Protein AF-A0A976M4R5-F1 (afdb_monomer)

Nearest PDB structures (foldseek):
  1ymq-assembly1_A  TM=8.637E-01  e=2.338E-16  Bacteroides thetaiotaomicron VPI-5482
  3r4c-assembly1_A  TM=8.649E-01  e=3.472E-16  Bacteroides thetaiotaomicron
  2rav-assembly1_A  TM=8.574E-01  e=1.487E-16  Bacteroides thetaiotaomicron VPI-5482
  2pq0-assembly1_A  TM=8.510E-01  e=8.576E-16  Geobacillus kaustophilus HTA426
  3dao-assembly1_A  TM=7.893E-01  e=6.199E-15  unclassified

Radius of gyration: 34.36 Å; Cα contacts (8 Å, |Δi|>4): 1644; chains: 1; bounding box: 92×71×93 Å

Secondary structure (DSSP, 8-state):
---PPEEGGG----SS--SEEEEETBTTTB-S-HHHHHHHHHHHHHHHHTT-EEEEE-SS-TGGGGGTS-HHHHHHH--SS-SEEEGGGTEEE-TTS-EEEE----HHHHHHHHHHHHHTT-GGGEEEEESS--EESS---HHHHHHHHTTT----EE--HHHHTTS-EEEEEEES---TT-TTTTSEEEEEETTTTEEEEEETT--HHHHHHHHHHHTT--GGGEEEEESSGGGHHHHHHSSEEEE-TTS-HHHHHHSSEE-SS-GGGTHHHHHHHHHHS-HHHHHHHHHHHHHHHHTT----EE-SS-HHHHHHHS-HHHHHHH--SS-SEEEGGGTEEE-TTS-EEEE----HHHHHHHHHHHHHTT-GGGEEEE-SS-EEESSPPPHHHHHHHHHTT----EE--HHHHTTS---EEEEESS--TT-TTGGGEEEEEPPSS-EEEEEETT-SHHHHHHHHHHHTT--GGG-EEEE-SGGGHHHHHHSSEEEE-TTS-HHHHHHSSEE-SS-TTTTHHHHHHHHHHS-TTS--SEEEE-IIIII--SSHHHHHHHHHHHHHHHHTT-EEEEE-SS-GGGGTTTS-HHHHHHH--SS-SEEEGGGTEEE-TTS-EEEE----HHHHHHHHHHHHHTT-GGGEEEEESS-EEESS---HHHHHHHHHTT---EEE--HHHHTTS-EEEEEEES---TT-TTGGGSEEEEEGGGTEEEEESTT--HHHHHHHHHHHTT--GGGEEEEE-SGGGHHHHHHSSEEEE-TTS-HHHHHHSSEE-SS-GGGTHHHHHHHHHHS---

Solvent-accessible surface area (backbone atoms only — not comparable to full-atom values): 41871 Å² total; per-residue (Å²): 131,88,75,69,49,39,61,52,92,71,70,73,65,70,93,63,82,48,46,31,32,43,30,27,40,80,67,23,52,53,46,88,48,64,71,40,32,50,45,33,52,52,35,54,38,50,36,51,80,66,66,17,52,67,29,50,37,32,72,48,40,75,68,44,44,42,84,70,54,30,74,67,44,24,72,74,57,72,43,83,62,42,27,24,24,20,43,29,21,24,33,23,30,39,70,89,62,48,80,78,41,80,48,55,52,50,69,68,57,52,52,52,46,52,52,50,29,60,76,70,71,40,41,36,30,34,39,39,34,29,88,77,56,37,33,23,71,41,76,60,40,73,66,43,46,56,65,49,53,79,62,54,59,68,81,63,48,74,46,54,71,76,60,52,72,75,47,60,37,33,35,37,40,26,48,79,52,87,62,87,81,43,94,56,50,89,67,32,38,77,47,77,44,87,74,81,45,35,32,34,45,32,42,54,88,55,28,39,32,53,17,49,52,52,51,28,49,76,68,78,48,48,39,80,35,23,31,25,41,28,33,44,77,76,36,29,60,30,19,60,54,17,66,44,14,37,12,31,41,76,29,44,72,69,28,26,49,36,10,56,24,29,42,89,31,31,33,76,67,34,26,53,30,51,55,44,44,61,68,69,51,72,56,63,38,60,48,41,36,50,51,34,57,41,50,36,49,78,70,74,40,87,84,61,56,77,35,72,46,34,57,62,62,45,46,71,70,54,39,73,64,55,27,73,72,62,70,49,78,66,44,31,28,24,17,38,31,19,20,34,23,31,38,71,86,63,49,78,77,43,79,47,50,58,53,62,68,59,51,51,55,48,51,54,49,28,58,76,70,70,40,42,36,34,32,40,40,25,34,78,78,52,38,33,21,68,43,75,63,40,68,68,48,47,59,55,28,54,79,71,71,60,65,81,56,48,79,46,54,63,80,61,49,68,75,47,64,38,22,34,40,37,33,47,85,63,85,66,87,81,46,91,60,52,88,64,34,25,74,44,80,50,73,83,101,25,47,34,41,37,26,34,60,85,35,31,40,33,57,12,50,51,55,54,27,51,75,69,75,49,50,42,78,80,33,75,36,77,42,51,42,74,77,36,47,63,30,26,68,52,20,62,40,15,36,13,32,45,74,28,46,74,71,34,38,72,53,21,75,37,68,42,90,30,31,80,86,62,28,28,63,25,52,53,43,44,71,72,68,53,60,87,83,62,65,45,50,27,32,42,32,27,42,81,69,26,52,59,47,88,54,64,72,42,27,50,46,31,46,52,34,56,31,49,36,48,78,71,65,16,50,66,28,50,39,28,70,50,46,76,80,63,37,56,84,68,55,28,74,67,45,26,72,71,52,71,43,82,70,42,29,28,23,18,38,28,19,24,30,23,32,38,68,85,63,50,74,78,42,79,47,53,54,52,67,68,53,56,50,54,50,51,52,49,27,58,76,68,72,41,40,37,29,35,38,38,34,36,90,80,50,39,29,23,73,39,79,58,39,72,65,41,49,52,49,41,47,71,72,51,54,88,65,70,42,76,46,56,70,77,62,52,68,77,48,58,41,31,32,40,40,30,45,70,54,85,59,86,81,43,92,62,50,88,64,35,23,74,48,66,38,83,97,55,46,33,35,40,39,30,37,64,83,37,31,35,32,54,15,47,51,52,53,31,49,74,70,76,50,52,41,79,36,22,30,28,39,26,30,44,77,73,36,37,63,32,24,63,54,24,61,42,11,36,13,31,43,74,27,47,73,72,38,38,72,38,23,73,38,68,43,91,32,31,32,84,65,31,26,53,30,53,55,44,44,73,62,73,50,80,85,126

Mean predicted aligned error: 17.67 Å

InterPro domains:
  IPR006379 HAD-superfamily hydrolase, subfamily IIB [TIGR01484] (23-248)
  IPR006379 HAD-superfamily hydrolase, subfamily IIB [TIGR01484] (284-496)
  IPR006379 HAD-superfamily hydrolase, subfamily IIB [TIGR01484] (541-766)
  IPR023214 HAD superfamily [G3DSA:3.40.50.1000] (19-273)
  IPR023214 HAD superfamily [G3DSA:3.40.50.1000] (279-520)
  IPR023214 HAD superfamily [G3DSA:3.40.50.1000] (537-789)
  IPR036412 HAD-like superfamily [SSF56784] (16-277)
  IPR036412 HAD-like superfamily [SSF56784] (278-526)
  IPR036412 HAD-like superfamily [SSF56784] (535-795)

pLDDT: mean 88.96, std 10.44, range [25.89, 98.56]

Foldseek 3Di:
DQQDADAPVPDDADPDAFQEEEEEDPQAQDDPQPVLNVLSLVLLQLCVVVNHHYAYAYLAALVLCCVSQDPVSCVSRVDNRPQYAYNQQLWGAHRVRDTLHHHADDPVLLVLVVVVCVVVVQLLFKWFDANPAIEGQDNHDPVSCVVCVVSCRDDHYHDHSVVVSVTRGFKMKGFPDDCPVRPCPVQWDWDFDPPRTIIMTGGPPGGSQVNVQSRQVVVVHFLASYEYEDAEDSCLNVQQGHNAYEHECNHDPVSSSSHNHYYVHTSSRNRSSVVSCSHRPPCVLVVLLLVLLQLCVVVVHDDADADLAALVLVQVVCDPCSCVSNVDRRPQYAYNQQQWGAHRVRDTLHHHADALVVLVLVVVVCVVVVQLLFKWFDANHAIEGQDNHDPVSCVVVVVSVNNPYHHDHSVVVSVTRGFKMKGFDDDCPPSPCPQQWDWDWDPPSTMIMTGGPPRGSQNNVQSHQVVVVHFLLSDEEEDAEDSCQNVQQGHNFYEYECNHDPVSCVRGPYYDVHHPSRNVSSVVSCVVSVPLPDFFQEEEEEDPQAQDDPPPVLNVLSLVLLQVCVVLNRHYAYQYLAALVQCDVVQDPVSCVSRVDNRAQYAYNQLCWGAHRVRDTLHHHFDALVVVVLVVVVCVVVVQLLFKWFDFNPAIEGQDNHDPVSVVVVVVSPRPDYYHDHPVVVSVTGGFKMKGAPDDCPPSPCPVQWDWFAPDNRRMIMTGGHPGGSQNNVQSRQVVVVHAQLSYEYEDAGDSCQNVQQGHNFYEYACNHDPVSCVSGPYYDPHTNNRNSSSVVSCVRRPDDD

Structure (mmCIF, N/CA/C/O backbone):
data_AF-A0A976M4R5-F1
#
_entry.id   AF-A0A976M4R5-F1
#
loop_
_atom_site.group_PDB
_atom_site.id
_atom_site.type_symbol
_atom_site.label_atom_id
_atom_site.label_alt_id
_atom_site.label_comp_id
_atom_site.label_asym_id
_atom_site.label_entity_id
_atom_site.label_seq_id
_atom_site.pdbx_PDB_ins_code
_atom_site.Cartn_x
_atom_site.Cartn_y
_atom_site.Cartn_z
_atom_site.occupancy
_atom_site.B_iso_or_equiv
_atom_site.auth_seq_id
_atom_site.auth_comp_id
_atom_site.auth_asym_id
_atom_site.auth_atom_id
_atom_site.pdbx_PDB_model_num
ATOM 1 N N . MET A 1 1 ? 5.012 14.291 -24.678 1.00 32.34 1 MET A N 1
ATOM 2 C CA . MET A 1 1 ? 4.206 14.134 -23.451 1.00 32.34 1 MET A CA 1
ATOM 3 C C . MET A 1 1 ? 4.610 15.275 -22.536 1.00 32.34 1 MET A C 1
ATOM 5 O O . MET A 1 1 ? 5.762 15.301 -22.121 1.00 32.34 1 MET A O 1
ATOM 9 N N . ASP A 1 2 ? 3.741 16.268 -22.350 1.00 26.42 2 ASP A N 1
ATOM 10 C CA . ASP A 1 2 ? 4.023 17.448 -21.523 1.00 26.42 2 ASP A CA 1
ATOM 11 C C . ASP A 1 2 ? 4.293 17.026 -20.071 1.00 26.42 2 ASP A C 1
ATOM 13 O O . ASP A 1 2 ? 3.384 16.599 -19.359 1.00 26.42 2 ASP A O 1
ATOM 17 N N . LEU A 1 3 ? 5.548 17.124 -19.628 1.00 33.00 3 LEU A N 1
ATOM 18 C CA . LEU A 1 3 ? 5.944 16.865 -18.243 1.00 33.00 3 LEU A CA 1
ATOM 19 C C . LEU A 1 3 ? 5.573 18.081 -17.384 1.00 33.00 3 LEU A C 1
ATOM 21 O O . LEU A 1 3 ? 6.402 18.941 -17.102 1.00 33.00 3 LEU A O 1
ATOM 25 N N . LYS A 1 4 ? 4.302 18.176 -16.983 1.00 46.84 4 LYS A N 1
ATOM 26 C CA . LYS A 1 4 ? 3.925 18.998 -15.827 1.00 46.84 4 LYS A CA 1
ATOM 27 C C . LYS A 1 4 ? 4.299 18.230 -14.560 1.00 46.84 4 LYS A C 1
ATOM 29 O O . LYS A 1 4 ? 3.865 17.094 -14.384 1.00 46.84 4 LYS A O 1
ATOM 34 N N . THR A 1 5 ? 5.085 18.844 -13.681 1.00 49.66 5 THR A N 1
ATOM 35 C CA . THR A 1 5 ? 5.316 18.341 -12.321 1.00 49.66 5 THR A CA 1
ATOM 36 C C . THR A 1 5 ? 3.989 18.162 -11.616 1.00 49.66 5 THR A C 1
ATOM 38 O O . THR A 1 5 ? 3.179 19.091 -11.555 1.00 49.66 5 THR A O 1
ATOM 41 N N . HIS A 1 6 ? 3.771 16.978 -11.061 1.00 64.56 6 HIS A N 1
ATOM 42 C CA . HIS A 1 6 ? 2.580 16.708 -10.278 1.00 64.56 6 HIS A CA 1
ATOM 43 C C . HIS A 1 6 ? 2.865 17.028 -8.806 1.00 64.56 6 HIS A C 1
ATOM 45 O O . HIS A 1 6 ? 3.921 16.682 -8.268 1.00 64.56 6 HIS A O 1
ATOM 51 N N . GLY A 1 7 ? 1.916 17.689 -8.139 1.00 67.50 7 GLY A N 1
ATOM 52 C CA . GLY A 1 7 ? 1.949 17.813 -6.684 1.00 67.50 7 GLY A CA 1
ATOM 53 C C . GLY A 1 7 ? 1.821 16.437 -6.027 1.00 67.50 7 GLY A C 1
ATOM 54 O O . GLY A 1 7 ? 1.093 15.573 -6.526 1.00 67.50 7 GLY A O 1
ATOM 55 N N . ILE A 1 8 ? 2.505 16.236 -4.896 1.00 81.62 8 ILE A N 1
ATOM 56 C CA . ILE A 1 8 ? 2.602 14.924 -4.235 1.00 81.62 8 ILE A CA 1
ATOM 57 C C . ILE A 1 8 ? 1.250 14.304 -3.844 1.00 81.62 8 ILE A C 1
ATOM 59 O O . ILE A 1 8 ? 1.146 13.088 -3.713 1.00 81.62 8 ILE A O 1
ATOM 63 N N . ALA A 1 9 ? 0.193 15.112 -3.714 1.00 66.19 9 ALA A N 1
ATOM 64 C CA . ALA A 1 9 ? -1.161 14.649 -3.404 1.00 66.19 9 ALA A CA 1
ATOM 65 C C . ALA A 1 9 ? -1.708 13.613 -4.408 1.00 66.19 9 ALA A C 1
ATOM 67 O O . ALA A 1 9 ? -2.516 12.770 -4.031 1.00 66.19 9 ALA A O 1
ATOM 68 N N . ASN A 1 10 ? -1.238 13.642 -5.660 1.00 68.19 10 ASN A N 1
ATOM 69 C CA . ASN A 1 10 ? -1.681 12.732 -6.721 1.00 68.19 10 ASN A CA 1
ATOM 70 C C . ASN A 1 10 ? -0.723 11.554 -6.955 1.00 68.19 10 ASN A C 1
ATOM 72 O O . ASN A 1 10 ? -0.840 10.867 -7.972 1.00 68.19 10 ASN A O 1
ATOM 76 N N . PHE A 1 11 ? 0.241 11.330 -6.056 1.00 76.81 11 PHE A N 1
ATOM 77 C CA . PHE A 1 11 ? 1.236 10.277 -6.220 1.00 76.81 11 PHE A CA 1
ATOM 78 C C . PHE A 1 11 ? 0.584 8.896 -6.347 1.00 76.81 11 PHE A C 1
ATOM 80 O O . PHE A 1 11 ? -0.139 8.425 -5.460 1.00 76.81 11 PHE A O 1
ATOM 87 N N . LYS A 1 12 ? 0.897 8.218 -7.453 1.00 71.50 12 LYS A N 1
ATOM 88 C CA . LYS A 1 12 ? 0.562 6.814 -7.677 1.00 71.50 12 LYS A CA 1
ATOM 89 C C . LYS A 1 12 ? 1.839 5.994 -7.571 1.00 71.50 12 LYS A C 1
ATOM 91 O O . LYS A 1 12 ? 2.786 6.225 -8.320 1.00 71.50 12 LYS A O 1
ATOM 96 N N . LYS A 1 13 ? 1.843 5.044 -6.634 1.00 75.69 13 LYS A N 1
ATOM 97 C CA . LYS A 1 13 ? 2.936 4.085 -6.479 1.00 75.69 13 LYS A CA 1
ATOM 98 C C . LYS A 1 13 ? 3.126 3.318 -7.801 1.00 75.69 13 LYS A C 1
ATOM 100 O O . LYS A 1 13 ? 2.122 2.896 -8.378 1.00 75.69 13 LYS A O 1
ATOM 105 N N . PRO A 1 14 ? 4.370 3.150 -8.285 1.00 73.75 14 PRO A N 1
ATOM 106 C CA . PRO A 1 14 ? 4.677 2.305 -9.436 1.00 73.75 14 PRO A CA 1
ATOM 107 C C . PRO A 1 14 ? 4.075 0.906 -9.319 1.00 73.75 14 PRO A C 1
ATOM 109 O O . PRO A 1 14 ? 4.124 0.305 -8.248 1.00 73.75 14 PRO A O 1
ATOM 112 N N . THR A 1 15 ? 3.564 0.365 -10.426 1.00 69.06 15 THR A N 1
ATOM 113 C CA . THR A 1 15 ? 3.108 -1.036 -10.498 1.00 69.06 15 THR A CA 1
ATOM 114 C C . THR A 1 15 ? 4.268 -2.024 -10.406 1.00 69.06 15 THR A C 1
ATOM 116 O O . THR A 1 15 ? 4.087 -3.140 -9.936 1.00 69.06 15 THR A O 1
ATOM 119 N N . THR A 1 16 ? 5.461 -1.607 -10.834 1.00 73.31 16 THR A N 1
ATOM 120 C CA . THR A 1 16 ? 6.698 -2.383 -10.722 1.00 73.31 16 THR A CA 1
ATOM 121 C C . THR A 1 16 ? 7.552 -1.800 -9.607 1.00 73.31 16 THR A C 1
ATOM 123 O O . THR A 1 16 ? 7.863 -0.608 -9.629 1.00 73.31 16 THR A O 1
ATOM 126 N N . THR A 1 17 ? 7.942 -2.628 -8.637 1.00 78.62 17 THR A N 1
ATOM 127 C CA . THR A 1 17 ? 8.832 -2.211 -7.547 1.00 78.62 17 THR A CA 1
ATOM 128 C C . THR A 1 17 ? 10.214 -1.865 -8.112 1.00 78.62 17 THR A C 1
ATOM 130 O O . THR A 1 17 ? 10.822 -2.719 -8.760 1.00 78.62 17 THR A O 1
ATOM 133 N N . PRO A 1 18 ? 10.734 -0.646 -7.885 1.00 90.75 18 PRO A N 1
ATOM 134 C CA . PRO A 1 18 ? 12.093 -0.294 -8.282 1.00 90.75 18 PRO A CA 1
ATOM 135 C C . PRO A 1 18 ? 13.125 -1.143 -7.541 1.00 90.75 18 PRO A C 1
ATOM 137 O O . PRO A 1 18 ? 12.919 -1.502 -6.385 1.00 90.75 18 PRO A O 1
ATOM 140 N N . LYS A 1 19 ? 14.256 -1.418 -8.186 1.00 96.69 19 LYS A N 1
ATOM 141 C CA . LYS A 1 19 ? 15.372 -2.163 -7.589 1.00 96.69 19 LYS A CA 1
ATOM 142 C C . LYS A 1 19 ? 16.398 -1.252 -6.927 1.00 96.69 19 LYS A C 1
ATOM 144 O O . LYS A 1 19 ? 17.117 -1.695 -6.036 1.00 96.69 19 LYS A O 1
ATOM 149 N N . TYR A 1 20 ? 16.471 0.010 -7.347 1.00 98.19 20 TYR A N 1
ATOM 150 C CA . TYR A 1 20 ? 17.513 0.938 -6.918 1.00 98.19 20 TYR A CA 1
ATOM 151 C C . TYR A 1 20 ? 16.950 2.295 -6.503 1.00 98.19 20 TYR A C 1
ATOM 153 O O . TYR A 1 20 ? 15.922 2.742 -7.019 1.00 98.19 20 TYR A O 1
ATOM 161 N N . PHE A 1 21 ? 17.646 2.966 -5.586 1.00 98.31 21 PHE A N 1
ATOM 162 C CA . PHE A 1 21 ? 17.299 4.313 -5.140 1.00 98.31 21 PHE A CA 1
ATOM 163 C C . PHE A 1 21 ? 18.561 5.183 -5.078 1.00 98.31 21 PHE A C 1
ATOM 165 O O . PHE A 1 21 ? 19.359 5.060 -4.152 1.00 98.31 21 PHE A O 1
ATOM 172 N N . GLY A 1 22 ? 18.733 6.065 -6.062 1.00 98.19 22 GLY A N 1
ATOM 173 C CA . GLY A 1 22 ? 19.779 7.084 -6.074 1.00 98.19 22 GLY A CA 1
ATOM 174 C C . GLY A 1 22 ? 19.394 8.275 -5.197 1.00 98.19 22 GLY A C 1
ATOM 175 O O . GLY A 1 22 ? 18.291 8.814 -5.307 1.00 98.19 22 GLY A O 1
ATOM 176 N N . ILE A 1 23 ? 20.292 8.668 -4.301 1.00 98.25 23 ILE A N 1
ATOM 177 C CA . ILE A 1 23 ? 19.998 9.635 -3.243 1.00 98.25 23 ILE A CA 1
ATOM 178 C C . ILE A 1 23 ? 21.025 10.757 -3.293 1.00 98.25 23 ILE A C 1
ATOM 180 O O . ILE A 1 23 ? 22.201 10.528 -3.002 1.00 98.25 23 ILE A O 1
ATOM 184 N N . ASP A 1 24 ? 20.586 11.970 -3.620 1.00 96.62 24 ASP A N 1
ATOM 185 C CA . ASP A 1 24 ? 21.413 13.138 -3.356 1.00 96.62 24 ASP A CA 1
ATOM 186 C C . ASP A 1 24 ? 21.640 13.329 -1.848 1.00 96.62 24 ASP A C 1
ATOM 188 O O . ASP A 1 24 ? 20.789 13.013 -1.010 1.00 96.62 24 ASP A O 1
ATOM 192 N N . VAL A 1 25 ? 22.827 13.815 -1.491 1.00 92.38 25 VAL A N 1
ATOM 193 C CA . VAL A 1 25 ? 23.255 13.893 -0.095 1.00 92.38 25 VAL A CA 1
ATOM 194 C C . VAL A 1 25 ? 22.962 15.261 0.512 1.00 92.38 25 VAL A C 1
ATOM 196 O O . VAL A 1 25 ? 22.270 15.352 1.528 1.00 92.38 25 VAL A O 1
ATOM 199 N N . ASP A 1 26 ? 23.516 16.321 -0.063 1.00 86.44 26 ASP A N 1
ATOM 200 C CA . ASP A 1 26 ? 23.530 17.650 0.542 1.00 86.44 26 ASP A CA 1
ATOM 201 C C . ASP A 1 26 ? 22.194 18.357 0.336 1.00 86.44 26 ASP A C 1
ATOM 203 O O . ASP A 1 26 ? 21.724 18.456 -0.781 1.00 86.44 26 ASP A O 1
ATOM 207 N N . LYS A 1 27 ? 21.575 18.868 1.410 1.00 87.75 27 LYS A N 1
ATOM 208 C CA . LYS A 1 27 ? 20.225 19.467 1.350 1.00 87.75 27 LYS A CA 1
ATOM 209 C C . LYS A 1 27 ? 19.148 18.523 0.779 1.00 87.75 27 LYS A C 1
ATOM 211 O O . LYS A 1 27 ? 18.083 18.987 0.378 1.00 87.75 27 LYS A O 1
ATOM 216 N N . THR A 1 28 ? 19.386 17.210 0.838 1.00 93.62 28 THR A N 1
ATOM 217 C CA . THR A 1 28 ? 18.425 16.164 0.459 1.00 93.62 28 THR A CA 1
ATOM 218 C C . THR A 1 28 ? 18.347 15.074 1.531 1.00 93.62 28 THR A C 1
ATOM 220 O O . THR A 1 28 ? 17.343 14.976 2.240 1.00 93.62 28 THR A O 1
ATOM 223 N N . PHE A 1 29 ? 19.401 14.264 1.687 1.00 95.25 29 PHE A N 1
ATOM 224 C CA . PHE A 1 29 ? 19.469 13.208 2.705 1.00 95.25 29 PHE A CA 1
ATOM 225 C C . PHE A 1 29 ? 20.037 13.711 4.036 1.00 95.25 29 PHE A C 1
ATOM 227 O O . PHE A 1 29 ? 19.509 13.409 5.108 1.00 95.25 29 PHE A O 1
ATOM 234 N N . TYR A 1 30 ? 21.131 14.469 3.983 1.00 91.19 30 TYR A N 1
ATOM 235 C CA . TYR A 1 30 ? 21.801 14.986 5.167 1.00 91.19 30 TYR A CA 1
ATOM 236 C C . TYR A 1 30 ? 21.127 16.264 5.672 1.00 91.19 30 TYR A C 1
ATOM 238 O O . TYR A 1 30 ? 20.834 17.186 4.909 1.00 91.19 30 TYR A O 1
ATOM 246 N N . THR A 1 31 ? 20.938 16.343 6.987 1.00 86.56 31 THR A N 1
ATOM 247 C CA . THR A 1 31 ? 20.441 17.530 7.684 1.00 86.56 31 THR A CA 1
ATOM 248 C C . THR A 1 31 ? 21.094 17.643 9.058 1.00 86.56 31 THR A C 1
ATOM 250 O O . THR A 1 31 ? 21.470 16.640 9.661 1.00 86.56 31 THR A O 1
ATOM 253 N N . GLN A 1 32 ? 21.229 18.873 9.560 1.00 84.75 32 GLN A N 1
ATOM 254 C CA . GLN A 1 32 ? 21.696 19.137 10.926 1.00 84.75 32 GLN A CA 1
ATOM 255 C C . GLN A 1 32 ? 20.616 18.849 11.980 1.00 84.75 32 GLN A C 1
ATOM 257 O O . GLN A 1 32 ? 20.918 18.770 13.167 1.00 84.75 32 GLN A O 1
ATOM 262 N N . ASN A 1 33 ? 19.356 18.686 11.563 1.00 83.50 33 ASN A N 1
ATOM 263 C CA . ASN A 1 33 ? 18.286 18.272 12.457 1.00 83.50 33 ASN A CA 1
ATOM 264 C C . ASN A 1 33 ? 18.451 16.782 12.799 1.00 83.50 33 ASN A C 1
ATOM 266 O O . ASN A 1 33 ? 18.125 15.916 11.987 1.00 83.50 33 ASN A O 1
ATOM 270 N N . HIS A 1 34 ? 18.955 16.493 14.001 1.00 82.88 34 HIS A N 1
ATOM 271 C CA . HIS A 1 34 ? 19.272 15.135 14.451 1.00 82.88 34 HIS A CA 1
ATOM 272 C C . HIS A 1 34 ? 18.082 14.166 14.373 1.00 82.88 34 HIS A C 1
ATOM 274 O O . HIS A 1 34 ? 18.265 13.023 13.949 1.00 82.88 34 HIS A O 1
ATOM 280 N N . ASP A 1 35 ? 16.869 14.616 14.702 1.00 77.00 35 ASP A N 1
ATOM 281 C CA . ASP A 1 35 ? 15.669 13.771 14.660 1.00 77.00 35 ASP A CA 1
ATOM 282 C C . ASP A 1 35 ? 15.314 13.383 13.223 1.00 77.00 35 ASP A C 1
ATOM 284 O O . ASP A 1 35 ? 14.995 12.231 12.924 1.00 77.00 35 ASP A O 1
ATOM 288 N N . ILE A 1 36 ? 15.407 14.344 12.303 1.00 83.50 36 ILE A N 1
ATOM 289 C CA . ILE A 1 36 ? 15.126 14.116 10.883 1.00 83.50 36 ILE A CA 1
ATOM 290 C C . ILE A 1 36 ? 16.225 13.280 10.237 1.00 83.50 36 ILE A C 1
ATOM 292 O O . ILE A 1 36 ? 15.921 12.383 9.453 1.00 83.50 36 ILE A O 1
ATOM 296 N N . PHE A 1 37 ? 17.489 13.507 10.593 1.00 87.75 37 PHE A N 1
ATOM 297 C CA . PHE A 1 37 ? 18.586 12.681 10.105 1.00 87.75 37 PHE A CA 1
ATOM 298 C C . PHE A 1 37 ? 18.413 11.222 10.539 1.00 87.75 37 PHE A C 1
ATOM 300 O O . PHE A 1 37 ? 18.510 10.325 9.705 1.00 87.75 37 PHE A O 1
ATOM 307 N N . LYS A 1 38 ? 18.048 10.973 11.803 1.00 84.75 38 LYS A N 1
ATOM 308 C CA . LYS A 1 38 ? 17.726 9.625 12.290 1.00 84.75 38 LYS A CA 1
ATOM 309 C C . LYS A 1 38 ? 16.577 8.987 11.500 1.00 84.75 38 LYS A C 1
ATOM 311 O O . LYS A 1 38 ? 16.705 7.851 11.053 1.00 84.75 38 LYS A O 1
ATOM 316 N N . ARG A 1 39 ? 15.496 9.731 11.242 1.00 86.44 39 ARG A N 1
ATOM 317 C CA . ARG A 1 39 ? 14.377 9.266 10.400 1.00 86.44 39 ARG A CA 1
ATOM 318 C C . ARG A 1 39 ? 14.813 8.949 8.965 1.00 86.44 39 ARG A C 1
ATOM 320 O O . ARG A 1 39 ? 14.341 7.973 8.386 1.00 86.44 39 ARG A O 1
ATOM 327 N N . ASN A 1 40 ? 15.748 9.715 8.401 1.00 92.94 40 ASN A N 1
ATOM 328 C CA . ASN A 1 40 ? 16.329 9.420 7.092 1.00 92.94 40 ASN A CA 1
ATOM 329 C C . ASN A 1 40 ? 17.173 8.132 7.120 1.00 92.94 40 ASN A C 1
ATOM 331 O O . ASN A 1 40 ? 17.084 7.334 6.190 1.00 92.94 40 ASN A O 1
ATOM 335 N N . VAL A 1 41 ? 17.923 7.871 8.196 1.00 90.38 41 VAL A N 1
ATOM 336 C CA . VAL A 1 41 ? 18.630 6.592 8.404 1.00 90.38 41 VAL A CA 1
ATOM 337 C C . VAL A 1 41 ? 17.642 5.423 8.515 1.00 90.38 41 VAL A C 1
ATOM 339 O O . VAL A 1 41 ? 17.849 4.378 7.897 1.00 90.38 41 VAL A O 1
ATOM 342 N N . ASP A 1 42 ? 16.533 5.593 9.238 1.00 84.75 42 ASP A N 1
ATOM 343 C CA . ASP A 1 42 ? 15.467 4.586 9.342 1.00 84.75 42 ASP A CA 1
ATOM 344 C C . ASP A 1 42 ? 14.815 4.287 7.985 1.00 84.75 42 ASP A C 1
ATOM 346 O O . ASP A 1 42 ? 14.661 3.123 7.608 1.00 84.75 42 ASP A O 1
ATOM 350 N N . ALA A 1 43 ? 14.519 5.324 7.201 1.00 88.50 43 ALA A N 1
ATOM 351 C CA . ALA A 1 43 ? 14.011 5.179 5.842 1.00 88.50 43 ALA A CA 1
ATOM 352 C C . ALA A 1 43 ? 15.019 4.484 4.907 1.00 88.50 43 ALA A C 1
ATOM 354 O O . ALA A 1 43 ? 14.639 3.641 4.096 1.00 88.50 43 ALA A O 1
ATOM 355 N N . PHE A 1 44 ? 16.314 4.775 5.049 1.00 96.06 44 PHE A N 1
ATOM 356 C CA . PHE A 1 44 ? 17.369 4.103 4.290 1.00 96.06 44 PHE A CA 1
ATOM 357 C C . PHE A 1 44 ? 17.405 2.597 4.596 1.00 96.06 44 PHE A C 1
ATOM 359 O O . PHE A 1 44 ? 17.477 1.777 3.679 1.00 96.06 44 PHE A O 1
ATOM 366 N N . LYS A 1 45 ? 17.287 2.211 5.876 1.00 91.06 45 LYS A N 1
ATOM 367 C CA . LYS A 1 45 ? 17.169 0.799 6.288 1.00 91.06 45 LYS A CA 1
ATOM 368 C C . LYS A 1 45 ? 15.927 0.144 5.687 1.00 91.06 45 LYS A C 1
ATOM 370 O O . LYS A 1 45 ? 16.012 -0.974 5.183 1.00 91.06 45 LYS A O 1
ATOM 375 N N . LEU A 1 46 ? 14.795 0.847 5.698 1.00 84.56 46 LEU A N 1
ATOM 376 C CA . LEU A 1 46 ? 13.532 0.354 5.150 1.00 84.56 46 LEU A CA 1
ATOM 377 C C . LEU A 1 46 ? 13.616 0.044 3.645 1.00 84.56 46 LEU A C 1
ATOM 379 O O . LEU A 1 46 ? 13.024 -0.933 3.199 1.00 84.56 46 LEU A O 1
ATOM 383 N N . LEU A 1 47 ? 14.379 0.812 2.860 1.00 93.69 47 LEU A N 1
ATOM 384 C CA . LEU A 1 47 ? 14.627 0.470 1.452 1.00 93.69 47 LEU A CA 1
ATOM 385 C C . LEU A 1 47 ? 15.297 -0.905 1.322 1.00 93.69 47 LEU A C 1
ATOM 387 O O . LEU A 1 47 ? 14.829 -1.752 0.558 1.00 93.69 47 LEU A O 1
ATOM 391 N N . LYS A 1 48 ? 16.327 -1.165 2.138 1.00 89.31 48 LYS A N 1
ATOM 392 C CA . LYS A 1 48 ? 17.055 -2.441 2.128 1.00 89.31 48 LYS A CA 1
ATOM 393 C C . LYS A 1 48 ? 16.170 -3.619 2.538 1.00 89.31 48 LYS A C 1
ATOM 395 O O . LYS A 1 48 ? 16.229 -4.660 1.892 1.00 89.31 48 LYS A O 1
ATOM 400 N N . THR A 1 49 ? 15.304 -3.465 3.546 1.00 84.06 49 THR A N 1
ATOM 401 C CA . THR A 1 49 ? 14.363 -4.539 3.944 1.00 84.06 49 THR A CA 1
ATOM 402 C C . THR A 1 49 ? 13.307 -4.840 2.878 1.00 84.06 49 THR A C 1
ATOM 404 O O . THR A 1 49 ? 12.643 -5.873 2.935 1.00 84.06 49 THR A O 1
ATOM 407 N N . LYS A 1 50 ? 13.156 -3.954 1.889 1.00 85.12 50 LYS A N 1
ATOM 408 C CA . LYS A 1 50 ? 12.243 -4.093 0.751 1.00 85.12 50 LYS A CA 1
ATOM 409 C C . LYS A 1 50 ? 12.957 -4.489 -0.543 1.00 85.12 50 LYS A C 1
ATOM 411 O O . LYS A 1 50 ? 12.353 -4.392 -1.607 1.00 85.12 50 LYS A O 1
ATOM 416 N N . ASN A 1 51 ? 14.204 -4.964 -0.454 1.00 90.50 51 ASN A N 1
ATOM 417 C CA . ASN A 1 51 ? 15.044 -5.347 -1.595 1.00 90.50 51 ASN A CA 1
ATOM 418 C C . ASN A 1 51 ? 15.246 -4.213 -2.617 1.00 90.50 51 ASN A C 1
ATOM 420 O O . ASN A 1 51 ? 15.412 -4.466 -3.808 1.00 90.50 51 ASN A O 1
ATOM 424 N N . ILE A 1 52 ? 15.238 -2.964 -2.147 1.00 95.81 52 ILE A N 1
ATOM 425 C CA . ILE A 1 52 ? 15.627 -1.794 -2.931 1.00 95.81 52 ILE A CA 1
ATOM 426 C C . ILE A 1 52 ? 17.027 -1.409 -2.468 1.00 95.81 52 ILE A C 1
ATOM 428 O O . ILE A 1 52 ? 17.224 -1.153 -1.283 1.00 95.81 52 ILE A O 1
ATOM 432 N N . THR A 1 53 ? 17.999 -1.365 -3.376 1.00 97.56 53 THR A N 1
ATOM 433 C CA . THR A 1 53 ? 19.383 -0.990 -3.062 1.00 97.56 53 THR A CA 1
ATOM 434 C C . THR A 1 53 ? 19.537 0.534 -3.115 1.00 97.56 53 THR A C 1
ATOM 436 O O . THR A 1 53 ? 19.556 1.102 -4.215 1.00 97.56 53 THR A O 1
ATOM 439 N N . PRO A 1 54 ? 19.636 1.228 -1.964 1.00 97.88 54 PRO A N 1
ATOM 440 C CA . PRO A 1 54 ? 19.946 2.649 -1.944 1.00 97.88 54 PRO A CA 1
ATOM 441 C C . PRO A 1 54 ? 21.431 2.904 -2.221 1.00 97.88 54 PRO A C 1
ATOM 443 O O . PRO A 1 54 ? 22.289 2.118 -1.816 1.00 97.88 54 PRO A O 1
ATOM 446 N N . PHE A 1 55 ? 21.738 4.027 -2.864 1.00 98.00 55 PHE A N 1
ATOM 447 C CA . PHE A 1 55 ? 23.107 4.489 -3.079 1.00 98.00 55 PHE A CA 1
ATOM 448 C C . PHE A 1 55 ? 23.184 6.014 -3.137 1.00 98.00 55 PHE A C 1
ATOM 450 O O . PHE A 1 55 ? 22.253 6.678 -3.597 1.00 98.00 55 PHE A O 1
ATOM 457 N N . PHE A 1 56 ? 24.296 6.582 -2.666 1.00 97.44 56 PHE A N 1
ATOM 458 C CA . PHE A 1 56 ? 24.496 8.028 -2.690 1.00 97.44 56 PHE A CA 1
ATOM 459 C C . PHE A 1 56 ? 24.989 8.532 -4.049 1.00 97.44 56 PHE A C 1
ATOM 461 O O . PHE A 1 56 ? 25.814 7.895 -4.705 1.00 97.44 56 PHE A O 1
ATOM 468 N N . CYS A 1 57 ? 24.494 9.712 -4.422 1.00 95.69 57 CYS A N 1
ATOM 469 C CA . CYS A 1 57 ? 24.867 10.483 -5.600 1.00 95.69 57 CYS A CA 1
ATOM 470 C C . CYS A 1 57 ? 25.279 11.892 -5.160 1.00 95.69 57 CYS A C 1
ATOM 472 O O . CYS A 1 57 ? 24.428 12.698 -4.810 1.00 95.69 57 CYS A O 1
ATOM 474 N N . THR A 1 58 ? 26.567 12.228 -5.168 1.00 90.56 58 THR A N 1
ATOM 475 C CA . THR A 1 58 ? 27.040 13.520 -4.636 1.00 90.56 58 THR A CA 1
ATOM 476 C C . THR A 1 58 ? 28.086 14.182 -5.532 1.00 90.56 58 THR A C 1
ATOM 478 O O . THR A 1 58 ? 28.798 13.521 -6.287 1.00 90.56 58 THR A O 1
ATOM 481 N N . GLY A 1 59 ? 28.178 15.514 -5.453 1.00 85.62 59 GLY A N 1
ATOM 482 C CA . GLY A 1 59 ? 29.283 16.285 -6.035 1.00 85.62 59 GLY A CA 1
ATOM 483 C C . GLY A 1 59 ? 30.600 16.129 -5.266 1.00 85.62 59 GLY A C 1
ATOM 484 O O . GLY A 1 59 ? 31.663 16.464 -5.775 1.00 85.62 59 GLY A O 1
ATOM 485 N N . LYS A 1 60 ? 30.559 15.582 -4.049 1.00 82.69 60 LYS A N 1
ATOM 486 C CA . LYS A 1 60 ? 31.748 15.345 -3.225 1.00 82.69 60 LYS A CA 1
ATOM 487 C C . LYS A 1 60 ? 32.472 14.059 -3.626 1.00 82.69 60 LYS A C 1
ATOM 489 O O . LYS A 1 60 ? 31.868 13.135 -4.169 1.00 82.69 60 LYS A O 1
ATOM 494 N N . GLY A 1 61 ? 33.760 13.989 -3.293 1.00 83.88 61 GLY A N 1
ATOM 495 C CA . GLY A 1 61 ? 34.518 12.738 -3.332 1.00 83.88 61 GLY A CA 1
ATOM 496 C C . GLY A 1 61 ? 34.104 11.769 -2.224 1.00 83.88 61 GLY A C 1
ATOM 497 O O . GLY A 1 61 ? 33.484 12.170 -1.233 1.00 83.88 61 GLY A O 1
ATOM 498 N N . PHE A 1 62 ? 34.475 10.497 -2.386 1.00 84.62 62 PHE A N 1
ATOM 499 C CA . PHE A 1 62 ? 34.151 9.417 -1.447 1.00 84.62 62 PHE A CA 1
ATOM 500 C C . PHE A 1 62 ? 34.560 9.762 -0.007 1.00 84.62 62 PHE A C 1
ATOM 502 O O . PHE A 1 62 ? 33.737 9.741 0.911 1.00 84.62 62 PHE A O 1
ATOM 509 N N . ASP A 1 63 ? 35.809 10.191 0.174 1.00 79.94 63 ASP A N 1
ATOM 510 C CA . ASP A 1 63 ? 36.370 10.522 1.484 1.00 79.94 63 ASP A CA 1
ATOM 511 C C . ASP A 1 63 ? 35.693 11.727 2.146 1.00 79.94 63 ASP A C 1
ATOM 513 O O . ASP A 1 63 ? 35.447 11.725 3.355 1.00 79.94 63 ASP A O 1
ATOM 517 N N . SER A 1 64 ? 35.306 12.731 1.361 1.00 77.12 64 SER A N 1
ATOM 518 C CA . SER A 1 64 ? 34.571 13.895 1.863 1.00 77.12 64 SER A CA 1
ATOM 519 C C . SER A 1 64 ? 33.137 13.549 2.297 1.00 77.12 64 SER A C 1
ATOM 521 O O . SER A 1 64 ? 32.547 14.275 3.099 1.00 77.12 64 SER A O 1
ATOM 523 N N . ASN A 1 65 ? 32.569 12.432 1.825 1.00 81.25 65 ASN A N 1
ATOM 524 C CA . ASN A 1 65 ? 31.219 11.991 2.189 1.00 81.25 65 ASN A CA 1
ATOM 525 C C . ASN A 1 65 ? 31.147 11.240 3.542 1.00 81.25 65 ASN A C 1
ATOM 527 O O . ASN A 1 65 ? 30.055 10.924 4.024 1.00 81.25 65 ASN A O 1
ATOM 531 N N . LYS A 1 66 ? 32.287 11.002 4.210 1.00 76.75 66 LYS A N 1
ATOM 532 C CA . LYS A 1 66 ? 32.382 10.289 5.506 1.00 76.75 66 LYS A CA 1
ATOM 533 C C . LYS A 1 66 ? 31.597 10.934 6.661 1.00 76.75 66 LYS A C 1
ATOM 535 O O . LYS A 1 66 ? 31.329 10.274 7.657 1.00 76.75 66 LYS A O 1
ATOM 540 N N . LYS A 1 67 ? 31.177 12.201 6.538 1.00 73.38 67 LYS A N 1
ATOM 541 C CA . LYS A 1 67 ? 30.256 12.848 7.497 1.00 73.38 67 LYS A CA 1
ATOM 542 C C . LYS A 1 67 ? 28.886 12.179 7.569 1.00 73.38 67 LYS A C 1
ATOM 544 O O . LYS A 1 67 ? 28.249 12.217 8.615 1.00 73.38 67 LYS A O 1
ATOM 549 N N . VAL A 1 68 ? 28.424 11.638 6.447 1.00 81.12 68 VAL A N 1
ATOM 550 C CA . VAL A 1 68 ? 27.128 10.960 6.352 1.00 81.12 68 VAL A CA 1
ATOM 551 C C . VAL A 1 68 ? 27.319 9.470 6.589 1.00 81.12 68 VAL A C 1
ATOM 553 O O . VAL A 1 68 ? 26.578 8.873 7.362 1.00 81.12 68 VAL A O 1
ATOM 556 N N . ILE A 1 69 ? 28.369 8.894 5.997 1.00 85.06 69 ILE A N 1
ATOM 557 C CA . ILE A 1 69 ? 28.763 7.491 6.171 1.00 85.06 69 ILE A CA 1
ATOM 558 C C . ILE A 1 69 ? 29.664 7.367 7.415 1.00 85.06 69 ILE A C 1
ATOM 560 O O . ILE A 1 69 ? 30.843 7.023 7.330 1.00 85.06 69 ILE A O 1
ATOM 564 N N . THR A 1 70 ? 29.127 7.715 8.585 1.00 86.25 70 THR A N 1
ATOM 565 C CA . THR A 1 70 ? 29.828 7.540 9.867 1.00 86.25 70 THR A CA 1
ATOM 566 C C . THR A 1 70 ? 29.865 6.066 10.271 1.00 86.25 70 THR A C 1
ATOM 568 O O . THR A 1 70 ? 29.068 5.266 9.789 1.00 86.25 70 THR A O 1
ATOM 571 N N . THR A 1 71 ? 30.732 5.686 11.216 1.00 86.25 71 THR A N 1
ATOM 572 C CA . THR A 1 71 ? 30.734 4.321 11.779 1.00 86.25 71 THR A CA 1
ATOM 573 C C . THR A 1 71 ? 29.356 3.912 12.302 1.00 86.25 71 THR A C 1
ATOM 575 O O . THR A 1 71 ? 28.927 2.783 12.091 1.00 86.25 71 THR A O 1
ATOM 578 N N . ASP A 1 72 ? 28.634 4.837 12.938 1.00 85.25 72 ASP A N 1
ATOM 579 C CA . ASP A 1 72 ? 27.270 4.604 13.415 1.00 85.25 72 ASP A CA 1
ATOM 580 C C . ASP A 1 72 ? 26.289 4.374 12.252 1.00 85.25 72 ASP A C 1
ATOM 582 O O . ASP A 1 72 ? 25.541 3.398 12.251 1.00 85.25 72 ASP A O 1
ATOM 586 N N . PHE A 1 73 ? 26.363 5.194 11.199 1.00 89.62 73 PHE A N 1
ATOM 587 C CA . PHE A 1 73 ? 25.570 4.995 9.986 1.00 89.62 73 PHE A CA 1
ATOM 588 C C . PHE A 1 73 ? 25.838 3.627 9.344 1.00 89.62 73 PHE A C 1
ATOM 590 O O . PHE A 1 73 ? 24.897 2.917 8.981 1.00 89.62 73 PHE A O 1
ATOM 597 N N . VAL A 1 74 ? 27.110 3.231 9.225 1.00 91.44 74 VAL A N 1
ATOM 598 C CA . VAL A 1 74 ? 27.512 1.928 8.676 1.00 91.44 74 VAL A CA 1
ATOM 599 C C . VAL A 1 74 ? 26.976 0.795 9.545 1.00 91.44 74 VAL A C 1
ATOM 601 O O . VAL A 1 74 ? 26.399 -0.147 9.013 1.00 91.44 74 VAL A O 1
ATOM 604 N N . ASN A 1 75 ? 27.095 0.897 10.869 1.00 88.19 75 ASN A N 1
ATOM 605 C CA . ASN A 1 75 ? 26.594 -0.121 11.793 1.00 88.19 75 ASN A CA 1
ATOM 606 C C . ASN A 1 75 ? 25.070 -0.274 11.711 1.00 88.19 75 ASN A C 1
ATOM 608 O O . ASN A 1 75 ? 24.560 -1.390 11.759 1.00 88.19 75 ASN A O 1
ATOM 612 N N . GLN A 1 76 ? 24.339 0.833 11.562 1.00 83.75 76 GLN A N 1
ATOM 613 C CA . GLN A 1 76 ? 22.880 0.807 11.483 1.00 83.75 76 GLN A CA 1
ATOM 614 C C . GLN A 1 76 ? 22.363 0.321 10.127 1.00 83.75 76 GLN A C 1
ATOM 616 O O . GLN A 1 76 ? 21.359 -0.386 10.066 1.00 83.75 76 GLN A O 1
ATOM 621 N N . THR A 1 77 ? 23.001 0.728 9.029 1.00 90.38 77 THR A N 1
ATOM 622 C CA . THR A 1 77 ? 22.476 0.508 7.670 1.00 90.38 77 THR A CA 1
ATOM 623 C C . THR A 1 77 ? 23.175 -0.618 6.919 1.00 90.38 77 THR A C 1
ATOM 625 O O . THR A 1 77 ? 22.633 -1.135 5.939 1.00 90.38 77 THR A O 1
ATOM 628 N N . GLY A 1 78 ? 24.392 -0.985 7.319 1.00 92.06 78 GLY A N 1
ATOM 629 C CA . GLY A 1 78 ? 25.289 -1.846 6.555 1.00 92.06 78 GLY A CA 1
ATOM 630 C C . GLY A 1 78 ? 25.717 -1.246 5.212 1.00 92.06 78 GLY A C 1
ATOM 631 O O . GLY A 1 78 ? 26.018 -2.007 4.299 1.00 92.06 78 GLY A O 1
ATOM 632 N N . TYR A 1 79 ? 25.648 0.078 5.031 1.00 95.56 79 TYR A N 1
ATOM 633 C CA . TYR A 1 79 ? 26.103 0.768 3.821 1.00 95.56 79 TYR A CA 1
ATOM 634 C C . TYR A 1 79 ? 27.370 1.563 4.122 1.00 95.56 79 TYR A C 1
ATOM 636 O O . TYR A 1 79 ? 27.358 2.504 4.911 1.00 95.56 79 TYR A O 1
ATOM 644 N N . ASN A 1 80 ? 28.464 1.175 3.474 1.00 93.62 80 ASN A N 1
ATOM 645 C CA . ASN A 1 80 ? 29.803 1.744 3.632 1.00 93.62 80 ASN A CA 1
ATOM 646 C C . ASN A 1 80 ? 30.178 2.730 2.512 1.00 93.62 80 ASN A C 1
ATOM 648 O O . ASN A 1 80 ? 31.346 3.083 2.384 1.00 93.62 80 ASN A O 1
ATOM 652 N N . GLY A 1 81 ? 29.200 3.176 1.717 1.00 93.44 81 GLY A N 1
ATOM 653 C CA . GLY A 1 81 ? 29.418 4.008 0.531 1.00 93.44 81 GLY A CA 1
ATOM 654 C C . GLY A 1 81 ? 29.300 3.259 -0.795 1.00 93.44 81 GLY A C 1
ATOM 655 O O . GLY A 1 81 ? 29.349 3.885 -1.848 1.00 93.44 81 GLY A O 1
ATOM 656 N N . TYR A 1 82 ? 29.096 1.942 -0.769 1.00 95.38 82 TYR A N 1
ATOM 657 C CA . TYR A 1 82 ? 29.022 1.130 -1.982 1.00 95.38 82 TYR A CA 1
ATOM 658 C C . TYR A 1 82 ? 27.652 0.450 -2.157 1.00 95.38 82 TYR A C 1
ATOM 660 O O . TYR A 1 82 ? 27.091 -0.052 -1.177 1.00 95.38 82 TYR A O 1
ATOM 668 N N . PRO A 1 83 ? 27.087 0.430 -3.383 1.00 97.44 83 PRO A N 1
ATOM 669 C CA . PRO A 1 83 ? 27.550 1.172 -4.565 1.00 97.44 83 PRO A CA 1
ATOM 670 C C . PRO A 1 83 ? 27.387 2.691 -4.380 1.00 97.44 83 PRO A C 1
ATOM 672 O O . PRO A 1 83 ? 26.667 3.125 -3.480 1.00 97.44 83 PRO A O 1
ATOM 675 N N . GLY A 1 84 ? 28.026 3.511 -5.218 1.00 97.06 84 GLY A N 1
ATOM 676 C CA . GLY A 1 84 ? 27.948 4.970 -5.071 1.00 97.06 84 GLY A CA 1
ATOM 677 C C . GLY A 1 84 ? 28.448 5.770 -6.274 1.00 97.06 84 GLY A C 1
ATOM 678 O O . GLY A 1 84 ? 29.324 5.329 -7.018 1.00 97.06 84 GLY A O 1
ATOM 679 N N . VAL A 1 85 ? 27.873 6.961 -6.457 1.00 97.19 85 VAL A N 1
ATOM 680 C CA . VAL A 1 85 ? 28.181 7.912 -7.534 1.00 97.19 85 VAL A CA 1
ATOM 681 C C . VAL A 1 85 ? 28.728 9.202 -6.913 1.00 97.19 85 VAL A C 1
ATOM 683 O O . VAL A 1 85 ? 28.016 9.930 -6.223 1.00 97.19 85 VAL A O 1
ATOM 686 N N . TYR A 1 86 ? 29.994 9.502 -7.177 1.00 93.44 86 TYR A N 1
ATOM 687 C CA . TYR A 1 86 ? 30.751 10.587 -6.547 1.00 93.44 86 TYR A CA 1
ATOM 688 C C . TYR A 1 86 ? 31.279 11.571 -7.585 1.00 93.44 86 TYR A C 1
ATOM 690 O O . TYR A 1 86 ? 31.341 11.257 -8.779 1.00 93.44 86 TYR A O 1
ATOM 698 N N . ASN A 1 87 ? 31.643 12.775 -7.135 1.00 90.44 87 ASN A N 1
ATOM 699 C CA . ASN A 1 87 ? 32.128 13.858 -7.996 1.00 90.44 87 ASN A CA 1
ATOM 700 C C . ASN A 1 87 ? 31.212 14.083 -9.210 1.00 90.44 87 ASN A C 1
ATOM 702 O O . ASN A 1 87 ? 31.663 14.075 -10.351 1.00 90.44 87 ASN A O 1
ATOM 706 N N . ASN A 1 88 ? 29.898 14.173 -8.970 1.00 90.25 88 ASN A N 1
ATOM 707 C CA . ASN A 1 88 ? 28.876 14.294 -10.014 1.00 90.25 88 ASN A CA 1
ATOM 708 C C . ASN A 1 88 ? 28.990 13.209 -11.107 1.00 90.25 88 ASN A C 1
ATOM 710 O O . ASN A 1 88 ? 28.715 13.475 -12.268 1.00 90.25 88 ASN A O 1
ATOM 714 N N . GLY A 1 89 ? 29.392 11.984 -10.760 1.00 93.56 89 GLY A N 1
ATOM 715 C CA . GLY A 1 89 ? 29.487 10.862 -11.699 1.00 93.56 89 GLY A CA 1
ATOM 716 C C . GLY A 1 89 ? 30.814 10.728 -12.442 1.00 93.56 89 GLY A C 1
ATOM 717 O O . GLY A 1 89 ? 30.911 9.869 -13.327 1.00 93.56 89 GLY A O 1
ATOM 718 N N . ALA A 1 90 ? 31.829 11.521 -12.080 1.00 94.06 90 ALA A N 1
ATOM 719 C CA . ALA A 1 90 ? 33.207 11.284 -12.506 1.00 94.06 90 ALA A CA 1
ATOM 720 C C . ALA A 1 90 ? 33.774 10.003 -11.888 1.00 94.06 90 ALA A C 1
ATOM 722 O O . ALA A 1 90 ? 34.550 9.318 -12.544 1.00 94.06 90 ALA A O 1
ATOM 723 N N . LEU A 1 91 ? 33.359 9.650 -10.669 1.00 95.19 91 LEU A N 1
ATOM 724 C CA . LEU A 1 91 ? 33.807 8.449 -9.970 1.00 95.19 91 LEU A CA 1
ATOM 725 C C . LEU A 1 91 ? 32.604 7.586 -9.582 1.00 95.19 91 LEU A C 1
ATOM 727 O O . LEU A 1 91 ? 31.663 8.071 -8.954 1.00 95.19 91 LEU A O 1
ATOM 731 N N . VAL A 1 92 ? 32.616 6.310 -9.966 1.00 97.75 92 VAL A N 1
ATOM 732 C CA . VAL A 1 92 ? 31.518 5.372 -9.690 1.00 97.75 92 VAL A CA 1
ATOM 733 C C . VAL A 1 92 ? 32.073 4.071 -9.134 1.00 97.75 92 VAL A C 1
ATOM 735 O O . VAL A 1 92 ? 32.961 3.466 -9.740 1.00 97.75 92 VAL A O 1
ATOM 738 N N . TYR A 1 93 ? 31.498 3.635 -8.016 1.00 97.62 93 TYR A N 1
ATOM 739 C CA . TYR A 1 93 ? 31.802 2.366 -7.370 1.00 97.62 93 TYR A CA 1
ATOM 740 C C . TYR A 1 93 ? 30.644 1.377 -7.509 1.00 97.62 93 TYR A C 1
ATOM 742 O O . TYR A 1 93 ? 29.479 1.753 -7.341 1.00 97.62 93 TYR A O 1
ATOM 750 N N . ASP A 1 94 ? 30.974 0.117 -7.780 1.00 97.56 94 ASP A N 1
ATOM 751 C CA . ASP A 1 94 ? 30.036 -1.006 -7.703 1.00 97.56 94 ASP A CA 1
ATOM 752 C C . ASP A 1 94 ? 29.746 -1.407 -6.233 1.00 97.56 94 ASP A C 1
ATOM 754 O O . ASP A 1 94 ? 30.317 -0.815 -5.313 1.00 97.56 94 ASP A O 1
ATOM 758 N N . PRO A 1 95 ? 28.835 -2.368 -5.972 1.00 96.44 95 PRO A N 1
ATOM 759 C CA . PRO A 1 95 ? 28.501 -2.799 -4.611 1.00 96.44 95 PRO A CA 1
ATOM 760 C C . PRO A 1 95 ? 29.661 -3.409 -3.817 1.00 96.44 95 PRO A C 1
ATOM 762 O O . PRO A 1 95 ? 29.626 -3.369 -2.589 1.00 96.44 95 PRO A O 1
ATOM 765 N N . ASP A 1 96 ? 30.672 -3.946 -4.500 1.00 95.81 96 ASP A N 1
ATOM 766 C CA . ASP A 1 96 ? 31.847 -4.563 -3.882 1.00 95.81 96 ASP A CA 1
ATOM 767 C C . ASP A 1 96 ? 32.947 -3.527 -3.583 1.00 95.81 96 ASP A C 1
ATOM 769 O O . ASP A 1 96 ? 33.961 -3.843 -2.958 1.00 95.81 96 ASP A O 1
ATOM 773 N N . GLY A 1 97 ? 32.737 -2.270 -3.990 1.00 94.12 97 GLY A N 1
ATOM 774 C CA . GLY A 1 97 ? 33.686 -1.177 -3.819 1.00 94.12 97 GLY A CA 1
ATOM 775 C C . GLY A 1 97 ? 34.752 -1.111 -4.911 1.00 94.12 97 GLY A C 1
ATOM 776 O O . GLY A 1 97 ? 35.763 -0.429 -4.729 1.00 94.12 97 GLY A O 1
ATOM 777 N N . ASN A 1 98 ? 34.549 -1.770 -6.055 1.00 96.50 98 ASN A N 1
ATOM 778 C CA . ASN A 1 98 ? 35.425 -1.612 -7.211 1.00 96.50 98 ASN A CA 1
ATOM 779 C C . ASN A 1 98 ? 35.055 -0.352 -7.993 1.00 96.50 98 ASN A C 1
ATOM 781 O O . ASN A 1 98 ? 33.881 -0.032 -8.192 1.00 96.50 98 ASN A O 1
ATOM 785 N N . ILE A 1 99 ? 36.071 0.340 -8.501 1.00 96.88 99 ILE A N 1
ATOM 786 C CA . ILE A 1 99 ? 35.882 1.488 -9.387 1.00 96.88 99 ILE A CA 1
ATOM 787 C C . ILE A 1 99 ? 35.477 0.973 -10.768 1.00 96.88 99 ILE A C 1
ATOM 789 O O . ILE A 1 99 ? 36.269 0.328 -11.454 1.00 96.88 99 ILE A O 1
ATOM 793 N N . ILE A 1 100 ? 34.259 1.303 -11.192 1.00 97.38 100 ILE A N 1
ATOM 794 C CA . ILE A 1 100 ? 33.729 0.946 -12.519 1.00 97.38 100 ILE A CA 1
ATOM 795 C C . ILE A 1 100 ? 33.738 2.122 -13.499 1.00 97.38 100 ILE A C 1
ATOM 797 O O . ILE A 1 100 ? 33.559 1.927 -14.701 1.00 97.38 100 ILE A O 1
ATOM 801 N N . LYS A 1 101 ? 33.967 3.343 -13.001 1.00 96.50 101 LYS A N 1
ATOM 802 C CA . LYS A 1 101 ? 34.216 4.542 -13.808 1.00 96.50 101 LYS A CA 1
ATOM 803 C C . LYS A 1 101 ? 35.074 5.531 -13.029 1.00 96.50 101 LYS A C 1
ATOM 805 O O . LYS A 1 101 ? 34.773 5.808 -11.871 1.00 96.50 101 LYS A O 1
ATOM 810 N N . MET A 1 102 ? 36.091 6.078 -13.689 1.00 95.25 102 MET A N 1
ATOM 811 C CA . MET A 1 102 ? 36.871 7.220 -13.218 1.00 95.25 102 MET A CA 1
ATOM 812 C C . MET A 1 102 ? 37.198 8.117 -14.414 1.00 95.25 102 MET A C 1
ATOM 814 O O . MET A 1 102 ? 37.960 7.721 -15.292 1.00 95.25 102 MET A O 1
ATOM 818 N N . GLU A 1 103 ? 36.625 9.314 -14.438 1.00 93.25 103 GLU A N 1
ATOM 819 C CA . GLU A 1 103 ? 36.827 10.307 -15.492 1.00 93.25 103 GLU A CA 1
ATOM 820 C C . GLU A 1 103 ? 37.545 11.526 -14.928 1.00 93.25 103 GLU A C 1
ATOM 822 O O . GLU A 1 103 ? 37.059 12.183 -14.008 1.00 93.25 103 GLU A O 1
ATOM 827 N N . LYS A 1 104 ? 38.723 11.811 -15.481 1.00 92.75 104 LYS A N 1
ATOM 828 C CA . LYS A 1 104 ? 39.592 12.906 -15.047 1.00 92.75 104 LYS A CA 1
ATOM 829 C C . LYS A 1 104 ? 39.568 14.057 -16.042 1.00 92.75 104 LYS A C 1
ATOM 831 O O . LYS A 1 104 ? 39.391 13.844 -17.241 1.00 92.75 104 LYS A O 1
ATOM 836 N N . LEU A 1 105 ? 39.829 15.263 -15.552 1.00 91.00 105 LEU A N 1
ATOM 837 C CA . LEU A 1 105 ? 40.089 16.416 -16.403 1.00 91.00 105 LEU A CA 1
ATOM 838 C C . LEU A 1 105 ? 41.320 16.143 -17.275 1.00 91.00 105 LEU A C 1
ATOM 840 O O . LEU A 1 105 ? 42.350 15.655 -16.798 1.00 91.00 105 LEU A O 1
ATOM 844 N N . SER A 1 106 ? 41.215 16.456 -18.566 1.00 90.00 106 SER A N 1
ATOM 845 C CA . SER A 1 106 ? 42.361 16.338 -19.469 1.00 90.00 106 SER A CA 1
ATOM 846 C C . SER A 1 106 ? 43.496 17.284 -19.052 1.00 90.00 106 SER A C 1
ATOM 848 O O . SER A 1 106 ? 43.259 18.363 -18.506 1.00 90.00 106 SER A O 1
ATOM 850 N N . VAL A 1 107 ? 44.743 16.896 -19.339 1.00 89.62 107 VAL A N 1
ATOM 851 C CA . VAL A 1 107 ? 45.923 17.725 -19.029 1.00 89.62 107 VAL A CA 1
ATOM 852 C C . VAL A 1 107 ? 45.827 19.094 -19.708 1.00 89.62 107 VAL A C 1
ATOM 854 O O . VAL A 1 107 ? 46.125 20.103 -19.081 1.00 89.62 107 VAL A O 1
ATOM 857 N N . GLU A 1 108 ? 45.328 19.144 -20.945 1.00 90.19 108 GLU A N 1
ATOM 858 C CA . GLU A 1 108 ? 45.093 20.399 -21.670 1.00 90.19 108 GLU A CA 1
ATOM 859 C C . GLU A 1 108 ? 44.122 21.322 -20.923 1.00 90.19 108 GLU A C 1
ATOM 861 O O . GLU A 1 108 ? 44.369 22.520 -20.784 1.00 90.19 108 GLU A O 1
ATOM 866 N N . LEU A 1 109 ? 43.029 20.764 -20.404 1.00 89.44 109 LEU A N 1
ATOM 867 C CA . LEU A 1 109 ? 42.008 21.513 -19.682 1.00 89.44 109 LEU A CA 1
ATOM 868 C C . LEU A 1 109 ? 42.532 22.020 -18.339 1.00 89.44 109 LEU A C 1
ATOM 870 O O . LEU A 1 109 ? 42.299 23.179 -17.996 1.00 89.44 109 LEU A O 1
ATOM 874 N N . LEU A 1 110 ? 43.299 21.193 -17.624 1.00 92.06 110 LEU A N 1
ATOM 875 C CA . LEU A 1 110 ? 43.999 21.597 -16.404 1.00 92.06 110 LEU A CA 1
ATOM 876 C C . LEU A 1 110 ? 45.006 22.721 -16.672 1.00 92.06 110 LEU A C 1
ATOM 878 O O . LEU A 1 110 ? 45.008 23.704 -15.932 1.00 92.06 110 LEU A O 1
ATOM 882 N N . ASP A 1 111 ? 45.800 22.628 -17.744 1.00 92.88 111 ASP A N 1
ATOM 883 C CA . ASP A 1 111 ? 46.784 23.653 -18.114 1.00 92.88 111 ASP A CA 1
ATOM 884 C C . ASP A 1 111 ? 46.092 24.983 -18.423 1.00 92.88 111 ASP A C 1
ATOM 886 O O . ASP A 1 111 ? 46.450 26.028 -17.869 1.00 92.88 111 ASP A O 1
ATOM 890 N N . LYS A 1 112 ? 45.035 24.941 -19.239 1.00 92.62 112 LYS A N 1
ATOM 891 C CA . LYS A 1 112 ? 44.234 26.123 -19.571 1.00 92.62 112 LYS A CA 1
ATOM 892 C C . LYS A 1 112 ? 43.556 26.717 -18.350 1.00 92.62 112 LYS A C 1
ATOM 894 O O . LYS A 1 112 ? 43.530 27.940 -18.210 1.00 92.62 112 LYS A O 1
ATOM 899 N N . PHE A 1 113 ? 43.015 25.883 -17.469 1.00 93.06 113 PHE A N 1
ATOM 900 C CA . PHE A 1 113 ? 42.362 26.359 -16.260 1.00 93.06 113 PHE A CA 1
ATOM 901 C C . PHE A 1 113 ? 43.362 26.963 -15.277 1.00 93.06 113 PHE A C 1
ATOM 903 O O . PHE A 1 113 ? 43.090 28.027 -14.732 1.00 93.06 113 PHE A O 1
ATOM 910 N N . LYS A 1 114 ? 44.553 26.381 -15.114 1.00 93.44 114 LYS A N 1
ATOM 911 C CA . LYS A 1 114 ? 45.624 26.969 -14.300 1.00 93.44 114 LYS A CA 1
ATOM 912 C C . LYS A 1 114 ? 46.074 28.328 -14.847 1.00 93.44 114 LYS A C 1
ATOM 914 O O . LYS A 1 114 ? 46.281 29.264 -14.067 1.00 93.44 114 LYS A O 1
ATOM 919 N N . ASP A 1 115 ? 46.199 28.475 -16.165 1.00 94.00 115 ASP A N 1
ATOM 920 C CA . ASP A 1 115 ? 46.566 29.756 -16.782 1.00 94.00 115 ASP A CA 1
ATOM 921 C C . ASP A 1 115 ? 45.453 30.799 -16.616 1.00 94.00 115 ASP A C 1
ATOM 923 O O . ASP A 1 115 ? 45.722 31.948 -16.254 1.00 94.00 115 ASP A O 1
ATOM 927 N N . TYR A 1 116 ? 44.195 30.387 -16.787 1.00 94.06 116 TYR A N 1
ATOM 928 C CA . TYR A 1 116 ? 43.025 31.224 -16.527 1.00 94.06 116 TYR A CA 1
ATOM 929 C C . TYR A 1 116 ? 42.949 31.647 -15.052 1.00 94.06 116 TYR A C 1
ATOM 931 O O . TYR A 1 116 ? 42.776 32.831 -14.761 1.00 94.06 116 TYR A O 1
ATOM 939 N N . ALA A 1 117 ? 43.140 30.712 -14.120 1.00 93.88 117 ALA A N 1
ATOM 940 C CA . ALA A 1 117 ? 43.069 30.963 -12.688 1.00 93.88 117 ALA A CA 1
ATOM 941 C C . ALA A 1 117 ? 44.175 31.909 -12.206 1.00 93.88 117 ALA A C 1
ATOM 943 O O . ALA A 1 117 ? 43.950 32.751 -11.335 1.00 93.88 117 ALA A O 1
ATOM 944 N N . THR A 1 118 ? 45.356 31.812 -12.821 1.00 94.00 118 THR A N 1
ATOM 945 C CA . THR A 1 118 ? 46.476 32.729 -12.587 1.00 94.00 118 THR A CA 1
ATOM 946 C C . THR A 1 118 ? 46.188 34.118 -13.155 1.00 94.00 118 THR A C 1
ATOM 948 O O . THR A 1 118 ? 46.383 35.108 -12.459 1.00 94.00 118 THR A O 1
ATOM 951 N N . THR A 1 119 ? 45.677 34.201 -14.386 1.00 94.75 119 THR A N 1
ATOM 952 C CA . THR A 1 119 ? 45.370 35.479 -15.055 1.00 94.75 119 THR A CA 1
ATOM 953 C C . THR A 1 119 ? 44.275 36.259 -14.328 1.00 94.75 119 THR A C 1
ATOM 955 O O . THR A 1 119 ? 44.356 37.479 -14.217 1.00 94.75 119 THR A O 1
ATOM 958 N N . ASN A 1 120 ? 43.273 35.553 -13.804 1.00 93.00 120 ASN A N 1
ATOM 959 C CA . ASN A 1 120 ? 42.131 36.148 -13.112 1.00 93.00 120 ASN A CA 1
ATOM 960 C C . ASN A 1 120 ? 42.312 36.252 -11.590 1.00 93.00 120 ASN A C 1
ATOM 962 O O . ASN A 1 120 ? 41.399 36.709 -10.908 1.00 93.00 120 ASN A O 1
ATOM 966 N N . CYS A 1 121 ? 43.468 35.847 -11.051 1.00 93.62 121 CYS A N 1
ATOM 967 C CA . CYS A 1 121 ? 43.764 35.875 -9.615 1.00 93.62 121 CYS A CA 1
ATOM 968 C C . CYS A 1 121 ? 42.719 35.125 -8.762 1.00 93.62 121 CYS A C 1
ATOM 970 O O . CYS A 1 121 ? 42.176 35.681 -7.809 1.00 93.62 121 CYS A O 1
ATOM 972 N N . ILE A 1 122 ? 42.423 33.869 -9.117 1.00 93.81 122 ILE A N 1
ATOM 973 C CA . ILE A 1 122 ? 41.430 33.021 -8.421 1.00 93.81 122 ILE A CA 1
ATOM 974 C C . ILE A 1 122 ? 42.011 31.708 -7.869 1.00 93.81 122 ILE A C 1
ATOM 976 O O . ILE A 1 122 ? 41.264 30.819 -7.450 1.00 93.81 122 ILE A O 1
ATOM 980 N N . ASN A 1 123 ? 43.337 31.545 -7.861 1.00 94.00 123 ASN A N 1
ATOM 981 C CA . ASN A 1 123 ? 43.988 30.358 -7.284 1.00 94.00 123 ASN A CA 1
ATOM 982 C C . ASN A 1 123 ? 43.730 30.218 -5.769 1.00 94.00 123 ASN A C 1
ATOM 984 O O . ASN A 1 123 ? 43.605 29.104 -5.266 1.00 94.00 123 ASN A O 1
ATOM 988 N N . ASP A 1 124 ? 43.579 31.336 -5.060 1.00 93.88 124 ASP A N 1
ATOM 989 C CA . ASP A 1 124 ? 43.209 31.447 -3.639 1.00 93.88 124 ASP A CA 1
ATOM 990 C C . ASP A 1 124 ? 41.715 31.169 -3.360 1.00 93.88 124 ASP A C 1
ATOM 992 O O . ASP A 1 124 ? 41.269 31.165 -2.208 1.00 93.88 124 ASP A O 1
ATOM 996 N N . LYS A 1 125 ? 40.930 30.930 -4.415 1.00 93.25 125 LYS A N 1
ATOM 997 C CA . LYS A 1 125 ? 39.491 30.626 -4.375 1.00 93.25 125 LYS A CA 1
ATOM 998 C C . LYS A 1 125 ? 39.155 29.228 -4.891 1.00 93.25 125 LYS A C 1
ATOM 1000 O O . LYS A 1 125 ? 37.990 28.825 -4.859 1.00 93.25 125 LYS A O 1
ATOM 1005 N N . THR A 1 126 ? 40.154 28.499 -5.386 1.00 93.00 126 THR A N 1
ATOM 1006 C CA . THR A 1 126 ? 39.965 27.287 -6.188 1.00 93.00 126 THR A CA 1
ATOM 1007 C C . THR A 1 126 ? 40.467 26.041 -5.466 1.00 93.00 126 THR A C 1
ATOM 1009 O O . THR A 1 126 ? 41.597 25.996 -4.979 1.00 93.00 126 THR A O 1
ATOM 1012 N N . ILE A 1 127 ? 39.624 25.010 -5.443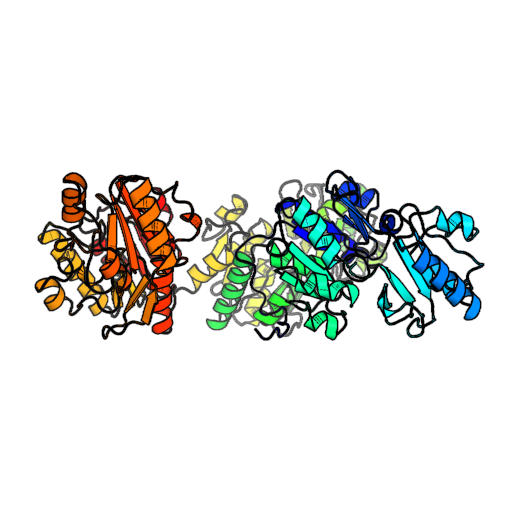 1.00 92.44 127 ILE A N 1
ATOM 1013 C CA . ILE A 1 127 ? 39.934 23.664 -4.959 1.00 92.44 127 ILE A CA 1
ATOM 1014 C C . ILE A 1 127 ? 39.911 22.695 -6.138 1.00 92.44 127 ILE A C 1
ATOM 1016 O O . ILE A 1 127 ? 39.044 22.785 -7.004 1.00 92.44 127 ILE A O 1
ATOM 1020 N N . TYR A 1 128 ? 40.842 21.748 -6.136 1.00 92.56 128 TYR A N 1
ATOM 1021 C CA . TYR A 1 128 ? 40.936 20.660 -7.102 1.00 92.56 128 TYR A CA 1
ATOM 1022 C C . TYR A 1 128 ? 40.577 19.350 -6.405 1.00 92.56 128 TYR A C 1
ATOM 1024 O O . TYR A 1 128 ? 41.265 18.941 -5.469 1.00 92.56 128 TYR A O 1
ATOM 1032 N N . TYR A 1 129 ? 39.500 18.697 -6.833 1.00 90.25 129 TYR A N 1
ATOM 1033 C CA . TYR A 1 129 ? 39.075 17.413 -6.285 1.00 90.25 129 TYR A CA 1
ATOM 1034 C C . TYR A 1 129 ? 39.756 16.268 -7.024 1.00 90.25 129 TYR A C 1
ATOM 1036 O O . TYR A 1 129 ? 39.804 16.25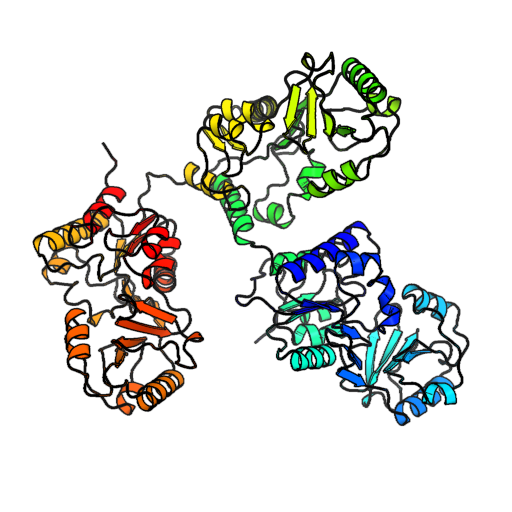8 -8.253 1.00 90.25 129 TYR A O 1
ATOM 1044 N N . THR A 1 130 ? 40.262 15.297 -6.269 1.00 90.81 130 THR A N 1
ATOM 1045 C CA . THR A 1 130 ? 40.878 14.077 -6.803 1.00 90.81 130 THR A CA 1
ATOM 1046 C C . THR A 1 130 ? 40.163 12.839 -6.268 1.00 90.81 130 THR A C 1
ATOM 1048 O O . THR A 1 130 ? 39.245 12.953 -5.454 1.00 90.81 130 THR A O 1
ATOM 1051 N N . ASP A 1 131 ? 40.582 11.665 -6.727 1.00 87.62 131 ASP A N 1
ATOM 1052 C CA . ASP A 1 131 ? 40.163 10.360 -6.211 1.00 87.62 131 ASP A CA 1
ATOM 1053 C C . ASP A 1 131 ? 40.629 10.084 -4.770 1.00 87.62 131 ASP A C 1
ATOM 1055 O O . ASP A 1 131 ? 40.033 9.257 -4.085 1.00 87.62 131 ASP A O 1
ATOM 1059 N N . GLU A 1 132 ? 41.653 10.794 -4.292 1.00 85.12 132 GLU A N 1
ATOM 1060 C CA . GLU A 1 132 ? 42.167 10.679 -2.924 1.00 85.12 132 GLU A CA 1
ATOM 1061 C C . GLU A 1 132 ? 41.547 11.738 -1.996 1.00 85.12 132 GLU A C 1
ATOM 1063 O O . GLU A 1 132 ? 40.809 11.430 -1.060 1.00 85.12 132 GLU A O 1
ATOM 1068 N N . LYS A 1 133 ? 41.876 13.013 -2.237 1.00 86.38 133 LYS A N 1
ATOM 1069 C CA . LYS A 1 133 ? 41.497 14.154 -1.389 1.00 86.38 133 LYS A CA 1
ATOM 1070 C C . LYS A 1 133 ? 41.555 15.482 -2.162 1.00 86.38 133 LYS A C 1
ATOM 1072 O O . LYS A 1 133 ? 42.125 15.532 -3.255 1.00 86.38 133 LYS A O 1
ATOM 1077 N N . PRO A 1 134 ? 40.967 16.573 -1.646 1.00 89.62 134 PRO A N 1
ATOM 1078 C CA . PRO A 1 134 ? 41.051 17.871 -2.304 1.00 89.62 134 PRO A CA 1
ATOM 1079 C C . PRO A 1 134 ? 42.413 18.550 -2.101 1.00 89.62 134 PRO A C 1
ATOM 1081 O O . PRO A 1 134 ? 43.011 18.476 -1.028 1.00 89.62 134 PRO A O 1
ATOM 1084 N N . TYR A 1 135 ? 42.857 19.280 -3.123 1.00 93.44 135 TYR A N 1
ATOM 1085 C CA . TYR A 1 135 ? 44.110 20.036 -3.143 1.00 93.44 135 TYR A CA 1
ATOM 1086 C C . TYR A 1 135 ? 43.888 21.504 -3.509 1.00 93.44 135 TYR A C 1
ATOM 1088 O O . TYR A 1 135 ? 42.888 21.871 -4.130 1.00 93.44 135 TYR A O 1
ATOM 1096 N N . ARG A 1 136 ? 44.857 22.352 -3.156 1.00 95.25 136 ARG A N 1
ATOM 1097 C CA . ARG A 1 136 ? 44.910 23.771 -3.537 1.00 95.25 136 ARG A CA 1
ATOM 1098 C C . ARG A 1 136 ? 46.284 24.134 -4.087 1.00 95.25 136 ARG A C 1
ATOM 1100 O O . ARG A 1 136 ? 47.290 23.569 -3.669 1.00 95.25 136 ARG A O 1
ATOM 1107 N N . LEU A 1 137 ? 46.324 25.113 -4.986 1.00 95.88 137 LEU A N 1
ATOM 1108 C CA . LEU A 1 137 ? 47.584 25.655 -5.508 1.00 95.88 137 LEU A CA 1
ATOM 1109 C C . LEU A 1 137 ? 48.054 26.894 -4.735 1.00 95.88 137 LEU A C 1
ATOM 1111 O O . LEU A 1 137 ? 49.242 27.212 -4.754 1.00 95.88 137 LEU A O 1
ATOM 1115 N N . ASP A 1 138 ? 47.154 27.574 -4.014 1.00 95.56 138 ASP A N 1
ATOM 1116 C CA . ASP A 1 138 ? 47.505 28.756 -3.226 1.00 95.56 138 ASP A CA 1
ATOM 1117 C C . ASP A 1 138 ? 46.828 28.827 -1.848 1.00 95.56 138 ASP A C 1
ATOM 1119 O O . ASP A 1 138 ? 46.015 27.975 -1.484 1.00 95.56 138 ASP A O 1
ATOM 1123 N N . GLU A 1 139 ? 47.228 29.806 -1.031 1.00 95.00 139 GLU A N 1
ATOM 1124 C CA . GLU A 1 139 ? 46.603 30.136 0.251 1.00 95.00 139 GLU A CA 1
ATOM 1125 C C . GLU A 1 139 ? 45.168 30.601 0.068 1.00 95.00 139 GLU A C 1
ATOM 1127 O O . GLU A 1 139 ? 44.919 31.652 -0.508 1.00 95.00 139 GLU A O 1
ATOM 1132 N N . LEU A 1 140 ? 44.220 29.815 0.594 1.00 92.88 140 LEU A N 1
ATOM 1133 C CA . LEU A 1 140 ? 42.807 30.163 0.502 1.00 92.88 140 LEU A CA 1
ATOM 1134 C C . LEU A 1 140 ? 42.501 31.396 1.356 1.00 92.88 140 LEU A C 1
ATOM 1136 O O . LEU A 1 140 ? 42.919 31.473 2.522 1.00 92.88 140 LEU A O 1
ATOM 1140 N N . THR A 1 141 ? 41.714 32.321 0.805 1.00 91.06 141 THR A N 1
ATOM 1141 C CA . THR A 1 141 ? 41.208 33.483 1.553 1.00 91.06 141 THR A CA 1
ATOM 1142 C C . THR A 1 141 ? 40.340 33.047 2.738 1.00 91.06 141 THR A C 1
ATOM 1144 O O . THR A 1 141 ? 39.811 31.933 2.763 1.00 91.06 141 THR A O 1
ATOM 1147 N N . GLN A 1 142 ? 40.160 33.917 3.740 1.00 89.25 142 GLN A N 1
ATOM 1148 C CA . GLN A 1 142 ? 39.296 33.606 4.891 1.00 89.25 142 GLN A CA 1
ATOM 1149 C C . GLN A 1 142 ? 37.857 33.281 4.465 1.00 89.25 142 GLN A C 1
ATOM 1151 O O . GLN A 1 142 ? 37.268 32.341 4.991 1.00 89.25 142 GLN A O 1
ATOM 1156 N N . GLU A 1 143 ? 37.322 34.002 3.479 1.00 88.31 143 GLU A N 1
ATOM 1157 C CA . GLU A 1 143 ? 35.985 33.753 2.931 1.00 88.31 143 GLU A CA 1
ATOM 1158 C C . GLU A 1 143 ? 35.894 32.381 2.256 1.00 88.31 143 GLU A C 1
ATOM 1160 O O . GLU A 1 143 ? 34.968 31.619 2.523 1.00 88.31 143 GLU A O 1
ATOM 1165 N N . THR A 1 144 ? 36.896 32.026 1.448 1.00 89.00 144 THR A N 1
ATOM 1166 C CA . THR A 1 144 ? 36.975 30.716 0.793 1.00 89.00 144 THR A CA 1
ATOM 1167 C C . THR A 1 144 ? 37.093 29.588 1.820 1.00 89.00 144 THR A C 1
ATOM 1169 O O . THR A 1 144 ? 36.409 28.571 1.713 1.00 89.00 144 THR A O 1
ATOM 1172 N N . LYS A 1 145 ? 37.913 29.772 2.866 1.00 88.50 145 LYS A N 1
ATOM 1173 C CA . LYS A 1 145 ? 38.029 28.819 3.982 1.00 88.50 145 LYS A CA 1
ATOM 1174 C C . LYS A 1 145 ? 36.702 28.659 4.724 1.00 88.50 145 LYS A C 1
ATOM 1176 O O . LYS A 1 145 ? 36.329 27.532 5.033 1.00 88.50 145 LYS A O 1
ATOM 1181 N N . ALA A 1 146 ? 35.977 29.749 4.977 1.00 85.44 146 ALA A N 1
ATOM 1182 C CA . ALA A 1 146 ? 34.661 29.698 5.612 1.00 85.44 146 ALA A CA 1
ATOM 1183 C C . ALA A 1 146 ? 33.642 28.946 4.738 1.00 85.44 146 ALA A C 1
ATOM 1185 O O . ALA A 1 146 ? 32.949 28.053 5.229 1.00 85.44 146 ALA A O 1
ATOM 1186 N N . TYR A 1 147 ? 33.609 29.243 3.434 1.00 84.56 147 TYR A N 1
ATOM 1187 C CA . TYR A 1 147 ? 32.718 28.585 2.481 1.00 84.56 147 TYR A CA 1
ATOM 1188 C C . TYR A 1 147 ? 33.004 27.092 2.318 1.00 84.56 147 TYR A C 1
ATOM 1190 O O . TYR A 1 147 ? 32.077 26.293 2.268 1.00 84.56 147 TYR A O 1
ATOM 1198 N N . TYR A 1 148 ? 34.265 26.678 2.229 1.00 80.75 148 TYR A N 1
ATOM 1199 C CA . TYR A 1 148 ? 34.570 25.253 2.099 1.00 80.75 148 TYR A CA 1
ATOM 1200 C C . TYR A 1 148 ? 34.551 24.511 3.442 1.00 80.75 148 TYR A C 1
ATOM 1202 O O . TYR A 1 148 ? 34.271 23.311 3.489 1.00 80.75 148 TYR A O 1
ATOM 1210 N N . GLY A 1 149 ? 34.753 25.230 4.550 1.00 78.00 149 GLY A N 1
ATOM 1211 C CA . GLY A 1 149 ? 34.702 24.697 5.911 1.00 78.00 149 GLY A CA 1
ATOM 1212 C C . GLY A 1 149 ? 33.347 24.089 6.282 1.00 78.00 149 GLY A C 1
ATOM 1213 O O . GLY A 1 149 ? 33.304 23.050 6.941 1.00 78.00 149 GLY A O 1
ATOM 1214 N N . GLN A 1 150 ? 32.237 24.643 5.782 1.00 73.62 150 GLN A N 1
ATOM 1215 C CA . GLN A 1 150 ? 30.897 24.056 5.977 1.00 73.62 150 GLN A CA 1
ATOM 1216 C C . GLN A 1 150 ? 30.752 22.656 5.345 1.00 73.62 150 GLN A C 1
ATOM 1218 O O . GLN A 1 150 ? 29.971 21.841 5.840 1.00 73.62 150 GLN A O 1
ATOM 1223 N N . PHE A 1 151 ? 31.550 22.319 4.324 1.00 71.50 151 PHE A N 1
ATOM 1224 C CA . PHE A 1 151 ? 31.517 21.007 3.666 1.00 71.50 151 PHE A CA 1
ATOM 1225 C C . PHE A 1 151 ? 32.489 19.984 4.270 1.00 71.50 151 PHE A C 1
ATOM 1227 O O . PHE A 1 151 ? 32.368 18.804 3.955 1.00 71.50 151 PHE A O 1
ATOM 1234 N N . ASN A 1 152 ? 33.389 20.399 5.179 1.00 67.25 152 ASN A N 1
ATOM 1235 C CA . ASN A 1 152 ? 34.373 19.544 5.869 1.00 67.25 152 ASN A CA 1
ATOM 1236 C C . ASN A 1 152 ? 35.137 18.621 4.921 1.00 67.25 152 ASN A C 1
ATOM 1238 O O . ASN A 1 152 ? 35.128 17.398 5.045 1.00 67.25 152 ASN A O 1
ATOM 1242 N N . LEU A 1 153 ? 35.814 19.265 3.981 1.00 71.81 153 LEU A N 1
ATOM 1243 C CA . LEU A 1 153 ? 36.641 18.640 2.959 1.00 71.81 153 LEU A CA 1
ATOM 1244 C C . LEU A 1 153 ? 37.923 17.978 3.510 1.00 71.81 153 LEU A C 1
ATOM 1246 O O . LEU A 1 153 ? 38.685 17.409 2.736 1.00 71.81 153 LEU A O 1
ATOM 1250 N N . GLY A 1 154 ? 38.150 18.031 4.827 1.00 72.50 154 GLY A N 1
ATOM 1251 C CA . GLY A 1 154 ? 39.410 17.643 5.459 1.00 72.50 154 GLY A CA 1
ATOM 1252 C C . GLY A 1 154 ? 40.513 18.675 5.215 1.00 72.50 154 GLY A C 1
ATOM 1253 O O . GLY A 1 154 ? 40.236 19.828 4.871 1.00 72.50 154 GLY A O 1
ATOM 1254 N N . ASP A 1 155 ? 41.764 18.256 5.397 1.00 79.81 155 ASP A N 1
ATOM 1255 C CA . ASP A 1 155 ? 42.927 19.088 5.091 1.00 79.81 155 ASP A CA 1
ATOM 1256 C C . ASP A 1 155 ? 43.088 19.243 3.574 1.00 79.81 155 ASP A C 1
ATOM 1258 O O . ASP A 1 155 ? 43.432 18.295 2.866 1.00 79.81 155 ASP A O 1
ATOM 1262 N N . ILE A 1 156 ? 42.867 20.465 3.081 1.00 88.44 156 ILE A N 1
ATOM 1263 C CA . ILE A 1 156 ? 43.105 20.833 1.682 1.00 88.44 156 ILE A CA 1
ATOM 1264 C C . ILE A 1 156 ? 44.582 21.212 1.543 1.00 88.44 156 ILE A C 1
ATOM 1266 O O . ILE A 1 156 ? 44.993 22.350 1.810 1.00 88.44 156 ILE A O 1
ATOM 1270 N N . GLU A 1 157 ? 45.393 20.228 1.174 1.00 92.19 157 GLU A N 1
ATOM 1271 C CA . GLU A 1 157 ? 46.846 20.361 1.091 1.00 92.19 157 GLU A CA 1
ATOM 1272 C C . GLU A 1 157 ? 47.259 21.314 -0.040 1.00 92.19 157 GLU A C 1
ATOM 1274 O O . GLU A 1 157 ? 46.731 21.246 -1.154 1.00 92.19 157 GLU A O 1
ATOM 1279 N N . LYS A 1 158 ? 48.209 22.215 0.255 1.00 95.88 158 LYS A N 1
ATOM 1280 C CA . LYS A 1 158 ? 48.826 23.076 -0.760 1.00 95.88 158 LYS A CA 1
ATOM 1281 C C . LYS A 1 158 ? 49.923 22.300 -1.473 1.00 95.88 158 LYS A C 1
ATOM 1283 O O . LYS A 1 158 ? 50.890 21.909 -0.828 1.00 95.88 158 LYS A O 1
ATOM 1288 N N . ILE A 1 159 ? 49.784 22.146 -2.783 1.00 97.00 159 ILE A N 1
ATOM 1289 C CA . ILE A 1 159 ? 50.757 21.463 -3.641 1.00 97.00 159 ILE A CA 1
ATOM 1290 C C . ILE A 1 159 ? 51.160 22.354 -4.816 1.00 97.00 159 ILE A C 1
ATOM 1292 O O . ILE A 1 159 ? 50.510 23.357 -5.120 1.00 97.00 159 ILE A O 1
ATOM 1296 N N . THR A 1 160 ? 52.248 21.995 -5.484 1.00 96.81 160 THR A N 1
ATOM 1297 C CA . THR A 1 160 ? 52.662 22.615 -6.742 1.00 96.81 160 THR A CA 1
ATOM 1298 C C . THR A 1 160 ? 51.790 22.137 -7.904 1.00 96.81 160 THR A C 1
ATOM 1300 O O . THR A 1 160 ? 51.155 21.083 -7.858 1.00 96.81 160 THR A O 1
ATOM 1303 N N . TYR A 1 161 ? 51.776 22.904 -8.995 1.00 95.50 161 TYR A N 1
ATOM 1304 C CA . TYR A 1 161 ? 51.019 22.519 -10.186 1.00 95.50 161 TYR A CA 1
ATOM 1305 C C . TYR A 1 161 ? 51.562 21.243 -10.858 1.00 95.50 161 TYR A C 1
ATOM 1307 O O . TYR A 1 161 ? 50.792 20.454 -11.403 1.00 95.50 161 TYR A O 1
ATOM 1315 N N . ASP A 1 162 ? 52.875 21.006 -10.798 1.00 95.12 162 ASP A N 1
ATOM 1316 C CA . ASP A 1 162 ? 53.473 19.787 -11.354 1.00 95.12 162 ASP A CA 1
ATOM 1317 C C . ASP A 1 162 ? 53.132 18.540 -10.529 1.00 95.12 162 ASP A C 1
ATOM 1319 O O . ASP A 1 162 ? 52.960 17.467 -11.105 1.00 95.12 162 ASP A O 1
ATOM 1323 N N . GLU A 1 163 ? 52.958 18.679 -9.211 1.00 96.12 163 GLU A N 1
ATOM 1324 C CA . GLU A 1 163 ? 52.403 17.620 -8.359 1.00 96.12 163 GLU A CA 1
ATOM 1325 C C . GLU A 1 163 ? 50.918 17.390 -8.661 1.00 96.12 163 GLU A C 1
ATOM 1327 O O . GLU A 1 163 ? 50.495 16.246 -8.806 1.00 96.12 163 GLU A O 1
ATOM 1332 N N . LEU A 1 164 ? 50.131 18.461 -8.830 1.00 94.88 164 LEU A N 1
ATOM 1333 C CA . LEU A 1 164 ? 48.704 18.358 -9.155 1.00 94.88 164 LEU A CA 1
ATOM 1334 C C . LEU A 1 164 ? 48.471 17.620 -10.482 1.00 94.88 164 LEU A C 1
ATOM 1336 O O . LEU A 1 164 ? 47.585 16.773 -10.561 1.00 94.88 164 LEU A O 1
ATOM 1340 N N . LYS A 1 165 ? 49.289 17.883 -11.510 1.00 94.12 165 LYS A N 1
ATOM 1341 C CA . LYS A 1 165 ? 49.214 17.193 -12.814 1.00 94.12 165 LYS A CA 1
ATOM 1342 C C . LYS A 1 165 ? 49.457 15.683 -12.735 1.00 94.12 165 LYS A C 1
ATOM 1344 O O . LYS A 1 165 ? 49.072 14.965 -13.654 1.00 94.12 165 LYS A O 1
ATOM 1349 N N . GLN A 1 166 ? 50.096 15.199 -11.670 1.00 94.19 166 GLN A N 1
ATOM 1350 C CA . GLN A 1 166 ? 50.321 13.769 -11.438 1.00 94.19 166 GLN A CA 1
ATOM 1351 C C . GLN A 1 166 ? 49.153 13.097 -10.700 1.00 94.19 166 GLN A C 1
ATOM 1353 O O . GLN A 1 166 ? 49.148 11.875 -10.562 1.00 94.19 166 GLN A O 1
ATOM 1358 N N . LYS A 1 167 ? 48.165 13.869 -10.229 1.00 94.25 167 LYS A N 1
ATOM 1359 C CA . LYS A 1 167 ? 46.967 13.370 -9.546 1.00 94.25 167 LYS A CA 1
ATOM 1360 C C . LYS A 1 167 ? 45.819 13.122 -10.528 1.00 94.25 167 LYS A C 1
ATOM 1362 O O . LYS A 1 167 ? 45.748 13.735 -11.594 1.00 94.25 167 LYS A O 1
ATOM 1367 N N . ASN A 1 168 ? 44.872 12.261 -10.151 1.00 93.44 168 ASN A N 1
ATOM 1368 C CA . ASN A 1 168 ? 43.633 12.072 -10.908 1.00 93.44 168 ASN A CA 1
ATOM 1369 C C . ASN A 1 168 ? 42.642 13.189 -10.558 1.00 93.44 168 ASN A C 1
ATOM 1371 O O . ASN A 1 168 ? 41.745 13.005 -9.742 1.00 93.44 168 ASN A O 1
ATOM 1375 N N . VAL A 1 169 ? 42.824 14.377 -11.140 1.00 93.56 169 VAL A N 1
ATOM 1376 C CA . VAL A 1 169 ? 41.918 15.512 -10.905 1.00 93.56 169 VAL A CA 1
ATOM 1377 C C . VAL A 1 169 ? 40.577 15.258 -11.594 1.00 93.56 169 VAL A C 1
ATOM 1379 O O . VAL A 1 169 ? 40.518 15.158 -12.816 1.00 93.56 169 VAL A O 1
ATOM 1382 N N . LEU A 1 170 ? 39.508 15.158 -10.808 1.00 92.56 170 LEU A N 1
ATOM 1383 C CA . LEU A 1 170 ? 38.160 14.807 -11.262 1.00 92.56 170 LEU A CA 1
ATOM 1384 C C . LEU A 1 170 ? 37.312 16.049 -11.564 1.00 92.56 170 LEU A C 1
ATOM 1386 O O . LEU A 1 170 ? 36.597 16.087 -12.563 1.00 92.56 170 LEU A O 1
ATOM 1390 N N . SER A 1 171 ? 37.405 17.077 -10.718 1.00 91.00 171 SER A N 1
ATOM 1391 C CA . SER A 1 171 ? 36.713 18.356 -10.903 1.00 91.00 171 SER A CA 1
ATOM 1392 C C . SER A 1 171 ? 37.441 19.496 -10.189 1.00 91.00 171 SER A C 1
ATOM 1394 O O . SER A 1 171 ? 38.338 19.271 -9.369 1.00 91.00 171 SER A O 1
ATOM 1396 N N . THR A 1 172 ? 37.066 20.736 -10.495 1.00 90.56 172 THR A N 1
ATOM 1397 C CA . THR A 1 172 ? 37.509 21.921 -9.744 1.00 90.56 172 THR A CA 1
ATOM 1398 C C . THR A 1 172 ? 36.308 22.675 -9.202 1.00 90.56 172 THR A C 1
ATOM 1400 O O . THR A 1 172 ? 35.258 22.662 -9.826 1.00 90.56 172 THR A O 1
ATOM 1403 N N . SER A 1 173 ? 36.452 23.342 -8.057 1.00 89.69 173 SER A N 1
ATOM 1404 C CA . SER A 1 173 ? 35.440 24.250 -7.515 1.00 89.69 173 SER A CA 1
ATOM 1405 C C . SER A 1 173 ? 36.069 25.593 -7.190 1.00 89.69 173 SER A C 1
ATOM 1407 O O . SER A 1 173 ? 37.036 25.666 -6.429 1.00 89.69 173 SER A O 1
ATOM 1409 N N . THR A 1 174 ? 35.495 26.662 -7.730 1.00 90.88 174 THR A N 1
ATOM 1410 C CA . THR A 1 174 ? 35.961 28.037 -7.534 1.00 90.88 174 THR A CA 1
ATOM 1411 C C . THR A 1 174 ? 34.892 28.854 -6.825 1.00 90.88 174 THR A C 1
ATOM 1413 O O . THR A 1 174 ? 33.778 29.009 -7.323 1.00 90.88 174 THR A O 1
ATOM 1416 N N . TYR A 1 175 ? 35.239 29.398 -5.660 1.00 89.81 175 TYR A N 1
ATOM 1417 C CA . TYR A 1 175 ? 34.345 30.224 -4.854 1.00 89.81 175 TYR A CA 1
ATOM 1418 C C . TYR A 1 175 ? 34.330 31.683 -5.333 1.00 89.81 175 TYR A C 1
ATOM 1420 O O . TYR A 1 175 ? 35.374 32.297 -5.536 1.00 89.81 175 TYR A O 1
ATOM 1428 N N . GLY A 1 176 ? 33.139 32.262 -5.475 1.00 85.69 176 GLY A N 1
ATOM 1429 C CA . GLY A 1 176 ? 32.931 33.698 -5.667 1.00 85.69 176 GLY A CA 1
ATOM 1430 C C . GLY A 1 176 ? 33.396 34.265 -7.011 1.00 85.69 176 GLY A C 1
ATOM 1431 O O . GLY A 1 176 ? 33.480 35.485 -7.139 1.00 85.69 176 GLY A O 1
ATOM 1432 N N . HIS A 1 177 ? 33.710 33.421 -7.999 1.00 85.88 177 HIS A N 1
ATOM 1433 C CA . HIS A 1 177 ? 34.122 33.853 -9.338 1.00 85.88 177 HIS A CA 1
ATOM 1434 C C . HIS A 1 177 ? 33.417 33.031 -10.414 1.00 85.88 177 HIS A C 1
ATOM 1436 O O . HIS A 1 177 ? 33.516 31.805 -10.423 1.00 85.88 177 HIS A O 1
ATOM 1442 N N . GLU A 1 178 ? 32.689 33.704 -11.300 1.00 84.06 178 GLU A N 1
ATOM 1443 C CA . GLU A 1 178 ? 32.012 33.076 -12.436 1.00 84.06 178 GLU A CA 1
ATOM 1444 C C . GLU A 1 178 ? 33.022 32.679 -13.515 1.00 84.06 178 GLU A C 1
ATOM 1446 O O . GLU A 1 178 ? 33.933 33.445 -13.806 1.00 84.06 178 GLU A O 1
ATOM 1451 N N . LEU A 1 179 ? 32.839 31.514 -14.142 1.00 83.44 179 LEU A N 1
ATOM 1452 C CA . LEU A 1 179 ? 33.791 30.983 -15.133 1.00 83.44 179 LEU A CA 1
ATOM 1453 C C . LEU A 1 179 ? 33.260 31.071 -16.574 1.00 83.44 179 LEU A C 1
ATOM 1455 O O . LEU A 1 179 ? 33.727 30.345 -17.447 1.00 83.44 179 LEU A O 1
ATOM 1459 N N . TYR A 1 180 ? 32.273 31.936 -16.844 1.00 81.12 180 TYR A N 1
ATOM 1460 C CA . TYR A 1 180 ? 31.617 32.026 -18.161 1.00 81.12 180 TYR A CA 1
ATOM 1461 C C . TYR A 1 180 ? 32.562 32.450 -19.297 1.00 81.12 180 TYR A C 1
ATOM 1463 O O . TYR A 1 180 ? 32.263 32.200 -20.462 1.00 81.12 180 TYR A O 1
ATOM 1471 N N . ASP A 1 181 ? 33.678 33.102 -18.974 1.00 85.88 181 ASP A N 1
ATOM 1472 C CA . ASP A 1 181 ? 34.711 33.561 -19.904 1.00 85.88 181 ASP A CA 1
ATOM 1473 C C . ASP A 1 181 ? 35.925 32.613 -19.970 1.00 85.88 181 ASP A C 1
ATOM 1475 O O . ASP A 1 181 ? 36.933 32.934 -20.603 1.00 85.88 181 ASP A O 1
ATOM 1479 N N . PHE A 1 182 ? 35.846 31.430 -19.347 1.00 85.81 182 PHE A N 1
ATOM 1480 C CA . PHE A 1 182 ? 36.888 30.414 -19.456 1.00 85.81 182 PHE A CA 1
ATOM 1481 C C . PHE A 1 182 ? 37.063 29.974 -20.930 1.00 85.81 182 PHE A C 1
ATOM 1483 O O . PHE A 1 182 ? 36.085 29.575 -21.565 1.00 85.81 182 PHE A O 1
ATOM 1490 N N . PRO A 1 183 ? 38.286 29.988 -21.507 1.00 82.12 183 PRO A N 1
ATOM 1491 C CA . PRO A 1 183 ? 38.488 29.749 -22.942 1.00 82.12 183 PRO A CA 1
ATOM 1492 C C . PRO A 1 183 ? 37.968 28.410 -23.476 1.00 82.12 183 PRO A C 1
ATOM 1494 O O . PRO A 1 183 ? 37.642 28.318 -24.656 1.00 82.12 183 PRO A O 1
ATOM 1497 N N . LEU A 1 184 ? 37.890 27.386 -22.622 1.00 82.50 184 LEU A N 1
ATOM 1498 C CA . LEU A 1 184 ? 37.375 26.056 -22.959 1.00 82.50 184 LEU A CA 1
ATOM 1499 C C . LEU A 1 184 ? 36.027 25.766 -22.280 1.00 82.50 184 LEU A C 1
ATOM 1501 O O . LEU A 1 184 ? 35.702 24.609 -22.031 1.00 82.50 184 LEU A O 1
ATOM 1505 N N . ILE A 1 185 ? 35.222 26.795 -21.979 1.00 80.00 185 ILE A N 1
ATOM 1506 C CA . ILE A 1 185 ? 33.924 26.634 -21.297 1.00 80.00 185 ILE A CA 1
ATOM 1507 C C . ILE A 1 185 ? 32.950 25.707 -22.047 1.00 80.00 185 ILE A C 1
ATOM 1509 O O . ILE A 1 185 ? 32.089 25.092 -21.435 1.00 80.00 185 ILE A O 1
ATOM 1513 N N . ASN A 1 186 ? 33.108 25.561 -23.368 1.00 81.06 186 ASN A N 1
ATOM 1514 C CA . ASN A 1 186 ? 32.295 24.655 -24.187 1.00 81.06 186 ASN A CA 1
ATOM 1515 C C . ASN A 1 186 ? 32.779 23.192 -24.167 1.00 81.06 186 ASN A C 1
ATOM 1517 O O . ASN A 1 186 ? 32.060 22.319 -24.663 1.00 81.06 186 ASN A O 1
ATOM 1521 N N . ASP A 1 187 ? 33.972 22.923 -23.630 1.00 77.88 187 ASP A N 1
ATOM 1522 C CA . ASP A 1 187 ? 34.606 21.595 -23.546 1.00 77.88 187 ASP A CA 1
ATOM 1523 C C . ASP A 1 187 ? 34.585 21.017 -22.118 1.00 77.88 187 ASP A C 1
ATOM 1525 O O . ASP A 1 187 ? 35.113 19.935 -21.857 1.00 77.88 187 ASP A O 1
ATOM 1529 N N . VAL A 1 188 ? 33.909 21.719 -21.209 1.00 76.00 188 VAL A N 1
ATOM 1530 C CA . VAL A 1 188 ? 33.596 21.340 -19.826 1.00 76.00 188 VAL A CA 1
ATOM 1531 C C . VAL A 1 188 ? 32.087 21.363 -19.629 1.00 76.00 188 VAL A C 1
ATOM 1533 O O . VAL A 1 188 ? 31.379 22.095 -20.320 1.00 76.00 188 VAL A O 1
ATOM 1536 N N . ASP A 1 189 ? 31.601 20.611 -18.647 1.00 72.62 189 ASP A N 1
ATOM 1537 C CA . ASP A 1 189 ? 30.308 20.919 -18.050 1.00 72.62 189 ASP A CA 1
ATOM 1538 C C . ASP A 1 189 ? 30.540 21.898 -16.888 1.00 72.62 189 ASP A C 1
ATOM 1540 O O . ASP A 1 189 ? 31.373 21.677 -16.005 1.00 72.62 189 ASP A O 1
ATOM 1544 N N . TYR A 1 190 ? 29.822 23.019 -16.930 1.00 70.75 190 TYR A N 1
ATOM 1545 C CA . TYR A 1 190 ? 29.890 24.097 -15.945 1.00 70.75 190 TYR A CA 1
ATOM 1546 C C . TYR A 1 190 ? 28.660 24.040 -15.045 1.00 70.75 190 TYR A C 1
ATOM 1548 O O . TYR A 1 190 ? 27.539 24.290 -15.497 1.00 70.75 190 TYR A O 1
ATOM 1556 N N . ILE A 1 191 ? 28.865 23.720 -13.767 1.00 68.38 191 ILE A N 1
ATOM 1557 C CA . ILE A 1 191 ? 27.792 23.669 -12.773 1.00 68.38 191 ILE A CA 1
ATOM 1558 C C . ILE A 1 191 ? 27.911 24.894 -11.871 1.00 68.38 191 ILE A C 1
ATOM 1560 O O . ILE A 1 191 ? 28.881 25.060 -11.134 1.00 68.38 191 ILE A O 1
ATOM 1564 N N . LYS A 1 192 ? 26.888 25.745 -11.911 1.00 65.62 192 LYS A N 1
ATOM 1565 C CA . LYS A 1 192 ? 26.774 26.920 -11.050 1.00 65.62 192 LYS A CA 1
ATOM 1566 C C . LYS A 1 192 ? 25.894 26.611 -9.845 1.00 65.62 192 LYS A C 1
ATOM 1568 O O . LYS A 1 192 ? 24.707 26.334 -10.009 1.00 65.62 192 LYS A O 1
ATOM 1573 N N . PHE A 1 193 ? 26.447 26.727 -8.641 1.00 63.03 193 PHE A N 1
ATOM 1574 C CA . PHE A 1 193 ? 25.676 26.631 -7.402 1.00 63.03 193 PHE A CA 1
ATOM 1575 C C . PHE A 1 193 ? 25.198 28.023 -6.975 1.00 63.03 193 PHE A C 1
ATOM 1577 O O . PHE A 1 193 ? 26.001 28.940 -6.795 1.00 63.03 193 PHE A O 1
ATOM 1584 N N . VAL A 1 194 ? 23.885 28.210 -6.810 1.00 52.09 194 VAL A N 1
ATOM 1585 C CA . VAL A 1 194 ? 23.322 29.507 -6.411 1.00 52.09 194 VAL A CA 1
ATOM 1586 C C . VAL A 1 194 ? 23.344 29.644 -4.883 1.00 52.09 194 VAL A C 1
ATOM 1588 O O . VAL A 1 194 ? 22.594 28.995 -4.166 1.00 52.09 194 VAL A O 1
ATOM 1591 N N . GLN A 1 195 ? 24.212 30.548 -4.424 1.00 48.62 195 GLN A N 1
ATOM 1592 C CA . GLN A 1 195 ? 24.397 31.059 -3.058 1.00 48.62 195 GLN A CA 1
ATOM 1593 C C . GLN A 1 195 ? 24.832 30.079 -1.934 1.00 48.62 195 GLN A C 1
ATOM 1595 O O . GLN A 1 195 ? 24.067 29.208 -1.516 1.00 48.62 195 GLN A O 1
ATOM 1600 N N . PRO A 1 196 ? 26.010 30.325 -1.314 1.00 52.28 196 PRO A N 1
ATOM 1601 C CA . PRO A 1 196 ? 27.102 31.171 -1.811 1.00 52.28 196 PRO A CA 1
ATOM 1602 C C . PRO A 1 196 ? 27.682 30.581 -3.109 1.00 52.28 196 PRO A C 1
ATOM 1604 O O . PRO A 1 196 ? 27.779 29.361 -3.239 1.00 52.28 196 PRO A O 1
ATOM 1607 N N . ALA A 1 197 ? 28.006 31.444 -4.077 1.00 70.69 197 ALA A N 1
ATOM 1608 C CA . ALA A 1 197 ? 28.346 31.045 -5.442 1.00 70.69 197 ALA A CA 1
ATOM 1609 C C . ALA A 1 197 ? 29.678 30.289 -5.493 1.00 70.69 197 ALA A C 1
ATOM 1611 O O . ALA A 1 197 ? 30.736 30.900 -5.371 1.00 70.69 197 ALA A O 1
ATOM 1612 N N . ALA A 1 198 ? 29.625 28.974 -5.681 1.00 75.31 198 ALA A N 1
ATOM 1613 C CA . ALA A 1 198 ? 30.756 28.212 -6.184 1.00 75.31 198 ALA A CA 1
ATOM 1614 C C . ALA A 1 198 ? 30.420 27.693 -7.573 1.00 75.31 198 ALA A C 1
ATOM 1616 O O . ALA A 1 198 ? 29.267 27.375 -7.874 1.00 75.31 198 ALA A O 1
ATOM 1617 N N . ASN A 1 199 ? 31.443 27.634 -8.407 1.00 82.38 199 ASN A N 1
ATOM 1618 C CA . ASN A 1 199 ? 31.338 27.130 -9.757 1.00 82.38 199 ASN A CA 1
ATOM 1619 C C . ASN A 1 199 ? 32.217 25.904 -9.888 1.00 82.38 199 ASN A C 1
ATOM 1621 O O . ASN A 1 199 ? 33.403 25.963 -9.562 1.00 82.38 199 ASN A O 1
ATOM 1625 N N . GLU A 1 200 ? 31.620 24.812 -10.345 1.00 83.69 200 GLU A N 1
ATOM 1626 C CA . GLU A 1 200 ? 32.311 23.552 -10.544 1.00 83.69 200 GLU A CA 1
ATOM 1627 C C . GLU A 1 200 ? 32.577 23.323 -12.032 1.00 83.69 200 GLU A C 1
ATOM 1629 O O . GLU A 1 200 ? 31.672 23.450 -12.863 1.00 83.69 200 GLU A O 1
ATOM 1634 N N . LEU A 1 201 ? 33.829 22.995 -12.358 1.00 86.00 201 LEU A N 1
ATOM 1635 C CA . LEU A 1 201 ? 34.219 22.506 -13.674 1.00 86.00 201 LEU A CA 1
ATOM 1636 C C . LEU A 1 201 ? 34.418 21.004 -13.613 1.00 86.00 201 LEU A C 1
ATOM 1638 O O . LEU A 1 201 ? 35.242 20.502 -12.844 1.00 86.00 201 LEU A O 1
ATOM 1642 N N . ILE A 1 202 ? 33.702 20.306 -14.481 1.00 86.56 202 ILE A N 1
ATOM 1643 C CA . ILE A 1 202 ? 33.847 18.873 -14.686 1.00 86.56 202 ILE A CA 1
ATOM 1644 C C . ILE A 1 202 ? 34.034 18.584 -16.176 1.00 86.56 202 ILE A C 1
ATOM 1646 O O . ILE A 1 202 ? 33.685 19.394 -17.039 1.00 86.56 202 ILE A O 1
ATOM 1650 N N . GLN A 1 203 ? 34.635 17.438 -16.491 1.00 86.00 203 GLN A N 1
ATOM 1651 C CA . GLN A 1 203 ? 34.798 16.993 -17.870 1.00 86.00 203 GLN A CA 1
ATOM 1652 C C . GLN A 1 203 ? 33.426 16.933 -18.562 1.00 86.00 203 GLN A C 1
ATOM 1654 O O . GLN A 1 203 ? 32.452 16.453 -17.984 1.00 86.00 203 GLN A O 1
ATOM 1659 N N . LYS A 1 204 ? 33.345 17.417 -19.805 1.00 86.31 204 LYS A N 1
ATOM 1660 C CA . LYS A 1 204 ? 32.094 17.427 -20.572 1.00 86.31 204 LYS A CA 1
ATOM 1661 C C . LYS A 1 204 ? 31.496 16.029 -20.732 1.00 86.31 204 LYS A C 1
ATOM 1663 O O . LYS A 1 204 ? 32.199 15.078 -21.068 1.00 86.31 204 LYS A O 1
ATOM 1668 N N . GLY A 1 205 ? 30.180 15.935 -20.570 1.00 86.88 205 GLY A N 1
ATOM 1669 C CA . GLY A 1 205 ? 29.414 14.693 -20.614 1.00 86.88 205 GLY A CA 1
ATOM 1670 C C . GLY A 1 205 ? 29.362 13.946 -19.278 1.00 86.88 205 GLY A C 1
ATOM 1671 O O . GLY A 1 205 ? 28.817 12.841 -19.236 1.00 86.88 205 GLY A O 1
ATOM 1672 N N . ILE A 1 206 ? 29.901 14.511 -18.195 1.00 91.00 206 ILE A N 1
ATOM 1673 C CA . ILE A 1 206 ? 29.897 13.888 -16.869 1.00 91.00 206 ILE A CA 1
ATOM 1674 C C . ILE A 1 206 ? 28.824 14.529 -15.994 1.00 91.00 206 ILE A C 1
ATOM 1676 O O . ILE A 1 206 ? 28.751 15.742 -15.834 1.00 91.00 206 ILE A O 1
ATOM 1680 N N . SER A 1 207 ? 27.964 13.689 -15.421 1.00 92.56 207 SER A N 1
ATOM 1681 C CA . SER A 1 207 ? 26.876 14.128 -14.551 1.00 92.56 207 SER A CA 1
ATOM 1682 C C . SER A 1 207 ? 26.387 12.991 -13.658 1.00 92.56 207 SER A C 1
ATOM 1684 O O . SER A 1 207 ? 26.655 11.812 -13.923 1.00 92.56 207 SER A O 1
ATOM 1686 N N . LYS A 1 208 ? 25.618 13.321 -12.607 1.00 95.00 208 LYS A N 1
ATOM 1687 C CA . LYS A 1 208 ? 25.008 12.305 -11.730 1.00 95.00 208 LYS A CA 1
ATOM 1688 C C . LYS A 1 208 ? 24.213 11.286 -12.551 1.00 95.00 208 LYS A C 1
ATOM 1690 O O . LYS A 1 208 ? 24.303 10.093 -12.286 1.00 95.00 208 LYS A O 1
ATOM 1695 N N . LYS A 1 209 ? 23.520 11.737 -13.607 1.00 96.75 209 LYS A N 1
ATOM 1696 C CA . LYS A 1 209 ? 22.828 10.863 -14.564 1.00 96.75 209 LYS A CA 1
ATOM 1697 C C . LYS A 1 209 ? 23.780 9.856 -15.207 1.00 96.75 209 LYS A C 1
ATOM 1699 O O . LYS A 1 209 ? 23.504 8.665 -15.143 1.00 96.75 209 LYS A O 1
ATOM 1704 N N . THR A 1 210 ? 24.873 10.303 -15.826 1.00 96.62 210 THR A N 1
ATOM 1705 C CA . THR A 1 210 ? 25.777 9.387 -16.547 1.00 96.62 210 THR A CA 1
ATOM 1706 C C . THR A 1 210 ? 26.525 8.448 -15.597 1.00 96.62 210 THR A C 1
ATOM 1708 O O . THR A 1 210 ? 26.841 7.314 -15.964 1.00 96.62 210 THR A O 1
ATOM 1711 N N . GLY A 1 211 ? 26.769 8.880 -14.355 1.00 97.81 211 GLY A N 1
ATOM 1712 C CA . GLY A 1 211 ? 27.247 8.018 -13.274 1.00 97.81 211 GLY A CA 1
ATOM 1713 C C . GLY A 1 211 ? 26.235 6.929 -12.896 1.00 97.81 211 GLY A C 1
ATOM 1714 O O . GLY A 1 211 ? 26.585 5.750 -12.888 1.00 97.81 211 GLY A O 1
ATOM 1715 N N . ILE A 1 212 ? 24.968 7.304 -12.675 1.00 98.50 212 ILE A N 1
ATOM 1716 C CA . ILE A 1 212 ? 23.860 6.366 -12.417 1.00 98.50 212 ILE A CA 1
ATOM 1717 C C . ILE A 1 212 ? 23.683 5.397 -13.591 1.00 98.50 212 ILE A C 1
ATOM 1719 O O . ILE A 1 212 ? 23.577 4.197 -13.373 1.00 98.50 212 ILE A O 1
ATOM 1723 N N . GLU A 1 213 ? 23.692 5.880 -14.834 1.00 98.31 213 GLU A N 1
ATOM 1724 C CA . GLU A 1 213 ? 23.609 5.046 -16.041 1.00 98.31 213 GLU A CA 1
ATOM 1725 C C . GLU A 1 213 ? 24.725 3.998 -16.083 1.00 98.31 213 GLU A C 1
ATOM 1727 O O . GLU A 1 213 ? 24.470 2.836 -16.398 1.00 98.31 213 GLU A O 1
ATOM 1732 N N . THR A 1 214 ? 25.952 4.394 -15.734 1.00 98.44 214 THR A N 1
ATOM 1733 C CA . THR A 1 214 ? 27.103 3.484 -15.698 1.00 98.44 214 THR A CA 1
ATOM 1734 C C . THR A 1 214 ? 26.930 2.418 -14.621 1.00 98.44 214 THR A C 1
ATOM 1736 O O . THR A 1 214 ? 27.101 1.231 -14.903 1.00 98.44 214 THR A O 1
ATOM 1739 N N . LEU A 1 215 ? 26.529 2.829 -13.414 1.00 98.56 215 LEU A N 1
ATOM 1740 C CA . LEU A 1 215 ? 26.268 1.919 -12.302 1.00 98.56 215 LEU A CA 1
ATOM 1741 C C . LEU A 1 215 ? 25.148 0.930 -12.630 1.00 98.56 215 LEU A C 1
ATOM 1743 O O . LEU A 1 215 ? 25.334 -0.277 -12.521 1.00 98.56 215 LEU A O 1
ATOM 1747 N N . LEU A 1 216 ? 23.991 1.419 -13.075 1.00 98.19 216 LEU A N 1
ATOM 1748 C CA . LEU A 1 216 ? 22.846 0.563 -13.374 1.00 98.19 216 LEU A CA 1
ATOM 1749 C C . LEU A 1 216 ? 23.146 -0.394 -14.527 1.00 98.19 216 LEU A C 1
ATOM 1751 O O . LEU A 1 216 ? 22.778 -1.561 -14.442 1.00 98.19 216 LEU A O 1
ATOM 1755 N N . LYS A 1 217 ? 23.875 0.048 -15.560 1.00 98.06 217 LYS A N 1
ATOM 1756 C CA . LYS A 1 217 ? 24.310 -0.835 -16.650 1.00 98.06 217 LYS A CA 1
ATOM 1757 C C . LYS A 1 217 ? 25.223 -1.953 -16.144 1.00 98.06 217 LYS A C 1
ATOM 1759 O O . LYS A 1 217 ? 25.043 -3.096 -16.552 1.00 98.06 217 LYS A O 1
ATOM 1764 N N . HIS A 1 218 ? 26.172 -1.640 -15.259 1.00 97.88 218 HIS A N 1
ATOM 1765 C CA . HIS A 1 218 ? 27.023 -2.645 -14.615 1.00 97.88 218 HIS A CA 1
ATOM 1766 C C . HIS A 1 218 ? 26.195 -3.662 -13.808 1.00 97.88 218 HIS A C 1
ATOM 1768 O O . HIS A 1 218 ? 26.499 -4.850 -13.803 1.00 97.88 218 HIS A O 1
ATOM 1774 N N . LEU A 1 219 ? 25.090 -3.213 -13.209 1.00 96.56 219 LEU A N 1
ATOM 1775 C CA . LEU A 1 219 ? 24.152 -4.041 -12.449 1.00 96.56 219 LEU A CA 1
ATOM 1776 C C . LEU A 1 219 ? 23.065 -4.723 -13.305 1.00 96.56 219 LEU A C 1
ATOM 1778 O O . LEU A 1 219 ? 22.099 -5.246 -12.755 1.00 96.56 219 LEU A O 1
ATOM 1782 N N . ASN A 1 220 ? 23.201 -4.739 -14.638 1.00 96.62 220 ASN A N 1
ATOM 1783 C CA . ASN A 1 220 ? 22.202 -5.279 -15.576 1.00 96.62 220 ASN A CA 1
ATOM 1784 C C . ASN A 1 220 ? 20.799 -4.663 -15.405 1.00 96.62 220 ASN A C 1
ATOM 1786 O O . ASN A 1 220 ? 19.778 -5.345 -15.493 1.00 96.62 220 ASN A O 1
ATOM 1790 N N . SER A 1 221 ? 20.755 -3.356 -15.158 1.00 97.00 221 SER A N 1
ATOM 1791 C CA . SER A 1 221 ? 19.548 -2.571 -14.918 1.00 97.00 221 SER A CA 1
ATOM 1792 C C . SER A 1 221 ? 19.583 -1.249 -15.702 1.00 97.00 221 SER A C 1
ATOM 1794 O O . SER A 1 221 ? 20.457 -1.015 -16.539 1.00 97.00 221 SER A O 1
ATOM 1796 N N . ASN A 1 222 ? 18.588 -0.388 -15.496 1.00 95.69 222 ASN A N 1
ATOM 1797 C CA . ASN A 1 222 ? 18.461 0.920 -16.135 1.00 95.69 222 ASN A CA 1
ATOM 1798 C C . ASN A 1 222 ? 17.541 1.846 -15.317 1.00 95.69 222 ASN A C 1
ATOM 1800 O O . ASN A 1 222 ? 16.941 1.435 -14.324 1.00 95.69 222 ASN A O 1
ATOM 1804 N N . GLY A 1 223 ? 17.401 3.099 -15.757 1.00 93.00 223 GLY A N 1
ATOM 1805 C CA . GLY A 1 223 ? 16.576 4.118 -15.103 1.00 93.00 223 GLY A CA 1
ATOM 1806 C C . GLY A 1 223 ? 15.113 3.725 -14.858 1.00 93.00 223 GLY A C 1
ATOM 1807 O O . GLY A 1 223 ? 14.506 4.274 -13.940 1.00 93.00 223 GLY A O 1
ATOM 1808 N N . ASN A 1 224 ? 14.555 2.745 -15.587 1.00 93.56 224 ASN A N 1
ATOM 1809 C CA . ASN A 1 224 ? 13.190 2.264 -15.349 1.00 93.56 224 ASN A CA 1
ATOM 1810 C C . ASN A 1 224 ? 13.026 1.528 -14.007 1.00 93.56 224 ASN A C 1
ATOM 1812 O O . ASN A 1 224 ? 11.927 1.468 -13.464 1.00 93.56 224 ASN A O 1
ATOM 1816 N N . GLU A 1 225 ? 14.117 0.988 -13.463 1.00 95.12 225 GLU A N 1
ATOM 1817 C CA . GLU A 1 225 ? 14.148 0.277 -12.179 1.00 95.12 225 GLU A CA 1
ATOM 1818 C C . GLU A 1 225 ? 14.795 1.119 -11.066 1.00 95.12 225 GLU A C 1
ATOM 1820 O O . GLU A 1 225 ? 15.113 0.591 -9.998 1.00 95.12 225 GLU A O 1
ATOM 1825 N N . CYS A 1 226 ? 14.998 2.420 -11.301 1.00 97.19 226 CYS A N 1
ATOM 1826 C CA . CYS A 1 226 ? 15.658 3.328 -10.370 1.00 97.19 226 CYS A CA 1
ATOM 1827 C C . CYS A 1 226 ? 14.738 4.482 -9.959 1.00 97.19 226 CYS A C 1
ATOM 1829 O O . CYS A 1 226 ? 13.990 5.036 -10.771 1.00 97.19 226 CYS A O 1
ATOM 1831 N N . VAL A 1 227 ? 14.823 4.856 -8.684 1.00 97.94 227 VAL A N 1
ATOM 1832 C CA . VAL A 1 227 ? 14.222 6.068 -8.120 1.00 97.94 227 VAL A CA 1
ATOM 1833 C C . VAL A 1 227 ? 15.316 7.086 -7.835 1.00 97.94 227 VAL A C 1
ATOM 1835 O O . VAL A 1 227 ? 16.415 6.700 -7.448 1.00 97.94 227 VAL A O 1
ATOM 1838 N N . TYR A 1 228 ? 15.017 8.377 -7.983 1.00 98.31 228 TYR A N 1
ATOM 1839 C CA . TYR A 1 228 ? 15.946 9.445 -7.612 1.00 98.31 228 TYR A CA 1
ATOM 1840 C C . TYR A 1 228 ? 15.311 10.520 -6.724 1.00 98.31 228 TYR A C 1
ATOM 1842 O O . TYR A 1 228 ? 14.143 10.864 -6.905 1.00 98.31 228 TYR A O 1
ATOM 1850 N N . ILE A 1 229 ? 16.076 11.103 -5.802 1.00 98.31 229 ILE A N 1
ATOM 1851 C CA . ILE A 1 229 ? 15.674 12.293 -5.035 1.00 98.31 229 ILE A CA 1
ATOM 1852 C C . ILE A 1 229 ? 16.810 13.317 -4.973 1.00 98.31 229 ILE A C 1
ATOM 1854 O O . ILE A 1 229 ? 17.963 12.929 -4.801 1.00 98.31 229 ILE A O 1
ATOM 1858 N N . GLY A 1 230 ? 16.474 14.604 -5.103 1.00 96.50 230 GLY A N 1
ATOM 1859 C CA . GLY A 1 230 ? 17.439 15.707 -5.039 1.00 96.50 230 GLY A CA 1
ATOM 1860 C C . GLY A 1 230 ? 16.813 17.090 -4.844 1.00 96.50 230 GLY A C 1
ATOM 1861 O O . GLY A 1 230 ? 15.588 17.216 -4.707 1.00 96.50 230 GLY A O 1
ATOM 1862 N N . ASP A 1 231 ? 17.654 18.124 -4.847 1.00 93.88 231 ASP A N 1
ATOM 1863 C CA . ASP A 1 231 ? 17.286 19.502 -4.500 1.00 93.88 231 ASP A CA 1
ATOM 1864 C C . ASP A 1 231 ? 17.713 20.560 -5.533 1.00 93.88 231 ASP A C 1
ATOM 1866 O O . ASP A 1 231 ? 17.109 21.638 -5.585 1.00 93.88 231 ASP A O 1
ATOM 1870 N N . SER A 1 232 ? 18.702 20.270 -6.384 1.00 90.25 232 SER A N 1
ATOM 1871 C CA . SER A 1 232 ? 19.424 21.304 -7.134 1.00 90.25 232 SER A CA 1
ATOM 1872 C C . SER A 1 232 ? 19.702 20.935 -8.597 1.00 90.25 232 SER A C 1
ATOM 1874 O O . SER A 1 232 ? 19.340 19.869 -9.091 1.00 90.25 232 SER A O 1
ATOM 1876 N N . ALA A 1 233 ? 20.272 21.871 -9.361 1.00 86.94 233 ALA A N 1
ATOM 1877 C CA . ALA A 1 233 ? 20.367 21.755 -10.817 1.00 86.94 233 ALA A CA 1
ATOM 1878 C C . ALA A 1 233 ? 21.196 20.550 -11.307 1.00 86.94 233 ALA A C 1
ATOM 1880 O O . ALA A 1 233 ? 20.903 20.004 -12.374 1.00 86.94 233 ALA A O 1
ATOM 1881 N N . ASN A 1 234 ? 22.194 20.103 -10.534 1.00 87.75 234 ASN A N 1
ATOM 1882 C CA . ASN A 1 234 ? 23.002 18.922 -10.864 1.00 87.75 234 ASN A CA 1
ATOM 1883 C C . ASN A 1 234 ? 22.229 17.594 -10.711 1.00 87.75 234 ASN A C 1
ATOM 1885 O O . ASN A 1 234 ? 22.702 16.554 -11.172 1.00 87.75 234 ASN A O 1
ATOM 1889 N N . ASP A 1 235 ? 21.025 17.627 -10.135 1.00 94.00 235 ASP A N 1
ATOM 1890 C CA . ASP A 1 235 ? 20.112 16.488 -10.029 1.00 94.00 235 ASP A CA 1
ATOM 1891 C C . ASP A 1 235 ? 19.170 16.344 -11.226 1.00 94.00 235 ASP A C 1
ATOM 1893 O O . ASP A 1 235 ? 18.655 15.255 -11.484 1.00 94.00 235 ASP A O 1
ATOM 1897 N N . ASN A 1 236 ? 18.947 17.422 -11.980 1.00 93.69 236 ASN A N 1
ATOM 1898 C CA . ASN A 1 236 ? 17.895 17.502 -12.996 1.00 93.69 236 ASN A CA 1
ATOM 1899 C C . ASN A 1 236 ? 17.956 16.362 -14.015 1.00 93.69 236 ASN A C 1
ATOM 1901 O O . ASN A 1 236 ? 16.946 15.722 -14.301 1.00 93.69 236 ASN A O 1
ATOM 1905 N N . GLN A 1 237 ? 19.150 16.066 -14.530 1.00 94.31 237 GLN A N 1
ATOM 1906 C CA . GLN A 1 237 ? 19.329 14.989 -15.503 1.00 94.31 237 GLN A CA 1
ATOM 1907 C C . GLN A 1 237 ? 19.076 13.601 -14.888 1.00 94.31 237 GLN A C 1
ATOM 1909 O O . GLN A 1 237 ? 18.569 12.711 -15.572 1.00 94.31 237 GLN A O 1
ATOM 1914 N N . ALA A 1 238 ? 19.416 13.399 -13.608 1.00 96.69 238 ALA A N 1
ATOM 1915 C CA . ALA A 1 238 ? 19.161 12.144 -12.899 1.00 96.69 238 ALA A CA 1
ATOM 1916 C C . ALA A 1 238 ? 17.660 11.962 -12.619 1.00 96.69 238 ALA A C 1
ATOM 1918 O O . ALA A 1 238 ? 17.123 10.867 -12.797 1.00 96.69 238 ALA A O 1
ATOM 1919 N N . MET A 1 239 ? 16.970 13.052 -12.268 1.00 96.44 239 MET A N 1
ATOM 1920 C CA . MET A 1 239 ? 15.520 13.089 -12.082 1.00 96.44 239 MET A CA 1
ATOM 1921 C C . MET A 1 239 ? 14.743 12.813 -13.375 1.00 96.44 239 MET A C 1
ATOM 1923 O O . MET A 1 239 ? 13.698 12.163 -13.333 1.00 96.44 239 MET A O 1
ATOM 1927 N N . GLU A 1 240 ? 15.228 13.302 -14.519 1.00 95.38 240 GLU A N 1
ATOM 1928 C CA . GLU A 1 240 ? 14.612 13.039 -15.823 1.00 95.38 240 GLU A CA 1
ATOM 1929 C C . GLU A 1 240 ? 14.773 11.575 -16.251 1.00 95.38 240 GLU A C 1
ATOM 1931 O O . GLU A 1 240 ? 13.833 11.009 -16.818 1.00 95.38 240 GLU A O 1
ATOM 1936 N N . TYR A 1 241 ? 15.944 10.993 -15.968 1.00 96.50 241 TYR A N 1
ATOM 1937 C CA . TYR A 1 241 ? 16.336 9.636 -16.350 1.00 96.50 241 TYR A CA 1
ATOM 1938 C C . TYR A 1 241 ? 15.639 8.535 -15.538 1.00 96.50 241 TYR A C 1
ATOM 1940 O O . TYR A 1 241 ? 15.241 7.519 -16.106 1.00 96.50 241 TYR A O 1
ATOM 1948 N N . CYS A 1 242 ? 15.487 8.722 -14.226 1.00 95.62 242 CYS A N 1
ATOM 1949 C CA . CYS A 1 242 ? 14.858 7.727 -13.357 1.00 95.62 242 CYS A CA 1
ATOM 1950 C C . CYS A 1 242 ? 13.329 7.705 -13.532 1.00 95.62 242 CYS A C 1
ATOM 1952 O O . CYS A 1 242 ? 12.688 8.753 -13.658 1.00 95.62 242 CYS A O 1
ATOM 1954 N N . TYR A 1 243 ? 12.735 6.506 -13.509 1.00 89.25 243 TYR A N 1
ATOM 1955 C CA . TYR A 1 243 ? 11.294 6.297 -13.715 1.00 89.25 243 TYR A CA 1
ATOM 1956 C C . TYR A 1 243 ? 10.440 7.103 -12.743 1.00 89.25 243 TYR A C 1
ATOM 1958 O O . TYR A 1 243 ? 9.463 7.746 -13.132 1.00 89.25 243 TYR A O 1
ATOM 1966 N N . VAL A 1 244 ? 10.853 7.093 -11.476 1.00 93.50 244 VAL A N 1
ATOM 1967 C CA . VAL A 1 244 ? 10.301 7.939 -10.426 1.00 93.50 244 VAL A CA 1
ATOM 1968 C C . VAL A 1 244 ? 11.397 8.871 -9.950 1.00 93.50 244 VAL A C 1
ATOM 1970 O O . VAL A 1 244 ? 12.516 8.444 -9.669 1.00 93.50 244 VAL A O 1
ATOM 1973 N N . SER A 1 245 ? 11.060 10.146 -9.804 1.00 96.44 245 SER A N 1
ATOM 1974 C CA . SER A 1 245 ? 11.947 11.097 -9.158 1.00 96.44 245 SER A CA 1
ATOM 1975 C C . SER A 1 245 ? 11.194 12.105 -8.306 1.00 96.44 245 SER A C 1
ATOM 1977 O O . SER A 1 245 ? 10.055 12.471 -8.616 1.00 96.44 245 SER A O 1
ATOM 1979 N N . PHE A 1 246 ? 11.846 12.533 -7.228 1.00 97.12 246 PHE A N 1
ATOM 1980 C CA . PHE A 1 246 ? 11.316 13.463 -6.243 1.00 97.12 246 PHE A CA 1
ATOM 1981 C C . PHE A 1 246 ? 12.220 14.691 -6.116 1.00 97.12 246 PHE A C 1
ATOM 1983 O O . PHE A 1 246 ? 13.424 14.552 -5.922 1.00 97.12 246 PHE A O 1
ATOM 1990 N N . ALA A 1 247 ? 11.637 15.885 -6.162 1.00 96.94 247 ALA A N 1
ATOM 1991 C CA . ALA A 1 247 ? 12.287 17.107 -5.695 1.00 96.94 247 ALA A CA 1
ATOM 1992 C C . ALA A 1 247 ? 11.819 17.418 -4.267 1.00 96.94 247 ALA A C 1
ATOM 1994 O O . ALA A 1 247 ? 10.615 17.356 -3.990 1.00 96.94 247 ALA A O 1
ATOM 1995 N N . VAL A 1 248 ? 12.742 17.768 -3.368 1.00 96.38 248 VAL A N 1
ATOM 1996 C CA . VAL A 1 248 ? 12.391 18.212 -2.005 1.00 96.38 248 VAL A CA 1
ATOM 1997 C C . VAL A 1 248 ? 11.641 19.556 -2.020 1.00 96.38 248 VAL A C 1
ATOM 1999 O O . VAL A 1 248 ? 11.717 20.334 -2.973 1.00 96.38 248 VAL A O 1
ATOM 2002 N N . GLY A 1 249 ? 10.890 19.853 -0.960 1.00 91.00 249 GLY A N 1
ATOM 2003 C CA . GLY A 1 249 ? 9.981 21.004 -0.881 1.00 91.00 249 GLY A CA 1
ATOM 2004 C C . GLY A 1 249 ? 10.653 22.370 -1.027 1.00 91.00 249 GLY A C 1
ATOM 2005 O O . GLY A 1 249 ? 10.048 23.293 -1.574 1.00 91.00 249 GLY A O 1
ATOM 2006 N N . ASN A 1 250 ? 11.924 22.492 -0.655 1.00 91.19 250 ASN A N 1
ATOM 2007 C CA . ASN A 1 250 ? 12.735 23.701 -0.811 1.00 91.19 250 ASN A CA 1
ATOM 2008 C C . ASN A 1 250 ? 13.662 23.667 -2.040 1.00 91.19 250 ASN A C 1
ATOM 2010 O O . ASN A 1 250 ? 14.495 24.560 -2.173 1.00 91.19 250 ASN A O 1
ATOM 2014 N N . ALA A 1 251 ? 13.517 22.678 -2.929 1.00 91.25 251 ALA A N 1
ATOM 2015 C CA . ALA A 1 251 ? 14.238 22.637 -4.198 1.00 91.25 251 ALA A CA 1
ATOM 2016 C C . ALA A 1 251 ? 13.874 23.836 -5.090 1.00 91.25 251 ALA A C 1
ATOM 2018 O O . ALA A 1 251 ? 12.754 24.373 -5.019 1.00 91.25 251 ALA A O 1
ATOM 2019 N N . GLU A 1 252 ? 14.802 24.221 -5.968 1.00 85.75 252 GLU A N 1
ATOM 2020 C CA . GLU A 1 252 ? 14.583 25.285 -6.950 1.00 85.75 252 GLU A CA 1
ATOM 2021 C C . GLU A 1 252 ? 13.385 24.969 -7.862 1.00 85.75 252 GLU A C 1
ATOM 2023 O O . GLU A 1 252 ? 13.065 23.811 -8.142 1.00 85.75 252 GLU A O 1
ATOM 2028 N N . GLN A 1 253 ? 12.694 26.008 -8.345 1.00 86.12 253 GLN A N 1
ATOM 2029 C CA . GLN A 1 253 ? 11.489 25.825 -9.167 1.00 86.12 253 GLN A CA 1
ATOM 2030 C C . GLN A 1 253 ? 11.771 25.047 -10.450 1.00 86.12 253 GLN A C 1
ATOM 2032 O O . GLN A 1 253 ? 10.955 24.224 -10.862 1.00 86.12 253 GLN A O 1
ATOM 2037 N N . ASP A 1 254 ? 12.925 25.277 -11.070 1.00 86.69 254 ASP A N 1
ATOM 2038 C CA . ASP A 1 254 ? 13.304 24.534 -12.264 1.00 86.69 254 ASP A CA 1
ATOM 2039 C C . ASP A 1 254 ? 13.656 23.082 -11.929 1.00 86.69 254 ASP A C 1
ATOM 2041 O O . ASP A 1 254 ? 13.225 22.194 -12.657 1.00 86.69 254 ASP A O 1
ATOM 2045 N N . THR A 1 255 ? 14.280 22.800 -10.781 1.00 89.38 255 THR A N 1
ATOM 2046 C CA . THR A 1 255 ? 14.479 21.420 -10.308 1.00 89.38 255 THR A CA 1
ATOM 2047 C C . THR A 1 255 ? 13.158 20.692 -10.079 1.00 89.38 255 THR A C 1
ATOM 2049 O O . THR A 1 255 ? 12.960 19.573 -10.556 1.00 89.38 255 THR A O 1
ATOM 2052 N N . LYS A 1 256 ? 12.183 21.347 -9.439 1.00 91.81 256 LYS A N 1
ATOM 2053 C CA . LYS A 1 256 ? 10.832 20.786 -9.276 1.00 91.81 256 LYS A CA 1
ATOM 2054 C C . LYS A 1 256 ? 10.177 20.461 -10.617 1.00 91.81 256 LYS A C 1
ATOM 2056 O O . LYS A 1 256 ? 9.520 19.428 -10.717 1.00 91.81 256 LYS A O 1
ATOM 2061 N N . LYS A 1 257 ? 10.384 21.286 -11.653 1.00 89.81 257 LYS A N 1
ATOM 2062 C CA . LYS A 1 257 ? 9.909 21.024 -13.030 1.00 89.81 257 LYS A CA 1
ATOM 2063 C C . LYS A 1 257 ? 10.505 19.762 -13.658 1.00 89.81 257 LYS A C 1
ATOM 2065 O O . LYS A 1 257 ? 9.881 19.166 -14.531 1.00 89.81 257 LYS A O 1
ATOM 2070 N N . LYS A 1 258 ? 11.713 19.378 -13.244 1.00 92.12 258 LYS A N 1
ATOM 2071 C CA . LYS A 1 258 ? 12.451 18.223 -13.774 1.00 92.12 258 LYS A CA 1
ATOM 2072 C C . LYS A 1 258 ? 12.142 16.924 -13.034 1.00 92.12 258 LYS A C 1
ATOM 2074 O O . LYS A 1 258 ? 12.155 15.858 -13.651 1.00 92.12 258 LYS A O 1
ATOM 2079 N N . ALA A 1 259 ? 11.799 17.006 -11.750 1.00 93.88 259 ALA A N 1
ATOM 2080 C CA . ALA A 1 259 ? 11.280 15.870 -10.998 1.00 93.88 259 ALA A CA 1
ATOM 2081 C C . ALA A 1 259 ? 9.892 15.429 -11.489 1.00 93.88 259 ALA A C 1
ATOM 2083 O O . ALA A 1 259 ? 9.055 16.250 -11.869 1.00 93.88 259 ALA A O 1
ATOM 2084 N N . LYS A 1 260 ? 9.603 14.122 -11.408 1.00 93.12 260 LYS A N 1
ATOM 2085 C CA . LYS A 1 260 ? 8.241 13.613 -11.659 1.00 93.12 260 LYS A CA 1
ATOM 2086 C C . LYS A 1 260 ? 7.258 14.109 -10.591 1.00 93.12 260 LYS A C 1
ATOM 2088 O O . LYS A 1 260 ? 6.100 14.394 -10.906 1.00 93.12 260 LYS A O 1
ATOM 2093 N N . TRP A 1 261 ? 7.737 14.239 -9.352 1.00 94.25 261 TRP A N 1
ATOM 2094 C CA . TRP A 1 261 ? 6.959 14.656 -8.188 1.00 94.25 261 TRP A CA 1
ATOM 2095 C C . TRP A 1 261 ? 7.710 15.702 -7.365 1.00 94.25 261 TRP A C 1
ATOM 2097 O O . TRP A 1 261 ? 8.886 15.531 -7.055 1.00 94.25 261 TRP A O 1
ATOM 2107 N N . ALA A 1 262 ? 7.018 16.761 -6.954 1.00 93.06 262 ALA A N 1
ATOM 2108 C CA . ALA A 1 262 ? 7.537 17.702 -5.964 1.00 93.06 262 ALA A CA 1
ATOM 2109 C C . ALA A 1 262 ? 6.914 17.403 -4.597 1.00 93.06 262 ALA A C 1
ATOM 2111 O O . ALA A 1 262 ? 5.686 17.378 -4.464 1.00 93.06 262 ALA A O 1
ATOM 2112 N N . LEU A 1 263 ? 7.762 17.171 -3.596 1.00 91.69 263 LEU A N 1
ATOM 2113 C CA . LEU A 1 263 ? 7.348 16.980 -2.212 1.00 91.69 263 LEU A CA 1
ATOM 2114 C C . LEU A 1 263 ? 6.915 18.315 -1.593 1.00 91.69 263 LEU A C 1
ATOM 2116 O O . LEU A 1 263 ? 7.363 19.390 -1.980 1.00 91.69 263 LEU A O 1
ATOM 2120 N N . ASP A 1 264 ? 6.030 18.225 -0.611 1.00 87.31 264 ASP A N 1
ATOM 2121 C CA . ASP A 1 264 ? 5.556 19.320 0.245 1.00 87.31 264 ASP A CA 1
ATOM 2122 C C . ASP A 1 264 ? 6.444 19.543 1.482 1.00 87.31 264 ASP A C 1
ATOM 2124 O O . ASP A 1 264 ? 6.291 20.550 2.166 1.00 87.31 264 ASP A O 1
ATOM 2128 N N . LEU A 1 265 ? 7.361 18.614 1.770 1.00 88.94 265 LEU A N 1
ATOM 2129 C CA . LEU A 1 265 ? 8.317 18.695 2.873 1.00 88.94 265 LEU A CA 1
ATOM 2130 C C . LEU A 1 265 ? 9.699 19.084 2.360 1.00 88.94 265 LEU A C 1
ATOM 2132 O O . LEU A 1 265 ? 10.163 18.547 1.353 1.00 88.94 265 LEU A O 1
ATOM 2136 N N . ASN A 1 266 ? 10.376 19.961 3.092 1.00 93.50 266 ASN A N 1
ATOM 2137 C CA . ASN A 1 266 ? 11.786 20.276 2.888 1.00 93.50 266 ASN A CA 1
ATOM 2138 C C . ASN A 1 266 ? 12.688 19.120 3.350 1.00 93.50 266 ASN A C 1
ATOM 2140 O O . ASN A 1 266 ? 12.265 18.227 4.094 1.00 93.50 266 ASN A O 1
ATOM 2144 N N . TYR A 1 267 ? 13.956 19.139 2.939 1.00 91.62 267 TYR A N 1
ATOM 2145 C CA . TYR A 1 267 ? 14.928 18.107 3.330 1.00 91.62 267 TYR A CA 1
ATOM 2146 C C . TYR A 1 267 ? 15.100 17.971 4.852 1.00 91.62 267 TYR A C 1
ATOM 2148 O O . TYR A 1 267 ? 15.254 16.867 5.370 1.00 91.62 267 TYR A O 1
ATOM 2156 N N . ASP A 1 268 ? 14.981 19.077 5.585 1.00 89.12 268 ASP A N 1
ATOM 2157 C CA . ASP A 1 268 ? 15.045 19.163 7.045 1.00 89.12 268 ASP A CA 1
ATOM 2158 C C . ASP A 1 268 ? 13.695 18.911 7.740 1.00 89.12 268 ASP A C 1
ATOM 2160 O O . ASP A 1 268 ? 13.570 19.126 8.943 1.00 89.12 268 ASP A O 1
ATOM 2164 N N . GLN A 1 269 ? 12.691 18.430 7.000 1.00 88.00 269 GLN A N 1
ATOM 2165 C CA . GLN A 1 269 ? 11.357 18.072 7.497 1.00 88.00 269 GLN A CA 1
ATOM 2166 C C . GLN A 1 269 ? 10.995 16.598 7.230 1.00 88.00 269 GLN A C 1
ATOM 2168 O O . GLN A 1 269 ? 9.867 16.183 7.498 1.00 88.00 269 GLN A O 1
ATOM 2173 N N . GLY A 1 270 ? 11.935 15.791 6.723 1.00 87.12 270 GLY A N 1
ATOM 2174 C CA . GLY A 1 270 ? 11.721 14.365 6.437 1.00 87.12 270 GLY A CA 1
ATOM 2175 C C . GLY A 1 270 ? 11.222 14.083 5.017 1.00 87.12 270 GLY A C 1
ATOM 2176 O O . GLY A 1 270 ? 10.471 13.132 4.800 1.00 87.12 270 GLY A O 1
ATOM 2177 N N . ALA A 1 271 ? 11.620 14.901 4.037 1.00 94.00 271 ALA A N 1
ATOM 2178 C CA . ALA A 1 271 ? 11.284 14.687 2.627 1.00 94.00 271 ALA A CA 1
ATOM 2179 C C . ALA A 1 271 ? 11.723 13.305 2.109 1.00 94.00 271 ALA A C 1
ATOM 2181 O O . ALA A 1 271 ? 10.933 12.613 1.466 1.00 94.00 271 ALA A O 1
ATOM 2182 N N . PHE A 1 272 ? 12.953 12.884 2.424 1.00 96.81 272 PHE A N 1
ATOM 2183 C CA . PHE A 1 272 ? 13.469 11.574 2.023 1.00 96.81 272 PHE A CA 1
ATOM 2184 C C . PHE A 1 272 ? 12.644 10.428 2.620 1.00 96.81 272 PHE A C 1
ATOM 2186 O O . PHE A 1 272 ? 12.166 9.570 1.880 1.00 96.81 272 PHE A O 1
ATOM 2193 N N . GLU A 1 273 ? 12.390 10.452 3.930 1.00 93.44 273 GLU A N 1
ATOM 2194 C CA . GLU A 1 273 ? 11.515 9.470 4.578 1.00 93.44 273 GLU A CA 1
ATOM 2195 C C . GLU A 1 273 ? 10.132 9.414 3.918 1.00 93.44 273 GLU A C 1
ATOM 2197 O O . GLU A 1 273 ? 9.639 8.327 3.618 1.00 93.44 273 GLU A O 1
ATOM 2202 N N . LYS A 1 274 ? 9.512 10.569 3.639 1.00 91.69 274 LYS A N 1
ATOM 2203 C CA . LYS A 1 274 ? 8.211 10.617 2.963 1.00 91.69 274 LYS A CA 1
ATOM 2204 C C . LYS A 1 274 ? 8.261 9.960 1.583 1.00 91.69 274 LYS A C 1
ATOM 2206 O O . LYS A 1 274 ? 7.359 9.190 1.259 1.00 91.69 274 LYS A O 1
ATOM 2211 N N . ALA A 1 275 ? 9.298 10.227 0.789 1.00 93.88 275 ALA A N 1
ATOM 2212 C CA . ALA A 1 275 ? 9.479 9.596 -0.518 1.00 93.88 275 ALA A CA 1
ATOM 2213 C C . ALA A 1 275 ? 9.604 8.068 -0.405 1.00 93.88 275 ALA A C 1
ATOM 2215 O O . ALA A 1 275 ? 8.936 7.342 -1.143 1.00 93.88 275 ALA A O 1
ATOM 2216 N N . VAL A 1 276 ? 10.395 7.578 0.556 1.00 92.69 276 VAL A N 1
ATOM 2217 C CA . VAL A 1 276 ? 10.535 6.140 0.822 1.00 92.69 276 VAL A CA 1
ATOM 2218 C C . VAL A 1 276 ? 9.198 5.531 1.229 1.00 92.69 276 VAL A C 1
ATOM 2220 O O . VAL A 1 276 ? 8.783 4.541 0.634 1.00 92.69 276 VAL A O 1
ATOM 2223 N N . LYS A 1 277 ? 8.481 6.130 2.184 1.00 85.56 277 LYS A N 1
ATOM 2224 C CA . LYS A 1 277 ? 7.184 5.627 2.660 1.00 85.56 277 LYS A CA 1
ATOM 2225 C C . LYS A 1 277 ? 6.136 5.562 1.555 1.00 85.56 277 LYS A C 1
ATOM 2227 O O . LYS A 1 277 ? 5.461 4.547 1.414 1.00 85.56 277 LYS A O 1
ATOM 2232 N N . LEU A 1 278 ? 6.053 6.593 0.712 1.00 84.62 278 LEU A N 1
ATOM 2233 C CA . LEU A 1 278 ? 5.180 6.588 -0.467 1.00 84.62 278 LEU A CA 1
ATOM 2234 C C . LEU A 1 278 ? 5.506 5.440 -1.430 1.00 84.62 278 LEU A C 1
ATOM 2236 O O . LEU A 1 278 ? 4.603 4.886 -2.059 1.00 84.62 278 LEU A O 1
ATOM 2240 N N . LEU A 1 279 ? 6.786 5.081 -1.544 1.00 85.38 279 LEU A N 1
ATOM 2241 C CA . LEU A 1 279 ? 7.244 4.006 -2.411 1.00 85.38 279 LEU A CA 1
ATOM 2242 C C . LEU A 1 279 ? 6.992 2.617 -1.810 1.00 85.38 279 LEU A C 1
ATOM 2244 O O . LEU A 1 279 ? 6.560 1.714 -2.525 1.00 85.38 279 LEU A O 1
ATOM 2248 N N . VAL A 1 280 ? 7.258 2.419 -0.518 1.00 77.69 280 VAL A N 1
ATOM 2249 C CA . VAL A 1 280 ? 7.379 1.072 0.067 1.00 77.69 280 VAL A CA 1
ATOM 2250 C C . VAL A 1 280 ? 6.276 0.680 1.040 1.00 77.69 280 VAL A C 1
ATOM 2252 O O . VAL A 1 280 ? 6.008 -0.516 1.161 1.00 77.69 280 VAL A O 1
ATOM 2255 N N . GLU A 1 281 ? 5.622 1.629 1.710 1.00 69.06 281 GLU A N 1
ATOM 2256 C CA . GLU A 1 281 ? 4.517 1.299 2.611 1.00 69.06 281 GLU A CA 1
ATOM 2257 C C . GLU A 1 281 ? 3.295 0.885 1.796 1.00 69.06 281 GLU A C 1
ATOM 2259 O O . GLU A 1 281 ? 2.999 1.441 0.729 1.00 69.06 281 GLU A O 1
ATOM 2264 N N . ASP A 1 282 ? 2.583 -0.121 2.300 1.00 58.03 282 ASP A N 1
ATOM 2265 C CA . ASP A 1 282 ? 1.287 -0.475 1.758 1.00 58.03 282 ASP A CA 1
ATOM 2266 C C . ASP A 1 282 ? 0.272 0.590 2.181 1.00 58.03 282 ASP A C 1
ATOM 2268 O O . ASP A 1 282 ? -0.395 0.513 3.213 1.00 58.03 282 ASP A O 1
ATOM 2272 N N . GLN A 1 283 ? 0.171 1.632 1.359 1.00 58.81 283 GLN A N 1
ATOM 2273 C CA . GLN A 1 283 ? -0.816 2.688 1.534 1.00 58.81 283 GLN A CA 1
ATOM 2274 C C . GLN A 1 283 ? -2.250 2.143 1.460 1.00 58.81 283 GLN A C 1
ATOM 2276 O O . GLN A 1 283 ? -3.173 2.886 1.771 1.00 58.81 283 GLN A O 1
ATOM 2281 N N . THR A 1 284 ? -2.474 0.885 1.061 1.00 62.44 284 THR A N 1
ATOM 2282 C CA . THR A 1 284 ? -3.814 0.310 0.934 1.00 62.44 284 THR A CA 1
ATOM 2283 C C . THR A 1 284 ? -4.513 0.250 2.286 1.00 62.44 284 THR A C 1
ATOM 2285 O O . THR A 1 284 ? -5.617 0.769 2.385 1.00 62.44 284 THR A O 1
ATOM 2288 N N . VAL A 1 285 ? -3.872 -0.261 3.345 1.00 64.25 285 VAL A N 1
ATOM 2289 C CA . VAL A 1 285 ? -4.478 -0.320 4.694 1.00 64.25 285 VAL A CA 1
ATOM 2290 C C . VAL A 1 285 ? -4.743 1.077 5.255 1.00 64.25 285 VAL A C 1
ATOM 2292 O O . VAL A 1 285 ? -5.832 1.370 5.746 1.00 64.25 285 VAL A O 1
ATOM 2295 N N . PHE A 1 286 ? -3.768 1.977 5.135 1.00 68.69 286 PHE A N 1
ATOM 2296 C CA . PHE A 1 286 ? -3.915 3.345 5.624 1.00 68.69 286 PHE A CA 1
ATOM 2297 C C . PHE A 1 286 ? -5.013 4.118 4.870 1.00 68.69 286 PHE A C 1
ATOM 2299 O O . PHE A 1 286 ? -5.839 4.787 5.490 1.00 68.69 286 PHE A O 1
ATOM 2306 N N . ARG A 1 287 ? -5.086 3.978 3.538 1.00 69.38 287 ARG A N 1
ATOM 2307 C CA . ARG A 1 287 ? -6.148 4.569 2.705 1.00 69.38 287 ARG A CA 1
ATOM 2308 C C . ARG A 1 287 ? -7.512 3.960 3.005 1.00 69.38 287 ARG A C 1
ATOM 2310 O O . ARG A 1 287 ? -8.480 4.705 3.099 1.00 69.38 287 ARG A O 1
ATOM 2317 N N . LYS A 1 288 ? -7.585 2.641 3.190 1.00 77.00 288 LYS A N 1
ATOM 2318 C CA . LYS A 1 288 ? -8.791 1.920 3.612 1.00 77.00 288 LYS A CA 1
ATOM 2319 C C . LYS A 1 288 ? -9.346 2.485 4.919 1.00 77.00 288 LYS A C 1
ATOM 2321 O O . LYS A 1 288 ? -10.502 2.891 4.961 1.00 77.00 288 LYS A O 1
ATOM 2326 N N . ASN A 1 289 ? -8.497 2.646 5.934 1.00 85.56 289 ASN A N 1
ATOM 2327 C CA . ASN A 1 289 ? -8.902 3.233 7.212 1.00 85.56 289 ASN A CA 1
ATOM 2328 C C . ASN A 1 289 ? -9.310 4.714 7.086 1.00 85.56 289 ASN A C 1
ATOM 2330 O O . ASN A 1 289 ? -10.267 5.139 7.728 1.00 85.56 289 ASN A O 1
ATOM 2334 N N . ILE A 1 290 ? -8.642 5.506 6.237 1.00 80.94 290 ILE A N 1
ATOM 2335 C CA . ILE A 1 290 ? -9.051 6.895 5.949 1.00 80.94 290 ILE A CA 1
ATOM 2336 C C . ILE A 1 290 ? -10.424 6.950 5.271 1.00 80.94 290 ILE A C 1
ATOM 2338 O O . ILE A 1 290 ? -11.250 7.789 5.627 1.00 80.94 290 ILE A O 1
ATOM 2342 N N . ASN A 1 291 ? -10.674 6.071 4.302 1.00 77.94 291 ASN A N 1
ATOM 2343 C CA . ASN A 1 291 ? -11.956 5.996 3.609 1.00 77.94 291 ASN A CA 1
ATOM 2344 C C . ASN A 1 291 ? -13.070 5.548 4.561 1.00 77.94 291 ASN A C 1
ATOM 2346 O O . ASN A 1 291 ? -14.139 6.144 4.547 1.00 77.94 291 ASN A O 1
ATOM 2350 N N . ALA A 1 292 ? -12.801 4.583 5.441 1.00 85.56 292 ALA A N 1
ATOM 2351 C CA . ALA A 1 292 ? -13.725 4.186 6.499 1.00 85.56 292 ALA A CA 1
ATOM 2352 C C . ALA A 1 292 ? -14.039 5.345 7.460 1.00 85.56 292 ALA A C 1
ATOM 2354 O O . ALA A 1 292 ? -15.194 5.591 7.794 1.00 85.56 292 ALA A O 1
ATOM 2355 N N . PHE A 1 293 ? -13.028 6.127 7.846 1.00 92.25 293 PHE A N 1
ATOM 2356 C CA . PHE A 1 293 ? -13.227 7.302 8.696 1.00 92.25 293 PHE A CA 1
ATOM 2357 C C . PHE A 1 293 ? -14.125 8.355 8.026 1.00 92.25 293 PHE A C 1
ATOM 2359 O O . PHE A 1 293 ? -14.957 8.976 8.686 1.00 92.25 293 PHE A O 1
ATOM 2366 N N . LYS A 1 294 ? -13.970 8.559 6.711 1.00 86.25 294 LYS A N 1
ATOM 2367 C CA . LYS A 1 294 ? -14.868 9.417 5.923 1.00 86.25 294 LYS A CA 1
ATOM 2368 C C . LYS A 1 294 ? -16.278 8.856 5.857 1.00 86.25 294 LYS A C 1
ATOM 2370 O O . LYS A 1 294 ? -17.216 9.599 6.092 1.00 86.25 294 LYS A O 1
ATOM 2375 N N . LEU A 1 295 ? -16.407 7.558 5.602 1.00 84.19 295 LEU A N 1
ATOM 2376 C CA . LEU A 1 295 ? -17.693 6.884 5.494 1.00 84.19 295 LEU A CA 1
ATOM 2377 C C . LEU A 1 295 ? -18.533 7.051 6.766 1.00 84.19 295 LEU A C 1
ATOM 2379 O O . LEU A 1 295 ? -19.721 7.337 6.667 1.00 84.19 295 LEU A O 1
ATOM 2383 N N . LEU A 1 296 ? -17.914 6.966 7.950 1.00 91.25 296 LEU A N 1
ATOM 2384 C CA . LEU A 1 296 ? -18.590 7.286 9.213 1.00 91.25 296 LEU A CA 1
ATOM 2385 C C . LEU A 1 296 ? -19.162 8.710 9.200 1.00 91.25 296 LEU A C 1
ATOM 2387 O O . LEU A 1 296 ? -20.350 8.892 9.455 1.00 91.25 296 LEU A O 1
ATOM 2391 N N . LYS A 1 297 ? -18.348 9.708 8.832 1.00 87.88 297 LYS A N 1
ATOM 2392 C CA . LYS A 1 297 ? -18.797 11.106 8.732 1.00 87.88 297 LYS A CA 1
ATOM 2393 C C . LYS A 1 297 ? -19.916 11.287 7.706 1.00 87.88 297 LYS A C 1
ATOM 2395 O O . LYS A 1 297 ? -20.887 11.976 7.999 1.00 87.88 297 LYS A O 1
ATOM 2400 N N . ASP A 1 298 ? -19.801 10.654 6.541 1.00 84.19 298 ASP A N 1
ATOM 2401 C CA . ASP A 1 298 ? -20.803 10.712 5.470 1.00 84.19 298 ASP A CA 1
ATOM 2402 C C . ASP A 1 298 ? -22.145 10.097 5.914 1.00 84.19 298 ASP A C 1
ATOM 2404 O O . ASP A 1 298 ? -23.208 10.510 5.454 1.00 84.19 298 ASP A O 1
ATOM 2408 N N . LYS A 1 299 ? -22.105 9.143 6.852 1.00 83.81 299 LYS A N 1
ATOM 2409 C CA . LYS A 1 299 ? -23.270 8.523 7.500 1.00 83.81 299 LYS A CA 1
ATOM 2410 C C . LYS A 1 299 ? -23.734 9.259 8.767 1.00 83.81 299 LYS A C 1
ATOM 2412 O O . LYS A 1 299 ? -24.573 8.734 9.490 1.00 83.81 299 LYS A O 1
ATOM 2417 N N . ASN A 1 300 ? -23.228 10.468 9.032 1.00 89.19 300 ASN A N 1
ATOM 2418 C CA . ASN A 1 300 ? -23.499 11.258 10.243 1.00 89.19 300 ASN A CA 1
ATOM 2419 C C . ASN A 1 300 ? -23.129 10.551 11.562 1.00 89.19 300 ASN A C 1
ATOM 2421 O O . ASN A 1 300 ? -23.703 10.841 12.610 1.00 89.19 300 ASN A O 1
ATOM 2425 N N . ILE A 1 301 ? -22.147 9.651 11.528 1.00 92.00 301 ILE A N 1
ATOM 2426 C CA . ILE A 1 301 ? -21.543 9.052 12.717 1.00 92.00 301 ILE A CA 1
ATOM 2427 C C . ILE A 1 301 ? -20.276 9.849 13.037 1.00 92.00 301 ILE A C 1
ATOM 2429 O O . ILE A 1 301 ? -19.450 10.082 12.156 1.00 92.00 301 ILE A O 1
ATOM 2433 N N . THR A 1 302 ? -20.104 10.274 14.290 1.00 94.25 302 THR A N 1
ATOM 2434 C CA . THR A 1 302 ? -18.949 11.082 14.719 1.00 94.25 302 THR A CA 1
ATOM 2435 C C . THR A 1 302 ? -17.801 10.184 15.190 1.00 94.25 302 THR A C 1
ATOM 2437 O O . THR A 1 302 ? -17.841 9.704 16.324 1.00 94.25 302 THR A O 1
ATOM 2440 N N . PRO A 1 303 ? -16.746 9.959 14.382 1.00 94.88 303 PRO A N 1
ATOM 2441 C CA . PRO A 1 303 ? -15.567 9.245 14.853 1.00 94.88 303 PRO A CA 1
ATOM 2442 C C . PRO A 1 303 ? -14.697 10.128 15.755 1.00 94.88 303 PRO A C 1
ATOM 2444 O O . PRO A 1 303 ? -14.460 11.303 15.463 1.00 94.88 303 PRO A O 1
ATOM 2447 N N . PHE A 1 304 ? -14.140 9.537 16.810 1.00 95.19 304 PHE A N 1
ATOM 2448 C CA . PHE A 1 304 ? -13.137 10.169 17.665 1.00 95.19 304 PHE A CA 1
ATOM 2449 C C . PHE A 1 304 ? -12.135 9.143 18.195 1.00 95.19 304 PHE A C 1
ATOM 2451 O O . PHE A 1 304 ? -12.447 7.961 18.323 1.00 95.19 304 PHE A O 1
ATOM 2458 N N . PHE A 1 305 ? -10.915 9.587 18.508 1.00 94.25 305 PHE A N 1
ATOM 2459 C CA . PHE A 1 305 ? -9.915 8.718 19.130 1.00 94.25 305 PHE A CA 1
ATOM 2460 C C . PHE A 1 305 ? -10.079 8.678 20.651 1.00 94.25 305 PHE A C 1
ATOM 2462 O O . PHE A 1 305 ? -10.292 9.709 21.292 1.00 94.25 305 PHE A O 1
ATOM 2469 N N . CYS A 1 306 ? -9.889 7.487 21.220 1.00 94.94 306 CYS A N 1
ATOM 2470 C CA . CYS A 1 306 ? -9.707 7.265 22.649 1.00 94.94 306 CYS A CA 1
ATOM 2471 C C . CYS A 1 306 ? -8.324 6.643 22.881 1.00 94.94 306 CYS A C 1
ATOM 2473 O O . CYS A 1 306 ? -8.059 5.526 22.443 1.00 94.94 306 CYS A O 1
ATOM 2475 N N . THR A 1 307 ? -7.398 7.372 23.506 1.00 91.62 307 THR A N 1
ATOM 2476 C CA . THR A 1 307 ? -5.982 6.974 23.540 1.00 91.62 307 THR A CA 1
ATOM 2477 C C . THR A 1 307 ? -5.313 7.229 24.888 1.00 91.62 307 THR A C 1
ATOM 2479 O O . THR A 1 307 ? -5.664 8.146 25.628 1.00 91.62 307 THR A O 1
ATOM 2482 N N . GLY A 1 308 ? -4.298 6.418 25.201 1.00 88.50 308 GLY A N 1
ATOM 2483 C CA . GLY A 1 308 ? -3.402 6.652 26.337 1.00 88.50 308 GLY A CA 1
ATOM 2484 C C . GLY A 1 308 ? -2.408 7.796 26.109 1.00 88.50 308 GLY A C 1
ATOM 2485 O O . GLY A 1 308 ? -1.757 8.243 27.048 1.00 88.50 308 GLY A O 1
ATOM 2486 N N . ARG A 1 309 ? -2.283 8.291 24.871 1.00 87.25 309 ARG A N 1
ATOM 2487 C CA . ARG A 1 309 ? -1.423 9.431 24.523 1.00 87.25 309 ARG A CA 1
ATOM 2488 C C . ARG A 1 309 ? -2.074 10.751 24.947 1.00 87.25 309 ARG A C 1
ATOM 2490 O O . ARG A 1 309 ? -3.294 10.881 24.906 1.00 87.25 309 ARG A O 1
ATOM 2497 N N . GLY A 1 310 ? -1.255 11.752 25.263 1.00 89.00 310 GLY A N 1
ATOM 2498 C CA . GLY A 1 310 ? -1.711 13.146 25.295 1.00 89.00 310 GLY A CA 1
ATOM 2499 C C . GLY A 1 310 ? -1.970 13.690 23.889 1.00 89.00 310 GLY A C 1
ATOM 2500 O O . GLY A 1 310 ? -1.454 13.148 22.903 1.00 89.00 310 GLY A O 1
ATOM 2501 N N . TYR A 1 311 ? -2.737 14.779 23.783 1.00 88.31 311 TYR A N 1
ATOM 2502 C CA . TYR A 1 311 ? -3.148 15.354 22.494 1.00 88.31 311 TYR A CA 1
ATOM 2503 C C . TYR A 1 311 ? -1.954 15.684 21.583 1.00 88.31 311 TYR A C 1
ATOM 2505 O O . TYR A 1 311 ? -1.934 15.274 20.422 1.00 88.31 311 TYR A O 1
ATOM 2513 N N . GLN A 1 312 ? -0.914 16.342 22.108 1.00 84.00 312 GLN A N 1
ATOM 2514 C CA . GLN A 1 312 ? 0.273 16.701 21.316 1.00 84.00 312 GLN A CA 1
ATOM 2515 C C . GLN A 1 312 ? 1.013 15.469 20.776 1.00 84.00 312 GLN A C 1
ATOM 2517 O O . GLN A 1 312 ? 1.434 15.454 19.618 1.00 84.00 312 GLN A O 1
ATOM 2522 N N . SER A 1 313 ? 1.134 14.410 21.582 1.00 81.75 313 SER A N 1
ATOM 2523 C CA . SER A 1 313 ? 1.740 13.150 21.142 1.00 81.75 313 SER A CA 1
ATOM 2524 C C . SER A 1 313 ? 0.874 12.435 20.102 1.00 81.75 313 SER A C 1
ATOM 2526 O O . SER A 1 313 ? 1.412 11.881 19.147 1.00 81.75 313 SER A O 1
ATOM 2528 N N . ASN A 1 314 ? -0.457 12.472 20.235 1.00 84.00 314 ASN A N 1
ATOM 2529 C CA . ASN A 1 314 ? -1.370 11.883 19.254 1.00 84.00 314 ASN A CA 1
ATOM 2530 C C . ASN A 1 314 ? -1.361 12.645 17.918 1.00 84.00 314 ASN A C 1
ATOM 2532 O O . ASN A 1 314 ? -1.317 12.039 16.849 1.00 84.00 314 ASN A O 1
ATOM 2536 N N . LYS A 1 315 ? -1.318 13.980 17.963 1.00 81.06 315 LYS A N 1
ATOM 2537 C CA . LYS A 1 315 ? -1.300 14.842 16.774 1.00 81.06 315 LYS A CA 1
ATOM 2538 C C . LYS A 1 315 ? -0.121 14.555 15.841 1.00 81.06 315 LYS A C 1
ATOM 2540 O O . LYS A 1 315 ? -0.266 14.683 14.632 1.00 81.06 315 LYS A O 1
ATOM 2545 N N . LYS A 1 316 ? 1.026 14.128 16.379 1.00 73.75 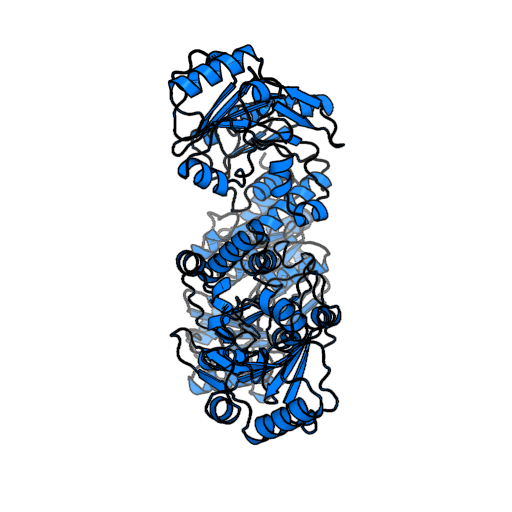316 LYS A N 1
ATOM 2546 C CA . LYS A 1 316 ? 2.191 13.703 15.580 1.00 73.75 316 LYS A CA 1
ATOM 2547 C C . LYS A 1 316 ? 1.934 12.422 14.778 1.00 73.75 316 LYS A C 1
ATOM 2549 O O . LYS A 1 316 ? 2.531 12.242 13.722 1.00 73.75 316 LYS A O 1
ATOM 2554 N N . VAL A 1 317 ? 1.062 11.545 15.276 1.00 70.44 317 VAL A N 1
ATOM 2555 C CA . VAL A 1 317 ? 0.666 10.292 14.609 1.00 70.44 317 VAL A CA 1
ATOM 2556 C C . VAL A 1 317 ? -0.411 10.558 13.552 1.00 70.44 317 VAL A C 1
ATOM 2558 O O . VAL A 1 317 ? -0.422 9.921 12.499 1.00 70.44 317 VAL A O 1
ATOM 2561 N N . LEU A 1 318 ? -1.276 11.552 13.781 1.00 75.50 318 LEU A N 1
ATOM 2562 C CA . LEU A 1 318 ? -2.216 12.053 12.778 1.00 75.50 318 LEU A CA 1
ATOM 2563 C C . LEU A 1 318 ? -1.456 12.793 11.669 1.00 75.50 318 LEU A C 1
ATOM 2565 O O . LEU A 1 318 ? -1.238 13.999 11.743 1.00 75.50 318 LEU A O 1
ATOM 2569 N N . THR A 1 319 ? -1.045 12.071 10.627 1.00 66.19 319 THR A N 1
ATOM 2570 C CA . THR A 1 319 ? -0.311 12.657 9.492 1.00 66.19 319 THR A CA 1
ATOM 2571 C C . THR A 1 319 ? -1.052 13.847 8.870 1.00 66.19 319 THR A C 1
ATOM 2573 O O . THR A 1 319 ? -2.284 13.888 8.849 1.00 66.19 319 THR A O 1
ATOM 2576 N N . THR A 1 320 ? -0.311 14.778 8.260 1.00 63.53 320 THR A N 1
ATOM 2577 C CA . THR A 1 320 ? -0.897 15.884 7.480 1.00 63.53 320 THR A CA 1
ATOM 2578 C C . THR A 1 320 ? -1.883 15.380 6.427 1.00 63.53 320 THR A C 1
ATOM 2580 O O . THR A 1 320 ? -2.905 16.016 6.199 1.00 63.53 320 THR A O 1
ATOM 2583 N N . TYR A 1 321 ? -1.610 14.217 5.822 1.00 59.16 321 TYR A N 1
ATOM 2584 C CA . TYR A 1 321 ? -2.508 13.591 4.854 1.00 59.16 321 TYR A CA 1
ATOM 2585 C C . TYR A 1 321 ? -3.821 13.128 5.489 1.00 59.16 321 TYR A C 1
ATOM 2587 O O . TYR A 1 321 ? -4.879 13.395 4.930 1.00 59.16 321 TYR A O 1
ATOM 2595 N N . PHE A 1 322 ? -3.782 12.479 6.658 1.00 74.75 322 PHE A N 1
ATOM 2596 C CA . PHE A 1 322 ? -5.000 12.100 7.377 1.00 74.75 322 PHE A CA 1
ATOM 2597 C C . PHE A 1 322 ? -5.853 13.339 7.664 1.00 74.75 322 PHE A C 1
ATOM 2599 O O . PHE A 1 322 ? -7.021 13.376 7.290 1.00 74.75 322 PHE A O 1
ATOM 2606 N N . GLN A 1 323 ? -5.244 14.378 8.243 1.00 76.06 323 GLN A N 1
ATOM 2607 C CA . GLN A 1 323 ? -5.939 15.612 8.616 1.00 76.06 323 GLN A CA 1
ATOM 2608 C C . GLN A 1 323 ? -6.529 16.337 7.399 1.00 76.06 323 GLN A C 1
ATOM 2610 O O . GLN A 1 323 ? -7.694 16.722 7.427 1.00 76.06 323 GLN A O 1
ATOM 2615 N N . SER A 1 324 ? -5.764 16.493 6.312 1.00 66.44 324 SER A N 1
ATOM 2616 C CA . SER A 1 324 ? -6.250 17.168 5.101 1.00 66.44 324 SER A CA 1
ATOM 2617 C C . SER A 1 324 ? -7.328 16.372 4.369 1.00 66.44 324 SER A C 1
ATOM 2619 O O . SER A 1 324 ? -8.179 16.956 3.703 1.00 66.44 324 SER A O 1
ATOM 2621 N N . THR A 1 325 ? -7.309 15.045 4.501 1.00 64.81 325 THR A N 1
ATOM 2622 C CA . THR A 1 325 ? -8.226 14.154 3.790 1.00 64.81 325 THR A CA 1
ATOM 2623 C C . THR A 1 325 ? -9.535 13.958 4.550 1.00 64.81 325 THR A C 1
ATOM 2625 O O . THR A 1 325 ? -10.585 13.919 3.917 1.00 64.81 325 THR A O 1
ATOM 2628 N N . THR A 1 326 ? -9.504 13.840 5.881 1.00 79.81 326 THR A N 1
ATOM 2629 C CA . THR A 1 326 ? -10.699 13.601 6.720 1.00 79.81 326 THR A CA 1
ATOM 2630 C C . THR A 1 326 ? -11.241 14.869 7.386 1.00 79.81 326 THR A C 1
ATOM 2632 O O . THR A 1 326 ? -12.346 14.856 7.935 1.00 79.81 326 THR A O 1
ATOM 2635 N N . GLY A 1 327 ? -10.454 15.948 7.413 1.00 84.12 327 GLY A N 1
ATOM 2636 C CA . GLY A 1 327 ? -10.741 17.161 8.180 1.00 84.12 327 GLY A CA 1
ATOM 2637 C C . GLY A 1 327 ? -10.659 16.979 9.701 1.00 84.12 327 GLY A C 1
ATOM 2638 O O . GLY A 1 327 ? -11.065 17.876 10.430 1.00 84.12 327 GLY A O 1
ATOM 2639 N N . TYR A 1 328 ? -10.196 15.828 10.203 1.00 90.56 328 TYR A N 1
ATOM 2640 C CA . TYR A 1 328 ? -10.103 15.550 11.638 1.00 90.56 328 TYR A CA 1
ATOM 2641 C C . TYR A 1 328 ? -8.703 15.870 12.167 1.00 90.56 328 TYR A C 1
ATOM 2643 O O . TYR A 1 328 ? -7.708 15.299 11.722 1.00 90.56 328 TYR A O 1
ATOM 2651 N N . ASN A 1 329 ? -8.628 16.778 13.136 1.00 88.12 329 ASN A N 1
ATOM 2652 C CA . ASN A 1 329 ? -7.384 17.314 13.700 1.00 88.12 329 ASN A CA 1
ATOM 2653 C C . ASN A 1 329 ? -7.065 16.778 15.112 1.00 88.12 329 ASN A C 1
ATOM 2655 O O . ASN A 1 329 ? -6.130 17.266 15.747 1.00 88.12 329 ASN A O 1
ATOM 2659 N N . GLY A 1 330 ? -7.826 15.789 15.592 1.00 91.19 330 GLY A N 1
ATOM 2660 C CA . GLY A 1 330 ? -7.789 15.305 16.976 1.00 91.19 330 GLY A CA 1
ATOM 2661 C C . GLY A 1 330 ? -9.026 15.683 17.799 1.00 91.19 330 GLY A C 1
ATOM 2662 O O . GLY A 1 330 ? -9.148 15.245 18.939 1.00 91.19 330 GLY A O 1
ATOM 2663 N N . TYR A 1 331 ? -9.954 16.462 17.251 1.00 94.12 331 TYR A N 1
ATOM 2664 C CA . TYR A 1 331 ? -11.159 16.881 17.962 1.00 94.12 331 TYR A CA 1
ATOM 2665 C C . TYR A 1 331 ? -12.435 16.399 17.260 1.00 94.12 331 TYR A C 1
ATOM 2667 O O . TYR A 1 331 ? -12.488 16.439 16.026 1.00 94.12 331 TYR A O 1
ATOM 2675 N N . PRO A 1 332 ? -13.459 15.944 18.011 1.00 96.56 332 PRO A N 1
ATOM 2676 C CA . PRO A 1 332 ? -13.448 15.673 19.461 1.00 96.56 332 PRO A CA 1
ATOM 2677 C C . PRO A 1 332 ? -12.518 14.497 19.815 1.00 96.56 332 PRO A C 1
ATOM 2679 O O . PRO A 1 332 ? -12.160 13.716 18.931 1.00 96.56 332 PRO A O 1
ATOM 2682 N N . GLY A 1 333 ? -12.099 14.351 21.078 1.00 96.75 333 GLY A N 1
ATOM 2683 C CA . GLY A 1 333 ? -11.183 13.263 21.455 1.00 96.75 333 GLY A CA 1
ATOM 2684 C C . GLY A 1 333 ? -10.990 13.034 22.954 1.00 96.75 333 GLY A C 1
ATOM 2685 O O . GLY A 1 333 ? -11.114 13.953 23.766 1.00 96.75 333 GLY A O 1
ATOM 2686 N N . VAL A 1 334 ? -10.645 11.790 23.300 1.00 97.75 334 VAL A N 1
ATOM 2687 C CA . VAL A 1 334 ? -10.390 11.312 24.666 1.00 97.75 334 VAL A CA 1
ATOM 2688 C C . VAL A 1 334 ? -8.918 10.900 24.792 1.00 97.75 334 VAL A C 1
ATOM 2690 O O . VAL A 1 334 ? -8.439 10.010 24.089 1.00 97.75 334 VAL A O 1
ATOM 2693 N N . TYR A 1 335 ? -8.196 11.542 25.703 1.00 95.62 335 TYR A N 1
ATOM 2694 C CA . TYR A 1 335 ? -6.739 11.482 25.833 1.00 95.62 335 TYR A CA 1
ATOM 2695 C C . TYR A 1 335 ? -6.309 11.055 27.234 1.00 95.62 335 TYR A C 1
ATOM 2697 O O . TYR A 1 335 ? -7.094 11.114 28.184 1.00 95.62 335 TYR A O 1
ATOM 2705 N N . ASN A 1 336 ? -5.052 10.617 27.360 1.00 94.06 336 ASN A N 1
ATOM 2706 C CA . ASN A 1 336 ? -4.460 10.172 28.626 1.00 94.06 336 ASN A CA 1
ATOM 2707 C C . ASN A 1 336 ? -5.360 9.161 29.367 1.00 94.06 336 ASN A C 1
ATOM 2709 O O . ASN A 1 336 ? -5.613 9.305 30.559 1.00 94.06 336 ASN A O 1
ATOM 2713 N N . ASN A 1 337 ? -5.901 8.176 28.639 1.00 93.44 337 ASN A N 1
ATOM 2714 C CA . ASN A 1 337 ? -6.848 7.179 29.159 1.00 93.44 337 ASN A CA 1
ATOM 2715 C C . ASN A 1 337 ? -8.088 7.795 29.833 1.00 93.44 337 ASN A C 1
ATOM 2717 O O . ASN A 1 337 ? -8.577 7.273 30.825 1.00 93.44 337 ASN A O 1
ATOM 2721 N N . GLY A 1 338 ? -8.614 8.898 29.297 1.00 96.25 338 GLY A N 1
ATOM 2722 C CA . GLY A 1 338 ? -9.851 9.518 29.782 1.00 96.25 338 GLY A CA 1
ATOM 2723 C C . GLY A 1 338 ? -9.671 10.605 30.836 1.00 96.25 338 GLY A C 1
ATOM 2724 O O . GLY A 1 338 ? -10.671 11.167 31.292 1.00 96.25 338 GLY A O 1
ATOM 2725 N N . ALA A 1 339 ? -8.426 10.927 31.196 1.00 97.12 339 ALA A N 1
ATOM 2726 C CA . ALA A 1 339 ? -8.126 12.040 32.089 1.00 97.12 339 ALA A CA 1
ATOM 2727 C C . ALA A 1 339 ? -8.329 13.400 31.413 1.00 97.12 339 ALA A C 1
ATOM 2729 O O . ALA A 1 339 ? -8.712 14.355 32.081 1.00 97.12 339 ALA A O 1
ATOM 2730 N N . VAL A 1 340 ? -8.121 13.487 30.095 1.00 97.56 340 VAL A N 1
ATOM 2731 C CA . VAL A 1 340 ? -8.288 14.724 29.323 1.00 97.56 340 VAL A CA 1
ATOM 2732 C C . VAL A 1 340 ? -9.277 14.486 28.187 1.00 97.56 340 VAL A C 1
ATOM 2734 O O . VAL A 1 340 ? -9.114 13.553 27.404 1.00 97.56 340 VAL A O 1
ATOM 2737 N N . VAL A 1 341 ? -10.305 15.325 28.082 1.00 98.12 341 VAL A N 1
ATOM 2738 C CA . VAL A 1 341 ? -11.350 15.218 27.053 1.00 98.12 341 VAL A CA 1
ATOM 2739 C C . VAL A 1 341 ? -11.575 16.580 26.417 1.00 98.12 341 VAL A C 1
ATOM 2741 O O . VAL A 1 341 ? -11.759 17.570 27.129 1.00 98.12 341 VAL A O 1
ATOM 2744 N N . TYR A 1 342 ? -11.590 16.615 25.086 1.00 97.94 342 TYR A N 1
ATOM 2745 C CA . TYR A 1 342 ? -11.846 17.819 24.300 1.00 97.94 342 TYR A CA 1
ATOM 2746 C C . TYR A 1 342 ? -13.084 17.656 23.417 1.00 97.94 342 TYR A C 1
ATOM 2748 O O . TYR A 1 342 ? -13.293 16.589 22.831 1.00 97.94 342 TYR A O 1
ATOM 2756 N N . ASP A 1 343 ? -13.864 18.731 23.307 1.00 97.06 343 ASP A N 1
ATOM 2757 C CA . ASP A 1 343 ? -14.988 18.841 22.377 1.00 97.06 343 ASP A CA 1
ATOM 2758 C C . ASP A 1 343 ? -14.510 18.990 20.920 1.00 97.06 343 ASP A C 1
ATOM 2760 O O . ASP A 1 343 ? -13.311 19.036 20.633 1.00 97.06 343 ASP A O 1
ATOM 2764 N N . GLU A 1 344 ? -15.448 19.066 19.980 1.00 94.88 344 GLU A N 1
ATOM 2765 C CA . GLU A 1 344 ? -15.198 19.212 18.544 1.00 94.88 344 GLU A CA 1
ATOM 2766 C C . GLU A 1 344 ? -14.494 20.523 18.149 1.00 94.88 344 GLU A C 1
ATOM 2768 O O . GLU A 1 344 ? -13.882 20.601 17.083 1.00 94.88 344 GLU A O 1
ATOM 2773 N N . ASN A 1 345 ? -14.533 21.533 19.020 1.00 95.06 345 ASN A N 1
ATOM 2774 C CA . ASN A 1 345 ? -13.893 22.833 18.838 1.00 95.06 345 ASN A CA 1
ATOM 2775 C C . ASN A 1 345 ? -12.518 22.906 19.530 1.00 95.06 345 ASN A C 1
ATOM 2777 O O . ASN A 1 345 ? -11.807 23.903 19.391 1.00 95.06 345 ASN A O 1
ATOM 2781 N N . GLY A 1 346 ? -12.127 21.853 20.256 1.00 93.69 346 GLY A N 1
ATOM 2782 C CA . GLY A 1 346 ? -10.896 21.787 21.037 1.00 93.69 346 GLY A CA 1
ATOM 2783 C C . GLY A 1 346 ? -10.990 22.420 22.429 1.00 93.69 346 GLY A C 1
ATOM 2784 O O . GLY A 1 346 ? -9.951 22.642 23.053 1.00 93.69 346 GLY A O 1
ATOM 2785 N N . ASN A 1 347 ? -12.190 22.714 22.936 1.00 96.38 347 ASN A N 1
ATOM 2786 C CA . ASN A 1 347 ? -12.384 23.158 24.316 1.00 96.38 347 ASN A CA 1
ATOM 2787 C C . ASN A 1 347 ? -12.333 21.959 25.265 1.00 96.38 347 ASN A C 1
ATOM 2789 O O . ASN A 1 347 ? -12.827 20.877 24.950 1.00 96.38 347 ASN A O 1
ATOM 2793 N N . SER A 1 348 ? -11.745 22.136 26.448 1.00 95.94 348 SER A N 1
ATOM 2794 C CA . SER A 1 348 ? -11.675 21.068 27.447 1.00 95.94 348 SER A CA 1
ATOM 2795 C C . SER A 1 348 ? -13.049 20.813 28.068 1.00 95.94 348 SER A C 1
ATOM 2797 O O . SER A 1 348 ? -13.603 21.705 28.710 1.00 95.94 348 SER A O 1
ATOM 2799 N N . ILE A 1 349 ? -13.546 19.585 27.946 1.00 96.94 349 ILE A N 1
ATOM 2800 C CA . ILE A 1 349 ? -14.732 19.091 28.657 1.00 96.94 349 ILE A CA 1
ATOM 2801 C C . ILE A 1 349 ? -14.337 18.601 30.056 1.00 96.94 349 ILE A C 1
ATOM 2803 O O . ILE A 1 349 ? -15.039 18.847 31.034 1.00 96.94 349 ILE A O 1
ATOM 2807 N N . LYS A 1 350 ? -13.201 17.899 30.155 1.00 95.88 350 LYS A N 1
ATOM 2808 C CA . LYS A 1 350 ? -12.727 17.246 31.383 1.00 95.88 350 LYS A CA 1
ATOM 2809 C C . LYS A 1 350 ? -11.201 17.268 31.434 1.00 95.88 350 LYS A C 1
ATOM 2811 O O . LYS A 1 350 ? -10.558 16.941 30.438 1.00 95.88 350 LYS A O 1
ATOM 2816 N N . ILE A 1 351 ? -10.640 17.637 32.587 1.00 96.25 351 ILE A N 1
ATOM 2817 C CA . ILE A 1 351 ? -9.217 17.488 32.924 1.00 96.2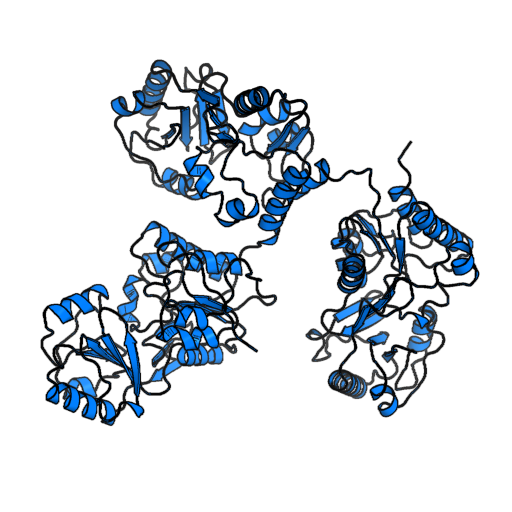5 351 ILE A CA 1
ATOM 2818 C C . ILE A 1 351 ? -9.143 17.002 34.373 1.00 96.25 351 ILE A C 1
ATOM 2820 O O . ILE A 1 351 ? -9.357 17.778 35.302 1.00 96.25 351 ILE A O 1
ATOM 2824 N N . GLU A 1 352 ? -8.843 15.722 34.557 1.00 96.56 352 GLU A N 1
ATOM 2825 C CA . GLU A 1 352 ? -8.678 15.099 35.869 1.00 96.56 352 GLU A CA 1
ATOM 2826 C C . GLU A 1 352 ? -7.199 14.912 36.185 1.00 96.56 352 GLU A C 1
ATOM 2828 O O . GLU A 1 352 ? -6.454 14.312 35.408 1.00 96.56 352 GLU A O 1
ATOM 2833 N N . LYS A 1 353 ? -6.776 15.405 37.349 1.00 95.62 353 LYS A N 1
ATOM 2834 C CA . LYS A 1 353 ? -5.384 15.351 37.802 1.00 95.62 353 LYS A CA 1
ATOM 2835 C C . LYS A 1 353 ? -5.243 14.609 39.120 1.00 95.62 353 LYS A C 1
ATOM 2837 O O . LYS A 1 353 ? -6.182 14.530 39.910 1.00 95.62 353 LYS A O 1
ATOM 2842 N N . PHE A 1 354 ? -4.045 14.102 39.379 1.00 96.56 354 PHE A N 1
ATOM 2843 C CA . PHE A 1 354 ? -3.702 13.539 40.677 1.00 96.56 354 PHE A CA 1
ATOM 2844 C C . PHE A 1 354 ? -3.725 14.611 41.769 1.00 96.56 354 PHE A C 1
ATOM 2846 O O . PHE A 1 354 ? -3.375 15.773 41.541 1.00 96.56 354 PHE A O 1
ATOM 2853 N N . SER A 1 355 ? -4.113 14.210 42.980 1.00 95.12 355 SER A N 1
ATOM 2854 C CA . SER A 1 355 ? -3.870 15.028 44.164 1.00 95.12 355 SER A CA 1
ATOM 2855 C C . SER A 1 355 ? -2.386 14.976 44.533 1.00 95.12 355 SER A C 1
ATOM 2857 O O . SER A 1 355 ? -1.700 13.988 44.264 1.00 95.12 355 SER A O 1
ATOM 2859 N N . VAL A 1 356 ? -1.904 16.033 45.189 1.00 95.06 356 VAL A N 1
ATOM 2860 C CA . VAL A 1 356 ? -0.513 16.106 45.663 1.00 95.06 356 VAL A CA 1
ATOM 2861 C C . VAL A 1 356 ? -0.190 14.948 46.614 1.00 95.06 356 VAL A C 1
ATOM 2863 O O . VAL A 1 356 ? 0.878 14.369 46.500 1.00 95.06 356 VAL A O 1
ATOM 2866 N N . ASP A 1 357 ? -1.141 14.535 47.457 1.00 95.12 357 ASP A N 1
ATOM 2867 C CA . ASP A 1 357 ? -0.988 13.376 48.351 1.00 95.12 357 ASP A CA 1
ATOM 2868 C C . ASP A 1 357 ? -0.662 12.078 47.588 1.00 95.12 357 ASP A C 1
ATOM 2870 O O . ASP A 1 357 ? 0.294 11.383 47.923 1.00 95.12 357 ASP A O 1
ATOM 2874 N N . ILE A 1 358 ? -1.387 11.773 46.504 1.00 95.00 358 ILE A N 1
ATOM 2875 C CA . ILE A 1 358 ? -1.104 10.579 45.693 1.00 95.00 358 ILE A CA 1
ATOM 2876 C C . ILE A 1 358 ? 0.258 10.687 45.004 1.00 95.00 358 ILE A C 1
ATOM 2878 O O . ILE A 1 358 ? 0.982 9.691 44.941 1.00 95.00 358 ILE A O 1
ATOM 2882 N N . LEU A 1 359 ? 0.602 11.875 44.494 1.00 96.12 359 LEU A N 1
ATOM 2883 C CA . LEU A 1 359 ? 1.904 12.115 43.871 1.00 96.12 359 LEU A CA 1
ATOM 2884 C C . LEU A 1 359 ? 3.042 11.900 44.874 1.00 96.12 359 LEU A C 1
ATOM 2886 O O . LEU A 1 359 ? 4.003 11.215 44.532 1.00 96.12 359 LEU A O 1
ATOM 2890 N N . ASP A 1 360 ? 2.905 12.406 46.104 1.00 95.94 360 ASP A N 1
ATOM 2891 C CA . ASP A 1 360 ? 3.925 12.283 47.152 1.00 95.94 360 ASP A CA 1
ATOM 2892 C C . ASP A 1 360 ? 4.134 10.811 47.521 1.00 95.94 360 ASP A C 1
ATOM 2894 O O . ASP A 1 360 ? 5.259 10.312 47.464 1.00 95.94 360 ASP A O 1
ATOM 2898 N N . ARG A 1 361 ? 3.043 10.067 47.757 1.00 95.50 361 ARG A N 1
ATOM 2899 C CA . ARG A 1 361 ? 3.107 8.619 48.026 1.00 95.50 361 ARG A CA 1
ATOM 2900 C C . ARG A 1 361 ? 3.752 7.847 46.874 1.00 95.50 361 ARG A C 1
ATOM 2902 O O . ARG A 1 361 ? 4.533 6.925 47.110 1.00 95.50 361 ARG A O 1
ATOM 2909 N N . PHE A 1 362 ? 3.429 8.194 45.625 1.00 95.62 362 PHE A N 1
ATOM 2910 C CA . PHE A 1 362 ? 4.031 7.538 44.465 1.00 95.62 362 PHE A CA 1
ATOM 2911 C C . PHE A 1 362 ? 5.516 7.882 44.324 1.00 95.62 362 PHE A C 1
ATOM 2913 O O . PHE A 1 362 ? 6.311 6.991 44.047 1.00 95.62 362 PHE A O 1
ATOM 2920 N N . ASN A 1 363 ? 5.916 9.133 44.547 1.00 94.88 363 ASN A N 1
ATOM 2921 C CA . ASN A 1 363 ? 7.317 9.540 44.496 1.00 94.88 363 ASN A CA 1
ATOM 2922 C C . ASN A 1 363 ? 8.157 8.861 45.587 1.00 94.88 363 ASN A C 1
ATOM 2924 O O . ASN A 1 363 ? 9.271 8.411 45.309 1.00 94.88 363 ASN A O 1
ATOM 2928 N N . ASP A 1 364 ? 7.617 8.725 46.799 1.00 94.81 364 ASP A N 1
ATOM 2929 C CA . ASP A 1 364 ? 8.260 7.986 47.889 1.00 94.81 364 ASP A CA 1
ATOM 2930 C C . ASP A 1 364 ? 8.438 6.509 47.520 1.00 94.81 364 ASP A C 1
ATOM 2932 O O . ASP A 1 364 ? 9.528 5.945 47.674 1.00 94.81 364 ASP A O 1
ATOM 2936 N N . TYR A 1 365 ? 7.400 5.892 46.948 1.00 94.62 365 TYR A N 1
ATOM 2937 C CA . TYR A 1 365 ? 7.470 4.527 46.431 1.00 94.62 365 TYR A CA 1
ATOM 2938 C C . TYR A 1 365 ? 8.509 4.398 45.310 1.00 94.62 365 TYR A C 1
ATOM 2940 O O . TYR A 1 365 ? 9.348 3.494 45.342 1.00 94.62 365 TYR A O 1
ATOM 2948 N N . ALA A 1 366 ? 8.483 5.306 44.335 1.00 93.62 366 ALA A N 1
ATOM 2949 C CA . ALA A 1 366 ? 9.353 5.272 43.171 1.00 93.62 366 ALA A CA 1
ATOM 2950 C C . ALA A 1 366 ? 10.827 5.462 43.550 1.00 93.62 366 ALA A C 1
ATOM 2952 O O . ALA A 1 366 ? 11.706 4.804 42.990 1.00 93.62 366 ALA A O 1
ATOM 2953 N N . SER A 1 367 ? 11.087 6.302 44.551 1.00 93.81 367 SER A N 1
ATOM 2954 C CA . SER A 1 367 ? 12.416 6.517 45.123 1.00 93.81 367 SER A CA 1
ATOM 2955 C C . SER A 1 367 ? 12.887 5.299 45.918 1.00 93.81 367 SER A C 1
ATOM 2957 O O . SER A 1 367 ? 14.002 4.825 45.710 1.00 93.81 367 SER A O 1
ATOM 2959 N N . THR A 1 368 ? 12.025 4.737 46.771 1.00 93.69 368 THR A N 1
ATOM 2960 C CA . THR A 1 368 ? 12.341 3.551 47.590 1.00 93.69 368 THR A CA 1
ATOM 2961 C C . THR A 1 368 ? 12.667 2.332 46.729 1.00 93.69 368 THR A C 1
ATOM 2963 O O . THR A 1 368 ? 13.587 1.578 47.041 1.00 93.69 368 THR A O 1
ATOM 2966 N N . ASN A 1 369 ? 11.948 2.157 45.619 1.00 91.19 369 ASN A N 1
ATOM 2967 C CA . ASN A 1 369 ? 12.124 1.023 44.711 1.00 91.19 369 ASN A CA 1
ATOM 2968 C C . ASN A 1 369 ? 13.074 1.321 43.541 1.00 91.19 369 ASN A C 1
ATOM 2970 O O . ASN A 1 369 ? 13.302 0.446 42.714 1.00 91.19 369 ASN A O 1
ATOM 2974 N N . SER A 1 370 ? 13.660 2.525 43.478 1.00 91.88 370 SER A N 1
ATOM 2975 C CA . SER A 1 370 ? 14.595 2.933 42.418 1.00 91.88 370 SER A CA 1
ATOM 2976 C C . SER A 1 370 ? 14.020 2.777 41.001 1.00 91.88 370 SER A C 1
ATOM 2978 O O . SER A 1 370 ? 14.653 2.184 40.134 1.00 91.88 370 SER A O 1
ATOM 2980 N N . ILE A 1 371 ? 12.811 3.304 40.771 1.00 92.38 371 ILE A N 1
ATOM 2981 C CA . ILE A 1 371 ? 12.112 3.248 39.469 1.00 92.38 371 ILE A CA 1
ATOM 2982 C C . ILE A 1 371 ? 11.861 4.629 38.843 1.00 92.38 371 ILE A C 1
ATOM 2984 O O . ILE A 1 371 ? 11.159 4.749 37.834 1.00 92.38 371 ILE A O 1
ATOM 2988 N N . ASN A 1 372 ? 12.409 5.697 39.426 1.00 93.94 372 ASN A N 1
ATOM 2989 C CA . ASN A 1 372 ? 12.295 7.059 38.890 1.00 93.94 372 ASN A CA 1
ATOM 2990 C C . ASN A 1 372 ? 12.943 7.207 37.499 1.00 93.94 372 ASN A C 1
ATOM 2992 O O . ASN A 1 372 ? 12.443 7.957 36.665 1.00 93.94 372 ASN A O 1
ATOM 2996 N N . ASP A 1 373 ? 13.992 6.435 37.212 1.00 92.38 373 ASP A N 1
ATOM 2997 C CA . ASP A 1 373 ? 14.671 6.304 35.910 1.00 92.38 373 ASP A CA 1
ATOM 2998 C C . ASP A 1 373 ? 13.871 5.489 34.864 1.00 92.38 373 ASP A C 1
ATOM 3000 O O . ASP A 1 373 ? 14.318 5.239 33.736 1.00 92.38 373 ASP A O 1
ATOM 3004 N N . ARG A 1 374 ? 12.661 5.054 35.225 1.00 91.81 374 ARG A N 1
ATOM 3005 C CA . ARG A 1 374 ? 11.723 4.318 34.364 1.00 91.81 374 ARG A CA 1
ATOM 3006 C C . ARG A 1 374 ? 10.305 4.875 34.424 1.00 91.81 374 ARG A C 1
ATOM 3008 O O . ARG A 1 374 ? 9.382 4.234 33.927 1.00 91.81 374 ARG A O 1
ATOM 3015 N N . THR A 1 375 ? 10.130 6.050 35.024 1.00 93.50 375 THR A N 1
ATOM 3016 C CA . THR A 1 375 ? 8.824 6.660 35.278 1.00 93.50 375 THR A CA 1
ATOM 3017 C C . THR A 1 375 ? 8.680 7.970 34.512 1.00 93.50 375 THR A C 1
ATOM 3019 O O . THR A 1 375 ? 9.579 8.809 34.499 1.00 93.50 375 THR A O 1
ATOM 3022 N N . ILE A 1 376 ? 7.517 8.155 33.892 1.00 93.75 376 ILE A N 1
ATOM 3023 C CA . ILE A 1 376 ? 7.150 9.354 33.143 1.00 93.75 376 ILE A CA 1
ATOM 3024 C C . ILE A 1 376 ? 5.828 9.881 33.676 1.00 93.75 376 ILE A C 1
ATOM 3026 O O . ILE A 1 376 ? 4.856 9.140 33.812 1.00 93.75 376 ILE A O 1
ATOM 3030 N N . TYR A 1 377 ? 5.790 11.182 33.913 1.00 95.19 377 TYR A N 1
ATOM 3031 C CA . TYR A 1 377 ? 4.617 11.903 34.374 1.00 95.19 377 TYR A CA 1
ATOM 3032 C C . TYR A 1 377 ? 4.044 12.710 33.215 1.00 95.19 377 TYR A C 1
ATOM 3034 O O . TYR A 1 377 ? 4.762 13.451 32.548 1.00 95.19 377 TYR A O 1
ATOM 3042 N N . PHE A 1 378 ? 2.753 12.573 32.958 1.00 94.50 378 PHE A N 1
ATOM 3043 C CA . PHE A 1 378 ? 2.074 13.249 31.861 1.00 94.50 378 PHE A CA 1
ATOM 3044 C C . PHE A 1 378 ? 1.214 14.371 32.419 1.00 94.50 378 PHE A C 1
ATOM 3046 O O . PHE A 1 378 ? 0.474 14.160 33.379 1.00 94.50 378 PHE A O 1
ATOM 3053 N N . THR A 1 379 ? 1.280 15.533 31.784 1.00 94.00 379 THR A N 1
ATOM 3054 C CA . THR A 1 379 ? 0.284 16.602 31.904 1.00 94.00 379 THR A CA 1
ATOM 3055 C C . THR A 1 379 ? -0.618 16.596 30.669 1.00 94.00 379 THR A C 1
ATOM 3057 O O . THR A 1 379 ? -0.495 15.732 29.794 1.00 94.00 379 THR A O 1
ATOM 3060 N N . GLU A 1 380 ? -1.536 17.554 30.586 1.00 89.25 380 GLU A N 1
ATOM 3061 C CA . GLU A 1 380 ? -2.412 17.772 29.434 1.00 89.25 380 GLU A CA 1
ATOM 3062 C C . GLU A 1 380 ? -1.642 17.990 28.116 1.00 89.25 380 GLU A C 1
ATOM 3064 O O . GLU A 1 380 ? -2.119 17.636 27.035 1.00 89.25 380 GLU A O 1
ATOM 3069 N N . ASP A 1 381 ? -0.429 18.538 28.195 1.00 85.25 381 ASP A N 1
ATOM 3070 C CA . ASP A 1 381 ? 0.338 19.023 27.049 1.00 85.25 381 ASP A CA 1
ATOM 3071 C C . ASP A 1 381 ? 1.785 18.508 26.979 1.00 85.25 381 ASP A C 1
ATOM 3073 O O . ASP A 1 381 ? 2.391 18.544 25.902 1.00 85.25 381 ASP A O 1
ATOM 3077 N N . LYS A 1 382 ? 2.347 18.016 28.090 1.00 90.56 382 LYS A N 1
ATOM 3078 C CA . LYS A 1 382 ? 3.769 17.682 28.225 1.00 90.56 382 LYS A CA 1
ATOM 3079 C C . LYS A 1 382 ? 4.010 16.360 28.949 1.00 90.56 382 LYS A C 1
ATOM 3081 O O . LYS A 1 382 ? 3.137 15.781 29.590 1.00 90.56 382 LYS A O 1
ATOM 3086 N N . MET A 1 383 ? 5.242 15.878 28.815 1.00 92.56 383 MET A N 1
ATOM 3087 C CA . MET A 1 383 ? 5.748 14.687 29.491 1.00 92.56 383 MET A CA 1
ATOM 3088 C C . MET A 1 383 ? 6.992 15.068 30.287 1.00 92.56 383 MET A C 1
ATOM 3090 O O . MET A 1 383 ? 7.900 15.707 29.754 1.00 92.56 383 MET A O 1
ATOM 3094 N N . TYR A 1 384 ? 7.034 14.655 31.544 1.00 95.19 384 TYR A N 1
ATOM 3095 C CA . TYR A 1 384 ? 8.066 15.003 32.506 1.00 95.19 384 TYR A CA 1
ATOM 3096 C C . TYR A 1 384 ? 8.734 13.759 33.082 1.00 95.19 384 TYR A C 1
ATOM 3098 O O . TYR A 1 384 ? 8.113 12.702 33.211 1.00 95.19 384 TYR A O 1
ATOM 3106 N N . ARG A 1 385 ? 9.997 13.909 33.474 1.00 95.56 385 ARG A N 1
ATOM 3107 C CA . ARG A 1 385 ? 10.756 12.925 34.251 1.00 95.56 385 ARG A CA 1
ATOM 3108 C C . ARG A 1 385 ? 11.450 13.619 35.419 1.00 95.56 385 ARG A C 1
ATOM 3110 O O . ARG A 1 385 ? 11.840 14.778 35.303 1.00 95.56 385 ARG A O 1
ATOM 3117 N N . VAL A 1 386 ? 11.616 12.908 36.529 1.00 96.06 386 VAL A N 1
ATOM 3118 C CA . VAL A 1 386 ? 12.333 13.425 37.714 1.00 96.06 386 VAL A CA 1
ATOM 3119 C C . VAL A 1 386 ? 13.791 12.963 37.771 1.00 96.06 386 VAL A C 1
ATOM 3121 O O . VAL A 1 386 ? 14.589 13.504 38.530 1.00 96.06 386 VAL A O 1
ATOM 3124 N N . GLN A 1 387 ? 14.152 11.989 36.934 1.00 94.94 387 GLN A N 1
ATOM 3125 C CA . GLN A 1 387 ? 15.489 11.417 36.816 1.00 94.94 387 GLN A CA 1
ATOM 3126 C C . GLN A 1 387 ? 15.776 11.061 35.352 1.00 94.94 387 GLN A C 1
ATOM 3128 O O . GLN A 1 387 ? 14.847 10.905 34.558 1.00 94.94 387 GLN A O 1
ATOM 3133 N N . ASP A 1 388 ? 17.055 10.942 34.990 1.00 93.62 388 ASP A N 1
ATOM 3134 C CA . ASP A 1 388 ? 17.466 10.412 33.689 1.00 93.62 388 ASP A CA 1
ATOM 3135 C C . ASP A 1 388 ? 16.931 8.997 33.467 1.00 93.62 388 ASP A C 1
ATOM 3137 O O . ASP A 1 388 ? 16.975 8.155 34.363 1.00 93.62 388 ASP A O 1
ATOM 3141 N N . LEU A 1 389 ? 16.425 8.749 32.259 1.00 91.50 389 LEU A N 1
ATOM 3142 C CA . LEU A 1 389 ? 15.861 7.455 31.901 1.00 91.50 389 LEU A CA 1
ATOM 3143 C C . LEU A 1 389 ? 16.961 6.460 31.530 1.00 91.50 389 LEU A C 1
ATOM 3145 O O . LEU A 1 389 ? 17.935 6.819 30.868 1.00 91.50 389 LEU A O 1
ATOM 3149 N N . THR A 1 390 ? 16.769 5.190 31.888 1.00 89.19 390 THR A N 1
ATOM 3150 C CA . THR A 1 390 ? 17.656 4.118 31.411 1.00 89.19 390 THR A CA 1
ATOM 3151 C C . THR A 1 390 ? 17.586 3.967 29.886 1.00 89.19 390 THR A C 1
ATOM 3153 O O . THR A 1 390 ? 16.567 4.289 29.266 1.00 89.19 390 THR A O 1
ATOM 3156 N N . ASN A 1 391 ? 18.651 3.435 29.272 1.00 86.00 391 ASN A N 1
ATOM 3157 C CA . ASN A 1 391 ? 18.672 3.156 27.830 1.00 86.00 391 ASN A CA 1
ATOM 3158 C C . ASN A 1 391 ? 17.527 2.223 27.414 1.00 86.00 391 ASN A C 1
ATOM 3160 O O . ASN A 1 391 ? 16.874 2.493 26.412 1.00 86.00 391 ASN A O 1
ATOM 3164 N N . ASP A 1 392 ? 17.222 1.208 28.226 1.00 84.12 392 ASP A N 1
ATOM 3165 C CA . ASP A 1 392 ? 16.119 0.278 27.972 1.00 84.12 392 ASP A CA 1
ATOM 3166 C C . ASP A 1 392 ? 14.768 1.008 27.942 1.00 84.12 392 ASP A C 1
ATOM 3168 O O . ASP A 1 392 ? 13.960 0.798 27.035 1.00 84.12 392 ASP A O 1
ATOM 3172 N N . THR A 1 393 ? 14.533 1.928 28.888 1.00 85.38 393 THR A N 1
ATOM 3173 C CA . THR A 1 393 ? 13.329 2.772 28.890 1.00 85.38 393 THR A CA 1
ATOM 3174 C C . THR A 1 393 ? 13.284 3.657 27.646 1.00 85.38 393 THR A C 1
ATOM 3176 O O . THR A 1 393 ? 12.250 3.743 26.988 1.00 85.38 393 THR A O 1
ATOM 3179 N N . LEU A 1 394 ? 14.393 4.312 27.289 1.00 84.38 394 LEU A N 1
ATOM 3180 C CA . LEU A 1 394 ? 14.462 5.165 26.100 1.00 84.38 394 LEU A CA 1
ATOM 3181 C C . LEU A 1 394 ? 14.198 4.373 24.814 1.00 84.38 394 LEU A C 1
ATOM 3183 O O . LEU A 1 394 ? 13.478 4.852 23.939 1.00 84.38 394 LEU A O 1
ATOM 3187 N N . ASP A 1 395 ? 14.747 3.167 24.698 1.00 80.06 395 ASP A N 1
ATOM 3188 C CA . ASP A 1 395 ? 14.548 2.286 23.548 1.00 80.06 395 ASP A CA 1
ATOM 3189 C C . ASP A 1 395 ? 13.113 1.770 23.459 1.00 80.06 395 ASP A C 1
ATOM 3191 O O . ASP A 1 395 ? 12.549 1.715 22.364 1.00 80.06 395 ASP A O 1
ATOM 3195 N N . TYR A 1 396 ? 12.478 1.489 24.598 1.00 80.25 396 TYR A N 1
ATOM 3196 C CA . TYR A 1 396 ? 11.050 1.194 24.651 1.00 80.25 396 TYR A CA 1
ATOM 3197 C C . TYR A 1 396 ? 10.206 2.392 24.186 1.00 80.25 396 TYR A C 1
ATOM 3199 O O . TYR A 1 396 ? 9.357 2.253 23.307 1.00 80.25 396 TYR A O 1
ATOM 3207 N N . LEU A 1 397 ? 10.465 3.600 24.699 1.00 80.25 397 LEU A N 1
ATOM 3208 C CA . LEU A 1 397 ? 9.695 4.802 24.345 1.00 80.25 397 LEU A CA 1
ATOM 3209 C C . LEU A 1 397 ? 9.820 5.202 22.874 1.00 80.25 397 LEU A C 1
ATOM 3211 O O . LEU A 1 397 ? 8.840 5.684 22.300 1.00 80.25 397 LEU A O 1
ATOM 3215 N N . LYS A 1 398 ? 10.986 4.976 22.253 1.00 79.62 398 LYS A N 1
ATOM 3216 C CA . LYS A 1 398 ? 11.208 5.227 20.818 1.00 79.62 398 LYS A CA 1
ATOM 3217 C C . LYS A 1 398 ? 10.230 4.443 19.942 1.00 79.62 398 LYS A C 1
ATOM 3219 O O . LYS A 1 398 ? 9.797 4.961 18.920 1.00 79.62 398 LYS A O 1
ATOM 3224 N N . GLN A 1 399 ? 9.831 3.235 20.348 1.00 72.56 399 GLN A N 1
ATOM 3225 C CA . GLN A 1 399 ? 8.852 2.424 19.605 1.00 72.56 399 GLN A CA 1
ATOM 3226 C C . GLN A 1 399 ? 7.476 3.099 19.541 1.00 72.56 399 GLN A C 1
ATOM 3228 O O . GLN A 1 399 ? 6.703 2.869 18.613 1.00 72.56 399 GLN A O 1
ATOM 3233 N N . PHE A 1 400 ? 7.184 3.974 20.505 1.00 72.31 400 PHE A N 1
ATOM 3234 C CA . PHE A 1 400 ? 5.921 4.688 20.611 1.00 72.31 400 PHE A CA 1
ATOM 3235 C C . PHE A 1 400 ? 6.039 6.184 20.295 1.00 72.31 400 PHE A C 1
ATOM 3237 O O . PHE A 1 400 ? 5.023 6.868 20.399 1.00 72.31 400 PHE A O 1
ATOM 3244 N N . ASN A 1 401 ? 7.196 6.712 19.882 1.00 70.56 401 ASN A N 1
ATOM 3245 C CA . ASN A 1 401 ? 7.443 8.154 19.696 1.00 70.56 401 ASN A CA 1
ATOM 3246 C C . ASN A 1 401 ? 7.162 8.991 20.968 1.00 70.56 401 ASN A C 1
ATOM 3248 O O . ASN A 1 401 ? 6.480 10.023 20.907 1.00 70.56 401 ASN A O 1
ATOM 3252 N N . LEU A 1 402 ? 7.603 8.511 22.138 1.00 74.88 402 LEU A N 1
ATOM 3253 C CA . LEU A 1 402 ? 7.385 9.145 23.451 1.00 74.88 402 LEU A CA 1
ATOM 3254 C C . LEU A 1 402 ? 8.684 9.629 24.132 1.00 74.88 402 LEU A C 1
ATOM 3256 O O . LEU A 1 402 ? 8.689 9.923 25.322 1.00 74.88 402 LEU A O 1
ATOM 3260 N N . GLU A 1 403 ? 9.789 9.742 23.397 1.00 72.25 403 GLU A N 1
ATOM 3261 C CA . GLU A 1 403 ? 11.117 10.085 23.927 1.00 72.25 403 GLU A CA 1
ATOM 3262 C C . GLU A 1 403 ? 11.275 11.548 24.385 1.00 72.25 403 GLU A C 1
ATOM 3264 O O . GLU A 1 403 ? 12.156 11.850 25.191 1.00 72.25 403 GLU A O 1
ATOM 3269 N N . ASN A 1 404 ? 10.423 12.465 23.913 1.00 80.25 404 ASN A N 1
ATOM 3270 C CA . ASN A 1 404 ? 10.534 13.893 24.225 1.00 80.25 404 ASN A CA 1
ATOM 3271 C C . ASN A 1 404 ? 9.972 14.228 25.616 1.00 80.25 404 ASN A C 1
ATOM 3273 O O . ASN A 1 404 ? 8.843 14.709 25.737 1.00 80.25 404 ASN A O 1
ATOM 3277 N N . THR A 1 405 ? 10.761 13.956 26.653 1.00 87.38 405 THR A N 1
ATOM 3278 C CA . THR A 1 405 ? 10.427 14.251 28.052 1.00 87.38 405 THR A CA 1
ATOM 3279 C C . THR A 1 405 ? 11.307 15.373 28.611 1.00 87.38 405 THR A C 1
ATOM 3281 O O . THR A 1 405 ? 12.492 15.477 28.285 1.00 87.38 405 THR A O 1
ATOM 3284 N N . GLU A 1 406 ? 10.727 16.224 29.454 1.00 93.44 406 GLU A N 1
ATOM 3285 C CA . GLU A 1 406 ? 11.409 17.329 30.135 1.00 93.44 406 GLU A CA 1
ATOM 3286 C C . GLU A 1 406 ? 11.823 16.883 31.544 1.00 93.44 406 GLU A C 1
ATOM 3288 O O . GLU A 1 406 ? 11.000 16.367 32.302 1.00 93.44 406 GLU A O 1
ATOM 3293 N N . GLN A 1 407 ? 13.095 17.052 31.905 1.00 95.19 407 GLN A N 1
ATOM 3294 C CA . GLN A 1 407 ? 13.561 16.718 33.249 1.00 95.19 407 GLN A CA 1
ATOM 3295 C C . GLN A 1 407 ? 13.376 17.898 34.194 1.00 95.19 407 GLN A C 1
ATOM 3297 O O . GLN A 1 407 ? 13.869 18.990 33.914 1.00 95.19 407 GLN A O 1
ATOM 3302 N N . ILE A 1 408 ? 12.692 17.668 35.313 1.00 97.31 408 ILE A N 1
ATOM 3303 C CA . ILE A 1 408 ? 12.413 18.684 36.335 1.00 97.31 408 ILE A CA 1
ATOM 3304 C C . ILE A 1 408 ? 12.568 18.101 37.742 1.00 97.31 408 ILE A C 1
ATOM 3306 O O . ILE A 1 408 ? 12.599 16.883 37.914 1.00 97.31 408 ILE A O 1
ATOM 3310 N N . SER A 1 409 ? 12.664 18.962 38.758 1.00 96.94 409 SER A N 1
ATOM 3311 C CA . SER A 1 409 ? 12.631 18.502 40.148 1.00 96.94 409 SER A CA 1
ATOM 3312 C C . SER A 1 409 ? 11.241 17.959 40.505 1.00 96.94 409 SER A C 1
ATOM 3314 O O . SER A 1 409 ? 10.234 18.378 39.928 1.00 96.94 409 SER A O 1
ATOM 3316 N N . TYR A 1 410 ? 11.163 17.045 41.475 1.00 96.44 410 TYR A N 1
ATOM 3317 C CA . TYR A 1 410 ? 9.867 16.561 41.960 1.00 96.44 410 TYR A CA 1
ATOM 3318 C C . TYR A 1 410 ? 9.020 17.693 42.577 1.00 96.44 410 TYR A C 1
ATOM 3320 O O . TYR A 1 410 ? 7.811 17.762 42.354 1.00 96.44 410 TYR A O 1
ATOM 3328 N N . ASP A 1 411 ? 9.656 18.633 43.283 1.00 96.06 411 ASP A N 1
ATOM 3329 C CA . ASP A 1 411 ? 8.973 19.795 43.860 1.00 96.06 411 ASP A CA 1
ATOM 3330 C C . ASP A 1 411 ? 8.347 20.709 42.797 1.00 96.06 411 ASP A C 1
ATOM 3332 O O . ASP A 1 411 ? 7.286 21.282 43.038 1.00 96.06 411 ASP A O 1
ATOM 3336 N N . ASP A 1 412 ? 8.952 20.809 41.612 1.00 96.94 412 ASP A N 1
ATOM 3337 C CA . ASP A 1 412 ? 8.360 21.522 40.477 1.00 96.94 412 ASP A CA 1
ATOM 3338 C C . ASP A 1 412 ? 7.282 20.687 39.777 1.00 96.94 412 ASP A C 1
ATOM 3340 O O . ASP A 1 412 ? 6.284 21.232 39.296 1.00 96.94 412 ASP A O 1
ATOM 3344 N N . LEU A 1 413 ? 7.468 19.364 39.715 1.00 96.31 413 LEU A N 1
ATOM 3345 C CA . LEU A 1 413 ? 6.530 18.433 39.092 1.00 96.31 413 LEU A CA 1
ATOM 3346 C C . LEU A 1 413 ? 5.184 18.416 39.816 1.00 96.31 413 LEU A C 1
ATOM 3348 O O . LEU A 1 413 ? 4.149 18.484 39.157 1.00 96.31 413 LEU A O 1
ATOM 3352 N N . LYS A 1 414 ? 5.177 18.366 41.152 1.00 94.62 414 LYS A N 1
ATOM 3353 C CA . LYS A 1 414 ? 3.934 18.326 41.946 1.00 94.62 414 LYS A CA 1
ATOM 3354 C C . LYS A 1 414 ? 3.083 19.597 41.820 1.00 94.62 414 LYS A C 1
ATOM 3356 O O . LYS A 1 414 ? 1.910 19.593 42.182 1.00 94.62 414 LYS A O 1
ATOM 3361 N N . LEU A 1 415 ? 3.658 20.685 41.294 1.00 94.81 415 LEU A N 1
ATOM 3362 C CA . LEU A 1 415 ? 2.942 21.920 40.956 1.00 94.81 415 LEU A CA 1
ATOM 3363 C C . LEU A 1 415 ? 2.297 21.874 39.559 1.00 94.81 415 LEU A C 1
ATOM 3365 O O . LEU A 1 415 ? 1.544 22.782 39.202 1.00 94.81 415 LEU A O 1
ATOM 3369 N N . LYS A 1 416 ? 2.590 20.848 38.750 1.00 95.25 416 LYS A N 1
ATOM 3370 C CA . LYS A 1 416 ? 1.985 20.627 37.430 1.00 95.25 416 LYS A CA 1
ATOM 3371 C C . LYS A 1 416 ? 0.658 19.873 37.545 1.00 95.25 416 LYS A C 1
ATOM 3373 O O . LYS A 1 416 ? 0.386 19.180 38.521 1.00 95.25 416 LYS A O 1
ATOM 3378 N N . ASN A 1 417 ? -0.168 19.968 36.504 1.00 93.69 417 ASN A N 1
ATOM 3379 C CA . ASN A 1 417 ? -1.405 19.197 36.376 1.00 93.69 417 ASN A CA 1
ATOM 3380 C C . ASN A 1 417 ? -1.093 17.764 35.911 1.00 93.69 417 ASN A C 1
ATOM 3382 O O . ASN A 1 417 ? -1.338 17.410 34.764 1.00 93.69 417 ASN A O 1
ATOM 3386 N N . VAL A 1 418 ? -0.503 16.936 36.774 1.00 96.75 418 VAL A N 1
ATOM 3387 C CA . VAL A 1 418 ? -0.193 15.545 36.409 1.00 96.75 418 VAL A CA 1
ATOM 3388 C C . VAL A 1 418 ? -1.493 14.752 36.254 1.00 96.75 418 VAL A C 1
ATOM 3390 O O . VAL A 1 418 ? -2.244 14.597 37.215 1.00 96.75 418 VAL A O 1
ATOM 3393 N N . VAL A 1 419 ? -1.749 14.241 35.050 1.00 96.69 419 VAL A N 1
ATOM 3394 C CA . VAL A 1 419 ? -2.971 13.509 34.671 1.00 96.69 419 VAL A CA 1
ATOM 3395 C C . VAL A 1 419 ? -2.744 12.007 34.480 1.00 96.69 419 VAL A C 1
ATOM 3397 O O . VAL A 1 419 ? -3.693 11.232 34.520 1.00 96.69 419 VAL A O 1
ATOM 3400 N N . SER A 1 420 ? -1.499 11.570 34.269 1.00 95.62 420 SER A N 1
ATOM 3401 C CA . SER A 1 420 ? -1.142 10.149 34.135 1.00 95.62 420 SER A CA 1
ATOM 3402 C C . SER A 1 420 ? 0.294 9.912 34.590 1.00 95.62 420 SER A C 1
ATOM 3404 O O . SER A 1 420 ? 1.150 10.782 34.427 1.00 95.62 420 SER A O 1
ATOM 3406 N N . ILE A 1 421 ? 0.569 8.722 35.117 1.00 94.69 421 ILE A N 1
ATOM 3407 C CA . ILE A 1 421 ? 1.922 8.256 35.438 1.00 94.69 421 ILE A CA 1
ATOM 3408 C C . ILE A 1 421 ? 2.134 6.935 34.716 1.00 94.69 421 ILE A C 1
ATOM 3410 O O . ILE A 1 421 ? 1.338 6.014 34.886 1.00 94.69 421 ILE A O 1
ATOM 3414 N N . ASN A 1 422 ? 3.208 6.825 33.936 1.00 92.06 422 ASN A N 1
ATOM 3415 C CA . ASN A 1 422 ? 3.578 5.566 33.303 1.00 92.06 422 ASN A CA 1
ATOM 3416 C C . ASN A 1 422 ? 4.928 5.093 33.832 1.00 92.06 422 ASN A C 1
ATOM 3418 O O . ASN A 1 422 ? 5.885 5.865 33.840 1.00 92.06 422 ASN A O 1
ATOM 3422 N N . SER A 1 423 ? 5.016 3.825 34.226 1.00 90.38 423 SER A N 1
ATOM 3423 C CA . SER A 1 423 ? 6.249 3.211 34.732 1.00 90.38 423 SER A CA 1
ATOM 3424 C C . SER A 1 423 ? 6.552 1.914 33.989 1.00 90.38 423 SER A C 1
ATOM 3426 O O . SER A 1 423 ? 5.637 1.130 33.741 1.00 90.38 423 SER A O 1
ATOM 3428 N N . TYR A 1 424 ? 7.812 1.671 33.629 1.00 87.38 424 TYR A N 1
ATOM 3429 C CA . TYR A 1 424 ? 8.206 0.560 32.752 1.00 87.38 424 TYR A CA 1
ATOM 3430 C C . TYR A 1 424 ? 9.194 -0.397 33.422 1.00 87.38 424 TYR A C 1
ATOM 3432 O O . TYR A 1 424 ? 10.070 0.015 34.179 1.00 87.38 424 TYR A O 1
ATOM 3440 N N . GLY A 1 425 ? 9.083 -1.693 33.114 1.00 78.75 425 GLY A N 1
ATOM 3441 C CA . GLY A 1 425 ? 10.071 -2.692 33.538 1.00 78.75 425 GLY A CA 1
ATOM 3442 C C . GLY A 1 425 ? 10.139 -2.940 35.051 1.00 78.75 425 GLY A C 1
ATOM 3443 O O . GLY A 1 425 ? 11.150 -3.453 35.525 1.00 78.75 425 GLY A O 1
ATOM 3444 N N . HIS A 1 426 ? 9.095 -2.570 35.797 1.00 80.38 426 HIS A N 1
ATOM 3445 C CA . HIS A 1 426 ? 8.920 -2.865 37.218 1.00 80.38 426 HIS A CA 1
ATOM 3446 C C . HIS A 1 426 ? 7.430 -3.053 37.513 1.00 80.38 426 HIS A C 1
ATOM 3448 O O . HIS A 1 426 ? 6.616 -2.270 37.038 1.00 80.38 426 HIS A O 1
ATOM 3454 N N . GLU A 1 427 ? 7.046 -4.074 38.273 1.00 78.62 427 GLU A N 1
ATOM 3455 C CA . GLU A 1 427 ? 5.638 -4.284 38.635 1.00 78.62 427 GLU A CA 1
ATOM 3456 C C . GLU A 1 427 ? 5.250 -3.405 39.827 1.00 78.62 427 GLU A C 1
ATOM 3458 O O . GLU A 1 427 ? 6.012 -3.279 40.781 1.00 78.62 427 GLU A O 1
ATOM 3463 N N . LEU A 1 428 ? 4.068 -2.790 39.792 1.00 84.81 428 LEU A N 1
ATOM 3464 C CA . LEU A 1 428 ? 3.615 -1.882 40.856 1.00 84.81 428 LEU A CA 1
ATOM 3465 C C . LEU A 1 428 ? 2.714 -2.562 41.892 1.00 84.81 428 LEU A C 1
ATOM 3467 O O . LEU A 1 428 ? 2.053 -1.890 42.679 1.00 84.81 428 LEU A O 1
ATOM 3471 N N . ASP A 1 429 ? 2.704 -3.893 41.920 1.00 74.19 429 ASP A N 1
ATOM 3472 C CA . ASP A 1 429 ? 1.748 -4.679 42.705 1.00 74.19 429 ASP A CA 1
ATOM 3473 C C . ASP A 1 429 ? 1.906 -4.465 44.231 1.00 74.19 429 ASP A C 1
ATOM 3475 O O . ASP A 1 429 ? 0.959 -4.669 44.985 1.00 74.19 429 ASP A O 1
ATOM 3479 N N . ASN A 1 430 ? 3.070 -3.971 44.683 1.00 81.62 430 ASN A N 1
ATOM 3480 C CA . ASN A 1 430 ? 3.355 -3.624 46.085 1.00 81.62 430 ASN A CA 1
ATOM 3481 C C . ASN A 1 430 ? 3.171 -2.129 46.415 1.00 81.62 430 ASN A C 1
ATOM 3483 O O . ASN A 1 430 ? 3.570 -1.686 47.493 1.00 81.62 430 ASN A O 1
ATOM 3487 N N . PHE A 1 431 ? 2.634 -1.316 45.504 1.00 85.69 431 PHE A N 1
ATOM 3488 C CA . PHE A 1 431 ? 2.305 0.074 45.814 1.00 85.69 431 PHE A CA 1
ATOM 3489 C C . PHE A 1 431 ? 1.086 0.095 46.749 1.00 85.69 431 PHE A C 1
ATOM 3491 O O . PHE A 1 431 ? -0.030 -0.172 46.319 1.00 85.69 431 PHE A O 1
ATOM 3498 N N . GLU A 1 432 ? 1.273 0.424 48.033 1.00 79.94 432 GLU A N 1
ATOM 3499 C CA . GLU A 1 432 ? 0.211 0.383 49.071 1.00 79.94 432 GLU A CA 1
ATOM 3500 C C . GLU A 1 432 ? -1.053 1.178 48.694 1.00 79.94 432 GLU A C 1
ATOM 3502 O O . GLU A 1 432 ? -2.165 0.916 49.142 1.00 79.94 432 GLU A O 1
ATOM 3507 N N . SER A 1 433 ? -0.849 2.158 47.826 1.00 81.50 433 SER A N 1
ATOM 3508 C CA . SER A 1 433 ? -1.794 3.147 47.333 1.00 81.50 433 SER A CA 1
ATOM 3509 C C . SER A 1 433 ? -2.456 2.772 46.005 1.00 81.50 433 SER A C 1
ATOM 3511 O O . SER A 1 433 ? -3.187 3.582 45.434 1.00 81.50 433 SER A O 1
ATOM 3513 N N . ILE A 1 434 ? -2.211 1.564 45.490 1.00 81.38 434 ILE A N 1
ATOM 3514 C CA . ILE A 1 434 ? -2.697 1.125 44.176 1.00 81.38 434 ILE A CA 1
ATOM 3515 C C . ILE A 1 434 ? -4.231 1.141 44.074 1.00 81.38 434 ILE A C 1
ATOM 3517 O O . ILE A 1 434 ? -4.778 1.397 43.008 1.00 81.38 434 ILE A O 1
ATOM 3521 N N . ASN A 1 435 ? -4.936 0.963 45.197 1.00 85.12 435 ASN A N 1
ATOM 3522 C CA . ASN A 1 435 ? -6.404 1.012 45.267 1.00 85.12 435 ASN A CA 1
ATOM 3523 C C . ASN A 1 435 ? -6.984 2.444 45.279 1.00 85.12 435 ASN A C 1
ATOM 3525 O O . ASN A 1 435 ? -8.205 2.631 45.239 1.00 85.12 435 ASN A O 1
ATOM 3529 N N . ASP A 1 436 ? -6.130 3.467 45.353 1.00 91.06 436 ASP A N 1
ATOM 3530 C CA . ASP A 1 436 ? -6.525 4.878 45.292 1.00 91.06 436 ASP A CA 1
ATOM 3531 C C . ASP A 1 436 ? -6.334 5.499 43.908 1.00 91.06 436 ASP A C 1
ATOM 3533 O O . ASP A 1 436 ? -6.599 6.685 43.721 1.00 91.06 436 ASP A O 1
ATOM 3537 N N . VAL A 1 437 ? -5.911 4.702 42.933 1.00 93.12 437 VAL A N 1
ATOM 3538 C CA . VAL A 1 437 ? -5.712 5.109 41.543 1.00 93.12 437 VAL A CA 1
ATOM 3539 C C . VAL A 1 437 ? -6.466 4.157 40.621 1.00 93.12 437 VAL A C 1
ATOM 3541 O O . VAL A 1 437 ? -6.877 3.071 41.029 1.00 93.12 437 VAL A O 1
ATOM 3544 N N . HIS A 1 438 ? -6.675 4.557 39.370 1.00 93.69 438 HIS A N 1
ATOM 3545 C CA . HIS A 1 438 ? -6.964 3.583 38.321 1.00 93.69 438 HIS A CA 1
ATOM 3546 C C . HIS A 1 438 ? -5.632 3.038 37.804 1.00 93.69 438 HIS A C 1
ATOM 3548 O O . HIS A 1 438 ? -4.735 3.819 37.492 1.00 93.69 438 HIS A O 1
ATOM 3554 N N . TYR A 1 439 ? -5.483 1.715 37.775 1.00 91.88 439 TYR A N 1
ATOM 3555 C CA . TYR A 1 439 ? -4.235 1.039 37.432 1.00 91.88 439 TYR A CA 1
ATOM 3556 C C . TYR A 1 439 ? -4.465 0.048 36.297 1.00 91.88 439 TYR A C 1
ATOM 3558 O O . TYR A 1 439 ? -5.303 -0.847 36.402 1.00 91.88 439 TYR A O 1
ATOM 3566 N N . VAL A 1 440 ? -3.672 0.186 35.235 1.00 88.94 440 VAL A N 1
ATOM 3567 C CA . VAL A 1 440 ? -3.607 -0.778 34.137 1.00 88.94 440 VAL A CA 1
ATOM 3568 C C . VAL A 1 440 ? -2.202 -1.352 34.035 1.00 88.94 440 VAL A C 1
ATOM 3570 O O . VAL A 1 440 ? -1.221 -0.616 33.901 1.00 88.94 440 VAL A O 1
ATOM 3573 N N . LYS A 1 441 ? -2.125 -2.685 34.038 1.00 87.94 441 LYS A N 1
ATOM 3574 C CA . LYS A 1 441 ? -0.897 -3.464 33.865 1.00 87.94 441 LYS A CA 1
ATOM 3575 C C . LYS A 1 441 ? -0.883 -4.116 32.483 1.00 87.94 441 LYS A C 1
ATOM 3577 O O . LYS A 1 441 ? -1.785 -4.886 32.158 1.00 87.94 441 LYS A O 1
ATOM 3582 N N . PHE A 1 442 ? 0.150 -3.849 31.687 1.00 82.12 442 PHE A N 1
ATOM 3583 C CA . PHE A 1 442 ? 0.375 -4.525 30.403 1.00 82.12 442 PHE A CA 1
ATOM 3584 C C . PHE A 1 442 ? 1.308 -5.738 30.580 1.00 82.12 442 PHE A C 1
ATOM 3586 O O . PHE A 1 442 ? 2.171 -5.746 31.459 1.00 82.12 442 PHE A O 1
ATOM 3593 N N . ARG A 1 443 ? 1.149 -6.785 29.752 1.00 71.00 443 ARG A N 1
ATOM 3594 C CA . ARG A 1 443 ? 2.001 -7.994 29.811 1.00 71.00 443 ARG A CA 1
ATOM 3595 C C . ARG A 1 443 ? 3.448 -7.680 29.392 1.00 71.00 443 ARG A C 1
ATOM 3597 O O . ARG A 1 443 ? 3.671 -6.835 28.531 1.00 71.00 443 ARG A O 1
ATOM 3604 N N . GLN A 1 444 ? 4.419 -8.365 30.010 1.00 52.88 444 GLN A N 1
ATOM 3605 C CA . GLN A 1 444 ? 5.858 -8.114 29.825 1.00 52.88 444 GLN A CA 1
ATOM 3606 C C . GLN A 1 444 ? 6.333 -8.329 28.367 1.00 52.88 444 GLN A C 1
ATOM 3608 O O . GLN A 1 444 ? 5.898 -9.311 27.760 1.00 52.88 444 GLN A O 1
ATOM 3613 N N . PRO A 1 445 ? 7.239 -7.488 27.811 1.00 50.88 445 PRO A N 1
ATOM 3614 C CA . PRO A 1 445 ? 7.911 -6.335 28.423 1.00 50.88 445 PRO A CA 1
ATOM 3615 C C . PRO A 1 445 ? 6.968 -5.120 28.442 1.00 50.88 445 PRO A C 1
ATOM 3617 O O . PRO A 1 445 ? 6.791 -4.434 27.442 1.00 50.88 445 PRO A O 1
ATOM 3620 N N . GLY A 1 446 ? 6.291 -4.902 29.564 1.00 65.25 446 GLY A N 1
ATOM 3621 C CA . GLY A 1 446 ? 5.039 -4.156 29.636 1.00 65.25 446 GLY A CA 1
ATOM 3622 C C . GLY A 1 446 ? 5.186 -2.926 30.512 1.00 65.25 446 GLY A C 1
ATOM 3623 O O . GLY A 1 446 ? 6.030 -2.877 31.410 1.00 65.25 446 GLY A O 1
ATOM 3624 N N . GLY A 1 447 ? 4.369 -1.915 30.229 1.00 81.69 447 GLY A N 1
ATOM 3625 C CA . GLY A 1 447 ? 4.246 -0.722 31.056 1.00 81.69 447 GLY A CA 1
ATOM 3626 C C . GLY A 1 447 ? 3.129 -0.842 32.088 1.00 81.69 447 GLY A C 1
ATOM 3627 O O . GLY A 1 447 ? 2.215 -1.655 31.967 1.00 81.69 447 GLY A O 1
ATOM 3628 N N . ASN A 1 448 ? 3.193 0.026 33.081 1.00 89.00 448 ASN A N 1
ATOM 3629 C CA . ASN A 1 448 ? 2.120 0.319 34.013 1.00 89.00 448 ASN A CA 1
ATOM 3630 C C . ASN A 1 448 ? 1.584 1.700 33.677 1.00 89.00 448 ASN A C 1
ATOM 3632 O O . ASN A 1 448 ? 2.374 2.607 33.411 1.00 89.00 448 ASN A O 1
ATOM 3636 N N . ILE A 1 449 ? 0.270 1.864 33.728 1.00 90.94 449 ILE A N 1
ATOM 3637 C CA . ILE A 1 449 ? -0.382 3.163 33.613 1.00 90.94 449 ILE A CA 1
ATOM 3638 C C . ILE A 1 449 ? -1.195 3.386 34.879 1.00 90.94 449 ILE A C 1
ATOM 3640 O O . ILE A 1 449 ? -2.020 2.548 35.241 1.00 90.94 449 ILE A O 1
ATOM 3644 N N . LEU A 1 450 ? -0.968 4.525 35.525 1.00 94.06 450 LEU A N 1
ATOM 3645 C CA . LEU A 1 450 ? -1.788 5.025 36.616 1.00 94.06 450 LEU A CA 1
ATOM 3646 C C . LEU A 1 450 ? -2.510 6.282 36.147 1.00 94.06 450 LEU A C 1
ATOM 3648 O O . LEU A 1 450 ? -1.895 7.209 35.611 1.00 94.06 450 LEU A O 1
ATOM 3652 N N . SER A 1 451 ? -3.800 6.346 36.434 1.00 95.06 451 SER A N 1
ATOM 3653 C CA . SER A 1 451 ? -4.638 7.533 36.272 1.00 95.06 451 SER A CA 1
ATOM 3654 C C . SER A 1 451 ? -5.335 7.859 37.601 1.00 95.06 451 SER A C 1
ATOM 3656 O O . SER A 1 451 ? -5.362 7.009 38.501 1.00 95.06 451 SER A O 1
ATOM 3658 N N . PRO A 1 452 ? -5.876 9.079 37.788 1.00 95.12 452 PRO A N 1
ATOM 3659 C CA . PRO A 1 452 ? -6.621 9.411 38.998 1.00 95.12 452 PRO A CA 1
ATOM 3660 C C . PRO A 1 452 ? -7.753 8.411 39.270 1.00 95.12 452 PRO A C 1
ATOM 3662 O O . PRO A 1 452 ? -8.223 7.707 38.372 1.00 95.12 452 PRO A O 1
ATOM 3665 N N . LYS A 1 453 ? -8.197 8.318 40.527 1.00 92.94 453 LYS A N 1
ATOM 3666 C CA . LYS A 1 453 ? -9.222 7.345 40.925 1.00 92.94 453 LYS A CA 1
ATOM 3667 C C . LYS A 1 453 ? -10.471 7.471 40.050 1.00 92.94 453 LYS A C 1
ATOM 3669 O O . LYS A 1 453 ? -10.961 8.573 39.829 1.00 92.94 453 LYS A O 1
ATOM 3674 N N . ALA A 1 454 ? -10.988 6.333 39.587 1.00 89.12 454 ALA A N 1
ATOM 3675 C CA . ALA A 1 454 ? -12.139 6.243 38.683 1.00 89.12 454 ALA A CA 1
ATOM 3676 C C . ALA A 1 454 ? -11.961 6.917 37.304 1.00 89.12 454 ALA A C 1
ATOM 3678 O O . ALA A 1 454 ? -12.938 7.047 36.574 1.00 89.12 454 ALA A O 1
ATOM 3679 N N . VAL A 1 455 ? -10.744 7.309 36.913 1.00 96.00 455 VAL A N 1
ATOM 3680 C CA . VAL A 1 455 ? -10.454 7.818 35.567 1.00 96.00 455 VAL A CA 1
ATOM 3681 C C . VAL A 1 455 ? -9.952 6.688 34.681 1.00 96.00 455 VAL A C 1
ATOM 3683 O O . VAL A 1 455 ? -8.916 6.094 34.949 1.00 96.00 455 VAL A O 1
ATOM 3686 N N . ASN A 1 456 ? -10.690 6.417 33.611 1.00 96.12 456 ASN A N 1
ATOM 3687 C CA . ASN A 1 456 ? -10.333 5.467 32.557 1.00 96.12 456 ASN A CA 1
ATOM 3688 C C . ASN A 1 456 ? -11.002 5.852 31.223 1.00 96.12 456 ASN A C 1
ATOM 3690 O O . ASN A 1 456 ? -11.805 6.796 31.167 1.00 96.12 456 ASN A O 1
ATOM 3694 N N . LYS A 1 457 ? -10.704 5.100 30.151 1.00 97.31 457 LYS A N 1
ATOM 3695 C CA . LYS A 1 457 ? -11.240 5.349 28.801 1.00 97.31 457 LYS A CA 1
ATOM 3696 C C . LYS A 1 457 ? -12.768 5.456 28.794 1.00 97.31 457 LYS A C 1
ATOM 3698 O O . LYS A 1 457 ? -13.289 6.411 28.222 1.00 97.31 457 LYS A O 1
ATOM 3703 N N . LYS A 1 458 ? -13.471 4.570 29.514 1.00 97.56 458 LYS A N 1
ATOM 3704 C CA . LYS A 1 458 ? -14.932 4.632 29.694 1.00 97.56 458 LYS A CA 1
ATOM 3705 C C . LYS A 1 458 ? -15.380 5.992 30.225 1.00 97.56 458 LYS A C 1
ATOM 3707 O O . LYS A 1 458 ? -16.199 6.643 29.594 1.00 97.56 458 LYS A O 1
ATOM 3712 N N . THR A 1 459 ? -14.859 6.436 31.369 1.00 97.75 459 THR A N 1
ATOM 3713 C CA . THR A 1 459 ? -15.305 7.709 31.975 1.00 97.75 459 THR A CA 1
ATOM 3714 C C . THR A 1 459 ? -14.937 8.940 31.142 1.00 97.75 459 THR A C 1
ATOM 3716 O O . THR A 1 459 ? -15.532 10.002 31.317 1.00 97.75 459 THR A O 1
ATOM 3719 N N . GLY A 1 460 ? -13.932 8.836 30.265 1.00 98.00 460 GLY A N 1
ATOM 3720 C CA . GLY A 1 460 ? -13.620 9.867 29.275 1.00 98.00 460 GLY A CA 1
ATOM 3721 C C . GLY A 1 460 ? -14.628 9.890 28.123 1.00 98.00 460 GLY A C 1
ATOM 3722 O O . GLY A 1 460 ? -15.110 10.958 27.758 1.00 98.00 460 GLY A O 1
ATOM 3723 N N . ILE A 1 461 ? -14.987 8.712 27.599 1.00 98.25 461 ILE A N 1
ATOM 3724 C CA . ILE A 1 461 ? -16.041 8.542 26.587 1.00 98.25 461 ILE A CA 1
ATOM 3725 C C . ILE A 1 461 ? -17.381 9.038 27.130 1.00 98.25 461 ILE A C 1
ATOM 3727 O O . ILE A 1 461 ? -18.038 9.833 26.476 1.00 98.25 461 ILE A O 1
ATOM 3731 N N . GLU A 1 462 ? -17.759 8.639 28.343 1.00 98.19 462 GLU A N 1
ATOM 3732 C CA . GLU A 1 462 ? -18.996 9.068 29.002 1.00 98.19 462 GLU A CA 1
ATOM 3733 C C . GLU A 1 462 ? -19.078 10.597 29.134 1.00 98.19 462 GLU A C 1
ATOM 3735 O O . GLU A 1 462 ? -20.106 11.189 28.814 1.00 98.19 462 GLU A O 1
ATOM 3740 N N . ALA A 1 463 ? -17.983 11.262 29.522 1.00 98.12 463 ALA A N 1
ATOM 3741 C CA . ALA A 1 463 ? -17.936 12.724 29.576 1.00 98.12 463 ALA A CA 1
ATOM 3742 C C . ALA A 1 463 ? -18.150 13.371 28.195 1.00 98.12 463 ALA A C 1
ATOM 3744 O O . ALA A 1 463 ? -18.868 14.365 28.091 1.00 98.12 463 ALA A O 1
ATOM 3745 N N . LEU A 1 464 ? -17.562 12.798 27.139 1.00 98.25 464 LEU A N 1
ATOM 3746 C CA . LEU A 1 464 ? -17.733 13.284 25.769 1.00 98.25 464 LEU A CA 1
ATOM 3747 C C . LEU A 1 464 ? -19.153 13.033 25.234 1.00 98.25 464 LEU A C 1
ATOM 3749 O O . LEU A 1 464 ? -19.747 13.919 24.629 1.00 98.25 464 LEU A O 1
ATOM 3753 N N . LEU A 1 465 ? -19.725 11.853 25.481 1.00 97.50 465 LEU A N 1
ATOM 3754 C CA . LEU A 1 465 ? -21.084 11.514 25.049 1.00 97.50 465 LEU A CA 1
ATOM 3755 C C . LEU A 1 465 ? -22.133 12.373 25.761 1.00 97.50 465 LEU A C 1
ATOM 3757 O O . LEU A 1 465 ? -23.065 12.839 25.112 1.00 97.50 465 LEU A O 1
ATOM 3761 N N . ASN A 1 466 ? -21.943 12.672 27.049 1.00 97.25 466 ASN A N 1
ATOM 3762 C CA . ASN A 1 466 ? -22.808 13.601 27.779 1.00 97.25 466 ASN A CA 1
ATOM 3763 C C . ASN A 1 466 ? -22.813 15.003 27.146 1.00 97.25 466 ASN A C 1
ATOM 3765 O O . ASN A 1 466 ? -23.872 15.620 27.053 1.00 97.25 466 ASN A O 1
ATOM 3769 N N . HIS A 1 467 ? -21.662 15.495 26.665 1.00 97.19 467 HIS A N 1
ATOM 3770 C CA . HIS A 1 467 ? -21.583 16.757 25.908 1.00 97.19 467 HIS A CA 1
ATOM 3771 C C . HIS A 1 467 ? -22.390 16.698 24.601 1.00 97.19 467 HIS A C 1
ATOM 3773 O O . HIS A 1 467 ? -23.040 17.673 24.232 1.00 97.19 467 HIS A O 1
ATOM 3779 N N . PHE A 1 468 ? -22.440 15.534 23.948 1.00 95.12 468 PHE A N 1
ATOM 3780 C CA . PHE A 1 468 ? -23.293 15.296 22.778 1.00 95.12 468 PHE A CA 1
ATOM 3781 C C . PHE A 1 468 ? -24.763 14.987 23.102 1.00 95.12 468 PHE A C 1
ATOM 3783 O O . PHE A 1 468 ? -25.540 14.768 22.177 1.00 95.12 468 PHE A O 1
ATOM 3790 N N . ASN A 1 469 ? -25.177 15.008 24.376 1.00 95.75 469 ASN A N 1
ATOM 3791 C CA . ASN A 1 469 ? -26.492 14.531 24.831 1.00 95.75 469 ASN A CA 1
ATOM 3792 C C . ASN A 1 469 ? -26.790 13.083 24.393 1.00 95.75 469 ASN A C 1
ATOM 3794 O O . ASN A 1 469 ? -27.920 12.756 24.036 1.00 95.75 469 ASN A O 1
ATOM 3798 N N . SER A 1 470 ? -25.766 12.233 24.416 1.00 95.44 470 SER A N 1
ATOM 3799 C CA . SER A 1 470 ? -25.802 10.829 24.008 1.00 95.44 470 SER A CA 1
ATOM 3800 C C . SER A 1 470 ? -25.348 9.918 25.159 1.00 95.44 470 SER A C 1
ATOM 3802 O O . SER A 1 470 ? -25.074 10.379 26.268 1.00 95.44 470 SER A O 1
ATOM 3804 N N . SER A 1 471 ? -25.286 8.606 24.931 1.00 92.75 471 SER A N 1
ATOM 3805 C CA . SER A 1 471 ? -24.883 7.614 25.935 1.00 92.75 471 SER A CA 1
ATOM 3806 C C . SER A 1 471 ? -24.136 6.438 25.310 1.00 92.75 471 SER A C 1
ATOM 3808 O O . SER A 1 471 ? -24.106 6.289 24.089 1.00 92.75 471 SER A O 1
ATOM 3810 N N . GLY A 1 472 ? -23.567 5.560 26.143 1.00 86.44 472 GLY A N 1
ATOM 3811 C CA . GLY A 1 472 ? -22.904 4.336 25.678 1.00 86.44 472 GLY A CA 1
ATOM 3812 C C . GLY A 1 472 ? -23.757 3.487 24.723 1.00 86.44 472 GLY A C 1
ATOM 3813 O O . GLY A 1 472 ? -23.204 2.884 23.810 1.00 86.44 472 GLY A O 1
ATOM 3814 N N . ASN A 1 473 ? -25.092 3.528 24.843 1.00 85.88 473 ASN A N 1
ATOM 3815 C CA . ASN A 1 473 ? -26.029 2.815 23.962 1.00 85.88 473 ASN A CA 1
ATOM 3816 C C . ASN A 1 473 ? -26.035 3.302 22.500 1.00 85.88 473 ASN A C 1
ATOM 3818 O O . ASN A 1 473 ? -26.601 2.639 21.639 1.00 85.88 473 ASN A O 1
ATOM 3822 N N . GLU A 1 474 ? -25.417 4.445 22.215 1.00 87.50 474 GLU A N 1
ATOM 3823 C CA . GLU A 1 474 ? -25.280 5.016 20.870 1.00 87.50 474 GLU A CA 1
ATOM 3824 C C . GLU A 1 474 ? -23.803 5.094 20.447 1.00 87.50 474 GLU A C 1
ATOM 3826 O O . GLU A 1 474 ? -23.441 5.784 19.495 1.00 87.50 474 GLU A O 1
ATOM 3831 N N . CYS A 1 475 ? -22.923 4.400 21.174 1.00 92.19 475 CYS A N 1
ATOM 3832 C CA . CYS A 1 475 ? -21.487 4.409 20.950 1.00 92.19 475 CYS A CA 1
ATOM 3833 C C . CYS A 1 475 ? -20.989 3.023 20.537 1.00 92.19 475 CYS A C 1
ATOM 3835 O O . CYS A 1 475 ? -21.412 2.003 21.084 1.00 92.19 475 CYS A O 1
ATOM 3837 N N . VAL A 1 476 ? -20.046 3.000 19.596 1.00 94.19 476 VAL A N 1
ATOM 3838 C CA . VAL A 1 476 ? -19.324 1.794 19.192 1.00 94.19 476 VAL A CA 1
ATOM 3839 C C . VAL A 1 476 ? -17.846 1.971 19.494 1.00 94.19 476 VAL A C 1
ATOM 3841 O O . VAL A 1 476 ? -17.270 3.020 19.205 1.00 94.19 476 VAL A O 1
ATOM 3844 N N . TYR A 1 477 ? -17.227 0.932 20.050 1.00 96.25 477 TYR A N 1
ATOM 3845 C CA . TYR A 1 477 ? -15.823 0.955 20.437 1.00 96.25 477 TYR A CA 1
ATOM 3846 C C . TYR A 1 477 ? -14.989 -0.069 19.665 1.00 96.25 477 TYR A C 1
ATOM 3848 O O . TYR A 1 477 ? -15.416 -1.198 19.452 1.00 96.25 477 TYR A O 1
ATOM 3856 N N . ILE A 1 478 ? -13.769 0.290 19.270 1.00 96.00 478 ILE A N 1
ATOM 3857 C CA . ILE A 1 478 ? -12.813 -0.636 18.646 1.00 96.00 478 ILE A CA 1
ATOM 3858 C C . ILE A 1 478 ? -11.505 -0.527 19.426 1.00 96.00 478 ILE A C 1
ATOM 3860 O O . ILE A 1 478 ? -10.982 0.577 19.575 1.00 96.00 478 ILE A O 1
ATOM 3864 N N . GLY A 1 479 ? -10.982 -1.649 19.921 1.00 93.94 479 GLY A N 1
ATOM 3865 C CA . GLY A 1 479 ? -9.769 -1.662 20.740 1.00 93.94 479 GLY A CA 1
ATOM 3866 C C . GLY A 1 479 ? -8.972 -2.956 20.642 1.00 93.94 479 GLY A C 1
ATOM 3867 O O . GLY A 1 479 ? -9.362 -3.907 19.959 1.00 93.94 479 GLY A O 1
ATOM 3868 N N . ASP A 1 480 ? -7.827 -2.970 21.312 1.00 92.06 480 ASP A N 1
ATOM 3869 C CA . ASP A 1 480 ? -6.806 -4.004 21.153 1.00 92.06 480 ASP A CA 1
ATOM 3870 C C . ASP A 1 480 ? -6.200 -4.495 22.472 1.00 92.06 480 ASP A C 1
ATOM 3872 O O . ASP A 1 480 ? -5.500 -5.508 22.472 1.00 92.06 480 ASP A O 1
ATOM 3876 N N . SER A 1 481 ? -6.459 -3.820 23.596 1.00 91.62 481 SER A N 1
ATOM 3877 C CA . SER A 1 481 ? -5.714 -4.074 24.828 1.00 91.62 481 SER A CA 1
ATOM 3878 C C . SER A 1 481 ? -6.509 -3.891 26.125 1.00 91.62 481 SER A C 1
ATOM 3880 O O . SER A 1 481 ? -7.644 -3.425 26.155 1.00 91.62 481 SER A O 1
ATOM 3882 N N . VAL A 1 482 ? -5.869 -4.228 27.248 1.00 91.00 482 VAL A N 1
ATOM 3883 C CA . VAL A 1 482 ? -6.487 -4.228 28.585 1.00 91.00 482 VAL A CA 1
ATOM 3884 C C . VAL A 1 482 ? -7.072 -2.875 29.005 1.00 91.00 482 VAL A C 1
ATOM 3886 O O . VAL A 1 482 ? -8.099 -2.845 29.676 1.00 91.00 482 VAL A O 1
ATOM 3889 N N . ASN A 1 483 ? -6.487 -1.744 28.591 1.00 92.00 483 ASN A N 1
ATOM 3890 C CA . ASN A 1 483 ? -7.048 -0.426 28.933 1.00 92.00 483 ASN A CA 1
ATOM 3891 C C . ASN A 1 483 ? -8.338 -0.082 28.163 1.00 92.00 483 ASN A C 1
ATOM 3893 O O . ASN A 1 483 ? -8.912 0.980 28.402 1.00 92.00 483 ASN A O 1
ATOM 3897 N N . ASP A 1 484 ? -8.765 -0.932 27.227 1.00 95.62 484 ASP A N 1
ATOM 3898 C CA . ASP A 1 484 ? -10.004 -0.796 26.463 1.00 95.62 484 ASP A CA 1
ATOM 3899 C C . ASP A 1 484 ? -11.199 -1.478 27.133 1.00 95.62 484 ASP A C 1
ATOM 3901 O O . ASP A 1 484 ? -12.340 -1.198 26.772 1.00 95.62 484 ASP A O 1
ATOM 3905 N N . HIS A 1 485 ? -10.957 -2.358 28.107 1.00 94.88 485 HIS A N 1
ATOM 3906 C CA . HIS A 1 485 ? -11.959 -3.266 28.668 1.00 94.88 485 HIS A CA 1
ATOM 3907 C C . HIS A 1 485 ? -13.222 -2.551 29.147 1.00 94.88 485 HIS A C 1
ATOM 3909 O O . HIS A 1 485 ? -14.320 -2.894 28.716 1.00 94.88 485 HIS A O 1
ATOM 3915 N N . GLU A 1 486 ? -13.090 -1.530 29.994 1.00 95.56 486 GLU A N 1
ATOM 3916 C CA . GLU A 1 486 ? -14.261 -0.825 30.522 1.00 95.56 486 GLU A CA 1
ATOM 3917 C C . GLU A 1 486 ? -14.996 -0.015 29.447 1.00 95.56 486 GLU A C 1
ATOM 3919 O O . GLU A 1 486 ? -16.196 0.224 29.574 1.00 95.56 486 GLU A O 1
ATOM 3924 N N . ALA A 1 487 ? -14.293 0.437 28.402 1.00 97.06 487 ALA A N 1
ATOM 3925 C CA . ALA A 1 487 ? -14.913 1.127 27.274 1.00 97.06 487 ALA A CA 1
ATOM 3926 C C . ALA A 1 487 ? -15.697 0.142 26.394 1.00 97.06 487 ALA A C 1
ATOM 3928 O O . ALA A 1 487 ? -16.822 0.447 25.999 1.00 97.06 487 ALA A O 1
ATOM 3929 N N . MET A 1 488 ? -15.136 -1.047 26.150 1.00 95.94 488 MET A N 1
ATOM 3930 C CA . MET A 1 488 ? -15.783 -2.130 25.408 1.00 95.94 488 MET A CA 1
ATOM 3931 C C . MET A 1 488 ? -17.064 -2.625 26.085 1.00 95.94 488 MET A C 1
ATOM 3933 O O . MET A 1 488 ? -18.038 -2.890 25.389 1.00 95.94 488 MET A O 1
ATOM 3937 N N . GLU A 1 489 ? -17.069 -2.722 27.418 1.00 93.75 489 GLU A N 1
ATOM 3938 C CA . GLU A 1 489 ? -18.234 -3.144 28.212 1.00 93.75 489 GLU A CA 1
ATOM 3939 C C . GLU A 1 489 ? -19.323 -2.059 28.315 1.00 93.75 489 GLU A C 1
ATOM 3941 O O . GLU A 1 489 ? -20.486 -2.368 28.564 1.00 93.75 489 GLU A O 1
ATOM 3946 N N . TYR A 1 490 ? -18.953 -0.782 28.177 1.00 94.56 490 TYR A N 1
ATOM 3947 C CA . TYR A 1 490 ? -19.880 0.347 28.305 1.00 94.56 490 TYR A CA 1
ATOM 3948 C C . TYR A 1 490 ? -20.582 0.722 26.997 1.00 94.56 490 TYR A C 1
ATOM 3950 O O . TYR A 1 490 ? -21.721 1.189 27.024 1.00 94.56 490 TYR A O 1
ATOM 3958 N N . CYS A 1 491 ? -19.893 0.579 25.866 1.00 91.69 491 CYS A N 1
ATOM 3959 C CA . CYS A 1 491 ? -20.440 0.916 24.557 1.00 91.69 491 CYS A CA 1
ATOM 3960 C C . CYS A 1 491 ? -21.427 -0.160 24.089 1.00 91.69 491 CYS A C 1
ATOM 3962 O O . CYS A 1 491 ? -21.241 -1.340 24.375 1.00 91.69 491 CYS A O 1
ATOM 3964 N N . TYR A 1 492 ? -22.453 0.245 23.338 1.00 85.25 492 TYR A N 1
ATOM 3965 C CA . TYR A 1 492 ? -23.492 -0.632 22.789 1.00 85.25 492 TYR A CA 1
ATOM 3966 C C . TYR A 1 492 ? -22.913 -1.845 22.067 1.00 85.25 492 TYR A C 1
ATOM 3968 O O . TYR A 1 492 ? -23.399 -2.966 22.207 1.00 85.25 492 TYR A O 1
ATOM 3976 N N . MET A 1 493 ? -21.861 -1.593 21.292 1.00 84.69 493 MET A N 1
ATOM 3977 C CA . MET A 1 493 ? -21.131 -2.606 20.558 1.00 84.69 493 MET A CA 1
ATOM 3978 C C . MET A 1 493 ? -19.639 -2.335 20.661 1.00 84.69 493 MET A C 1
ATOM 3980 O O . MET A 1 493 ? -19.191 -1.183 20.646 1.00 84.69 493 MET A O 1
ATOM 3984 N N . SER A 1 494 ? -18.855 -3.403 20.725 1.00 92.00 494 SER A N 1
ATOM 3985 C CA . SER A 1 494 ? -17.406 -3.309 20.694 1.00 92.00 494 SER A CA 1
ATOM 3986 C C . SER A 1 494 ? -16.746 -4.379 19.830 1.00 92.00 494 SER A C 1
ATOM 3988 O O . SER A 1 494 ? -17.226 -5.507 19.724 1.00 92.00 494 SER A O 1
ATOM 3990 N N . PHE A 1 495 ? -15.618 -4.015 19.220 1.00 94.50 495 PHE A N 1
ATOM 3991 C CA . PHE A 1 495 ? -14.786 -4.901 18.413 1.00 94.50 495 PHE A CA 1
ATOM 3992 C C . PHE A 1 495 ? -13.387 -5.019 19.015 1.00 94.50 495 PHE A C 1
ATOM 3994 O O . PHE A 1 495 ? -12.724 -4.008 19.266 1.00 94.50 495 PHE A O 1
ATOM 4001 N N . ALA A 1 496 ? -12.912 -6.253 19.172 1.00 95.19 496 ALA A N 1
ATOM 4002 C CA . ALA A 1 496 ? -11.499 -6.550 19.367 1.00 95.19 496 ALA A CA 1
ATOM 4003 C C . ALA A 1 496 ? -10.848 -6.866 18.014 1.00 95.19 496 ALA A C 1
ATOM 4005 O O . ALA A 1 496 ? -11.390 -7.638 17.220 1.00 95.19 496 ALA A O 1
ATOM 4006 N N . VAL A 1 497 ? -9.675 -6.290 17.746 1.00 95.56 497 VAL A N 1
ATOM 4007 C CA . VAL A 1 497 ? -8.866 -6.649 16.564 1.00 95.56 497 VAL A CA 1
ATOM 4008 C C . VAL A 1 497 ? -8.235 -8.043 16.720 1.00 95.56 497 VAL A C 1
ATOM 4010 O O . VAL A 1 497 ? -8.052 -8.531 17.834 1.00 95.56 497 VAL A O 1
ATOM 4013 N N . GLY A 1 498 ? -7.872 -8.698 15.615 1.00 89.31 498 GLY A N 1
ATOM 4014 C CA . GLY A 1 498 ? -7.436 -10.104 15.602 1.00 89.31 498 GLY A CA 1
ATOM 4015 C C . GLY A 1 498 ? -6.203 -10.410 16.458 1.00 89.31 498 GLY A C 1
ATOM 4016 O O . GLY A 1 498 ? -6.113 -11.482 17.067 1.00 89.31 498 GLY A O 1
ATOM 4017 N N . ASN A 1 499 ? -5.292 -9.445 16.591 1.00 91.06 499 ASN A N 1
ATOM 4018 C CA . ASN A 1 499 ? -4.104 -9.534 17.438 1.00 91.06 499 ASN A CA 1
ATOM 4019 C C . ASN A 1 499 ? -4.273 -8.915 18.834 1.00 91.06 499 ASN A C 1
ATOM 4021 O O . ASN A 1 499 ? -3.274 -8.753 19.535 1.00 91.06 499 ASN A O 1
ATOM 4025 N N . ALA A 1 500 ? -5.502 -8.596 19.251 1.00 91.81 500 ALA A N 1
ATOM 4026 C CA . ALA A 1 500 ? -5.789 -8.237 20.636 1.00 91.81 500 ALA A CA 1
ATOM 4027 C C . ALA A 1 500 ? -5.473 -9.405 21.585 1.00 91.81 500 ALA A C 1
ATOM 4029 O O . ALA A 1 500 ? -5.499 -10.577 21.187 1.00 91.81 500 ALA A O 1
ATOM 4030 N N . ASP A 1 501 ? -5.198 -9.109 22.856 1.00 88.56 501 ASP A N 1
ATOM 4031 C CA . ASP A 1 501 ? -5.009 -10.163 23.851 1.00 88.56 501 ASP A CA 1
ATOM 4032 C C . ASP A 1 501 ? -6.317 -10.933 24.128 1.00 88.56 501 ASP A C 1
ATOM 4034 O O . ASP A 1 501 ? -7.424 -10.422 23.957 1.00 88.56 501 ASP A O 1
ATOM 4038 N N . GLU A 1 502 ? -6.192 -12.189 24.560 1.00 90.25 502 GLU A N 1
ATOM 4039 C CA . GLU A 1 502 ? -7.337 -13.093 24.740 1.00 90.25 502 GLU A CA 1
ATOM 4040 C C . GLU A 1 502 ? -8.357 -12.607 25.775 1.00 90.25 502 GLU A C 1
ATOM 4042 O O . GLU A 1 502 ? -9.535 -12.946 25.678 1.00 90.25 502 GLU A O 1
ATOM 4047 N N . ASP A 1 503 ? -7.935 -11.824 26.768 1.00 90.62 503 ASP A N 1
ATOM 4048 C CA . ASP A 1 503 ? -8.861 -11.293 27.766 1.00 90.62 503 ASP A CA 1
ATOM 4049 C C . ASP A 1 503 ? -9.636 -10.098 27.195 1.00 90.62 503 ASP A C 1
ATOM 4051 O O . ASP A 1 503 ? -10.839 -9.987 27.430 1.00 90.62 503 ASP A O 1
ATOM 4055 N N . THR A 1 504 ? -8.995 -9.279 26.355 1.00 91.81 504 THR A N 1
ATOM 4056 C CA . THR A 1 504 ? -9.658 -8.244 25.543 1.00 91.81 504 THR A CA 1
ATOM 4057 C C . THR A 1 504 ? -10.667 -8.840 24.562 1.00 91.81 504 THR A C 1
ATOM 4059 O O . THR A 1 504 ? -11.814 -8.397 24.521 1.00 91.81 504 THR A O 1
ATOM 4062 N N . LYS A 1 505 ? -10.304 -9.900 23.828 1.00 92.81 505 LYS A N 1
ATOM 4063 C CA . LYS A 1 505 ? -11.220 -10.574 22.887 1.00 92.81 505 LYS A CA 1
ATOM 4064 C C . LYS A 1 505 ? -12.498 -11.089 23.550 1.00 92.81 505 LYS A C 1
ATOM 4066 O O . LYS A 1 505 ? -13.563 -10.985 22.958 1.00 92.81 505 LYS A O 1
ATOM 4071 N N . LYS A 1 506 ? -12.408 -11.618 24.776 1.00 92.12 506 LYS A N 1
ATOM 4072 C CA . LYS A 1 506 ? -13.571 -12.125 25.533 1.00 92.12 506 LYS A CA 1
ATOM 4073 C C . LYS A 1 506 ? -14.547 -11.031 25.968 1.00 92.12 506 LYS A C 1
ATOM 4075 O O . LYS A 1 506 ? -15.691 -11.351 26.274 1.00 92.12 506 LYS A O 1
ATOM 4080 N N . LYS A 1 507 ? -14.086 -9.783 26.071 1.00 90.94 507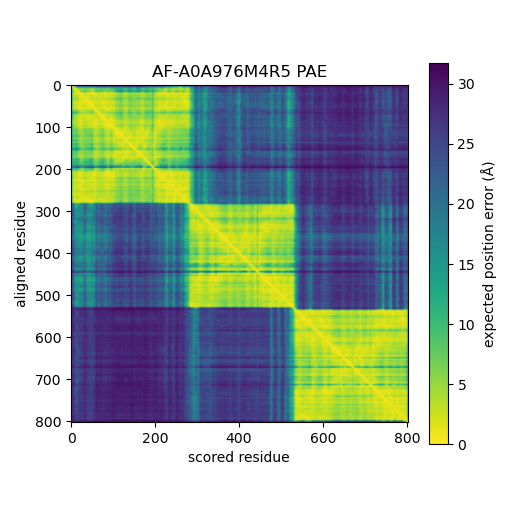 LYS A N 1
ATOM 4081 C CA . LYS A 1 507 ? -14.901 -8.644 26.514 1.00 90.94 507 LYS A CA 1
ATOM 4082 C C . LYS A 1 507 ? -15.550 -7.880 25.368 1.00 90.94 507 LYS A C 1
ATOM 4084 O O . LYS A 1 507 ? -16.539 -7.191 25.598 1.00 90.94 507 LYS A O 1
ATOM 4089 N N . ALA A 1 508 ? -15.002 -7.986 24.162 1.00 90.00 508 ALA A N 1
ATOM 4090 C CA . ALA A 1 508 ? -15.599 -7.372 22.989 1.00 90.00 508 ALA A CA 1
ATOM 4091 C C . ALA A 1 508 ? -16.878 -8.106 22.560 1.00 90.00 508 ALA A C 1
ATOM 4093 O O . ALA A 1 508 ? -16.984 -9.324 22.696 1.00 90.00 508 ALA A O 1
ATOM 4094 N N . THR A 1 509 ? -17.831 -7.372 21.983 1.00 85.25 509 THR A N 1
ATOM 4095 C CA . THR A 1 509 ? -19.024 -7.967 21.354 1.00 85.25 509 THR A CA 1
ATOM 4096 C C . THR A 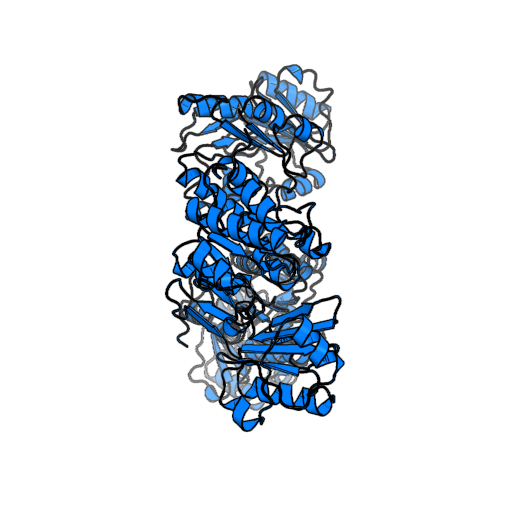1 509 ? -18.642 -8.855 20.168 1.00 85.25 509 THR A C 1
ATOM 4098 O O . THR A 1 509 ? -19.217 -9.924 19.982 1.00 85.25 509 THR A O 1
ATOM 4101 N N . TRP A 1 510 ? -17.654 -8.417 19.383 1.00 83.50 510 TRP A N 1
ATOM 4102 C CA . TRP A 1 510 ? -17.156 -9.114 18.201 1.00 83.50 510 TRP A CA 1
ATOM 4103 C C . TRP A 1 510 ? -15.631 -9.164 18.191 1.00 83.50 510 TRP A C 1
ATOM 4105 O O . TRP A 1 510 ? -14.953 -8.220 18.600 1.00 83.50 510 TRP A O 1
ATOM 4115 N N . VAL A 1 511 ? -15.085 -10.248 17.647 1.00 90.06 511 VAL A N 1
ATOM 4116 C CA . VAL A 1 511 ? -13.652 -10.375 17.371 1.00 90.06 511 VAL A CA 1
ATOM 4117 C C . VAL A 1 511 ? -13.458 -10.382 15.864 1.00 90.06 511 VAL A C 1
ATOM 4119 O O . VAL A 1 511 ? -14.040 -11.204 15.159 1.00 90.06 511 VAL A O 1
ATOM 4122 N N . LEU A 1 512 ? -12.643 -9.456 15.371 1.00 86.81 512 LEU A N 1
ATOM 4123 C CA . LEU A 1 512 ? -12.265 -9.406 13.967 1.00 86.81 512 LEU A CA 1
ATOM 4124 C C . LEU A 1 512 ? -11.180 -10.448 13.684 1.00 86.81 512 LEU A C 1
ATOM 4126 O O . LEU A 1 512 ? -10.282 -10.679 14.487 1.00 86.81 512 LEU A O 1
ATOM 4130 N N . ASP A 1 513 ? -11.232 -11.030 12.497 1.00 85.44 513 ASP A N 1
ATOM 4131 C CA . ASP A 1 513 ? -10.192 -11.888 11.916 1.00 85.44 513 ASP A CA 1
ATOM 4132 C C . ASP A 1 513 ? -8.956 -11.105 11.434 1.00 85.44 513 ASP A C 1
ATOM 4134 O O . ASP A 1 513 ? -7.923 -11.705 11.145 1.00 85.44 513 ASP A O 1
ATOM 4138 N N . LEU A 1 514 ? -9.050 -9.775 11.346 1.00 83.56 514 LEU A N 1
ATOM 4139 C CA . LEU A 1 514 ? -7.978 -8.886 10.900 1.00 83.56 514 LEU A CA 1
ATOM 4140 C C . LEU A 1 514 ? -7.266 -8.225 12.080 1.00 83.56 514 LEU A C 1
ATOM 4142 O O . LEU A 1 514 ? -7.901 -7.703 13.000 1.00 83.56 514 LEU A O 1
ATOM 4146 N N . ASN A 1 515 ? -5.939 -8.170 12.008 1.00 87.38 515 ASN A N 1
ATOM 4147 C CA . ASN A 1 515 ? -5.097 -7.412 12.930 1.00 87.38 515 ASN A CA 1
ATOM 4148 C C . ASN A 1 515 ? -5.222 -5.896 12.699 1.00 87.38 515 ASN A C 1
ATOM 4150 O O . ASN A 1 515 ? -5.670 -5.442 11.638 1.00 87.38 515 ASN A O 1
ATOM 4154 N N . PHE A 1 516 ? -4.767 -5.085 13.663 1.00 83.25 516 PHE A N 1
ATOM 4155 C CA . PHE A 1 516 ? -4.810 -3.618 13.534 1.00 83.25 516 PHE A CA 1
ATOM 4156 C C . PHE A 1 516 ? -4.094 -3.086 12.273 1.00 83.25 516 PHE A C 1
ATOM 4158 O O . PHE A 1 516 ? -4.468 -2.037 11.745 1.00 83.25 516 PHE A O 1
ATOM 4165 N N . ASP A 1 517 ? -3.092 -3.805 11.763 1.00 79.00 517 ASP A N 1
ATOM 4166 C CA . ASP A 1 517 ? -2.292 -3.468 10.580 1.00 79.00 517 ASP A CA 1
ATOM 4167 C C . ASP A 1 517 ? -2.847 -4.055 9.270 1.00 79.00 517 ASP A C 1
ATOM 4169 O O . ASP A 1 517 ? -2.252 -3.871 8.211 1.00 79.00 517 ASP A O 1
ATOM 4173 N N . GLN A 1 518 ? -4.019 -4.697 9.315 1.00 82.19 518 GLN A N 1
ATOM 4174 C CA . GLN A 1 518 ? -4.684 -5.338 8.174 1.00 82.19 518 GLN A CA 1
ATOM 4175 C C . GLN A 1 518 ? -6.032 -4.684 7.823 1.00 82.19 518 GLN A C 1
ATOM 4177 O O . GLN A 1 518 ? -6.905 -5.326 7.255 1.00 82.19 518 GLN A O 1
ATOM 4182 N N . ALA A 1 519 ? -6.212 -3.396 8.133 1.00 84.06 519 ALA A N 1
ATOM 4183 C CA . ALA A 1 519 ? -7.461 -2.645 7.917 1.00 84.06 519 ALA A CA 1
ATOM 4184 C C . ALA A 1 519 ? -8.664 -3.158 8.736 1.00 84.06 519 ALA A C 1
ATOM 4186 O O . ALA A 1 519 ? -9.814 -3.035 8.317 1.00 84.06 519 ALA A O 1
ATOM 4187 N N . ALA A 1 520 ? -8.416 -3.673 9.946 1.00 87.44 520 ALA A N 1
ATOM 4188 C CA . ALA A 1 520 ? -9.472 -4.070 10.880 1.00 87.44 520 ALA A CA 1
ATOM 4189 C C . ALA A 1 520 ? -10.484 -2.944 11.171 1.00 87.44 520 ALA A C 1
ATOM 4191 O O . ALA A 1 520 ? -11.682 -3.201 11.253 1.00 87.44 520 ALA A O 1
ATOM 4192 N N . PHE A 1 521 ? -10.025 -1.688 11.255 1.00 92.25 521 PHE A N 1
ATOM 4193 C CA . PHE A 1 521 ? -10.912 -0.532 11.419 1.00 92.25 521 PHE A CA 1
ATOM 4194 C C . PHE A 1 521 ? -11.875 -0.366 10.234 1.00 92.25 521 PHE A C 1
ATOM 4196 O O . PHE A 1 521 ? -13.067 -0.181 10.452 1.00 92.25 521 PHE A O 1
ATOM 4203 N N . GLU A 1 522 ? -11.399 -0.491 8.988 1.00 88.56 522 GLU A N 1
ATOM 4204 C CA . GLU A 1 522 ? -12.278 -0.482 7.810 1.00 88.56 522 GLU A CA 1
ATOM 4205 C C . GLU A 1 522 ? -13.321 -1.601 7.876 1.00 88.56 522 GLU A C 1
ATOM 4207 O O . GLU A 1 522 ? -14.497 -1.341 7.632 1.00 88.56 522 GLU A O 1
ATOM 4212 N N . LYS A 1 523 ? -12.911 -2.824 8.234 1.00 85.06 523 LYS A N 1
ATOM 4213 C CA . LYS A 1 523 ? -13.829 -3.965 8.343 1.00 85.06 523 LYS A CA 1
ATOM 4214 C C . LYS A 1 523 ? -14.912 -3.729 9.394 1.00 85.06 523 LYS A C 1
ATOM 4216 O O . LYS A 1 523 ? -16.080 -3.948 9.098 1.00 85.06 523 LYS A O 1
ATOM 4221 N N . ALA A 1 524 ? -14.547 -3.243 10.582 1.00 87.50 524 ALA A N 1
ATOM 4222 C CA . ALA A 1 524 ? -15.521 -2.891 11.613 1.00 87.50 524 ALA A CA 1
ATOM 4223 C C . ALA A 1 524 ? -16.489 -1.806 11.132 1.00 87.50 524 ALA A C 1
ATOM 4225 O O . ALA A 1 524 ? -17.693 -1.959 11.281 1.00 87.50 524 ALA A O 1
ATOM 4226 N N . VAL A 1 525 ? -15.981 -0.735 10.509 1.00 89.69 525 VAL A N 1
ATOM 4227 C CA . VAL A 1 525 ? -16.836 0.333 9.973 1.00 89.69 525 VAL A CA 1
ATOM 4228 C C . VAL A 1 525 ? -17.800 -0.204 8.927 1.00 89.69 525 VAL A C 1
ATOM 4230 O O . VAL A 1 525 ? -18.978 0.108 9.011 1.00 89.69 525 VAL A O 1
ATOM 4233 N N . LYS A 1 526 ? -17.335 -1.033 7.989 1.00 81.81 526 LYS A N 1
ATOM 4234 C CA . LYS A 1 526 ? -18.192 -1.695 6.997 1.00 81.81 526 LYS A CA 1
ATOM 4235 C C . LYS A 1 526 ? -19.298 -2.504 7.666 1.00 81.81 526 LYS A C 1
ATOM 4237 O O . LYS A 1 526 ? -20.455 -2.258 7.388 1.00 81.81 526 LYS A O 1
ATOM 4242 N N . LEU A 1 527 ? -18.982 -3.337 8.657 1.00 75.94 527 LEU A N 1
ATOM 4243 C CA . LEU A 1 527 ? -20.002 -4.075 9.419 1.00 75.94 527 LEU A CA 1
ATOM 4244 C C . LEU A 1 527 ? -21.023 -3.174 10.146 1.00 75.94 527 LEU A C 1
ATOM 4246 O O . LEU A 1 527 ? -22.119 -3.637 10.439 1.00 75.94 527 LEU A O 1
ATOM 4250 N N . LEU A 1 528 ? -20.665 -1.924 10.461 1.00 75.62 528 LEU A N 1
ATOM 4251 C CA . LEU A 1 528 ? -21.530 -0.959 11.152 1.00 75.62 528 LEU A CA 1
ATOM 4252 C C . LEU A 1 528 ? -22.393 -0.111 10.215 1.00 75.62 528 LEU A C 1
ATOM 4254 O O . LEU A 1 528 ? -23.469 0.327 10.612 1.00 75.62 528 LEU A O 1
ATOM 4258 N N . VAL A 1 529 ? -21.878 0.217 9.030 1.00 74.12 529 VAL A N 1
ATOM 4259 C CA . VAL A 1 529 ? -22.492 1.189 8.106 1.00 74.12 529 VAL A CA 1
ATOM 4260 C C . VAL A 1 529 ? -22.991 0.569 6.812 1.00 74.12 529 VAL A C 1
ATOM 4262 O O . VAL A 1 529 ? -23.753 1.226 6.091 1.00 74.12 529 VAL A O 1
ATOM 4265 N N . ASP A 1 530 ? -22.531 -0.642 6.498 1.00 60.34 530 ASP A N 1
ATOM 4266 C CA . ASP A 1 530 ? -23.129 -1.463 5.465 1.00 60.34 530 ASP A CA 1
ATOM 4267 C C . ASP A 1 530 ? -24.473 -1.892 6.026 1.00 60.34 530 ASP A C 1
ATOM 4269 O O . ASP A 1 530 ? -24.583 -2.707 6.942 1.00 60.34 530 ASP A O 1
ATOM 4273 N N . ASP A 1 531 ? -25.494 -1.246 5.489 1.00 44.50 531 ASP A N 1
ATOM 4274 C CA . ASP A 1 531 ? -26.862 -1.686 5.599 1.00 44.50 531 ASP A CA 1
ATOM 4275 C C . ASP A 1 531 ? -26.891 -3.095 5.002 1.00 44.50 531 ASP A C 1
ATOM 4277 O O . ASP A 1 531 ? -26.864 -3.249 3.778 1.00 44.50 531 ASP A O 1
ATOM 4281 N N . GLN A 1 532 ? -26.870 -4.128 5.851 1.00 46.47 532 GLN A N 1
ATOM 4282 C CA . GLN A 1 532 ? -27.068 -5.508 5.395 1.00 46.47 532 GLN A CA 1
ATOM 4283 C C . GLN A 1 532 ? -28.426 -5.665 4.680 1.00 46.47 532 GLN A C 1
ATOM 4285 O O . GLN A 1 532 ? -28.625 -6.656 3.985 1.00 46.47 532 GLN A O 1
ATOM 4290 N N . ASP A 1 533 ? -29.292 -4.645 4.753 1.00 46.97 533 ASP A N 1
ATOM 4291 C CA . ASP A 1 533 ? -30.627 -4.605 4.165 1.00 46.97 533 ASP A CA 1
ATOM 4292 C C . ASP A 1 533 ? -30.692 -3.966 2.762 1.00 46.97 533 ASP A C 1
ATOM 4294 O O . ASP A 1 533 ? -31.758 -3.985 2.140 1.00 46.97 533 ASP A O 1
ATOM 4298 N N . THR A 1 534 ? -29.601 -3.403 2.209 1.00 53.16 534 THR A N 1
ATOM 4299 C CA . THR A 1 534 ? -29.622 -2.951 0.802 1.00 53.16 534 THR A CA 1
ATOM 4300 C C . THR A 1 534 ? -28.968 -3.998 -0.110 1.00 53.16 534 THR A C 1
ATOM 4302 O O . THR A 1 534 ? -27.739 -4.024 -0.220 1.00 53.16 534 THR A O 1
ATOM 4305 N N . PRO A 1 535 ? -29.748 -4.846 -0.812 1.00 61.94 535 PRO A N 1
ATOM 4306 C CA . PRO A 1 535 ? -29.193 -5.853 -1.710 1.00 61.94 535 PRO A CA 1
ATOM 4307 C C . PRO A 1 535 ? -28.334 -5.206 -2.811 1.00 61.94 535 PRO A C 1
ATOM 4309 O O . PRO A 1 535 ? -28.596 -4.067 -3.225 1.00 61.94 535 PRO A O 1
ATOM 4312 N N . PRO A 1 536 ? -27.309 -5.912 -3.325 1.00 81.88 536 PRO A N 1
ATOM 4313 C CA . PRO A 1 536 ? -26.456 -5.388 -4.382 1.00 81.88 536 PRO A CA 1
ATOM 4314 C C . PRO A 1 536 ? -27.299 -5.031 -5.606 1.00 81.88 536 PRO A C 1
ATOM 4316 O O . PRO A 1 536 ? -28.256 -5.716 -5.951 1.00 81.88 536 PRO A O 1
ATOM 4319 N N . LYS A 1 537 ? -26.922 -3.963 -6.304 1.00 92.25 537 LYS A N 1
ATOM 4320 C CA . LYS A 1 537 ? -27.616 -3.503 -7.514 1.00 92.25 537 LYS A CA 1
ATOM 4321 C C . LYS A 1 537 ? -27.246 -4.319 -8.749 1.00 92.25 537 LYS A C 1
ATOM 4323 O O . LYS A 1 537 ? -27.971 -4.275 -9.741 1.00 92.25 537 LYS A O 1
ATOM 4328 N N . TYR A 1 538 ? -26.133 -5.048 -8.713 1.00 96.94 538 TYR A N 1
ATOM 4329 C CA . TYR A 1 538 ? -25.591 -5.803 -9.841 1.00 96.94 538 TYR A CA 1
ATOM 4330 C C . TYR A 1 538 ? -25.161 -7.209 -9.416 1.00 96.94 538 TYR A C 1
ATOM 4332 O O . TYR A 1 538 ? -24.758 -7.414 -8.274 1.00 96.94 538 TYR A O 1
ATOM 4340 N N . PHE A 1 539 ? -25.215 -8.176 -10.334 1.00 97.50 539 PHE A N 1
ATOM 4341 C CA . PHE A 1 539 ? -24.747 -9.543 -10.080 1.00 97.50 539 PHE A CA 1
ATOM 4342 C C . PHE A 1 539 ? -23.980 -10.072 -11.300 1.00 97.50 539 PHE A C 1
ATOM 4344 O O . PHE A 1 539 ? -24.576 -10.358 -12.338 1.00 97.50 539 PHE A O 1
ATOM 4351 N N . GLY A 1 540 ? -22.658 -10.198 -11.181 1.00 98.12 540 GLY A N 1
ATOM 4352 C CA . GLY A 1 540 ? -21.805 -10.815 -12.197 1.00 98.12 540 GLY A CA 1
ATOM 4353 C C . GLY A 1 540 ? -21.803 -12.339 -12.079 1.00 98.12 540 GLY A C 1
ATOM 4354 O O . GLY A 1 540 ? -21.601 -12.879 -10.994 1.00 98.12 540 GLY A O 1
ATOM 4355 N N . ILE A 1 541 ? -22.049 -13.035 -13.186 1.00 98.44 541 ILE A N 1
ATOM 4356 C CA . ILE A 1 541 ? -22.304 -14.479 -13.181 1.00 98.44 541 ILE A CA 1
ATOM 4357 C C . ILE A 1 541 ? -21.347 -15.176 -14.144 1.00 98.44 541 ILE A C 1
ATOM 4359 O O . ILE A 1 541 ? -21.426 -14.955 -15.357 1.00 98.44 541 ILE A O 1
ATOM 4363 N N . ASP A 1 542 ? -20.457 -16.018 -13.623 1.00 97.69 542 ASP A N 1
ATOM 4364 C CA . ASP A 1 542 ? -19.711 -16.946 -14.466 1.00 97.69 542 ASP A CA 1
ATOM 4365 C C . ASP A 1 542 ? -20.631 -18.012 -15.095 1.00 97.69 542 ASP A C 1
ATOM 4367 O O . ASP A 1 542 ? -21.702 -18.339 -14.582 1.00 97.69 542 ASP A O 1
ATOM 4371 N N . VAL A 1 543 ? -20.227 -18.531 -16.254 1.00 94.44 543 VAL A N 1
ATOM 4372 C CA . VAL A 1 543 ? -21.031 -19.452 -17.060 1.00 94.44 543 VAL A CA 1
ATOM 4373 C C . VAL A 1 543 ? -20.654 -20.911 -16.823 1.00 94.44 543 VAL A C 1
ATOM 4375 O O . VAL A 1 543 ? -21.524 -21.709 -16.467 1.00 94.44 543 VAL A O 1
ATOM 4378 N N . ASP A 1 544 ? -19.401 -21.272 -17.090 1.00 90.31 544 ASP A N 1
ATOM 4379 C CA . ASP A 1 544 ? -18.958 -22.661 -17.206 1.00 90.31 544 ASP A CA 1
ATOM 4380 C C . ASP A 1 544 ? -18.587 -23.213 -15.842 1.00 90.31 544 ASP A C 1
ATOM 4382 O O . ASP A 1 544 ? -17.761 -22.633 -15.164 1.00 90.31 544 ASP A O 1
ATOM 4386 N N . GLY A 1 545 ? -19.190 -24.329 -15.432 1.00 91.56 545 GLY A N 1
ATOM 4387 C CA . GLY A 1 545 ? -18.962 -24.846 -14.081 1.00 91.56 545 GLY A CA 1
ATOM 4388 C C . GLY A 1 545 ? -19.631 -24.013 -12.983 1.00 91.56 545 GLY A C 1
ATOM 4389 O O . GLY A 1 545 ? -19.413 -24.320 -11.815 1.00 91.56 545 GLY A O 1
ATOM 4390 N N . THR A 1 546 ? -20.478 -23.032 -13.347 1.00 95.81 546 THR A N 1
ATOM 4391 C CA . THR A 1 546 ? -21.202 -22.140 -12.423 1.00 95.81 546 THR A CA 1
ATOM 4392 C C . THR A 1 546 ? -22.704 -22.019 -12.741 1.00 95.81 546 THR A C 1
ATOM 4394 O O . THR A 1 546 ? -23.538 -22.512 -11.980 1.00 95.81 546 THR A O 1
ATOM 4397 N N . PHE A 1 547 ? -23.081 -21.345 -13.838 1.00 96.31 547 PHE A N 1
ATOM 4398 C CA . PHE A 1 547 ? -24.485 -21.016 -14.150 1.00 96.31 547 PHE A CA 1
ATOM 4399 C C . PHE A 1 547 ? -25.149 -21.997 -15.118 1.00 96.31 547 PHE A C 1
ATOM 4401 O O . PHE A 1 547 ? -26.317 -22.354 -14.940 1.00 96.31 547 PHE A O 1
ATOM 4408 N N . TYR A 1 548 ? -24.443 -22.403 -16.174 1.00 92.38 548 TYR A N 1
ATOM 4409 C CA . TYR A 1 548 ? -25.004 -23.300 -17.181 1.00 92.38 548 TYR A CA 1
ATOM 4410 C C . TYR A 1 548 ? -24.945 -24.757 -16.719 1.00 92.38 548 TYR A C 1
ATOM 4412 O O . TYR A 1 548 ? -23.935 -25.213 -16.187 1.00 92.38 548 TYR A O 1
ATOM 4420 N N . VAL A 1 549 ? -26.026 -25.498 -16.971 1.00 91.44 549 VAL A N 1
ATOM 4421 C CA . VAL A 1 549 ? -26.162 -26.913 -16.612 1.00 91.44 549 VAL A CA 1
ATOM 4422 C C . VAL A 1 549 ? -26.905 -27.649 -17.725 1.00 91.44 549 VAL A C 1
ATOM 4424 O O . VAL A 1 549 ? -27.797 -27.076 -18.345 1.00 91.44 549 VAL A O 1
ATOM 4427 N N . GLU A 1 550 ? -26.552 -28.909 -17.993 1.00 89.00 550 GLU A N 1
ATOM 4428 C CA . GLU A 1 550 ? -27.230 -29.709 -19.030 1.00 89.00 550 GLU A CA 1
ATOM 4429 C C . GLU A 1 550 ? -28.571 -30.285 -18.575 1.00 89.00 550 GLU A C 1
ATOM 4431 O O . GLU A 1 550 ? -29.467 -30.470 -19.396 1.00 89.00 550 GLU A O 1
ATOM 4436 N N . ASP A 1 551 ? -28.717 -30.575 -17.280 1.00 93.12 551 ASP A N 1
ATOM 4437 C CA . ASP A 1 551 ? -29.990 -31.024 -16.725 1.00 93.12 551 ASP A CA 1
ATOM 4438 C C . ASP A 1 551 ? -31.004 -29.877 -16.805 1.00 93.12 551 ASP A C 1
ATOM 4440 O O . ASP A 1 551 ? -30.868 -28.864 -16.114 1.00 93.12 551 ASP A O 1
ATOM 4444 N N . GLU A 1 552 ? -32.032 -30.040 -17.642 1.00 92.25 552 GLU A N 1
ATOM 4445 C CA . GLU A 1 552 ? -33.056 -29.016 -17.865 1.00 92.25 552 GLU A CA 1
ATOM 4446 C C . GLU A 1 552 ? -33.768 -28.599 -16.571 1.00 92.25 552 GLU A C 1
ATOM 4448 O O . GLU A 1 552 ? -34.122 -27.432 -16.421 1.00 92.25 552 GLU A O 1
ATOM 4453 N N . ASN A 1 553 ? -33.955 -29.505 -15.605 1.00 93.62 553 ASN A N 1
ATOM 4454 C CA . ASN A 1 553 ? -34.625 -29.170 -14.349 1.00 93.62 553 ASN A CA 1
ATOM 4455 C C . ASN A 1 553 ? -33.752 -28.263 -13.482 1.00 93.62 553 ASN A C 1
ATOM 4457 O O . ASN A 1 553 ? -34.254 -27.306 -12.892 1.00 93.62 553 ASN A O 1
ATOM 4461 N N . VAL A 1 554 ? -32.452 -28.557 -13.395 1.00 94.19 554 VAL A N 1
ATOM 4462 C CA . VAL A 1 554 ? -31.494 -27.723 -12.654 1.00 94.19 554 VAL A CA 1
ATOM 4463 C C . VAL A 1 554 ? -31.298 -26.395 -13.372 1.00 94.19 554 VAL A C 1
ATOM 4465 O O . VAL A 1 554 ? -31.320 -25.340 -12.739 1.00 94.19 554 VAL A O 1
ATOM 4468 N N . TYR A 1 555 ? -31.176 -26.426 -14.699 1.00 95.19 555 TYR A N 1
ATOM 4469 C CA . TYR A 1 555 ? -30.999 -25.214 -15.474 1.00 95.19 555 TYR A CA 1
ATOM 4470 C C . TYR A 1 555 ? -32.204 -24.286 -15.332 1.00 95.19 555 TYR A C 1
ATOM 4472 O O . TYR A 1 555 ? -32.011 -23.118 -15.016 1.00 95.19 555 TYR A O 1
ATOM 4480 N N . ASN A 1 556 ? -33.437 -24.801 -15.416 1.00 95.56 556 ASN A N 1
ATOM 4481 C CA . ASN A 1 556 ? -34.656 -24.016 -15.198 1.00 95.56 556 ASN A CA 1
ATOM 4482 C C . ASN A 1 556 ? -34.675 -23.302 -13.836 1.00 95.56 556 ASN A C 1
ATOM 4484 O O . ASN A 1 556 ? -35.055 -22.136 -13.784 1.00 95.56 556 ASN A O 1
ATOM 4488 N N . LYS A 1 557 ? -34.177 -23.929 -12.760 1.00 96.38 557 LYS A N 1
ATOM 4489 C CA . LYS A 1 557 ? -34.019 -23.257 -11.455 1.00 96.38 557 LYS A CA 1
ATOM 4490 C C . LYS A 1 557 ? -33.050 -22.077 -11.518 1.00 96.38 557 LYS A C 1
ATOM 4492 O O . LYS A 1 557 ? -33.314 -21.032 -10.929 1.00 96.38 557 LYS A O 1
ATOM 4497 N N . ASN A 1 558 ? -31.950 -22.212 -12.259 1.00 96.44 558 ASN A N 1
ATOM 4498 C CA . ASN A 1 558 ? -31.013 -21.110 -12.474 1.00 96.44 558 ASN A CA 1
ATOM 4499 C C . ASN A 1 558 ? -31.643 -19.988 -13.321 1.00 96.44 558 ASN A C 1
ATOM 4501 O O . ASN A 1 558 ? -31.401 -18.813 -13.045 1.00 96.44 558 ASN A O 1
ATOM 4505 N N . ILE A 1 559 ? -32.487 -20.319 -14.308 1.00 97.38 559 ILE A N 1
ATOM 4506 C CA . ILE A 1 559 ? -33.260 -19.333 -15.089 1.00 97.38 559 ILE A CA 1
ATOM 4507 C C . ILE A 1 559 ? -34.229 -18.565 -14.179 1.00 97.38 559 ILE A C 1
ATOM 4509 O O . ILE A 1 559 ? -34.280 -17.334 -14.237 1.00 97.38 559 ILE A O 1
ATOM 4513 N N . ASP A 1 560 ? -34.958 -19.273 -13.317 1.00 95.94 560 ASP A N 1
ATOM 4514 C CA . ASP A 1 560 ? -35.897 -18.672 -12.367 1.00 95.94 560 ASP A CA 1
ATOM 4515 C C . ASP A 1 560 ? -35.173 -17.777 -11.352 1.00 95.94 560 ASP A C 1
ATOM 4517 O O . ASP A 1 560 ? -35.612 -16.657 -11.094 1.00 95.94 560 ASP A O 1
ATOM 4521 N N . ALA A 1 561 ? -34.014 -18.204 -10.846 1.00 96.12 561 ALA A N 1
ATOM 4522 C CA . ALA A 1 561 ? -33.169 -17.394 -9.970 1.00 96.12 561 ALA A CA 1
ATOM 4523 C C . ALA A 1 561 ? -32.616 -16.141 -10.674 1.00 96.12 561 ALA A C 1
ATOM 4525 O O . ALA A 1 561 ? -32.601 -15.051 -10.103 1.00 96.12 561 ALA A O 1
ATOM 4526 N N . PHE A 1 562 ? -32.217 -16.255 -11.944 1.00 97.88 562 PHE A N 1
ATOM 4527 C CA . PHE A 1 562 ? -31.775 -15.107 -12.741 1.00 97.88 562 PHE A CA 1
ATOM 4528 C C . PHE A 1 562 ? -32.911 -14.092 -12.912 1.00 97.88 562 PHE A C 1
ATOM 4530 O O . PHE A 1 562 ? -32.704 -12.882 -12.802 1.00 97.88 562 PHE A O 1
ATOM 4537 N N . LYS A 1 563 ? -34.131 -14.579 -13.165 1.00 96.69 563 LYS A N 1
ATOM 4538 C CA . LYS A 1 563 ? -35.326 -13.738 -13.226 1.00 96.69 563 LYS A CA 1
ATOM 4539 C C . LYS A 1 563 ? -35.619 -13.086 -11.871 1.00 96.69 563 LYS A C 1
ATOM 4541 O O . LYS A 1 563 ? -35.877 -11.888 -11.841 1.00 96.69 563 LYS A O 1
ATOM 4546 N N . LEU A 1 564 ? -35.504 -13.830 -10.770 1.00 94.06 564 LEU A N 1
ATOM 4547 C CA . LEU A 1 564 ? -35.716 -13.319 -9.414 1.00 94.06 564 LEU A CA 1
ATOM 4548 C C . LEU A 1 564 ? -34.792 -12.137 -9.088 1.00 94.06 564 LEU A C 1
ATOM 4550 O O . LEU A 1 564 ? -35.262 -11.147 -8.533 1.00 94.06 564 LEU A O 1
ATOM 4554 N N . LEU A 1 565 ? -33.516 -12.186 -9.491 1.00 95.06 565 LEU A N 1
ATOM 4555 C CA . LEU A 1 565 ? -32.611 -11.036 -9.362 1.00 95.06 565 LEU A CA 1
ATOM 4556 C C . LEU A 1 565 ? -33.195 -9.790 -10.042 1.00 95.06 565 LEU A C 1
ATOM 4558 O O . LEU A 1 565 ? -33.286 -8.733 -9.419 1.00 95.06 565 LEU A O 1
ATOM 4562 N N . LYS A 1 566 ? -33.668 -9.925 -11.289 1.00 94.44 566 LYS A N 1
ATOM 4563 C CA . LYS A 1 566 ? -34.293 -8.816 -12.028 1.00 94.44 566 LYS A CA 1
ATOM 4564 C C . LYS A 1 566 ? -35.569 -8.315 -11.357 1.00 94.44 566 LYS A C 1
ATOM 4566 O O . LYS A 1 566 ? -35.758 -7.104 -11.265 1.00 94.44 566 LYS A O 1
ATOM 4571 N N . ASP A 1 567 ? -36.416 -9.223 -10.878 1.00 93.44 567 ASP A N 1
ATOM 4572 C CA . ASP A 1 567 ? -37.665 -8.890 -10.181 1.00 93.44 567 ASP A CA 1
ATOM 4573 C C . ASP A 1 567 ? -37.391 -8.131 -8.866 1.00 93.44 567 ASP A C 1
ATOM 4575 O O . ASP A 1 567 ? -38.181 -7.280 -8.457 1.00 93.44 567 ASP A O 1
ATOM 4579 N N . LYS A 1 568 ? -36.230 -8.373 -8.244 1.00 89.38 568 LYS A N 1
ATOM 4580 C CA . LYS A 1 568 ? -35.710 -7.656 -7.067 1.00 89.38 568 LYS A CA 1
ATOM 4581 C C . LYS A 1 568 ? -34.894 -6.402 -7.419 1.00 89.38 568 LYS A C 1
ATOM 4583 O O . LYS A 1 568 ? -34.256 -5.823 -6.546 1.00 89.38 568 LYS A O 1
ATOM 4588 N N . ASN A 1 569 ? -34.925 -5.955 -8.678 1.00 91.94 569 ASN A N 1
ATOM 4589 C CA . ASN A 1 569 ? -34.179 -4.796 -9.185 1.00 91.94 569 ASN A CA 1
ATOM 4590 C C . ASN A 1 569 ? -32.646 -4.912 -9.033 1.00 91.94 569 ASN A C 1
ATOM 4592 O O . ASN A 1 569 ? -31.933 -3.908 -9.011 1.00 91.94 569 ASN A O 1
ATOM 4596 N N . ILE A 1 570 ? -32.139 -6.143 -8.976 1.00 93.88 570 ILE A N 1
ATOM 4597 C CA . ILE A 1 570 ? -30.722 -6.475 -9.105 1.00 93.88 570 ILE A CA 1
ATOM 4598 C C . ILE A 1 570 ? -30.476 -6.760 -10.584 1.00 93.88 570 ILE A C 1
ATOM 4600 O O . ILE A 1 570 ? -31.218 -7.518 -11.205 1.00 93.88 570 ILE A O 1
ATOM 4604 N N . LYS A 1 571 ? -29.458 -6.147 -11.189 1.00 97.12 571 LYS A N 1
ATOM 4605 C CA . LYS A 1 571 ? -29.136 -6.318 -12.610 1.00 97.12 571 LYS A CA 1
ATOM 4606 C C . LYS A 1 571 ? -28.112 -7.453 -12.795 1.00 97.12 571 LYS A C 1
ATOM 4608 O O . LYS A 1 571 ? -26.913 -7.200 -12.642 1.00 97.12 571 LYS A O 1
ATOM 4613 N N . PRO A 1 572 ? -28.536 -8.687 -13.135 1.00 97.62 572 PRO A N 1
ATOM 4614 C CA . PRO A 1 572 ? -27.614 -9.767 -13.454 1.00 97.62 572 PRO A CA 1
ATOM 4615 C C . PRO A 1 572 ? -26.980 -9.591 -14.838 1.00 97.62 572 PRO A C 1
ATOM 4617 O O . PRO A 1 572 ? -27.617 -9.087 -15.768 1.00 97.62 572 PRO A O 1
ATOM 4620 N N . PHE A 1 573 ? -25.739 -10.050 -14.987 1.00 98.06 573 PHE A N 1
ATOM 4621 C CA . PHE A 1 573 ? -25.030 -10.097 -16.264 1.00 98.06 573 PHE A CA 1
ATOM 4622 C C . PHE A 1 573 ? -24.020 -11.247 -16.308 1.00 98.06 573 PHE A C 1
ATOM 4624 O O . PHE A 1 573 ? -23.432 -11.616 -15.292 1.00 98.06 573 PHE A O 1
ATOM 4631 N N . LEU A 1 574 ? -23.782 -11.795 -17.502 1.00 97.94 574 LEU A N 1
ATOM 4632 C CA . LEU A 1 574 ? -22.754 -12.817 -17.699 1.00 97.94 574 LEU A CA 1
ATOM 4633 C C . LEU A 1 574 ? -21.355 -12.196 -17.645 1.00 97.94 574 LEU A C 1
ATOM 4635 O O . LEU A 1 574 ? -21.111 -11.147 -18.244 1.00 97.94 574 LEU A O 1
ATOM 4639 N N . CYS A 1 575 ? -20.437 -12.873 -16.961 1.00 97.88 575 CYS A N 1
ATOM 4640 C CA . CYS A 1 575 ? -19.027 -12.524 -16.856 1.00 97.88 575 CYS A CA 1
ATOM 4641 C C . CYS A 1 575 ? -18.174 -13.766 -17.139 1.00 97.88 575 CYS A C 1
ATOM 4643 O O . CYS A 1 575 ? -17.937 -14.581 -16.256 1.00 97.88 575 CYS A O 1
ATOM 4645 N N . THR A 1 576 ? -17.740 -13.950 -18.387 1.00 94.81 576 THR A N 1
ATOM 4646 C CA . THR A 1 576 ? -17.244 -15.250 -18.876 1.00 94.81 576 THR A CA 1
ATOM 4647 C C . THR A 1 576 ? -15.988 -15.142 -19.748 1.00 94.81 576 THR A C 1
ATOM 4649 O O . THR A 1 576 ? -15.702 -14.114 -20.370 1.00 94.81 576 THR A O 1
ATOM 4652 N N . GLY A 1 577 ? -15.228 -16.241 -19.819 1.00 92.06 577 GLY A N 1
ATOM 4653 C CA . GLY A 1 577 ? -14.141 -16.432 -20.785 1.00 92.06 577 GLY A CA 1
ATOM 4654 C C . GLY A 1 577 ? -14.620 -16.661 -22.222 1.00 92.06 577 GLY A C 1
ATOM 4655 O O . GLY A 1 577 ? -13.837 -16.495 -23.161 1.00 92.06 577 GLY A O 1
ATOM 4656 N N . ARG A 1 578 ? -15.904 -16.993 -22.411 1.00 89.31 578 ARG A N 1
ATOM 4657 C CA . ARG A 1 578 ? -16.542 -17.157 -23.724 1.00 89.31 578 ARG A CA 1
ATOM 4658 C C . ARG A 1 578 ? -16.691 -15.817 -24.448 1.00 89.31 578 ARG A C 1
ATOM 4660 O O . ARG A 1 578 ? -16.878 -14.774 -23.822 1.00 89.31 578 ARG A O 1
ATOM 4667 N N . GLY A 1 579 ? -16.690 -15.852 -25.780 1.00 89.69 579 GLY A N 1
ATOM 4668 C CA . GLY A 1 579 ? -17.196 -14.738 -26.588 1.00 89.69 579 GLY A CA 1
ATOM 4669 C C . GLY A 1 579 ? -18.725 -14.706 -26.598 1.00 89.69 579 GLY A C 1
ATOM 4670 O O . GLY A 1 579 ? -19.368 -15.738 -26.402 1.00 89.69 579 GLY A O 1
ATOM 4671 N N . TYR A 1 580 ? -19.327 -13.544 -26.867 1.00 88.69 580 TYR A N 1
ATOM 4672 C CA . TYR A 1 580 ? -20.792 -13.387 -26.909 1.00 88.69 580 TYR A CA 1
ATOM 4673 C C . TYR A 1 580 ? -21.474 -14.447 -27.796 1.00 88.69 580 TYR A C 1
ATOM 4675 O O . TYR A 1 580 ? -22.382 -15.151 -27.357 1.00 88.69 580 TYR A O 1
ATOM 4683 N N . GLN A 1 581 ? -20.963 -14.651 -29.016 1.00 82.69 581 GLN A N 1
ATOM 4684 C CA . GLN A 1 581 ? -21.527 -15.602 -29.986 1.00 82.69 581 GLN A CA 1
ATOM 4685 C C . GLN A 1 581 ? -21.456 -17.070 -29.531 1.00 82.69 581 GLN A C 1
ATOM 4687 O O . GLN A 1 581 ? -22.231 -17.899 -30.006 1.00 82.69 581 GLN A O 1
ATOM 4692 N N . SER A 1 582 ? -20.565 -17.391 -28.590 1.00 82.25 582 SER A N 1
ATOM 4693 C CA . SER A 1 582 ? -20.378 -18.735 -28.029 1.00 82.25 582 SER A CA 1
ATOM 4694 C C . SER A 1 582 ? -21.336 -19.045 -26.872 1.00 82.25 582 SER A C 1
ATOM 4696 O O . SER A 1 582 ? -21.283 -20.142 -26.320 1.00 82.25 582 SER A O 1
ATOM 4698 N N . ASN A 1 583 ? -22.211 -18.103 -26.498 1.00 84.31 583 ASN A N 1
ATOM 4699 C CA . ASN A 1 583 ? -23.187 -18.260 -25.415 1.00 84.31 583 ASN A CA 1
ATOM 4700 C C . ASN A 1 583 ? -24.591 -18.661 -25.903 1.00 84.31 583 ASN A C 1
ATOM 4702 O O . ASN A 1 583 ? -25.509 -18.721 -25.094 1.00 84.31 583 ASN A O 1
ATOM 4706 N N . LYS A 1 584 ? -24.797 -18.977 -27.192 1.00 77.50 584 LYS A N 1
ATOM 4707 C CA . LYS A 1 584 ? -26.128 -19.312 -27.758 1.00 77.50 584 LYS A CA 1
ATOM 4708 C C . LYS A 1 584 ? -26.873 -20.425 -27.008 1.00 77.50 584 LYS A C 1
ATOM 4710 O O . LYS A 1 584 ? -28.095 -20.390 -26.929 1.00 77.50 584 LYS A O 1
ATOM 4715 N N . LYS A 1 585 ? -26.144 -21.402 -26.461 1.00 74.06 585 LYS A N 1
ATOM 4716 C CA . LYS A 1 585 ? -26.716 -22.512 -25.677 1.00 74.06 585 LYS A CA 1
ATOM 4717 C C . LYS A 1 585 ? -27.090 -22.124 -24.245 1.00 74.06 585 LYS A C 1
ATOM 4719 O O . LYS A 1 585 ? -27.966 -22.754 -23.677 1.00 74.06 585 LYS A O 1
ATOM 4724 N N . VAL A 1 586 ? -26.483 -21.072 -23.696 1.00 84.06 586 VAL A N 1
ATOM 4725 C CA . VAL A 1 586 ? -26.918 -20.439 -22.439 1.00 84.06 586 VAL A CA 1
ATOM 4726 C C . VAL A 1 586 ? -28.108 -19.521 -22.728 1.00 84.06 586 VAL A C 1
ATOM 4728 O O . VAL A 1 586 ? -29.155 -19.575 -22.101 1.00 84.06 586 VAL A O 1
ATOM 4731 N N . LEU A 1 587 ? -28.001 -18.705 -23.771 1.00 87.75 587 LEU A N 1
ATOM 4732 C CA . LEU A 1 587 ? -29.050 -17.794 -24.210 1.00 87.75 587 LEU A CA 1
ATOM 4733 C C . LEU A 1 587 ? -30.109 -18.536 -25.044 1.00 87.75 587 LEU A C 1
ATOM 4735 O O . LEU A 1 587 ? -30.414 -18.125 -26.163 1.00 87.75 587 LEU A O 1
ATOM 4739 N N . THR A 1 588 ? -30.667 -19.632 -24.522 1.00 89.06 588 THR A N 1
ATOM 4740 C CA . THR A 1 588 ? -31.743 -20.381 -25.192 1.00 89.06 588 THR A CA 1
ATOM 4741 C C . THR A 1 588 ? -32.977 -19.503 -25.401 1.00 89.06 588 THR A C 1
ATOM 4743 O O . THR A 1 588 ? -33.191 -18.523 -24.685 1.00 89.06 588 THR A O 1
ATOM 4746 N N . THR A 1 589 ? -33.845 -19.870 -26.350 1.00 90.25 589 THR A N 1
ATOM 4747 C CA . THR A 1 589 ? -35.124 -19.168 -26.549 1.00 90.25 589 THR A CA 1
ATOM 4748 C C . THR A 1 589 ? -35.937 -19.107 -25.257 1.00 90.25 589 THR A C 1
ATOM 4750 O O . THR A 1 589 ? -36.491 -18.056 -24.951 1.00 90.25 589 THR A O 1
ATOM 4753 N N . TYR A 1 590 ? -35.949 -20.195 -24.478 1.00 91.88 590 TYR A N 1
ATOM 4754 C CA . TYR A 1 590 ? -36.649 -20.256 -23.198 1.00 91.88 590 TYR A CA 1
ATOM 4755 C C . TYR A 1 590 ? -36.037 -19.314 -22.151 1.00 91.88 590 TYR A C 1
ATOM 4757 O O . TYR A 1 590 ? -36.763 -18.558 -21.505 1.00 91.88 590 TYR A O 1
ATOM 4765 N N . PHE A 1 591 ? -34.707 -19.290 -22.023 1.00 94.81 591 PHE A N 1
ATOM 4766 C CA . PHE A 1 591 ? -34.009 -18.373 -21.123 1.00 94.81 591 PHE A CA 1
ATOM 4767 C C . PHE A 1 591 ? -34.290 -16.904 -21.486 1.00 94.81 591 PHE A C 1
ATOM 4769 O O . PHE A 1 591 ? -34.657 -16.109 -20.618 1.00 94.81 591 PHE A O 1
ATOM 4776 N N . GLN A 1 592 ? -34.193 -16.550 -22.773 1.00 95.31 592 GLN A N 1
ATOM 4777 C CA . GLN A 1 592 ? -34.444 -15.188 -23.252 1.00 95.31 592 GLN A CA 1
ATOM 4778 C C . GLN A 1 592 ? -35.905 -14.771 -23.047 1.00 95.31 592 GLN A C 1
ATOM 4780 O O . GLN A 1 592 ? -36.158 -13.663 -22.580 1.00 95.31 592 GLN A O 1
ATOM 4785 N N . SER A 1 593 ? -36.873 -15.644 -23.352 1.00 94.62 593 SER A N 1
ATOM 4786 C CA . SER A 1 593 ? -38.295 -15.328 -23.168 1.00 94.62 593 SER A CA 1
ATOM 4787 C C . SER A 1 593 ? -38.692 -15.209 -21.697 1.00 94.62 593 SER A C 1
ATOM 4789 O O . SER A 1 593 ? -39.589 -14.436 -21.375 1.00 94.62 593 SER A O 1
ATOM 4791 N N . THR A 1 594 ? -38.035 -15.962 -20.809 1.00 95.44 594 THR A N 1
ATOM 4792 C CA . THR A 1 594 ? -38.358 -15.997 -19.373 1.00 95.44 594 THR A CA 1
ATOM 4793 C C . THR A 1 594 ? -37.733 -14.831 -18.615 1.00 95.44 594 THR A C 1
ATOM 4795 O O . THR A 1 594 ? -38.390 -14.209 -17.782 1.00 95.44 594 THR A O 1
ATOM 4798 N N . THR A 1 595 ? -36.471 -14.513 -18.908 1.00 96.06 595 THR A N 1
ATOM 4799 C CA . THR A 1 595 ? -35.709 -13.485 -18.181 1.00 96.06 595 THR A CA 1
ATOM 4800 C C . THR A 1 595 ? -35.707 -12.133 -18.890 1.00 96.06 595 THR A C 1
ATOM 4802 O O . THR A 1 595 ? -35.431 -11.110 -18.266 1.00 96.06 595 THR A O 1
ATOM 4805 N N . GLY A 1 596 ? -35.956 -12.096 -20.201 1.00 94.69 596 GLY A N 1
ATOM 4806 C CA . GLY A 1 596 ? -35.754 -10.913 -21.040 1.00 94.69 596 GLY A CA 1
ATOM 4807 C C . GLY A 1 596 ? -34.283 -10.510 -21.205 1.00 94.69 596 GLY A C 1
ATOM 4808 O O . GLY A 1 596 ? -34.018 -9.373 -21.583 1.00 94.69 596 GLY A O 1
ATOM 4809 N N . TYR A 1 597 ? -33.324 -11.376 -20.860 1.00 96.50 597 TYR A N 1
ATOM 4810 C CA . TYR A 1 597 ? -31.889 -11.130 -21.025 1.00 96.50 597 TY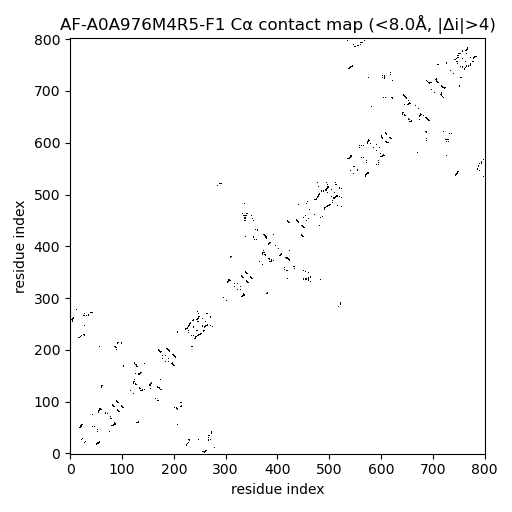R A CA 1
ATOM 4811 C C . TYR A 1 597 ? -31.375 -11.830 -22.288 1.00 96.50 597 TYR A C 1
ATOM 4813 O O . TYR A 1 597 ? -31.524 -13.038 -22.453 1.00 96.50 597 TYR A O 1
ATOM 4821 N N . ASN A 1 598 ? -30.763 -11.066 -23.189 1.00 94.44 598 ASN A N 1
ATOM 4822 C CA . ASN A 1 598 ? -30.242 -11.523 -24.486 1.00 94.44 598 ASN A CA 1
ATOM 4823 C C . ASN A 1 598 ? -28.699 -11.523 -24.534 1.00 94.44 598 ASN A C 1
ATOM 4825 O O . ASN A 1 598 ? -28.109 -11.503 -25.618 1.00 94.44 598 ASN A O 1
ATOM 4829 N N . GLY A 1 599 ? -28.055 -11.520 -23.362 1.00 94.31 599 GLY A N 1
ATOM 4830 C CA . GLY A 1 599 ? -26.605 -11.384 -23.207 1.00 94.31 599 GLY A CA 1
ATOM 4831 C C . GLY A 1 599 ? -26.122 -9.951 -22.948 1.00 94.31 599 GLY A C 1
ATOM 4832 O O . GLY A 1 599 ? -24.913 -9.725 -22.899 1.00 94.31 599 GLY A O 1
ATOM 4833 N N . TYR A 1 600 ? -27.025 -8.984 -22.772 1.00 95.94 600 TYR A N 1
ATOM 4834 C CA . TYR A 1 600 ? -26.675 -7.583 -22.532 1.00 95.94 600 TYR A CA 1
ATOM 4835 C C . TYR A 1 600 ? -27.324 -7.026 -21.252 1.00 95.94 600 TYR A C 1
ATOM 4837 O O . TYR A 1 600 ? -28.517 -7.256 -21.032 1.00 95.94 600 TYR A O 1
ATOM 4845 N N . PRO A 1 601 ? -26.575 -6.295 -20.397 1.00 97.69 601 PRO A N 1
ATOM 4846 C CA . PRO A 1 601 ? -25.127 -6.047 -20.484 1.00 97.69 601 PRO A CA 1
ATOM 4847 C C . PRO A 1 601 ? -24.308 -7.315 -20.225 1.00 97.69 601 PRO A C 1
ATOM 4849 O O . PRO A 1 601 ? -24.851 -8.297 -19.727 1.00 97.69 601 PRO A O 1
ATOM 4852 N N . GLY A 1 602 ? -23.014 -7.320 -20.542 1.00 97.69 602 GLY A N 1
ATOM 4853 C CA . GLY A 1 602 ? -22.178 -8.503 -20.311 1.00 97.69 602 GLY A CA 1
ATOM 4854 C C . GLY A 1 602 ? -20.681 -8.277 -20.491 1.00 97.69 602 GLY A C 1
ATOM 4855 O O . GLY A 1 602 ? -20.252 -7.388 -21.232 1.00 97.69 602 GLY A O 1
ATOM 4856 N N . VAL A 1 603 ? -19.898 -9.110 -19.807 1.00 98.25 603 VAL A N 1
ATOM 4857 C CA . VAL A 1 603 ? -18.433 -9.130 -19.813 1.00 98.25 603 VAL A CA 1
ATOM 4858 C C . VAL A 1 603 ? -17.970 -10.450 -20.431 1.00 98.25 603 VAL A C 1
ATOM 4860 O O . VAL A 1 603 ? -18.249 -11.531 -19.917 1.00 98.25 603 VAL A O 1
ATOM 4863 N N . TYR A 1 604 ? -17.250 -10.363 -21.543 1.00 95.75 604 TYR A N 1
ATOM 4864 C CA . TYR A 1 604 ? -16.892 -11.500 -22.391 1.00 95.75 604 TYR A CA 1
ATOM 4865 C C . TYR A 1 604 ? -15.386 -11.572 -22.622 1.00 95.75 604 TYR A C 1
ATOM 4867 O O . TYR A 1 604 ? -14.662 -10.587 -22.435 1.00 95.75 604 TYR A O 1
ATOM 4875 N N . ASN A 1 605 ? -14.910 -12.743 -23.052 1.00 94.62 605 ASN A N 1
ATOM 4876 C CA . ASN A 1 605 ? -13.500 -12.995 -23.352 1.00 94.62 605 ASN A CA 1
ATOM 4877 C C . ASN A 1 605 ? -12.572 -12.592 -22.187 1.00 94.62 605 ASN A C 1
ATOM 4879 O O . ASN A 1 605 ? -11.570 -11.909 -22.394 1.00 94.62 605 ASN A O 1
ATOM 4883 N N . ASN A 1 606 ? -12.941 -12.961 -20.952 1.00 95.38 606 ASN A N 1
ATOM 4884 C CA . ASN A 1 606 ? -12.256 -12.557 -19.715 1.00 95.38 606 ASN A CA 1
ATOM 4885 C C . ASN A 1 606 ? -12.073 -11.031 -19.606 1.00 95.38 606 ASN A C 1
ATOM 4887 O O . ASN A 1 606 ? -11.000 -10.547 -19.257 1.00 95.38 606 ASN A O 1
ATOM 4891 N N . GLY A 1 607 ? -13.098 -10.249 -19.950 1.00 96.56 607 GLY A N 1
ATOM 4892 C CA . GLY A 1 607 ? -13.068 -8.788 -19.832 1.00 96.56 607 GLY A CA 1
ATOM 4893 C C . GLY A 1 607 ? -12.307 -8.053 -20.934 1.00 96.56 607 GLY A C 1
ATOM 4894 O O . GLY A 1 607 ? -12.104 -6.836 -20.831 1.00 96.56 607 GLY A O 1
ATOM 4895 N N . ALA A 1 608 ? -11.916 -8.755 -22.001 1.00 96.62 608 ALA A N 1
ATOM 4896 C CA . ALA A 1 608 ? -11.477 -8.112 -23.234 1.00 96.62 608 ALA A CA 1
ATOM 4897 C C . ALA A 1 608 ? -12.641 -7.387 -23.927 1.00 96.62 608 ALA A C 1
ATOM 4899 O O . ALA A 1 608 ? -12.425 -6.346 -24.541 1.00 96.62 608 ALA A O 1
ATOM 4900 N N . VAL A 1 609 ? -13.877 -7.880 -23.788 1.00 97.00 609 VAL A N 1
ATOM 4901 C CA . VAL A 1 609 ? -15.067 -7.251 -24.376 1.00 97.00 609 VAL A CA 1
ATOM 4902 C C . VAL A 1 609 ? -16.116 -6.963 -23.308 1.00 97.00 609 VAL A C 1
ATOM 4904 O O . VAL A 1 609 ? -16.423 -7.821 -22.484 1.00 97.00 609 VAL A O 1
ATOM 4907 N N . VAL A 1 610 ? -16.676 -5.754 -23.331 1.00 98.25 610 VAL A N 1
ATOM 4908 C CA . VAL A 1 610 ? -17.727 -5.305 -22.408 1.00 98.25 610 VAL A CA 1
ATOM 4909 C C . VAL A 1 610 ? -18.822 -4.599 -23.198 1.00 98.25 610 VAL A C 1
ATOM 4911 O O . VAL A 1 610 ? -18.526 -3.680 -23.966 1.00 98.25 610 VAL A O 1
ATOM 4914 N N . TYR A 1 611 ? -20.073 -5.004 -22.988 1.00 98.00 611 TYR A N 1
ATOM 4915 C CA . TYR A 1 611 ? -21.254 -4.417 -23.624 1.00 98.00 611 TYR A CA 1
ATOM 4916 C C . TYR A 1 611 ? -22.221 -3.817 -22.597 1.00 98.00 611 TYR A C 1
ATOM 4918 O O . TYR A 1 611 ? -22.395 -4.384 -21.515 1.00 98.00 611 TYR A O 1
ATOM 4926 N N . ASP A 1 612 ? -22.867 -2.706 -22.963 1.00 97.06 612 ASP A N 1
ATOM 4927 C CA . ASP A 1 612 ? -24.000 -2.127 -22.228 1.00 97.06 612 ASP A CA 1
ATOM 4928 C C . ASP A 1 612 ? -25.302 -2.925 -22.461 1.00 97.06 612 ASP A C 1
ATOM 4930 O O . ASP A 1 612 ? -25.320 -3.909 -23.200 1.00 97.06 612 ASP A O 1
ATOM 4934 N N . GLU A 1 613 ? -26.408 -2.510 -21.838 1.00 95.00 613 GLU A N 1
ATOM 4935 C CA . GLU A 1 613 ? -27.729 -3.151 -21.938 1.00 95.00 613 GLU A CA 1
ATOM 4936 C C . GLU A 1 613 ? -28.354 -3.108 -23.337 1.00 95.00 613 GLU A C 1
ATOM 4938 O O . GLU A 1 613 ? -29.241 -3.904 -23.640 1.00 95.00 613 GLU A O 1
ATOM 4943 N N . ASN A 1 614 ? -27.894 -2.196 -24.192 1.00 95.12 614 ASN A N 1
ATOM 4944 C CA . ASN A 1 614 ? -28.373 -2.044 -25.561 1.00 95.12 614 ASN A CA 1
ATOM 4945 C C . ASN A 1 614 ? -27.498 -2.822 -26.557 1.00 95.12 614 ASN A C 1
ATOM 4947 O O . ASN A 1 614 ? -27.778 -2.811 -27.756 1.00 95.12 614 ASN A O 1
ATOM 4951 N N . GLY A 1 615 ? -26.440 -3.485 -26.077 1.00 93.81 615 GLY A N 1
ATOM 4952 C CA . GLY A 1 615 ? -25.463 -4.185 -26.902 1.00 93.81 615 GLY A CA 1
ATOM 4953 C C . GLY A 1 615 ? -24.394 -3.280 -27.515 1.00 93.81 615 GLY A C 1
ATOM 4954 O O . GLY A 1 615 ? -23.649 -3.730 -28.387 1.00 93.81 615 GLY A O 1
ATOM 4955 N N . ASN A 1 616 ? -24.269 -2.023 -27.074 1.00 96.06 616 ASN A N 1
ATOM 4956 C CA . ASN A 1 616 ? -23.163 -1.165 -27.494 1.00 96.06 616 ASN A CA 1
ATOM 4957 C C . ASN A 1 616 ? -21.881 -1.581 -26.774 1.00 96.06 616 ASN A C 1
ATOM 4959 O O . ASN A 1 616 ? -21.876 -1.839 -25.570 1.00 96.06 616 ASN A O 1
ATOM 4963 N N . SER A 1 617 ? -20.764 -1.616 -27.498 1.00 95.31 617 SER A N 1
ATOM 4964 C CA . SER A 1 617 ? -19.467 -1.918 -26.897 1.00 95.31 617 SER A CA 1
ATOM 4965 C C . SER A 1 617 ? -18.982 -0.755 -26.030 1.00 95.31 617 SER A C 1
ATOM 4967 O O . SER A 1 617 ? -18.709 0.329 -26.548 1.00 95.31 617 SER A O 1
ATOM 4969 N N . ILE A 1 618 ? -18.802 -1.004 -24.736 1.00 97.44 618 ILE A N 1
ATOM 4970 C CA . ILE A 1 618 ? -18.121 -0.096 -23.804 1.00 97.44 618 ILE A CA 1
ATOM 4971 C C . ILE A 1 618 ? -16.603 -0.251 -23.958 1.00 97.44 618 ILE A C 1
ATOM 4973 O O . ILE A 1 618 ? -15.863 0.732 -23.942 1.00 97.44 618 ILE A O 1
ATOM 4977 N N . LYS A 1 619 ? -16.134 -1.494 -24.131 1.00 96.19 619 LYS A N 1
ATOM 4978 C CA . LYS A 1 619 ? -14.715 -1.832 -24.288 1.00 96.19 619 LYS A CA 1
ATOM 4979 C C . LYS A 1 619 ? -14.540 -3.010 -25.240 1.00 96.19 619 LYS A C 1
ATOM 4981 O O . LYS A 1 619 ? -15.272 -3.991 -25.140 1.00 96.19 619 LYS A O 1
ATOM 4986 N N . ILE A 1 620 ? -13.543 -2.914 -26.121 1.00 95.25 620 ILE A N 1
ATOM 4987 C CA . ILE A 1 620 ? -13.019 -4.019 -26.932 1.00 95.25 620 ILE A CA 1
ATOM 4988 C C . ILE A 1 620 ? -11.495 -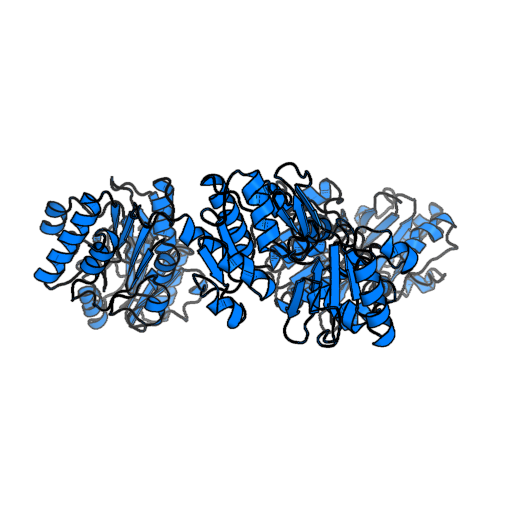3.916 -26.925 1.00 95.25 620 ILE A C 1
ATOM 4990 O O . ILE A 1 620 ? -10.927 -3.005 -27.524 1.00 95.25 620 ILE A O 1
ATOM 4994 N N . GLU A 1 621 ? -10.844 -4.864 -26.264 1.00 96.25 621 GLU A N 1
ATOM 4995 C CA . GLU A 1 621 ? -9.396 -5.018 -26.237 1.00 96.25 621 GLU A CA 1
ATOM 4996 C C . GLU A 1 621 ? -8.996 -6.183 -27.145 1.00 96.25 621 GLU A C 1
ATOM 4998 O O . GLU A 1 621 ? -9.575 -7.268 -27.068 1.00 96.25 621 GLU A O 1
ATOM 5003 N N . LYS A 1 622 ? -8.001 -5.971 -28.007 1.00 95.69 622 LYS A N 1
ATOM 5004 C CA . LYS A 1 622 ? -7.537 -6.976 -28.971 1.00 95.69 622 LYS A CA 1
ATOM 5005 C C . LYS A 1 622 ? -6.023 -7.095 -28.965 1.00 95.69 622 LYS A C 1
ATOM 5007 O O . LYS A 1 622 ? -5.316 -6.148 -28.626 1.00 95.69 622 LYS A O 1
ATOM 5012 N N . PHE A 1 623 ? -5.523 -8.245 -29.395 1.00 96.81 623 PHE A N 1
ATOM 5013 C CA . PHE A 1 623 ? -4.101 -8.417 -29.647 1.00 96.81 623 PHE A CA 1
ATOM 5014 C C . PHE A 1 623 ? -3.639 -7.563 -30.830 1.00 96.81 623 PHE A C 1
ATOM 5016 O O . PHE A 1 623 ? -4.379 -7.325 -31.788 1.00 96.81 623 PHE A O 1
ATOM 5023 N N . THR A 1 624 ? -2.384 -7.117 -30.775 1.00 94.81 624 THR A N 1
ATOM 5024 C CA . THR A 1 624 ? -1.733 -6.484 -31.922 1.00 94.81 624 THR A CA 1
ATOM 5025 C C . THR A 1 624 ? -1.401 -7.529 -32.982 1.00 94.81 624 THR A C 1
ATOM 5027 O O . THR A 1 624 ? -1.126 -8.688 -32.669 1.00 94.81 624 THR A O 1
ATOM 5030 N N . GLU A 1 625 ? -1.339 -7.113 -34.247 1.00 94.56 625 GLU A N 1
ATOM 5031 C CA . GLU A 1 625 ? -0.899 -7.988 -35.343 1.00 94.56 625 GLU A CA 1
ATOM 5032 C C . GLU A 1 625 ? 0.496 -8.581 -35.079 1.00 94.56 625 GLU A C 1
ATOM 5034 O O . GLU A 1 625 ? 0.737 -9.760 -35.343 1.00 94.56 625 GLU A O 1
ATOM 5039 N N . SER A 1 626 ? 1.400 -7.790 -34.488 1.00 94.31 626 SER A N 1
ATOM 5040 C CA . SER A 1 626 ? 2.739 -8.246 -34.104 1.00 94.31 626 SER A CA 1
ATOM 5041 C C . SER A 1 626 ? 2.700 -9.383 -33.081 1.00 94.31 626 SER A C 1
ATOM 5043 O O . SER A 1 626 ? 3.446 -10.351 -33.219 1.00 94.31 626 SER A O 1
ATOM 5045 N N . PHE A 1 627 ? 1.806 -9.304 -32.091 1.00 95.56 627 PHE A N 1
ATOM 5046 C CA . PHE A 1 627 ? 1.639 -10.359 -31.099 1.00 95.56 627 PHE A CA 1
ATOM 5047 C C . PHE A 1 627 ? 1.054 -11.623 -31.733 1.00 95.56 627 PHE A C 1
ATOM 5049 O O . PHE A 1 627 ? 1.589 -12.710 -31.536 1.00 95.56 627 PHE A O 1
ATOM 5056 N N . VAL A 1 628 ? -0.006 -11.481 -32.538 1.00 96.44 628 VAL A N 1
ATOM 5057 C CA . VAL A 1 628 ? -0.652 -12.615 -33.220 1.00 96.44 628 VAL A CA 1
ATOM 5058 C C . VAL A 1 628 ? 0.339 -13.331 -34.148 1.00 96.44 628 VAL A C 1
ATOM 5060 O O . VAL A 1 628 ? 0.360 -14.560 -34.189 1.00 96.44 628 VAL A O 1
ATOM 5063 N N . THR A 1 629 ? 1.213 -12.580 -34.827 1.00 96.44 629 THR A N 1
ATOM 5064 C CA . THR A 1 629 ? 2.304 -13.128 -35.652 1.00 96.44 629 THR A CA 1
ATOM 5065 C C . THR A 1 629 ? 3.328 -13.883 -34.809 1.00 96.44 629 THR A C 1
ATOM 5067 O O . THR A 1 629 ? 3.608 -15.044 -35.099 1.00 96.44 629 THR A O 1
ATOM 5070 N N . SER A 1 630 ? 3.818 -13.271 -33.726 1.00 96.31 630 SER A N 1
ATOM 5071 C CA . SER A 1 630 ? 4.764 -13.906 -32.797 1.00 96.31 630 SER A CA 1
ATOM 5072 C C . SER A 1 630 ? 4.214 -15.216 -32.222 1.00 96.31 630 SER A C 1
ATOM 5074 O O . SER A 1 630 ? 4.894 -16.244 -32.230 1.00 96.31 630 SER A O 1
ATOM 5076 N N . PHE A 1 631 ? 2.947 -15.218 -31.795 1.00 97.38 631 PHE A N 1
ATOM 5077 C CA . PHE A 1 631 ? 2.308 -16.417 -31.267 1.00 97.38 631 PHE A CA 1
ATOM 5078 C C . PHE A 1 631 ? 2.136 -17.501 -32.338 1.00 97.38 631 PHE A C 1
ATOM 5080 O O . PHE A 1 631 ? 2.416 -18.666 -32.072 1.00 97.38 631 PHE A O 1
ATOM 5087 N N . LYS A 1 632 ? 1.730 -17.144 -33.564 1.00 96.31 632 LYS A N 1
ATOM 5088 C CA . LYS A 1 632 ? 1.628 -18.101 -34.677 1.00 96.31 632 LYS A CA 1
ATOM 5089 C C . LYS A 1 632 ? 2.989 -18.719 -35.025 1.00 96.31 632 LYS A C 1
ATOM 5091 O O . LYS A 1 632 ? 3.061 -19.911 -35.334 1.00 96.31 632 LYS A O 1
ATOM 5096 N N . ASP A 1 633 ? 4.074 -17.949 -34.975 1.00 97.12 633 ASP A N 1
ATOM 5097 C CA . ASP A 1 633 ? 5.421 -18.463 -35.248 1.00 97.12 633 ASP A CA 1
ATOM 5098 C C . ASP A 1 633 ? 5.914 -19.388 -34.131 1.00 97.12 633 ASP A C 1
ATOM 5100 O O . ASP A 1 633 ? 6.470 -20.453 -34.416 1.00 97.12 633 ASP A O 1
ATOM 5104 N N . TYR A 1 634 ? 5.617 -19.057 -32.872 1.00 97.56 634 TYR A N 1
ATOM 5105 C CA . TYR A 1 634 ? 5.814 -19.964 -31.741 1.00 97.56 634 TYR A CA 1
ATOM 5106 C C . TYR A 1 634 ? 4.995 -21.254 -31.903 1.00 97.56 634 TYR A C 1
ATOM 5108 O O . TYR A 1 634 ? 5.543 -22.349 -31.766 1.00 97.56 634 TYR A O 1
ATOM 5116 N N . ALA A 1 635 ? 3.711 -21.146 -32.257 1.00 96.88 635 ALA A N 1
ATOM 5117 C CA . ALA A 1 635 ? 2.824 -22.293 -32.413 1.00 96.88 635 ALA A CA 1
ATOM 5118 C C . ALA A 1 635 ? 3.270 -23.220 -33.556 1.00 96.88 635 ALA A C 1
ATOM 5120 O O . ALA A 1 635 ? 3.193 -24.444 -33.443 1.00 96.88 635 ALA A O 1
ATOM 5121 N N . THR A 1 636 ? 3.814 -22.638 -34.628 1.00 96.50 636 THR A N 1
ATOM 5122 C CA . THR A 1 636 ? 4.418 -23.373 -35.748 1.00 96.50 636 THR A CA 1
ATOM 5123 C C . THR A 1 636 ? 5.711 -24.065 -35.325 1.00 96.50 636 THR A C 1
ATOM 5125 O O . THR A 1 636 ? 5.879 -25.253 -35.573 1.00 96.50 636 THR A O 1
ATOM 5128 N N . THR A 1 637 ? 6.608 -23.347 -34.645 1.00 96.62 637 THR A N 1
ATOM 5129 C CA . THR A 1 637 ? 7.903 -23.884 -34.190 1.00 96.62 637 THR A CA 1
ATOM 5130 C C . THR A 1 637 ? 7.726 -25.063 -33.234 1.00 96.62 637 THR A C 1
ATOM 5132 O O . THR A 1 637 ? 8.477 -26.034 -33.300 1.00 96.62 637 THR A O 1
ATOM 5135 N N . ASN A 1 638 ? 6.704 -25.003 -32.378 1.00 95.69 638 ASN A N 1
ATOM 5136 C CA . ASN A 1 638 ? 6.425 -26.026 -31.373 1.00 95.69 638 ASN A CA 1
ATOM 5137 C C . ASN A 1 638 ? 5.408 -27.085 -31.826 1.00 95.69 638 ASN A C 1
ATOM 5139 O O . ASN A 1 638 ? 5.096 -27.986 -31.050 1.00 95.69 638 ASN A O 1
ATOM 5143 N N . ASN A 1 639 ? 4.923 -27.021 -33.073 1.00 95.12 639 ASN A N 1
ATOM 5144 C CA . ASN A 1 639 ? 3.927 -27.939 -33.638 1.00 95.12 639 ASN A CA 1
ATOM 5145 C C . ASN A 1 639 ? 2.652 -28.055 -32.779 1.00 95.12 639 ASN A C 1
ATOM 5147 O O . ASN A 1 639 ? 2.261 -29.153 -32.384 1.00 95.12 639 ASN A O 1
ATOM 5151 N N . ILE A 1 640 ? 2.030 -26.914 -32.461 1.00 96.44 640 ILE A N 1
ATOM 5152 C CA . ILE A 1 640 ? 0.790 -26.852 -31.665 1.00 96.44 640 ILE A CA 1
ATOM 5153 C C . ILE A 1 640 ? -0.372 -26.140 -32.379 1.00 96.44 640 ILE A C 1
ATOM 5155 O O . ILE A 1 640 ? -1.416 -25.922 -31.769 1.00 96.44 640 ILE A O 1
ATOM 5159 N N . ASN A 1 641 ? -0.227 -25.750 -33.653 1.00 96.31 641 ASN A N 1
ATOM 5160 C CA . ASN A 1 641 ? -1.306 -25.080 -34.404 1.00 96.31 641 ASN A CA 1
ATOM 5161 C C . ASN A 1 641 ? -2.598 -25.923 -34.471 1.00 96.31 641 ASN A C 1
ATOM 5163 O O . ASN A 1 641 ? -3.694 -25.369 -34.449 1.00 96.31 641 ASN A O 1
ATOM 5167 N N . ASP A 1 642 ? -2.470 -27.250 -34.469 1.00 96.38 642 ASP A N 1
ATOM 5168 C CA . ASP A 1 642 ? -3.547 -28.253 -34.444 1.00 96.38 642 ASP A CA 1
ATOM 5169 C C . ASP A 1 642 ? -4.296 -28.347 -33.094 1.00 96.38 642 ASP A C 1
ATOM 5171 O O . ASP A 1 642 ? -5.135 -29.233 -32.880 1.00 96.38 642 ASP A O 1
ATOM 5175 N N . ARG A 1 643 ? -3.978 -27.447 -32.157 1.00 96.50 643 ARG A N 1
ATOM 5176 C CA . ARG A 1 643 ? -4.544 -27.363 -30.802 1.00 96.50 643 ARG A CA 1
ATOM 5177 C C . ARG A 1 643 ? -4.949 -25.948 -30.399 1.00 96.50 643 ARG A C 1
ATOM 5179 O O . ARG A 1 643 ? -5.413 -25.749 -29.276 1.00 96.50 643 ARG A O 1
ATOM 5186 N N . VAL A 1 644 ? -4.776 -24.976 -31.293 1.00 97.12 644 VAL A N 1
ATOM 5187 C CA . VAL A 1 644 ? -4.985 -23.553 -31.022 1.00 97.12 644 VAL A CA 1
ATOM 5188 C C . VAL A 1 644 ? -6.253 -23.048 -31.700 1.00 97.12 644 VAL A C 1
ATOM 5190 O O . VAL A 1 644 ? -6.501 -23.306 -32.878 1.00 97.12 644 VAL A O 1
ATOM 5193 N N . ILE A 1 645 ? -7.014 -22.245 -30.960 1.00 95.81 645 ILE A N 1
ATOM 5194 C CA . ILE A 1 645 ? -8.156 -21.485 -31.463 1.00 95.81 645 ILE A CA 1
ATOM 5195 C C . ILE A 1 645 ? -7.999 -19.993 -31.166 1.00 95.81 645 ILE A C 1
ATOM 5197 O O . ILE A 1 645 ? -7.449 -19.589 -30.143 1.00 95.81 645 ILE A O 1
ATOM 5201 N N . TYR A 1 646 ? -8.529 -19.163 -32.054 1.00 95.69 646 TYR A N 1
ATOM 5202 C CA . TYR A 1 646 ? -8.487 -17.709 -31.984 1.00 95.69 646 TYR A CA 1
ATOM 5203 C C . TYR A 1 646 ? -9.914 -17.176 -31.888 1.00 95.69 646 TYR A C 1
ATOM 5205 O O . TYR A 1 646 ? -10.713 -17.353 -32.808 1.00 95.69 646 TYR A O 1
ATOM 5213 N N . TYR A 1 647 ? -10.240 -16.508 -30.785 1.00 93.12 647 TYR A N 1
ATOM 5214 C CA . TYR A 1 647 ? -11.524 -15.832 -30.631 1.00 93.12 647 TYR A CA 1
ATOM 5215 C C . TYR A 1 647 ? -11.454 -14.480 -31.314 1.00 93.12 647 TYR A C 1
ATOM 5217 O O . TYR A 1 647 ? -10.566 -13.677 -31.018 1.00 93.12 647 TYR A O 1
ATOM 5225 N N . THR A 1 648 ? -12.420 -14.212 -32.183 1.00 92.38 648 THR A N 1
ATOM 5226 C CA . THR A 1 648 ? -12.620 -12.892 -32.777 1.00 92.38 648 THR A CA 1
ATOM 5227 C C . THR A 1 648 ? -13.956 -12.301 -32.351 1.00 92.38 648 THR A C 1
ATOM 5229 O O . THR A 1 648 ? -14.745 -12.951 -31.666 1.00 92.38 648 THR A O 1
ATOM 5232 N N . ASP A 1 649 ? -14.213 -11.060 -32.746 1.00 84.31 649 ASP A N 1
ATOM 5233 C CA . ASP A 1 649 ? -15.488 -10.374 -32.521 1.00 84.31 649 ASP A CA 1
ATOM 5234 C C . ASP A 1 649 ? -16.690 -11.072 -33.184 1.00 84.31 649 ASP A C 1
ATOM 5236 O O . ASP A 1 649 ? -17.824 -10.898 -32.736 1.00 84.31 649 ASP A O 1
ATOM 5240 N N . GLN A 1 650 ? -16.458 -11.886 -34.218 1.00 81.62 650 GLN A N 1
ATOM 5241 C CA . GLN A 1 650 ? -17.518 -12.577 -34.959 1.00 81.62 650 GLN A CA 1
ATOM 5242 C C . GLN A 1 650 ? -17.565 -14.088 -34.715 1.00 81.62 650 GLN A C 1
ATOM 5244 O O . GLN A 1 650 ? -18.649 -14.644 -34.542 1.00 81.62 650 GLN A O 1
ATOM 5249 N N . LYS A 1 651 ? -16.413 -14.766 -34.754 1.00 88.69 651 LYS A N 1
ATOM 5250 C CA . LYS A 1 651 ? -16.321 -16.235 -34.739 1.00 88.69 651 LYS A CA 1
ATOM 5251 C C . LYS A 1 651 ? -15.049 -16.736 -34.058 1.00 88.69 651 LYS A C 1
ATOM 5253 O O . LYS A 1 651 ? -14.127 -15.968 -33.775 1.00 88.69 651 LYS A O 1
ATOM 5258 N N . ILE A 1 652 ? -15.003 -18.045 -33.825 1.00 92.25 652 ILE A N 1
ATOM 5259 C CA . ILE A 1 652 ? -13.794 -18.756 -33.414 1.00 92.25 652 ILE A CA 1
ATOM 5260 C C . ILE A 1 652 ? -13.129 -19.328 -34.668 1.00 92.25 652 ILE A C 1
ATOM 5262 O O . ILE A 1 652 ? -13.801 -19.886 -35.534 1.00 92.25 652 ILE A O 1
ATOM 5266 N N . HIS A 1 653 ? -11.813 -19.185 -34.760 1.00 95.19 653 HIS A N 1
ATOM 5267 C CA . HIS A 1 653 ? -11.025 -19.620 -35.907 1.00 95.19 653 HIS A CA 1
ATOM 5268 C C . HIS A 1 653 ? -9.878 -20.540 -35.493 1.00 95.19 653 HIS A C 1
ATOM 5270 O O . HIS A 1 653 ? -9.364 -20.421 -34.383 1.00 95.19 653 HIS A O 1
ATOM 5276 N N . CYS A 1 654 ? -9.430 -21.408 -36.394 1.00 96.94 654 CYS A N 1
ATOM 5277 C CA . CYS A 1 654 ? -8.165 -22.133 -36.269 1.00 96.94 654 CYS A CA 1
ATOM 5278 C C . CYS A 1 654 ? -7.325 -21.945 -37.540 1.00 96.94 654 CYS A C 1
ATOM 5280 O O . CYS A 1 654 ? -7.847 -21.575 -38.593 1.00 96.94 654 CYS A O 1
ATOM 5282 N N . LEU A 1 655 ? -6.012 -22.155 -37.424 1.00 97.31 655 LEU A N 1
ATOM 5283 C CA . LEU A 1 655 ? -5.069 -22.035 -38.546 1.00 97.31 655 LEU A CA 1
ATOM 5284 C C . LEU A 1 655 ? -4.632 -23.391 -39.111 1.00 97.31 655 LEU A C 1
ATOM 5286 O O . LEU A 1 655 ? -3.944 -23.433 -40.128 1.00 97.31 655 LEU A O 1
ATOM 5290 N N . ASP A 1 656 ? -5.013 -24.484 -38.451 1.00 96.69 656 ASP A N 1
ATOM 5291 C CA . ASP A 1 656 ? -4.701 -25.849 -38.863 1.00 96.69 656 ASP A CA 1
ATOM 5292 C C . ASP A 1 656 ? -5.865 -26.791 -38.527 1.00 96.69 656 ASP A C 1
ATOM 5294 O O . ASP A 1 656 ? -6.789 -26.439 -37.784 1.00 96.69 656 ASP A O 1
ATOM 5298 N N . THR A 1 657 ? -5.824 -27.994 -39.092 1.00 96.31 657 THR A N 1
ATOM 5299 C CA . THR A 1 657 ? -6.778 -29.060 -38.792 1.00 96.31 657 THR A CA 1
ATOM 5300 C C . THR A 1 657 ? -6.594 -29.493 -37.345 1.00 96.31 657 THR A C 1
ATOM 5302 O O . THR A 1 657 ? -5.560 -30.050 -36.983 1.00 96.31 657 THR A O 1
ATOM 5305 N N . LEU A 1 658 ? -7.605 -29.237 -36.515 1.00 96.25 658 LEU A N 1
ATOM 5306 C CA . LEU A 1 658 ? -7.546 -29.576 -35.101 1.00 96.25 658 LEU A CA 1
ATOM 5307 C C . LEU A 1 658 ? -7.514 -31.095 -34.894 1.00 96.25 658 LEU A C 1
ATOM 5309 O O . LEU A 1 658 ? -8.219 -31.854 -35.562 1.00 96.25 658 LEU A O 1
ATOM 5313 N N . THR A 1 659 ? -6.715 -31.531 -33.927 1.00 95.75 659 THR A N 1
ATOM 5314 C CA . THR A 1 659 ? -6.661 -32.935 -33.495 1.00 95.75 659 THR A CA 1
ATOM 5315 C C . THR A 1 659 ? -8.000 -33.406 -32.920 1.00 95.75 659 THR A C 1
ATOM 5317 O O . THR A 1 659 ? -8.764 -32.617 -32.369 1.00 95.75 659 THR A O 1
ATOM 5320 N N . ASN A 1 660 ? -8.302 -34.707 -33.022 1.00 94.19 660 ASN A N 1
ATOM 5321 C CA . ASN A 1 660 ? -9.589 -35.257 -32.570 1.00 94.19 660 ASN A CA 1
ATOM 5322 C C . ASN A 1 660 ? -9.869 -34.987 -31.083 1.00 94.19 660 ASN A C 1
ATOM 5324 O O . ASN A 1 660 ? -11.019 -34.742 -30.720 1.00 94.19 660 ASN A O 1
ATOM 5328 N N . ASP A 1 661 ? -8.847 -35.024 -30.227 1.00 93.75 661 ASP A N 1
ATOM 5329 C CA . ASP A 1 661 ? -8.974 -34.682 -28.809 1.00 93.75 661 ASP A CA 1
ATOM 5330 C C . ASP A 1 661 ? -9.254 -33.187 -28.615 1.00 93.75 661 ASP A C 1
ATOM 5332 O O . ASP A 1 661 ? -10.179 -32.851 -27.882 1.00 93.75 661 ASP A O 1
ATOM 5336 N N . ALA A 1 662 ? -8.569 -32.297 -29.345 1.00 92.38 662 ALA A N 1
ATOM 5337 C CA . ALA A 1 662 ? -8.862 -30.862 -29.317 1.00 92.38 662 ALA A CA 1
ATOM 5338 C C . ALA A 1 662 ? -10.280 -30.546 -29.811 1.00 92.38 662 ALA A C 1
ATOM 5340 O O . ALA A 1 662 ? -11.002 -29.798 -29.158 1.00 92.38 662 ALA A O 1
ATOM 5341 N N . VAL A 1 663 ? -10.722 -31.158 -30.913 1.00 91.19 663 VAL A N 1
ATOM 5342 C CA . VAL A 1 663 ? -12.104 -31.037 -31.405 1.00 91.19 663 VAL A CA 1
ATOM 5343 C C . VAL A 1 663 ? -13.093 -31.541 -30.357 1.00 91.19 663 VAL A C 1
ATOM 5345 O O . VAL A 1 663 ? -14.075 -30.865 -30.069 1.00 91.19 663 VAL A O 1
ATOM 5348 N N . THR A 1 664 ? -12.835 -32.702 -29.749 1.00 90.06 664 THR A N 1
ATOM 5349 C CA . THR A 1 664 ? -13.701 -33.267 -28.702 1.00 90.06 664 THR A CA 1
ATOM 5350 C C . THR A 1 664 ? -13.795 -32.334 -27.498 1.00 90.06 664 THR A C 1
ATOM 5352 O O . THR A 1 664 ? -14.897 -32.087 -27.016 1.00 90.06 664 THR A O 1
ATOM 5355 N N . TYR A 1 665 ? -12.670 -31.768 -27.058 1.00 88.88 665 TYR A N 1
ATOM 5356 C CA . TYR A 1 665 ? -12.609 -30.827 -25.943 1.00 88.88 665 TYR A CA 1
ATOM 5357 C C . TYR A 1 665 ? -13.310 -29.500 -26.259 1.00 88.88 665 TYR A C 1
ATOM 5359 O O . TYR A 1 665 ? -14.136 -29.013 -25.493 1.00 88.88 665 TYR A O 1
ATOM 5367 N N . PHE A 1 666 ? -13.058 -28.903 -27.421 1.00 87.69 666 PHE A N 1
ATOM 5368 C CA . PHE A 1 666 ? -13.750 -27.674 -27.806 1.00 87.69 666 PHE A CA 1
ATOM 5369 C C . PHE A 1 666 ? -15.251 -27.899 -28.013 1.00 87.69 666 PHE A C 1
ATOM 5371 O O . PHE A 1 666 ? -16.055 -27.053 -27.623 1.00 87.69 666 PHE A O 1
ATOM 5378 N N . ASN A 1 667 ? -15.653 -29.069 -28.511 1.00 84.31 667 ASN A N 1
ATOM 5379 C CA . ASN A 1 667 ? -17.056 -29.472 -28.567 1.00 84.31 667 ASN A CA 1
ATOM 5380 C C . ASN A 1 667 ? -17.640 -29.750 -27.173 1.00 84.31 667 ASN A C 1
ATOM 5382 O O . ASN A 1 667 ? -18.834 -29.521 -26.967 1.00 84.31 667 ASN A O 1
ATOM 5386 N N . SER A 1 668 ? -16.847 -30.206 -26.192 1.00 79.62 668 SER A N 1
ATOM 5387 C CA . SER A 1 668 ? -17.291 -30.321 -24.792 1.00 79.62 668 SER A CA 1
ATOM 5388 C C . SER A 1 668 ? -17.466 -28.952 -24.142 1.00 79.62 668 SER A C 1
ATOM 5390 O O . SER A 1 668 ? -18.438 -28.751 -23.425 1.00 79.62 668 SER A O 1
ATOM 5392 N N . LEU A 1 669 ? -16.627 -27.978 -24.508 1.00 75.69 669 LEU A N 1
ATOM 5393 C CA . LEU A 1 669 ? -16.854 -26.551 -24.254 1.00 75.69 669 LEU A CA 1
ATOM 5394 C C . LEU A 1 669 ? -17.926 -25.943 -25.176 1.00 75.69 669 LEU A C 1
ATOM 5396 O O . LEU A 1 669 ? -18.215 -24.748 -25.098 1.00 75.69 669 LEU A O 1
ATOM 5400 N N . ARG A 1 670 ? -18.573 -26.759 -26.016 1.00 71.69 670 ARG A N 1
ATOM 5401 C CA . ARG A 1 670 ? -19.712 -26.388 -26.866 1.00 71.69 670 ARG A CA 1
ATOM 5402 C C . ARG A 1 670 ? -19.384 -25.259 -27.856 1.00 71.69 670 ARG A C 1
ATOM 5404 O O . ARG A 1 670 ? -20.203 -24.372 -28.090 1.00 71.69 670 ARG A O 1
ATOM 5411 N N . TYR A 1 671 ? -18.183 -25.279 -28.430 1.00 75.31 671 TYR A N 1
ATOM 5412 C CA . TYR A 1 671 ? -17.802 -24.431 -29.560 1.00 75.31 671 TYR A CA 1
ATOM 5413 C C . TYR A 1 671 ? -18.222 -25.095 -30.871 1.00 75.31 671 TYR A C 1
ATOM 5415 O O . TYR A 1 671 ? -17.485 -25.889 -31.437 1.00 75.31 671 TYR A O 1
ATOM 5423 N N . ASP A 1 672 ? -19.428 -24.771 -31.339 1.00 61.31 672 ASP A N 1
ATOM 5424 C CA . ASP A 1 672 ? -20.066 -25.517 -32.432 1.00 61.31 672 ASP A CA 1
ATOM 5425 C C . ASP A 1 672 ? -19.586 -25.107 -33.848 1.00 61.31 672 ASP A C 1
ATOM 5427 O O . ASP A 1 672 ? -19.840 -25.836 -34.800 1.00 61.31 672 ASP A O 1
ATOM 5431 N N . ASP A 1 673 ? -18.858 -23.986 -33.993 1.00 76.38 673 ASP A N 1
ATOM 5432 C CA . ASP A 1 673 ? -18.499 -23.383 -35.293 1.00 76.38 673 ASP A CA 1
ATOM 5433 C C . ASP A 1 673 ? -17.049 -22.835 -35.326 1.00 76.38 673 ASP A C 1
ATOM 5435 O O . ASP A 1 673 ? -16.831 -21.625 -35.466 1.00 76.38 673 ASP A O 1
ATOM 5439 N N . ILE A 1 674 ? -16.035 -23.698 -35.173 1.00 89.69 674 ILE A N 1
ATOM 5440 C CA . ILE A 1 674 ? -14.624 -23.298 -35.358 1.00 89.69 674 ILE A CA 1
ATOM 5441 C C . ILE A 1 674 ? -14.280 -23.325 -36.853 1.00 89.69 674 ILE A C 1
ATOM 5443 O O . ILE A 1 674 ? -14.317 -24.374 -37.492 1.00 89.69 674 ILE A O 1
ATOM 5447 N N . GLU A 1 675 ? -13.932 -22.170 -37.418 1.00 93.75 675 GLU A N 1
ATOM 5448 C CA . GLU A 1 675 ? -13.672 -22.015 -38.853 1.00 93.75 675 GLU A CA 1
ATOM 5449 C C . GLU A 1 675 ? -12.166 -22.043 -39.165 1.00 93.75 675 GLU A C 1
ATOM 5451 O O . GLU A 1 675 ? -11.409 -21.198 -38.679 1.00 93.75 675 GLU A O 1
ATOM 5456 N N . LEU A 1 676 ? -11.740 -22.991 -40.007 1.00 96.00 676 LEU A N 1
ATOM 5457 C CA . LEU A 1 676 ? -10.374 -23.055 -40.533 1.00 96.00 676 LEU A CA 1
ATOM 5458 C C . LEU A 1 676 ? -10.151 -21.924 -41.544 1.00 96.00 676 LEU A C 1
ATOM 5460 O O . LEU A 1 676 ? -10.837 -21.868 -42.564 1.00 96.00 676 LEU A O 1
ATOM 5464 N N . ILE A 1 677 ? -9.179 -21.055 -41.270 1.00 97.12 677 ILE A N 1
ATOM 5465 C CA . ILE A 1 677 ? -8.824 -19.919 -42.131 1.00 97.12 677 ILE A CA 1
ATOM 5466 C C . ILE A 1 677 ? -7.312 -19.828 -42.335 1.00 97.12 677 ILE A C 1
ATOM 5468 O O . ILE A 1 677 ? -6.519 -20.413 -41.598 1.00 97.12 677 ILE A O 1
ATOM 5472 N N . THR A 1 678 ? -6.898 -19.045 -43.325 1.00 97.50 678 THR A N 1
ATOM 5473 C CA . THR A 1 678 ? -5.492 -18.689 -43.525 1.00 97.50 678 THR A CA 1
ATOM 5474 C C . THR A 1 678 ? -5.033 -17.629 -42.521 1.00 97.50 678 THR A C 1
ATOM 5476 O O . THR A 1 678 ? -5.818 -16.845 -41.981 1.00 97.50 678 THR A O 1
ATOM 5479 N N . PHE A 1 679 ? -3.719 -17.545 -42.296 1.00 96.88 679 PHE A N 1
ATOM 5480 C CA . PHE A 1 679 ? -3.154 -16.513 -41.424 1.00 96.88 679 PHE A CA 1
ATOM 5481 C C . PHE A 1 679 ? -3.386 -15.088 -41.958 1.00 96.88 679 PHE A C 1
ATOM 5483 O O . PHE A 1 679 ? -3.596 -14.161 -41.177 1.00 96.88 679 PHE A O 1
ATOM 5490 N N . ASP A 1 680 ? -3.396 -14.906 -43.282 1.00 96.12 680 ASP A N 1
ATOM 5491 C CA . ASP A 1 680 ? -3.683 -13.608 -43.899 1.00 96.12 680 ASP A CA 1
ATOM 5492 C C . ASP A 1 680 ? -5.124 -13.147 -43.655 1.00 96.12 680 ASP A C 1
ATOM 5494 O O . ASP A 1 680 ? -5.356 -11.951 -43.469 1.00 96.12 680 ASP A O 1
ATOM 5498 N N . GLU A 1 681 ? -6.076 -14.079 -43.580 1.00 96.56 681 GLU A N 1
ATOM 5499 C CA . GLU A 1 681 ? -7.454 -13.789 -43.175 1.00 96.56 681 GLU A CA 1
ATOM 5500 C C . GLU A 1 681 ? -7.550 -13.493 -41.674 1.00 96.56 681 GLU A C 1
ATOM 5502 O O . GLU A 1 681 ? -8.258 -12.566 -41.282 1.00 96.56 681 GLU A O 1
ATOM 5507 N N . LEU A 1 682 ? -6.817 -14.228 -40.826 1.00 96.31 682 LEU A N 1
ATOM 5508 C CA . LEU A 1 682 ? -6.816 -14.001 -39.376 1.00 96.31 682 LEU A CA 1
ATOM 5509 C C . LEU A 1 682 ? -6.293 -12.601 -39.018 1.00 96.31 682 LEU A C 1
ATOM 5511 O O . LEU A 1 682 ? -6.883 -11.934 -38.170 1.00 96.31 682 LEU A O 1
ATOM 5515 N N . LYS A 1 683 ? -5.236 -12.124 -39.691 1.00 93.94 683 LYS A N 1
ATOM 5516 C CA . LYS A 1 683 ? -4.667 -10.775 -39.480 1.00 93.94 683 LYS A CA 1
ATOM 5517 C C . LYS A 1 683 ? -5.663 -9.640 -39.725 1.00 93.94 683 LYS A C 1
ATOM 5519 O O . LYS A 1 683 ? -5.505 -8.558 -39.170 1.00 93.94 683 LYS A O 1
ATOM 5524 N N . GLN A 1 684 ? -6.682 -9.874 -40.547 1.00 93.19 684 GLN A N 1
ATOM 5525 C CA . GLN A 1 684 ? -7.714 -8.880 -40.853 1.00 93.19 684 GLN A CA 1
ATOM 5526 C C . GLN A 1 684 ? -8.843 -8.857 -39.811 1.00 93.19 684 GLN A C 1
ATOM 5528 O O . GLN A 1 684 ? -9.755 -8.037 -39.913 1.00 93.19 684 GLN A O 1
ATOM 5533 N N . LYS A 1 685 ? -8.803 -9.746 -38.811 1.00 93.94 685 LYS A N 1
ATOM 5534 C CA . LYS A 1 685 ? -9.829 -9.885 -37.773 1.00 93.94 685 LYS A CA 1
ATOM 5535 C C . LYS A 1 685 ? -9.350 -9.334 -36.432 1.00 93.94 685 LYS A C 1
ATOM 5537 O O . LYS A 1 685 ? -8.158 -9.282 -36.133 1.00 93.94 685 LYS A O 1
ATOM 5542 N N . ASN A 1 686 ? -10.299 -8.952 -35.583 1.00 93.44 686 ASN A N 1
ATOM 5543 C CA . ASN A 1 686 ? -10.007 -8.529 -34.217 1.00 93.44 686 ASN A CA 1
ATOM 5544 C C . ASN A 1 686 ? -9.794 -9.763 -33.333 1.00 93.44 686 ASN A C 1
ATOM 5546 O O . ASN A 1 686 ? -10.764 -10.308 -32.825 1.00 93.44 686 ASN A O 1
ATOM 5550 N N . VAL A 1 687 ? -8.551 -10.218 -33.153 1.00 96.19 687 VAL A N 1
ATOM 5551 C CA . VAL A 1 687 ? -8.246 -11.346 -32.254 1.00 96.19 687 VAL A CA 1
ATOM 5552 C C . VAL A 1 687 ? -8.313 -10.881 -30.798 1.00 96.19 687 VAL A C 1
ATOM 5554 O O . VAL A 1 687 ? -7.493 -10.078 -30.357 1.00 96.19 687 VAL A O 1
ATOM 5557 N N . LEU A 1 688 ? -9.298 -11.384 -30.059 1.00 95.75 688 LEU A N 1
ATOM 5558 C CA . LEU A 1 688 ? -9.629 -10.963 -28.697 1.00 95.75 688 LEU A CA 1
ATOM 5559 C C . LEU A 1 688 ? -8.969 -11.843 -27.639 1.00 95.75 688 LEU A C 1
ATOM 5561 O O . LEU A 1 688 ? -8.439 -11.337 -26.661 1.00 95.75 688 LEU A O 1
ATOM 5565 N N . THR A 1 689 ? -9.001 -13.163 -27.826 1.00 95.44 689 THR A N 1
ATOM 5566 C CA . THR A 1 689 ? -8.337 -14.143 -26.950 1.00 95.44 689 THR A CA 1
ATOM 5567 C C . THR A 1 689 ? -7.833 -15.317 -27.784 1.00 95.44 689 THR A C 1
ATOM 5569 O O . THR A 1 689 ? -8.311 -15.545 -28.897 1.00 95.44 689 THR A O 1
ATOM 5572 N N . ILE A 1 690 ? -6.868 -16.065 -27.257 1.00 96.12 690 ILE A N 1
ATOM 5573 C CA . ILE A 1 690 ? -6.327 -17.275 -27.886 1.00 96.12 690 ILE A CA 1
ATOM 5574 C C . ILE A 1 690 ? -6.484 -18.426 -26.898 1.00 96.12 690 ILE A C 1
ATOM 5576 O O . ILE A 1 690 ? -6.099 -18.291 -25.742 1.00 96.12 690 ILE A O 1
ATOM 5580 N N . GLY A 1 691 ? -7.071 -19.533 -27.339 1.00 94.56 691 GLY A N 1
ATOM 5581 C CA . GLY A 1 691 ? -7.208 -20.762 -26.563 1.00 94.56 691 GLY A CA 1
ATOM 5582 C C . GLY A 1 691 ? -6.262 -21.842 -27.077 1.00 94.56 691 GLY A C 1
ATOM 5583 O O . GLY A 1 691 ? -6.071 -21.960 -28.284 1.00 94.56 691 GLY A O 1
ATOM 5584 N N . CYS A 1 692 ? -5.698 -22.647 -26.184 1.00 95.38 692 CYS A N 1
ATOM 5585 C CA . CYS A 1 692 ? -4.847 -23.781 -26.531 1.00 95.38 692 CYS A CA 1
ATOM 5586 C C . CYS A 1 692 ? -5.219 -24.999 -25.683 1.00 95.38 692 CYS A C 1
ATOM 5588 O O . CYS A 1 692 ? -5.294 -24.904 -24.457 1.00 95.38 692 CYS A O 1
ATOM 5590 N N . HIS A 1 693 ? -5.460 -26.139 -26.329 1.00 94.81 693 HIS A N 1
ATOM 5591 C CA . HIS A 1 693 ? -5.822 -27.381 -25.650 1.00 94.81 693 HIS A CA 1
ATOM 5592 C C . HIS A 1 693 ? -4.615 -28.307 -25.442 1.00 94.81 693 HIS A C 1
ATOM 5594 O O . HIS A 1 693 ? -3.908 -28.660 -26.389 1.00 94.81 693 HIS A O 1
ATOM 5600 N N . ASN A 1 694 ? -4.442 -28.768 -24.201 1.00 90.00 694 ASN A N 1
ATOM 5601 C CA . ASN A 1 694 ? -3.530 -29.838 -23.793 1.00 90.00 694 ASN A CA 1
ATOM 5602 C C . ASN A 1 694 ? -2.069 -29.617 -24.236 1.00 90.00 694 ASN A C 1
ATOM 5604 O O . ASN A 1 694 ? -1.345 -30.547 -24.597 1.00 90.00 694 ASN A O 1
ATOM 5608 N N . ARG A 1 695 ? -1.643 -28.348 -24.249 1.00 90.44 695 ARG A N 1
ATOM 5609 C CA . ARG A 1 695 ? -0.263 -27.910 -24.480 1.00 90.44 695 ARG A CA 1
ATOM 5610 C C . ARG A 1 695 ? 0.034 -26.695 -23.622 1.00 90.44 695 ARG A C 1
ATOM 5612 O O . ARG A 1 695 ? -0.570 -25.644 -23.814 1.00 90.44 695 ARG A O 1
ATOM 5619 N N . ASN A 1 696 ? 0.970 -26.868 -22.694 1.00 88.38 696 ASN A N 1
ATOM 5620 C CA . ASN A 1 696 ? 1.430 -25.794 -21.829 1.00 88.38 696 ASN A CA 1
ATOM 5621 C C . ASN A 1 696 ? 2.092 -24.684 -22.661 1.00 88.38 696 ASN A C 1
ATOM 5623 O O . ASN A 1 696 ? 2.862 -24.984 -23.569 1.00 88.38 696 ASN A O 1
ATOM 5627 N N . LEU A 1 697 ? 1.774 -23.431 -22.337 1.00 93.44 697 LEU A N 1
ATOM 5628 C CA . LEU A 1 697 ? 2.298 -22.229 -22.986 1.00 93.44 697 LEU A CA 1
ATOM 5629 C C . LEU A 1 697 ? 3.297 -21.465 -22.098 1.00 93.44 697 LEU A C 1
ATOM 5631 O O . LEU A 1 697 ? 3.684 -20.351 -22.435 1.00 93.44 697 LEU A O 1
ATOM 5635 N N . ASP A 1 698 ? 3.709 -22.033 -20.958 1.00 91.88 698 ASP A N 1
ATOM 5636 C CA . ASP A 1 698 ? 4.632 -21.398 -20.002 1.00 91.88 698 ASP A CA 1
ATOM 5637 C C . ASP A 1 698 ? 5.998 -21.037 -20.610 1.00 91.88 698 ASP A C 1
ATOM 5639 O O . ASP A 1 698 ? 6.678 -20.144 -20.109 1.00 91.88 698 ASP A O 1
ATOM 5643 N N . ASP A 1 699 ? 6.412 -21.724 -21.676 1.00 92.94 699 ASP A N 1
ATOM 5644 C CA . ASP A 1 699 ? 7.660 -21.473 -22.402 1.00 92.94 699 ASP A CA 1
ATOM 5645 C C . ASP A 1 699 ? 7.502 -20.475 -23.565 1.00 92.94 699 ASP A C 1
ATOM 5647 O O . ASP A 1 699 ? 8.484 -20.157 -24.242 1.00 92.94 699 ASP A O 1
ATOM 5651 N N . PHE A 1 700 ? 6.298 -19.939 -23.797 1.00 94.88 700 PHE A N 1
ATOM 5652 C CA . PHE A 1 700 ? 6.092 -18.873 -24.771 1.00 94.88 700 PHE A CA 1
ATOM 5653 C C . PHE A 1 700 ? 6.841 -17.601 -24.320 1.00 94.88 700 PHE A C 1
ATOM 5655 O O . PHE A 1 700 ? 6.541 -17.065 -23.251 1.00 94.88 700 PHE A O 1
ATOM 5662 N N . PRO A 1 701 ? 7.786 -17.049 -25.113 1.00 92.00 701 PRO A N 1
ATOM 5663 C CA . PRO A 1 701 ? 8.655 -15.957 -24.653 1.00 92.00 701 PRO A CA 1
ATOM 5664 C C . PRO A 1 701 ? 7.923 -14.701 -24.154 1.00 92.00 701 PRO A C 1
ATOM 5666 O O . PRO A 1 701 ? 8.398 -14.036 -23.235 1.00 92.00 701 PRO A O 1
ATOM 5669 N N . SER A 1 702 ? 6.754 -14.395 -24.727 1.00 92.31 702 SER A N 1
ATOM 5670 C CA . SER A 1 702 ? 5.918 -13.245 -24.350 1.00 92.31 702 SER A CA 1
ATOM 5671 C C . SER A 1 702 ? 4.781 -13.608 -23.383 1.00 92.31 702 SER A C 1
ATOM 5673 O O . SER A 1 702 ? 3.836 -12.835 -23.239 1.00 92.31 702 SER A O 1
ATOM 5675 N N . ILE A 1 703 ? 4.839 -14.754 -22.689 1.00 91.38 703 ILE A N 1
ATOM 5676 C CA . ILE A 1 703 ? 3.774 -15.183 -21.762 1.00 91.38 703 ILE A CA 1
ATOM 5677 C C . ILE A 1 703 ? 3.541 -14.183 -20.616 1.00 91.38 703 ILE A C 1
ATOM 5679 O O . ILE A 1 703 ? 2.409 -13.962 -20.200 1.00 91.38 703 ILE A O 1
ATOM 5683 N N . ASN A 1 704 ? 4.594 -13.492 -20.166 1.00 89.06 704 ASN A N 1
ATOM 5684 C CA . ASN A 1 704 ? 4.517 -12.459 -19.122 1.00 89.06 704 ASN A CA 1
ATOM 5685 C C . ASN A 1 704 ? 3.977 -11.107 -19.633 1.00 89.06 704 ASN A C 1
ATOM 5687 O O . ASN A 1 704 ? 3.822 -10.155 -18.864 1.00 89.06 704 ASN A O 1
ATOM 5691 N N . GLU A 1 705 ? 3.724 -10.987 -20.937 1.00 89.94 705 GLU A N 1
ATOM 5692 C CA . GLU A 1 705 ? 3.215 -9.770 -21.575 1.00 89.94 705 GLU A CA 1
ATOM 5693 C C . GLU A 1 705 ? 1.711 -9.839 -21.859 1.00 89.94 705 GLU A C 1
ATOM 5695 O O . GLU A 1 705 ? 1.161 -8.925 -22.469 1.00 89.94 705 GLU A O 1
ATOM 5700 N N . VAL A 1 706 ? 1.036 -10.890 -21.395 1.00 94.62 706 VAL A N 1
ATOM 5701 C CA . VAL A 1 706 ? -0.384 -11.150 -21.637 1.00 94.62 706 VAL A CA 1
ATOM 5702 C C . VAL A 1 706 ? -1.109 -11.530 -20.356 1.00 94.62 706 VAL A C 1
ATOM 5704 O O . VAL A 1 706 ? -0.493 -11.850 -19.343 1.00 94.62 706 VAL A O 1
ATOM 5707 N N . TYR A 1 707 ? -2.436 -11.476 -20.393 1.00 95.44 707 TYR A N 1
ATOM 5708 C CA . TYR A 1 707 ? -3.239 -12.196 -19.416 1.00 95.44 707 TYR A CA 1
ATOM 5709 C C . TYR A 1 707 ? -3.230 -13.679 -19.775 1.00 95.44 707 TYR A C 1
ATOM 5711 O O . TYR A 1 707 ? -3.465 -14.023 -20.933 1.00 95.44 707 TYR A O 1
ATOM 5719 N N . TYR A 1 708 ? -2.952 -14.549 -18.809 1.00 94.69 708 TYR A N 1
ATOM 5720 C CA . TYR A 1 708 ? -2.789 -15.979 -19.040 1.00 94.69 708 TYR A CA 1
ATOM 5721 C C . TYR A 1 708 ? -3.438 -16.782 -17.918 1.00 94.69 708 TYR A C 1
ATOM 5723 O O . TYR A 1 708 ? -3.108 -16.596 -16.748 1.00 94.69 708 TYR A O 1
ATOM 5731 N N . VAL A 1 709 ? -4.357 -17.676 -18.286 1.00 92.25 709 VAL A N 1
ATOM 5732 C CA . VAL A 1 709 ? -5.107 -18.520 -17.348 1.00 92.25 709 VAL A CA 1
ATOM 5733 C C . VAL A 1 709 ? -5.023 -19.982 -17.760 1.00 92.25 709 VAL A C 1
ATOM 5735 O O . VAL A 1 709 ? -5.060 -20.308 -18.950 1.00 92.25 709 VAL A O 1
ATOM 5738 N N . LYS A 1 710 ? -4.939 -20.857 -16.754 1.00 91.31 710 LYS A N 1
ATOM 5739 C CA . LYS A 1 710 ? -4.933 -22.316 -16.883 1.00 91.31 710 LYS A CA 1
ATOM 5740 C C . LYS A 1 710 ? -6.222 -22.884 -16.290 1.00 91.31 710 LYS A C 1
ATOM 5742 O O . LYS A 1 710 ? -6.538 -22.600 -15.139 1.00 91.31 710 LYS A O 1
ATOM 5747 N N . PHE A 1 711 ? -6.923 -23.710 -17.055 1.00 86.19 711 PHE A N 1
ATOM 5748 C CA . PHE A 1 711 ? -8.167 -24.375 -16.668 1.00 86.19 711 PHE A CA 1
ATOM 5749 C C . PHE A 1 711 ? -7.960 -25.890 -16.547 1.00 86.19 711 PHE A C 1
ATOM 5751 O O . PHE A 1 711 ? -7.044 -26.442 -17.164 1.00 86.19 711 PHE A O 1
ATOM 5758 N N . GLY A 1 712 ? -8.806 -26.565 -15.756 1.00 73.56 712 GLY A N 1
ATOM 5759 C CA . GLY A 1 712 ? -8.862 -28.034 -15.680 1.00 73.56 712 GLY A CA 1
ATOM 5760 C C . GLY A 1 712 ? -7.519 -28.694 -15.356 1.00 73.56 712 GLY A C 1
ATOM 5761 O O . GLY A 1 712 ? -7.075 -29.558 -16.095 1.00 73.56 712 GLY A O 1
ATOM 5762 N N . GLN A 1 713 ? -6.812 -28.221 -14.322 1.00 72.12 713 GLN A N 1
ATOM 5763 C CA . GLN A 1 713 ? -5.448 -28.672 -13.974 1.00 72.12 713 GLN A CA 1
ATOM 5764 C C . GLN A 1 713 ? -4.413 -28.581 -15.121 1.00 72.12 713 GLN A C 1
ATOM 5766 O O . GLN A 1 713 ? -3.417 -29.301 -15.125 1.00 72.12 713 GLN A O 1
ATOM 5771 N N . GLY A 1 714 ? -4.604 -27.662 -16.074 1.00 76.44 714 GLY A N 1
ATOM 5772 C CA . GLY A 1 714 ? -3.683 -27.459 -17.197 1.00 76.44 714 GLY A CA 1
ATOM 5773 C C . GLY A 1 714 ? -4.071 -28.206 -18.475 1.00 76.44 714 GLY A C 1
ATOM 5774 O O . GLY A 1 714 ? -3.219 -28.424 -19.333 1.00 76.44 714 GLY A O 1
ATOM 5775 N N . GLU A 1 715 ? -5.338 -28.585 -18.631 1.00 84.62 715 GLU A N 1
ATOM 5776 C CA . GLU A 1 715 ? -5.871 -29.146 -19.880 1.00 84.62 715 GLU A CA 1
ATOM 5777 C C . GLU A 1 715 ? -6.225 -28.072 -20.919 1.00 84.62 715 GLU A C 1
ATOM 5779 O O . GLU A 1 715 ? -6.250 -28.349 -22.121 1.00 84.62 715 GLU A O 1
ATOM 5784 N N . TYR A 1 716 ? -6.486 -26.835 -20.487 1.00 90.19 716 TYR A N 1
ATOM 5785 C CA . TYR A 1 716 ? -6.780 -25.719 -21.384 1.00 90.19 716 TYR A CA 1
ATOM 5786 C C . TYR A 1 716 ? -6.157 -24.421 -20.898 1.00 90.19 716 TYR A C 1
ATOM 5788 O O . TYR A 1 716 ? -6.136 -24.110 -19.709 1.00 90.19 716 TYR A O 1
ATOM 5796 N N . PHE A 1 717 ? -5.650 -23.660 -21.854 1.00 93.31 717 PHE A N 1
ATOM 5797 C CA . PHE A 1 717 ? -4.885 -22.449 -21.636 1.00 93.31 717 PHE A CA 1
ATOM 5798 C C . PHE A 1 717 ? -5.527 -21.324 -22.429 1.00 93.31 717 PHE A C 1
ATOM 5800 O O . PHE A 1 717 ? -5.810 -21.497 -23.615 1.00 93.31 717 PHE A O 1
ATOM 5807 N N . GLN A 1 718 ? -5.740 -20.172 -21.801 1.00 93.56 718 GLN A N 1
ATOM 5808 C CA . GLN A 1 718 ? -6.302 -19.012 -22.483 1.00 93.56 718 GLN A CA 1
ATOM 5809 C C . GLN A 1 718 ? -5.417 -17.787 -22.293 1.00 93.56 718 GLN A C 1
ATOM 5811 O O . GLN A 1 718 ? -5.023 -17.456 -21.176 1.00 93.56 718 GLN A O 1
ATOM 5816 N N . LEU A 1 719 ? -5.135 -17.110 -23.403 1.00 96.50 719 LEU A N 1
ATOM 5817 C CA . LEU A 1 719 ? -4.399 -15.856 -23.472 1.00 96.50 719 LEU A CA 1
ATOM 5818 C C . LEU A 1 719 ? -5.367 -14.716 -23.796 1.00 96.50 719 LEU A C 1
ATOM 5820 O O . LEU A 1 719 ? -6.180 -14.830 -24.717 1.00 96.50 719 LEU A O 1
ATOM 5824 N N . GLY A 1 720 ? -5.236 -13.598 -23.090 1.00 95.88 720 GLY A N 1
ATOM 5825 C CA . GLY A 1 720 ? -5.884 -12.324 -23.399 1.00 95.88 720 GLY A CA 1
ATOM 5826 C C . GLY A 1 720 ? -4.872 -11.174 -23.459 1.00 95.88 720 GLY A C 1
ATOM 5827 O O . GLY A 1 720 ? -3.753 -11.317 -22.960 1.00 95.88 720 GLY A O 1
ATOM 5828 N N . PRO A 1 721 ? -5.220 -10.026 -24.065 1.00 95.62 721 PRO A N 1
ATOM 5829 C CA . PRO A 1 721 ? -4.362 -8.849 -24.075 1.00 95.62 721 PRO A CA 1
ATOM 5830 C C . PRO A 1 721 ? -3.910 -8.442 -22.670 1.00 95.62 721 PRO A C 1
ATOM 5832 O O . PRO A 1 721 ? -4.569 -8.718 -21.668 1.00 95.62 721 PRO A O 1
ATOM 5835 N N . LYS A 1 722 ? -2.766 -7.765 -22.572 1.00 92.69 722 LYS A N 1
ATOM 5836 C CA . LYS A 1 722 ? -2.219 -7.353 -21.277 1.00 92.69 722 LYS A CA 1
ATOM 5837 C C . LYS A 1 722 ? -3.234 -6.537 -20.470 1.00 92.69 722 LYS A C 1
ATOM 5839 O O . LYS A 1 722 ? -3.761 -5.542 -20.956 1.00 92.69 722 LYS A O 1
ATOM 5844 N N . GLY A 1 723 ? -3.448 -6.922 -19.212 1.00 89.25 723 GLY A N 1
ATOM 5845 C CA . GLY A 1 723 ? -4.311 -6.183 -18.287 1.00 89.25 723 GLY A CA 1
ATOM 5846 C C . GLY A 1 723 ? -5.815 -6.393 -18.490 1.00 89.25 723 GLY A C 1
ATOM 5847 O O . GLY A 1 723 ? -6.599 -5.670 -17.879 1.00 89.25 723 GLY A O 1
ATOM 5848 N N . VAL A 1 724 ? -6.237 -7.357 -19.317 1.00 93.94 724 VAL A N 1
ATOM 5849 C CA . VAL A 1 724 ? -7.631 -7.831 -19.317 1.00 93.94 724 VAL A CA 1
ATOM 5850 C C . VAL A 1 724 ? -7.794 -8.945 -18.286 1.00 93.94 724 VAL A C 1
ATOM 5852 O O . VAL A 1 724 ? -6.919 -9.789 -18.166 1.00 93.94 724 VAL A O 1
ATOM 5855 N N . ASN A 1 725 ? -8.893 -8.937 -17.540 1.00 96.81 725 ASN A N 1
ATOM 5856 C CA . ASN A 1 725 ? -9.420 -10.067 -16.770 1.00 96.81 725 ASN A CA 1
ATOM 5857 C C . ASN A 1 725 ? -10.901 -9.781 -16.444 1.00 96.81 725 ASN A C 1
ATOM 5859 O O . ASN A 1 725 ? -11.398 -8.674 -16.707 1.00 96.81 725 ASN A O 1
ATOM 5863 N N . LYS A 1 726 ? -11.619 -10.762 -15.872 1.00 97.88 726 LYS A N 1
ATOM 5864 C CA . LYS A 1 726 ? -13.044 -10.612 -15.517 1.00 97.88 726 LYS A CA 1
ATOM 5865 C C . LYS A 1 726 ? -13.283 -9.394 -14.619 1.00 97.88 726 LYS A C 1
ATOM 5867 O O . LYS A 1 726 ? -14.187 -8.612 -14.901 1.00 97.88 726 LYS A O 1
ATOM 5872 N N . LYS A 1 727 ? -12.420 -9.165 -13.621 1.00 97.75 727 LYS A N 1
ATOM 5873 C CA . LYS A 1 727 ? -12.479 -7.986 -12.742 1.00 97.75 727 LYS A CA 1
ATOM 5874 C C . LYS A 1 727 ? -12.420 -6.673 -13.519 1.00 97.75 727 LYS A C 1
ATOM 5876 O O . LYS A 1 727 ? -13.275 -5.823 -13.322 1.00 97.75 727 LYS A O 1
ATOM 5881 N N . VAL A 1 728 ? -11.433 -6.487 -14.395 1.00 97.44 728 VAL A N 1
ATOM 5882 C CA . VAL A 1 728 ? -11.271 -5.243 -15.166 1.00 97.44 728 VAL A CA 1
ATOM 5883 C C . VAL A 1 728 ? -12.470 -5.015 -16.088 1.00 97.44 728 VAL A C 1
ATOM 5885 O O . VAL A 1 728 ? -12.922 -3.879 -16.243 1.00 97.44 728 VAL A O 1
ATOM 5888 N N . GLY A 1 729 ? -13.007 -6.077 -16.697 1.00 98.00 729 GLY A N 1
ATOM 5889 C CA . GLY A 1 729 ? -14.227 -5.992 -17.502 1.00 98.00 729 GLY A CA 1
ATOM 5890 C C . GLY A 1 729 ? -15.453 -5.590 -16.675 1.00 98.00 729 GLY A C 1
ATOM 5891 O O . GLY A 1 729 ? -16.177 -4.670 -17.051 1.00 98.00 729 GLY A O 1
ATOM 5892 N N . LEU A 1 730 ? -15.635 -6.221 -15.516 1.00 98.06 730 LEU A N 1
ATOM 5893 C CA . LEU A 1 730 ? -16.695 -5.916 -14.555 1.00 98.06 730 LEU A CA 1
ATOM 5894 C C . LEU A 1 730 ? -16.581 -4.481 -14.018 1.00 98.06 730 LEU A C 1
ATOM 5896 O O . LEU A 1 730 ? -17.557 -3.740 -14.046 1.00 98.06 730 LEU A O 1
ATOM 5900 N N . GLU A 1 731 ? -15.390 -4.045 -13.612 1.00 97.19 731 GLU A N 1
ATOM 5901 C CA . GLU A 1 731 ? -15.104 -2.673 -13.173 1.00 97.19 731 GLU A CA 1
ATOM 5902 C C . GLU A 1 731 ? -15.418 -1.654 -14.276 1.00 97.19 731 GLU A C 1
ATOM 5904 O O . GLU A 1 731 ? -15.998 -0.603 -14.012 1.00 97.19 731 GLU A O 1
ATOM 5909 N N . THR A 1 732 ? -15.095 -1.975 -15.532 1.00 97.88 732 THR A N 1
ATOM 5910 C CA . THR A 1 732 ? -15.447 -1.132 -16.685 1.00 97.88 732 THR A CA 1
ATOM 5911 C C . THR A 1 732 ? -16.965 -0.974 -16.817 1.00 97.88 732 THR A C 1
ATOM 5913 O O . THR A 1 732 ? -17.446 0.141 -17.023 1.00 97.88 732 THR A O 1
ATOM 5916 N N . LEU A 1 733 ? -17.722 -2.066 -16.660 1.00 98.31 733 LEU A N 1
ATOM 5917 C CA . LEU A 1 733 ? -19.183 -2.051 -16.733 1.00 98.31 733 LEU A CA 1
ATOM 5918 C C . LEU A 1 733 ? -19.817 -1.272 -15.569 1.00 98.31 733 LEU A C 1
ATOM 5920 O O . LEU A 1 733 ? -20.680 -0.427 -15.794 1.00 98.31 733 LEU A O 1
ATOM 5924 N N . LEU A 1 734 ? -19.370 -1.505 -14.333 1.00 96.00 734 LEU A N 1
ATOM 5925 C CA . LEU A 1 734 ? -19.895 -0.797 -13.159 1.00 96.00 734 LEU A CA 1
ATOM 5926 C C . LEU A 1 734 ? -19.614 0.707 -13.230 1.00 96.00 734 LEU A C 1
ATOM 5928 O O . LEU A 1 734 ? -20.514 1.505 -12.975 1.00 96.00 734 LEU A O 1
ATOM 5932 N N . ASN A 1 735 ? -18.409 1.102 -13.653 1.00 93.62 735 ASN A N 1
ATOM 5933 C CA . ASN A 1 735 ? -18.060 2.512 -13.837 1.00 93.62 735 ASN A CA 1
ATOM 5934 C C . ASN A 1 735 ? -18.935 3.190 -14.898 1.00 93.62 735 ASN A C 1
ATOM 5936 O O . ASN A 1 735 ? -19.346 4.336 -14.710 1.00 93.62 735 ASN A O 1
ATOM 5940 N N . TYR A 1 736 ? -19.250 2.490 -15.994 1.00 96.50 736 TYR A N 1
ATOM 5941 C CA . TYR A 1 736 ? -20.185 2.987 -17.007 1.00 96.50 736 TYR A CA 1
ATOM 5942 C C . TYR A 1 736 ? -21.569 3.275 -16.402 1.00 96.50 736 TYR A C 1
ATOM 5944 O O . TYR A 1 736 ? -22.177 4.299 -16.710 1.00 96.50 736 TYR A O 1
ATOM 5952 N N . TYR A 1 737 ? -22.017 2.439 -15.462 1.00 94.38 737 TYR A N 1
ATOM 5953 C CA . TYR A 1 737 ? -23.251 2.646 -14.701 1.00 94.38 737 TYR A CA 1
ATOM 5954 C C . TYR A 1 737 ? -23.140 3.596 -13.507 1.00 94.38 737 TYR A C 1
ATOM 5956 O O . TYR A 1 737 ? -24.095 3.705 -12.738 1.00 94.38 737 TYR A O 1
ATOM 5964 N N . GLN A 1 738 ? -22.011 4.291 -13.339 1.00 91.69 738 GLN A N 1
ATOM 5965 C CA . GLN A 1 738 ? -21.754 5.154 -12.179 1.00 91.69 738 GLN A CA 1
ATOM 5966 C C . GLN A 1 738 ? -21.899 4.404 -10.841 1.00 91.69 738 GLN A C 1
ATOM 5968 O O . GLN A 1 738 ? -22.305 4.976 -9.831 1.00 91.69 738 GLN A O 1
ATOM 5973 N N . SER A 1 739 ? -21.567 3.115 -10.848 1.00 89.38 739 SER A N 1
ATOM 5974 C CA . SER A 1 739 ? -21.594 2.214 -9.701 1.00 89.38 739 SER A CA 1
ATOM 5975 C C . SER A 1 739 ? -20.178 1.736 -9.366 1.00 89.38 739 SER A C 1
ATOM 5977 O O . SER A 1 739 ? -19.193 2.172 -9.963 1.00 89.38 739 SER A O 1
ATOM 5979 N N . ASN A 1 740 ? -20.051 0.873 -8.364 1.00 83.69 740 ASN A N 1
ATOM 5980 C CA . ASN A 1 740 ? -18.782 0.336 -7.898 1.00 83.69 740 ASN A CA 1
ATOM 5981 C C . ASN A 1 740 ? -18.976 -1.047 -7.266 1.00 83.69 740 ASN A C 1
ATOM 5983 O O . ASN A 1 740 ? -20.092 -1.543 -7.124 1.00 83.69 740 ASN A O 1
ATOM 5987 N N . ALA A 1 741 ? -17.867 -1.667 -6.875 1.00 82.38 741 ALA A N 1
ATOM 5988 C CA . ALA A 1 741 ? -17.855 -3.037 -6.390 1.00 82.38 741 ALA A CA 1
ATOM 5989 C C . ALA A 1 741 ? -18.704 -3.280 -5.127 1.00 82.38 741 ALA A C 1
ATOM 5991 O O . ALA A 1 741 ? -19.200 -4.390 -4.959 1.00 82.38 741 ALA A O 1
ATOM 5992 N N . ASN A 1 742 ? -18.939 -2.255 -4.292 1.00 77.75 742 ASN A N 1
ATOM 5993 C CA . ASN A 1 742 ? -19.790 -2.368 -3.099 1.00 77.75 742 ASN A CA 1
ATOM 5994 C C . ASN A 1 742 ? -21.274 -2.595 -3.445 1.00 77.75 742 ASN A C 1
ATOM 5996 O O . ASN A 1 742 ? -22.054 -2.974 -2.585 1.00 77.75 742 ASN A O 1
ATOM 6000 N N . GLU A 1 743 ? -21.678 -2.359 -4.694 1.00 84.12 743 GLU A N 1
ATOM 6001 C CA . GLU A 1 743 ? -23.050 -2.567 -5.164 1.00 84.12 743 GLU A CA 1
ATOM 6002 C C . GLU A 1 743 ? -23.158 -3.782 -6.101 1.00 84.12 743 GLU A C 1
ATOM 6004 O O . GLU A 1 743 ? -24.160 -3.928 -6.803 1.00 84.12 743 GLU A O 1
ATOM 6009 N N . CYS A 1 744 ? -22.135 -4.642 -6.157 1.00 90.06 744 CYS A N 1
ATOM 6010 C CA . CYS A 1 744 ? -22.091 -5.798 -7.049 1.00 90.06 744 CYS A CA 1
ATOM 6011 C C . CYS A 1 744 ? -21.836 -7.094 -6.275 1.00 90.06 744 CYS A C 1
ATOM 6013 O O . CYS A 1 744 ? -20.915 -7.162 -5.463 1.00 90.06 744 CYS A O 1
ATOM 6015 N N . ALA A 1 745 ? -22.613 -8.132 -6.585 1.00 93.75 745 ALA A N 1
ATOM 6016 C CA . ALA A 1 745 ? -22.330 -9.515 -6.222 1.00 93.75 745 ALA A CA 1
ATOM 6017 C C . ALA A 1 745 ? -21.621 -10.263 -7.360 1.00 93.75 745 ALA A C 1
ATOM 6019 O O . ALA A 1 745 ? -21.705 -9.854 -8.524 1.00 93.75 745 ALA A O 1
ATOM 6020 N N . PHE A 1 746 ? -20.953 -11.371 -7.037 1.00 97.94 746 PHE A N 1
ATOM 6021 C CA . PHE A 1 746 ? -20.319 -12.247 -8.024 1.00 97.94 746 PHE A CA 1
ATOM 6022 C C . PHE A 1 746 ? -20.452 -13.738 -7.677 1.00 97.94 746 PHE A C 1
ATOM 6024 O O . PHE A 1 746 ? -20.478 -14.097 -6.505 1.00 97.94 746 PHE A O 1
ATOM 6031 N N . ILE A 1 747 ? -20.492 -14.627 -8.672 1.00 98.12 747 ILE A N 1
ATOM 6032 C CA . ILE A 1 747 ? -20.391 -16.085 -8.472 1.00 98.12 747 ILE A CA 1
ATOM 6033 C C . ILE A 1 747 ? -19.517 -16.729 -9.551 1.00 98.12 747 ILE A C 1
ATOM 6035 O O . ILE A 1 747 ? -19.644 -16.368 -10.723 1.00 98.12 747 ILE A O 1
ATOM 6039 N N . GLY A 1 748 ? -18.656 -17.672 -9.156 1.00 97.69 748 GLY A N 1
ATOM 6040 C CA . GLY A 1 748 ? -17.759 -18.391 -10.070 1.00 97.69 748 GLY A CA 1
ATOM 6041 C C . GLY A 1 748 ? -17.151 -19.671 -9.494 1.00 97.69 748 GLY A C 1
ATOM 6042 O O . GLY A 1 748 ? -17.478 -20.070 -8.369 1.00 97.69 748 GLY A O 1
ATOM 6043 N N . ASP A 1 749 ? -16.258 -20.300 -10.259 1.00 96.25 749 ASP A N 1
ATOM 6044 C CA . ASP A 1 749 ? -15.718 -21.634 -9.965 1.00 96.25 749 ASP A CA 1
ATOM 6045 C C . ASP A 1 749 ? -14.206 -21.799 -10.191 1.00 96.25 749 ASP A C 1
ATOM 6047 O O . ASP A 1 749 ? -13.627 -22.759 -9.674 1.00 96.25 749 ASP A O 1
ATOM 6051 N N . SER A 1 750 ? -13.555 -20.887 -10.923 1.00 94.00 750 SER A N 1
ATOM 6052 C CA . SER A 1 750 ? -12.230 -21.155 -11.492 1.00 94.00 750 SER A CA 1
ATOM 6053 C C . SER A 1 750 ? -11.256 -19.962 -11.434 1.00 94.00 750 SER A C 1
ATOM 6055 O O . SER A 1 750 ? -11.634 -18.842 -11.087 1.00 94.00 750 SER A O 1
ATOM 6057 N N . PRO A 1 751 ? -9.957 -20.153 -11.764 1.00 93.62 751 PRO A N 1
ATOM 6058 C CA . PRO A 1 751 ? -8.934 -19.115 -11.598 1.00 93.62 751 PRO A CA 1
ATOM 6059 C C . PRO A 1 751 ? -9.172 -17.777 -12.305 1.00 93.62 751 PRO A C 1
ATOM 6061 O O . PRO A 1 751 ? -8.645 -16.765 -11.854 1.00 93.62 751 PRO A O 1
ATOM 6064 N N . ASN A 1 752 ? -9.952 -17.724 -13.391 1.00 94.75 752 ASN A N 1
ATOM 606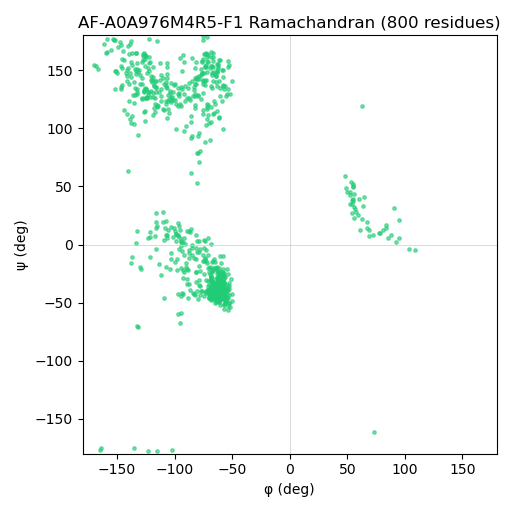5 C CA . ASN A 1 752 ? -10.281 -16.440 -14.027 1.00 94.75 752 ASN A CA 1
ATOM 6066 C C . ASN A 1 752 ? -11.323 -15.618 -13.245 1.00 94.75 752 ASN A C 1
ATOM 6068 O O . ASN A 1 752 ? -11.555 -14.463 -13.607 1.00 94.75 752 ASN A O 1
ATOM 6072 N N . ASP A 1 753 ? -11.942 -16.191 -12.208 1.00 97.31 753 ASP A N 1
ATOM 6073 C CA . ASP A 1 753 ? -12.914 -15.536 -11.330 1.00 97.31 753 ASP A CA 1
ATOM 6074 C C . ASP A 1 753 ? -12.284 -14.862 -10.113 1.00 97.31 753 ASP A C 1
ATOM 6076 O O . ASP A 1 753 ? -12.915 -13.992 -9.510 1.00 97.31 753 ASP A O 1
ATOM 6080 N N . HIS A 1 754 ? -11.054 -15.241 -9.748 1.00 94.38 754 HIS A N 1
ATOM 6081 C CA . HIS A 1 754 ? -10.414 -14.858 -8.484 1.00 94.38 754 HIS A CA 1
ATOM 6082 C C . HIS A 1 754 ? -10.454 -13.352 -8.251 1.00 94.38 754 HIS A C 1
ATOM 6084 O O . HIS A 1 754 ? -10.966 -12.893 -7.230 1.00 94.38 754 HIS A O 1
ATOM 6090 N N . GLU A 1 755 ? -9.980 -12.562 -9.216 1.00 94.25 755 GLU A N 1
ATOM 6091 C CA . GLU A 1 755 ? -9.922 -11.114 -9.040 1.00 94.25 755 GLU A CA 1
ATOM 6092 C C . GLU A 1 755 ? -11.312 -10.465 -9.028 1.00 94.25 755 GLU A C 1
ATOM 6094 O O . GLU A 1 755 ? -11.464 -9.376 -8.477 1.00 94.25 755 GLU A O 1
ATOM 6099 N N . ALA A 1 756 ? -12.322 -11.085 -9.651 1.00 95.75 756 ALA A N 1
ATOM 6100 C CA . ALA A 1 756 ? -13.697 -10.586 -9.631 1.00 95.75 756 ALA A CA 1
ATOM 6101 C C . ALA A 1 756 ? -14.380 -10.894 -8.288 1.00 95.75 756 ALA A C 1
ATOM 6103 O O . ALA A 1 756 ? -15.060 -10.021 -7.744 1.00 95.75 756 ALA A O 1
ATOM 6104 N N . MET A 1 757 ? -14.139 -12.087 -7.731 1.00 93.31 757 MET A N 1
ATOM 6105 C CA . MET A 1 757 ? -14.609 -12.495 -6.404 1.00 93.31 757 MET A CA 1
ATOM 6106 C C . MET A 1 757 ? -14.053 -11.602 -5.292 1.00 93.31 757 MET A C 1
ATOM 6108 O O . MET A 1 757 ? -14.817 -11.171 -4.434 1.00 93.31 757 MET A O 1
ATOM 6112 N N . GLU A 1 758 ? -12.753 -11.292 -5.330 1.00 88.56 758 GLU A N 1
ATOM 6113 C CA . GLU A 1 758 ? -12.098 -10.413 -4.347 1.00 88.56 758 GLU A CA 1
ATOM 6114 C C . GLU A 1 758 ? -12.521 -8.943 -4.479 1.00 88.56 758 GLU A C 1
ATOM 6116 O O . GLU A 1 758 ? -12.368 -8.156 -3.543 1.00 88.56 758 GLU A O 1
ATOM 6121 N N . TYR A 1 759 ? -12.988 -8.543 -5.664 1.00 87.00 759 TYR A N 1
ATOM 6122 C CA . TYR A 1 759 ? -13.361 -7.162 -5.945 1.00 87.00 759 TYR A CA 1
ATOM 6123 C C . TYR A 1 759 ? -14.777 -6.832 -5.479 1.00 87.00 759 TYR A C 1
ATOM 6125 O O . TYR A 1 759 ? -14.980 -5.752 -4.931 1.00 87.00 759 TYR A O 1
ATOM 6133 N N . CYS A 1 760 ? -15.738 -7.730 -5.706 1.00 82.56 760 CYS A N 1
ATOM 6134 C CA . CYS A 1 760 ? -17.158 -7.504 -5.430 1.00 82.56 760 CYS A CA 1
ATOM 6135 C C . CYS A 1 760 ? -17.490 -7.517 -3.928 1.00 82.56 760 CYS A C 1
ATOM 6137 O O . CYS A 1 760 ? -16.801 -8.158 -3.140 1.00 82.56 760 CYS A O 1
ATOM 6139 N N . TYR A 1 761 ? -18.572 -6.828 -3.547 1.00 78.69 761 TYR A N 1
ATOM 6140 C CA . TYR A 1 761 ? -19.060 -6.722 -2.165 1.00 78.69 761 TYR A CA 1
ATOM 6141 C C . TYR A 1 761 ? -19.253 -8.084 -1.501 1.00 78.69 761 TYR A C 1
ATOM 6143 O O . TYR A 1 761 ? -18.768 -8.333 -0.399 1.00 78.69 761 TYR A O 1
ATOM 6151 N N . VAL A 1 762 ? -19.963 -8.958 -2.212 1.00 78.69 762 VAL A N 1
ATOM 6152 C CA . VAL A 1 762 ? -20.218 -10.338 -1.826 1.00 78.69 762 VAL A CA 1
ATOM 6153 C C . VAL A 1 762 ? -19.944 -11.229 -3.024 1.00 78.69 762 VAL A C 1
ATOM 6155 O O . VAL A 1 762 ? -20.359 -10.940 -4.149 1.00 78.69 762 VAL A O 1
ATOM 6158 N N . SER A 1 763 ? -19.231 -12.321 -2.799 1.00 89.75 763 SER A N 1
ATOM 6159 C CA . SER A 1 763 ? -18.963 -13.312 -3.828 1.00 89.75 763 SER A CA 1
ATOM 6160 C C . SER A 1 763 ? -19.205 -14.731 -3.338 1.00 89.75 763 SER A C 1
ATOM 6162 O O . SER A 1 763 ? -19.047 -15.036 -2.156 1.00 89.75 763 SER A O 1
ATOM 6164 N N . PHE A 1 764 ? -19.599 -15.602 -4.262 1.00 91.69 764 PHE A N 1
ATOM 6165 C CA . PHE A 1 764 ? -19.909 -17.001 -4.000 1.00 91.69 764 PHE A CA 1
ATOM 6166 C C . PHE A 1 764 ? -18.996 -17.908 -4.831 1.00 91.69 764 PHE A C 1
ATOM 6168 O O . PHE A 1 764 ? -18.862 -17.717 -6.039 1.00 91.69 764 PHE A O 1
ATOM 6175 N N . ALA A 1 765 ? -18.404 -18.918 -4.200 1.00 94.88 765 ALA A N 1
ATOM 6176 C CA . ALA A 1 765 ? -17.780 -20.043 -4.889 1.00 94.88 765 ALA A CA 1
ATOM 6177 C C . ALA A 1 765 ? -18.725 -21.247 -4.852 1.00 94.88 765 ALA A C 1
ATOM 6179 O O . ALA A 1 765 ? -19.241 -21.604 -3.788 1.00 94.88 765 ALA A O 1
ATOM 6180 N N . VAL A 1 766 ? -18.947 -21.885 -6.000 1.00 96.88 766 VAL A N 1
ATOM 6181 C CA . VAL A 1 766 ? -19.722 -23.135 -6.084 1.00 96.88 766 VAL A CA 1
ATOM 6182 C C . VAL A 1 766 ? -18.953 -24.317 -5.473 1.00 96.88 766 VAL A C 1
ATOM 6184 O O . VAL A 1 766 ? -17.725 -24.305 -5.378 1.00 96.88 766 VAL A O 1
ATOM 6187 N N . GLY A 1 767 ? -19.659 -25.370 -5.060 1.00 91.69 767 GLY A N 1
ATOM 6188 C CA . GLY A 1 767 ? -19.080 -26.519 -4.350 1.00 91.69 767 GLY A CA 1
ATOM 6189 C C . GLY A 1 767 ? -17.998 -27.274 -5.132 1.00 91.69 767 GLY A C 1
ATOM 6190 O O . GLY A 1 767 ? -17.051 -27.791 -4.531 1.00 91.69 767 GLY A O 1
ATOM 6191 N N . ASN A 1 768 ? -18.075 -27.264 -6.466 1.00 94.25 768 ASN A N 1
ATOM 6192 C CA . ASN A 1 768 ? -17.099 -27.874 -7.374 1.00 94.25 768 ASN A CA 1
ATOM 6193 C C . ASN A 1 768 ? -15.852 -27.012 -7.617 1.00 94.25 768 ASN A C 1
ATOM 6195 O O . ASN A 1 768 ? -14.925 -27.494 -8.266 1.00 94.25 768 ASN A O 1
ATOM 6199 N N . ALA A 1 769 ? -15.815 -25.775 -7.114 1.00 94.56 769 ALA A N 1
ATOM 6200 C CA . ALA A 1 769 ? -14.654 -24.904 -7.243 1.00 94.56 769 ALA A CA 1
ATOM 6201 C C . ALA A 1 769 ? -13.429 -25.500 -6.529 1.00 94.56 769 ALA A C 1
ATOM 6203 O O . ALA A 1 769 ? -13.555 -26.187 -5.504 1.00 94.56 769 ALA A O 1
ATOM 6204 N N . ASP A 1 770 ? -12.234 -25.222 -7.049 1.00 88.94 770 ASP A N 1
ATOM 6205 C CA . ASP A 1 770 ? -10.986 -25.620 -6.399 1.00 88.94 770 ASP A CA 1
ATOM 6206 C C . ASP A 1 770 ? -10.746 -24.845 -5.086 1.00 88.94 770 ASP A C 1
ATOM 6208 O O . ASP A 1 770 ? -11.345 -23.796 -4.833 1.00 88.94 770 ASP A O 1
ATOM 6212 N N . ASP A 1 771 ? -9.870 -25.373 -4.227 1.00 90.25 771 ASP A N 1
ATOM 6213 C CA . ASP A 1 771 ? -9.614 -24.804 -2.898 1.00 90.25 771 ASP A CA 1
ATOM 6214 C C . ASP A 1 771 ? -9.059 -23.377 -2.946 1.00 90.25 771 ASP A C 1
ATOM 6216 O O . ASP A 1 771 ? -9.337 -22.588 -2.041 1.00 90.25 771 ASP A O 1
ATOM 6220 N N . GLU A 1 772 ? -8.276 -23.028 -3.971 1.00 90.31 772 GLU A N 1
ATOM 6221 C CA . GLU A 1 772 ? -7.775 -21.663 -4.113 1.00 90.31 772 GLU A CA 1
ATOM 6222 C C . GLU A 1 772 ? -8.918 -20.724 -4.484 1.00 90.31 772 GLU A C 1
ATOM 6224 O O . GLU A 1 772 ? -9.072 -19.696 -3.829 1.00 90.31 772 GLU A O 1
ATOM 6229 N N . THR A 1 773 ? -9.781 -21.109 -5.428 1.00 90.31 773 THR A N 1
ATOM 6230 C CA . THR A 1 773 ? -10.988 -20.338 -5.765 1.00 90.31 773 THR A CA 1
ATOM 6231 C C . THR A 1 773 ? -11.905 -20.146 -4.557 1.00 90.31 773 THR A C 1
ATOM 6233 O O . THR A 1 773 ? -12.324 -19.025 -4.267 1.00 90.31 773 THR A O 1
ATOM 6236 N N . LYS A 1 774 ? -12.162 -21.203 -3.778 1.00 89.00 774 LYS A N 1
ATOM 6237 C CA . LYS A 1 774 ? -12.997 -21.129 -2.567 1.00 89.00 774 LYS A CA 1
ATOM 6238 C C . LYS A 1 774 ? -12.479 -20.125 -1.538 1.00 89.00 774 LYS A C 1
ATOM 6240 O O . LYS A 1 774 ? -13.281 -19.447 -0.907 1.00 89.00 774 LYS A O 1
ATOM 6245 N N . LYS A 1 775 ? -11.156 -19.988 -1.388 1.00 86.06 775 LYS A N 1
ATOM 6246 C CA . LYS A 1 775 ? -10.539 -19.005 -0.475 1.00 86.06 775 LYS A CA 1
ATOM 6247 C C . LYS A 1 775 ? -10.722 -17.554 -0.925 1.00 86.06 775 LYS A C 1
ATOM 6249 O O . LYS A 1 775 ? -10.517 -16.655 -0.113 1.00 86.06 775 LYS A O 1
ATOM 6254 N N . LYS A 1 776 ? -11.032 -17.314 -2.204 1.00 86.31 776 LYS A N 1
ATOM 6255 C CA . LYS A 1 776 ? -11.219 -15.966 -2.767 1.00 86.31 776 LYS A CA 1
ATOM 6256 C C . LYS A 1 776 ? -12.647 -15.448 -2.638 1.00 86.31 776 LYS A C 1
ATOM 6258 O O . LYS A 1 776 ? -12.848 -14.237 -2.698 1.00 86.31 776 LYS A O 1
ATOM 6263 N N . ALA A 1 777 ? -13.619 -16.341 -2.472 1.00 76.62 777 ALA A N 1
ATOM 6264 C CA . ALA A 1 777 ? -15.020 -15.974 -2.339 1.00 76.62 777 ALA A CA 1
ATOM 6265 C C . ALA A 1 777 ? -15.383 -15.551 -0.907 1.00 76.62 777 ALA A C 1
ATOM 6267 O O . ALA A 1 777 ? -14.810 -16.041 0.065 1.00 76.62 777 ALA A O 1
ATOM 6268 N N . THR A 1 778 ? -16.389 -14.684 -0.771 1.00 79.25 778 THR A N 1
ATOM 6269 C CA . THR A 1 778 ? -16.987 -14.348 0.533 1.00 79.25 778 THR A CA 1
ATOM 6270 C C . THR A 1 778 ? -17.696 -15.554 1.152 1.00 79.25 778 THR A C 1
ATOM 6272 O O . THR A 1 778 ? -17.596 -15.780 2.356 1.00 79.25 778 THR A O 1
ATOM 6275 N N . TRP A 1 779 ? -18.395 -16.335 0.326 1.00 73.19 779 TRP A N 1
ATOM 6276 C CA . TRP A 1 779 ? -19.151 -17.516 0.729 1.00 73.19 779 TRP A CA 1
ATOM 6277 C C . TRP A 1 779 ? -18.797 -18.710 -0.147 1.00 73.19 779 TRP A C 1
ATOM 6279 O O . TRP A 1 779 ? -18.724 -18.608 -1.370 1.00 73.19 779 TRP A O 1
ATOM 6289 N N . VAL A 1 780 ? -18.647 -19.873 0.478 1.00 85.94 780 VAL A N 1
ATOM 6290 C CA . VAL A 1 780 ? -18.500 -21.147 -0.230 1.00 85.94 780 VAL A CA 1
ATOM 6291 C C . VAL A 1 780 ? -19.807 -21.912 -0.106 1.00 85.94 780 VAL A C 1
ATOM 6293 O O . VAL A 1 780 ? -20.286 -22.159 1.001 1.00 85.94 780 VAL A O 1
ATOM 6296 N N . LEU A 1 781 ? -20.387 -22.277 -1.244 1.00 81.31 781 LEU A N 1
ATOM 6297 C CA . LEU A 1 781 ? -21.605 -23.071 -1.296 1.00 81.31 781 LEU A CA 1
ATOM 6298 C C . LEU A 1 781 ? -21.268 -24.553 -1.103 1.00 81.31 781 LEU A C 1
ATOM 6300 O O . LEU A 1 781 ? -20.274 -25.069 -1.608 1.00 81.31 781 LEU A O 1
ATOM 6304 N N . ASP A 1 782 ? -22.140 -25.245 -0.386 1.00 85.19 782 ASP A N 1
ATOM 6305 C CA . ASP A 1 782 ? -22.157 -26.702 -0.222 1.00 85.19 782 ASP A CA 1
ATOM 6306 C C . ASP A 1 782 ? -22.676 -27.445 -1.466 1.00 85.19 782 ASP A C 1
ATOM 6308 O O . ASP A 1 782 ? -22.517 -28.660 -1.559 1.00 85.19 782 ASP A O 1
ATOM 6312 N N . LEU A 1 783 ? -23.304 -26.731 -2.404 1.00 91.94 783 LEU A N 1
ATOM 6313 C CA . LEU A 1 783 ? -23.848 -27.274 -3.647 1.00 91.94 783 LEU A CA 1
ATOM 6314 C C . LEU A 1 783 ? -22.898 -27.029 -4.816 1.00 91.94 783 LEU A C 1
ATOM 6316 O O . LEU A 1 783 ? -22.383 -25.924 -4.989 1.00 91.94 783 LEU A O 1
ATOM 6320 N N . ASN A 1 784 ? -22.737 -28.042 -5.660 1.00 96.56 784 ASN A N 1
ATOM 6321 C CA . ASN A 1 784 ? -22.082 -27.919 -6.959 1.00 96.56 784 ASN A CA 1
ATOM 6322 C C . ASN A 1 784 ? -22.989 -27.203 -7.974 1.00 96.56 784 ASN A C 1
ATOM 6324 O O . ASN A 1 784 ? -24.207 -27.101 -7.791 1.00 96.56 784 ASN A O 1
ATOM 6328 N N . PHE A 1 785 ? -22.411 -26.738 -9.080 1.00 95.19 785 PHE A N 1
ATOM 6329 C CA . PHE A 1 785 ? -23.154 -26.078 -10.160 1.00 95.19 785 PHE A CA 1
ATOM 6330 C C . PHE A 1 785 ? -24.321 -26.917 -10.710 1.00 95.19 785 PHE A C 1
ATOM 6332 O O . PHE A 1 785 ? -25.390 -26.380 -11.002 1.00 95.19 785 PHE A O 1
ATOM 6339 N N . ASP A 1 786 ? -24.158 -28.242 -10.759 1.00 94.75 786 ASP A N 1
ATOM 6340 C CA . ASP A 1 786 ? -25.165 -29.213 -11.197 1.00 94.75 786 ASP A CA 1
ATOM 6341 C C . ASP A 1 786 ? -26.234 -29.540 -10.141 1.00 94.75 786 ASP A C 1
ATOM 6343 O O . ASP A 1 786 ? -27.142 -30.331 -10.383 1.00 94.75 786 ASP A O 1
ATOM 6347 N N . GLN A 1 787 ? -26.179 -28.878 -8.985 1.00 95.62 787 GLN A N 1
ATOM 6348 C CA . GLN A 1 787 ? -27.131 -29.013 -7.882 1.00 95.62 787 GLN A CA 1
ATOM 6349 C C . GLN A 1 787 ? -27.903 -27.710 -7.611 1.00 95.62 787 GLN A C 1
ATOM 6351 O O . GLN A 1 787 ? -28.481 -27.555 -6.538 1.00 95.62 787 GLN A O 1
ATOM 6356 N N . ALA A 1 788 ? -27.950 -26.789 -8.582 1.00 92.75 788 ALA A N 1
ATOM 6357 C CA . ALA A 1 788 ? -28.579 -25.465 -8.475 1.00 92.75 788 ALA A CA 1
ATOM 6358 C C . ALA A 1 788 ? -27.899 -24.536 -7.445 1.00 92.75 788 ALA A C 1
ATOM 6360 O O . ALA A 1 788 ? -28.555 -23.792 -6.713 1.00 92.75 788 ALA A O 1
ATOM 6361 N N . ALA A 1 789 ? -26.562 -24.544 -7.399 1.00 93.62 789 ALA A N 1
ATOM 6362 C CA . ALA A 1 789 ? -25.790 -23.640 -6.542 1.00 93.62 789 ALA A CA 1
ATOM 6363 C C . ALA A 1 789 ? -26.098 -22.153 -6.797 1.00 93.62 789 ALA A C 1
ATOM 6365 O O . ALA A 1 789 ? -26.221 -21.381 -5.847 1.00 93.62 789 ALA A O 1
ATOM 6366 N N . PHE A 1 790 ? -26.288 -21.754 -8.059 1.00 97.19 790 PHE A N 1
ATOM 6367 C CA . PHE A 1 790 ? -26.660 -20.379 -8.398 1.00 97.19 790 PHE A CA 1
ATOM 6368 C C . PHE A 1 790 ? -28.011 -19.974 -7.788 1.00 97.19 790 PHE A C 1
ATOM 6370 O O . PHE A 1 790 ? -28.108 -18.910 -7.182 1.00 97.19 790 PHE A O 1
ATOM 6377 N N . GLU A 1 791 ? -29.030 -20.838 -7.864 1.00 95.06 791 GLU A N 1
ATOM 6378 C CA . GLU A 1 791 ? -30.319 -20.605 -7.196 1.00 95.06 791 GLU A CA 1
ATOM 6379 C C . GLU A 1 791 ? -30.137 -20.383 -5.688 1.00 95.06 791 GLU A C 1
ATOM 6381 O O . GLU A 1 791 ? -30.696 -19.438 -5.127 1.00 95.06 791 GLU A O 1
ATOM 6386 N N . LYS A 1 792 ? -29.323 -21.220 -5.030 1.00 88.69 792 LYS A N 1
ATOM 6387 C CA . LYS A 1 792 ? -29.029 -21.076 -3.599 1.00 88.69 792 LYS A CA 1
ATOM 6388 C C . LYS A 1 792 ? -28.352 -19.739 -3.285 1.00 88.69 792 LYS A C 1
ATOM 6390 O O . LYS A 1 792 ? -28.764 -19.081 -2.335 1.00 88.69 792 LYS A O 1
ATOM 6395 N N . ALA A 1 793 ? -27.362 -19.327 -4.078 1.00 88.75 793 ALA A N 1
ATOM 6396 C CA . ALA A 1 793 ? -26.685 -18.041 -3.905 1.00 88.75 793 ALA A CA 1
ATOM 6397 C C . ALA A 1 793 ? -27.656 -16.861 -4.022 1.00 88.75 793 ALA A C 1
ATOM 6399 O O . ALA A 1 793 ? -27.624 -15.955 -3.195 1.00 88.75 793 ALA A O 1
ATOM 6400 N N . VAL A 1 794 ? -28.547 -16.892 -5.019 1.00 90.50 794 VAL A N 1
ATOM 6401 C CA . VAL A 1 794 ? -29.560 -15.847 -5.202 1.00 90.50 794 VAL A CA 1
ATOM 6402 C C . VAL A 1 794 ? -30.508 -15.791 -4.009 1.00 90.50 794 VAL A C 1
ATOM 6404 O O . VAL A 1 794 ? -30.727 -14.705 -3.489 1.00 90.50 794 VAL A O 1
ATOM 6407 N N . LYS A 1 795 ? -31.025 -16.929 -3.530 1.00 84.31 795 LYS A N 1
ATOM 6408 C CA . LYS A 1 795 ? -31.917 -16.958 -2.356 1.00 84.31 795 LYS A CA 1
ATOM 6409 C C . LYS A 1 795 ? -31.243 -16.411 -1.102 1.00 84.31 795 LYS A C 1
ATOM 6411 O O . LYS A 1 795 ? -31.825 -15.574 -0.432 1.00 84.31 795 LYS A O 1
ATOM 6416 N N . LEU A 1 796 ? -29.994 -16.806 -0.841 1.00 78.38 796 LEU A N 1
ATOM 6417 C CA . LEU A 1 796 ? -29.202 -16.262 0.271 1.00 78.38 796 LEU A CA 1
ATOM 6418 C C . LEU A 1 796 ? -29.006 -14.741 0.187 1.00 78.38 796 LEU A C 1
ATOM 6420 O O . LEU A 1 796 ? -28.728 -14.116 1.203 1.00 78.38 796 LEU A O 1
ATOM 6424 N N . LEU A 1 797 ? -29.101 -14.167 -1.013 1.00 76.94 797 LEU A N 1
ATOM 6425 C CA . LEU A 1 797 ? -28.895 -12.745 -1.257 1.00 76.94 797 LEU A CA 1
ATOM 6426 C C . LEU A 1 797 ? -30.187 -11.916 -1.204 1.00 76.94 797 LEU A C 1
ATOM 6428 O O . LEU A 1 797 ? -30.114 -10.720 -0.942 1.00 76.94 797 LEU A O 1
ATOM 6432 N N . VAL A 1 798 ? -31.345 -12.502 -1.529 1.00 74.88 798 VAL A N 1
ATOM 6433 C CA . VAL A 1 798 ? -32.601 -11.748 -1.750 1.00 74.88 798 VAL A CA 1
ATOM 6434 C C . VAL A 1 798 ? -33.763 -12.136 -0.838 1.00 74.88 798 VAL A C 1
ATOM 6436 O O . VAL A 1 798 ? -34.786 -11.436 -0.854 1.00 74.88 798 VAL A O 1
ATOM 6439 N N . ASP A 1 799 ? -33.629 -13.238 -0.100 1.00 62.25 799 ASP A N 1
ATOM 6440 C CA . ASP A 1 799 ? -34.597 -13.682 0.894 1.00 62.25 799 ASP A CA 1
ATOM 6441 C C . ASP A 1 799 ? -34.013 -13.419 2.290 1.00 62.25 799 ASP A C 1
ATOM 6443 O O . ASP A 1 799 ? -33.075 -14.097 2.720 1.00 62.25 799 ASP A O 1
ATOM 6447 N N . ASP A 1 800 ? -34.574 -12.426 2.991 1.00 40.94 800 ASP A N 1
ATOM 6448 C CA . ASP A 1 800 ? -34.423 -12.293 4.442 1.00 40.94 800 ASP A CA 1
ATOM 6449 C C . ASP A 1 800 ? -34.812 -13.628 5.081 1.00 40.94 800 ASP A C 1
ATOM 6451 O O . ASP A 1 800 ? -35.870 -14.191 4.778 1.00 40.94 800 ASP A O 1
ATOM 6455 N N . GLN A 1 801 ? -33.951 -14.155 5.949 1.00 33.56 801 GLN A N 1
ATOM 6456 C CA . GLN A 1 801 ? -34.329 -15.278 6.795 1.00 33.56 801 GLN A CA 1
ATOM 6457 C C . GLN A 1 801 ? -35.500 -14.836 7.685 1.00 33.56 801 GLN A C 1
ATOM 6459 O O . GLN A 1 801 ? -35.309 -14.012 8.578 1.00 33.56 801 GLN A O 1
ATOM 6464 N N . GLU A 1 802 ? -36.699 -15.368 7.420 1.00 25.89 802 GLU A N 1
ATOM 6465 C CA . GLU A 1 802 ? -37.771 -15.457 8.425 1.00 25.89 802 GLU A CA 1
ATOM 6466 C C . GLU A 1 802 ? -37.305 -16.204 9.682 1.00 25.89 802 GLU A C 1
ATOM 6468 O O . GLU A 1 802 ? -36.587 -17.228 9.544 1.00 25.89 802 GLU A O 1
#

Organism: Theileria orientalis (NCBI:txid68886)

Sequence (802 aa):
MDLKTHGIANFKKPTTTPKYFGIDVDKTFYTQNHDIFKRNVDAFKLLKTKNITPFFCTGKGFDSNKKVITTDFVNQTGYNGYPGVYNNGALVYDPDGNIIKMEKLSVELLDKFKDYATTNCINDKTIYYTDEKPYRLDELTQETKAYYGQFNLGDIEKITYDELKQKNVLSTSTYGHELYDFPLINDVDYIKFVQPAANELIQKGISKKTGIETLLKHLNSNGNECVYIGDSANDNQAMEYCYVSFAVGNAEQDTKKKAKWALDLNYDQGAFEKAVKLLVEDQTVFRKNINAFKLLKDKNITPFFCTGRGYQSNKKVLTTYFQSTTGYNGYPGVYNNGAVVYDENGNSIKIEKFSVDILDRFNDYASTNSINDRTIYFTEDKMYRVQDLTNDTLDYLKQFNLENTEQISYDDLKLKNVVSINSYGHELDNFESINDVHYVKFRQPGGNILSPKAVNKKTGIEALLNHFNSSGNECVYIGDSVNDHEAMEYCYMSFAVGNADEDTKKKATWVLDLNFDQAAFEKAVKLLVDDQDTPPKYFGIDVDGTFYVEDENVYNKNIDAFKLLKDKNIKPFLCTGRGYQSNKKVLTTYFQSTTGYNGYPGVYNNGAVVYDENGNSIKIEKFTESFVTSFKDYATTNNINDRVIYYTDQKIHCLDTLTNDAVTYFNSLRYDDIELITFDELKQKNVLTIGCHNRNLDDFPSINEVYYVKFGQGEYFQLGPKGVNKKVGLETLLNYYQSNANECAFIGDSPNDHEAMEYCYVSFAVGNADDETKKKATWVLDLNFDQAAFEKAVKLLVDDQE